Protein AF-A0AAW4U809-F1 (afdb_monomer_lite)

Foldseek 3Di:
DDLLVLLVVLCVVCVVVLLLVVLLVLLQVCVVVVADSVLSLVQCCVQRPVNVPDDPVVSVVSSVPRDHDPDPPPDPPVCPDPDGDHSLVSCQVCLVVSLLSLLVSSLVSLVVSVVVVDDPVVSLVSCLVPPVVCVSCVPRYDVVSVVVSNVSNVVPNVVVVVVVVLVVLLVVLVVLLVVLCVVVVNDDDLQSLLVSLLCCCQVVVHDPVSSLVSLCPPDPDPCCVPPVSVCLSSVLVVVLVVLLVVLCPLDDDDDPPDAPLNLLSPLQNVLCVVVVHRADELVSVLVSLLVCVVVVDDLVSQLVSCVVRPSHLSRPPHPSVVSSVVSNVVSVVVNVVVVVVVVVLLVVLLVLLVVVVVVLVVVQVVCVVVVNHFPPLLSLLVSLLVSVVVVRDLVSSLVNCCPPPVVQVVVCVVPVCRSVLQNQLSVLLNVLLCCLVPQDDPDDLLVDAPVVCVVVVPQVLSVLSVLLNVVCVVPVCSSVCLLPLVSLLVSLLVVCVSYVPDDLVSSLVSCCNRRSNNSHPRPDPCSSVVSNVVSVVVNVVVVVVVVVVVVVLVVLLVQLVVQLVVQVVVDPDDPDDPDPQSNLQSLLRSLLVCVVVVNDLVSSLVSQLVPDPDDDSVVSSVSSVLSNVLSVLLVVLVVCLCPDDQDDDDLLNLLSPQQNVVCVVPVDADLVSLLVSLLQCVLVVHDLVVSLVNCCRRPSVNSGPPSDPVSSVVSNVNSVVVNVVLVVCLVVPAQDADQDPDPLVLLVVLVCVCVVRHVHPDDLSSLLRSLVSVVVSVDDLVVSQVNCCVPPPVNDDDPVPPDDSRSSVVSVVVNVVDPPPPPVVVVVVVVVVVVVVVVVPD

Secondary structure (DSSP, 8-state):
--HHHHHHHHHHHHHHHHHHHHHHHHHHHHHHTT--HHHHHHHHHHH-TTTTT--HHHHHHHHHH------------S---SSPP-HHHHHHHTHHHHHHHHHHHHHHHHHHHHTTT--HHHHHHHHHHH-HHHHHHTTTS-HHHHHHHHHHHHHHHHHHHHHHHHHHHHHHHHHHHHHHHHHTTT---HHHHHHHHHIIIIIT---HHHHHHHHHHH-S-GGGGSHHHHHHHHHHHHHHHHHHHHHHH--PPP-TT--HHHHHHHHHHHHHHHTT-SS--HHHHHHHHHHHHHTT--HHHHHHHHHHH-TTTTSTT--HHHHHHHHHHHHHHHHHHHHHHHHHHHHHHHHHHHHHHHHHHHHHHHHHHTT----HHHHHHHHHHHHHHTT--HHHHHHHHHHH-HHHHHHHHH-TTHHHHHHHHHHHHHHHHHHHHT---SS-GGGS-HHHHHHTT--HHHHHHHHHHHHHHH-GGGGGGTTSHHHHHHHHHHHHHH-TT--HHHHHHHHHHH-TTTTSTT--TTHHHHHHHHHHHHHHHHHHHHHHHHHHHHHHHHHHHHHHHHHHHTS---TT---HHHHHHHHHHHHHHHHHTT--HHHHHHHHHHT---SSHHHHHHHHHHHHHHHHHHHHHHHHHHT----S--HHHHHHHHHHHHHHHHSS--HHHHHHHHHHHHHTT--HHHHHHHHHHH-SGGGSTT--HHHHHHHHHHHHHHHHHHHHHHHH--------S-HHHHHHHHHHHHHHH--S---HHHHHHHHHHHHHTT--HHHHHHHHHHH-TT-PPPTT-SS---HHHHHHHHHHH----HHHHHHHHHHHHHHHTTTT--

pLDDT: mean 83.31, std 12.65, range [34.5, 97.25]

Organism: NCBI:txid437897

Radius of gyration: 66.55 Å; chains: 1; bounding box: 160×93×174 Å

Structure (mmCIF, N/CA/C/O backbone):
data_AF-A0AAW4U809-F1
#
_entry.id   AF-A0AAW4U809-F1
#
loop_
_atom_site.group_PDB
_atom_site.id
_atom_site.type_symbol
_atom_site.label_atom_id
_atom_site.label_alt_id
_atom_site.label_comp_id
_atom_site.label_asym_id
_atom_site.label_entity_id
_atom_site.label_seq_id
_atom_site.pdbx_PDB_ins_code
_atom_site.Cartn_x
_atom_site.Cartn_y
_atom_site.Cartn_z
_atom_site.occupancy
_atom_site.B_iso_or_equiv
_atom_site.auth_seq_id
_atom_site.auth_comp_id
_atom_site.auth_asym_id
_atom_site.auth_atom_id
_atom_site.pdbx_PDB_model_num
ATOM 1 N N . MET A 1 1 ? 48.836 -17.110 -19.127 1.00 57.25 1 MET A N 1
ATOM 2 C CA . MET A 1 1 ? 50.125 -17.800 -19.352 1.00 57.25 1 MET A CA 1
ATOM 3 C C . MET A 1 1 ? 50.796 -17.104 -20.524 1.00 57.25 1 MET A C 1
ATOM 5 O O . MET A 1 1 ? 50.093 -16.792 -21.483 1.00 57.25 1 MET A O 1
ATOM 9 N N . SER A 1 2 ? 52.079 -16.747 -20.435 1.00 82.94 2 SER A N 1
ATOM 10 C CA . SER A 1 2 ? 52.754 -16.112 -21.578 1.00 82.94 2 SER A CA 1
ATOM 11 C C . SER A 1 2 ? 52.936 -17.122 -22.717 1.00 82.94 2 SER A C 1
ATOM 13 O O . SER A 1 2 ? 53.001 -18.326 -22.466 1.00 82.94 2 SER A O 1
ATOM 15 N N . LEU A 1 3 ? 53.036 -16.647 -23.963 1.00 82.94 3 LEU A N 1
ATOM 16 C CA . LEU A 1 3 ? 53.251 -17.512 -25.131 1.00 82.94 3 LEU A CA 1
ATOM 17 C C . LEU A 1 3 ? 54.469 -18.437 -24.942 1.00 82.94 3 LEU A C 1
ATOM 19 O O . LEU A 1 3 ? 54.392 -19.629 -25.226 1.00 82.94 3 LEU A O 1
ATOM 23 N N . LEU A 1 4 ? 55.569 -17.902 -24.403 1.00 86.88 4 LEU A N 1
ATOM 24 C CA . LEU A 1 4 ? 56.781 -18.671 -24.113 1.00 86.88 4 LEU A CA 1
ATOM 25 C C . LEU A 1 4 ? 56.544 -19.753 -23.044 1.00 86.88 4 LEU A C 1
ATOM 27 O O . LEU A 1 4 ? 56.984 -20.885 -23.223 1.00 86.88 4 LEU A O 1
ATOM 31 N N . GLN A 1 5 ? 55.821 -19.435 -21.965 1.00 87.25 5 GLN A N 1
ATOM 32 C CA . GLN A 1 5 ? 55.488 -20.404 -20.909 1.00 87.25 5 GLN A CA 1
ATOM 33 C C . GLN A 1 5 ? 54.596 -21.537 -21.435 1.00 87.25 5 GLN A C 1
ATOM 35 O O . GLN A 1 5 ? 54.802 -22.703 -21.106 1.00 87.25 5 GLN A O 1
ATOM 40 N N . GLU A 1 6 ? 53.613 -21.201 -22.269 1.00 86.81 6 GLU A N 1
ATOM 41 C CA . GLU A 1 6 ? 52.690 -22.158 -22.882 1.00 86.81 6 GLU A CA 1
ATOM 42 C C . GLU A 1 6 ? 53.424 -23.087 -23.867 1.00 86.81 6 GLU A C 1
ATOM 44 O O . GLU A 1 6 ? 53.218 -24.303 -23.868 1.00 86.81 6 GLU A O 1
ATOM 49 N N . TYR A 1 7 ? 54.333 -22.525 -24.667 1.00 90.06 7 TYR A N 1
ATOM 50 C CA . TYR A 1 7 ? 55.217 -23.268 -25.561 1.00 90.06 7 TYR A CA 1
ATOM 51 C C . TYR A 1 7 ? 56.116 -24.245 -24.791 1.00 90.06 7 TYR A C 1
ATOM 53 O O . TYR A 1 7 ? 56.122 -25.442 -25.087 1.00 90.06 7 TYR A O 1
ATOM 61 N N . GLN A 1 8 ? 56.801 -23.767 -23.748 1.00 88.69 8 GLN A N 1
ATOM 62 C CA . GLN A 1 8 ? 57.663 -24.593 -22.899 1.00 88.69 8 GLN A CA 1
ATOM 63 C C . GLN A 1 8 ? 56.880 -25.721 -22.220 1.00 88.69 8 GLN A C 1
ATOM 65 O O . GLN A 1 8 ? 57.333 -26.864 -22.221 1.00 88.69 8 GLN A O 1
ATOM 70 N N . LYS A 1 9 ? 55.680 -25.434 -21.702 1.00 89.94 9 LYS A N 1
ATOM 71 C CA . LYS A 1 9 ? 54.792 -26.436 -21.095 1.00 89.94 9 LYS A CA 1
ATOM 72 C C . LYS A 1 9 ? 54.393 -27.528 -22.088 1.00 89.94 9 LYS A C 1
ATOM 74 O O . LYS A 1 9 ? 54.444 -28.711 -21.765 1.00 89.94 9 LYS A O 1
ATOM 79 N N . ASN A 1 10 ? 53.994 -27.144 -23.299 1.00 88.50 10 ASN A N 1
ATOM 80 C CA . ASN A 1 10 ? 53.603 -28.107 -24.325 1.00 88.50 10 ASN A CA 1
ATOM 81 C C . ASN A 1 10 ? 54.783 -28.966 -24.798 1.00 88.50 10 ASN A C 1
ATOM 83 O O . ASN A 1 10 ? 54.568 -30.133 -25.123 1.00 88.50 10 ASN A O 1
ATOM 87 N N . TRP A 1 11 ? 56.002 -28.417 -24.807 1.00 89.62 11 TRP A N 1
ATOM 88 C CA . TRP A 1 11 ? 57.214 -29.185 -25.083 1.00 89.62 11 TRP A CA 1
ATOM 89 C C . TRP A 1 11 ? 57.562 -30.153 -23.949 1.00 89.62 11 TRP A C 1
ATOM 91 O O . TRP A 1 11 ? 57.815 -31.325 -24.211 1.00 89.62 11 TRP A O 1
ATOM 101 N N . LEU A 1 12 ? 57.509 -29.699 -22.692 1.00 86.75 12 LEU A N 1
ATOM 102 C CA . LEU A 1 12 ? 57.744 -30.528 -21.502 1.00 86.75 12 LEU A CA 1
ATOM 103 C C . LEU A 1 12 ? 56.905 -31.814 -21.519 1.00 86.75 12 LEU A C 1
ATOM 105 O O . LEU A 1 12 ? 57.433 -32.879 -21.229 1.00 86.75 12 LEU A O 1
ATOM 109 N N . ASN A 1 13 ? 55.645 -31.734 -21.956 1.00 88.19 13 ASN A N 1
ATOM 110 C CA . ASN A 1 13 ? 54.740 -32.887 -22.038 1.00 88.19 13 ASN A CA 1
ATOM 111 C C . ASN A 1 13 ? 55.160 -33.977 -23.041 1.00 88.19 13 ASN A C 1
ATOM 113 O O . ASN A 1 13 ? 54.619 -35.075 -22.983 1.00 88.19 13 ASN A O 1
ATOM 117 N N . ILE A 1 14 ? 56.041 -33.673 -23.997 1.00 88.25 14 ILE A N 1
ATOM 118 C CA . ILE A 1 14 ? 56.482 -34.621 -25.037 1.00 88.25 14 ILE A CA 1
ATOM 119 C C . ILE A 1 14 ? 57.999 -34.850 -25.030 1.00 88.25 14 ILE A C 1
ATOM 121 O O . ILE A 1 14 ? 58.505 -35.624 -25.840 1.00 88.25 14 ILE A O 1
ATOM 125 N N . LYS A 1 15 ? 58.728 -34.152 -24.154 1.00 87.31 15 LYS A N 1
ATOM 126 C CA . LYS A 1 15 ? 60.192 -34.087 -24.133 1.00 87.31 15 LYS A CA 1
ATOM 127 C C . LYS A 1 15 ? 60.829 -35.454 -23.864 1.00 87.31 15 LYS A C 1
ATOM 129 O O . LYS A 1 15 ? 61.736 -35.843 -24.594 1.00 87.31 15 LYS A O 1
ATOM 134 N N . ASP A 1 16 ? 60.311 -36.196 -22.887 1.00 84.19 16 ASP A N 1
ATOM 135 C CA . ASP A 1 16 ? 60.844 -37.515 -22.516 1.00 84.19 16 ASP A CA 1
ATOM 136 C C . ASP A 1 16 ? 60.721 -38.526 -23.672 1.00 84.19 16 ASP A C 1
ATOM 138 O O . ASP A 1 16 ? 61.684 -39.223 -23.992 1.00 84.19 16 ASP A O 1
ATOM 142 N N . ASP A 1 17 ? 59.579 -38.540 -24.372 1.00 86.06 17 ASP A N 1
ATOM 143 C CA . ASP A 1 17 ? 59.361 -39.388 -25.555 1.00 86.06 17 ASP A CA 1
ATOM 144 C C . ASP A 1 17 ? 60.313 -39.027 -26.701 1.00 86.06 17 ASP A C 1
ATOM 146 O O . ASP A 1 17 ? 60.809 -39.897 -27.420 1.00 86.06 17 ASP A O 1
ATOM 150 N N . VAL A 1 18 ? 60.552 -37.728 -26.902 1.00 87.94 18 VAL A N 1
ATOM 151 C CA . VAL A 1 18 ? 61.452 -37.229 -27.948 1.00 87.94 18 VAL A CA 1
ATOM 152 C C . VAL A 1 18 ? 62.875 -37.716 -27.694 1.00 87.94 18 VAL A C 1
ATOM 154 O O . VAL A 1 18 ? 63.494 -38.263 -28.608 1.00 87.94 18 VAL A O 1
ATOM 157 N N . TYR A 1 19 ? 63.372 -37.588 -26.465 1.00 88.94 19 TYR A N 1
ATOM 158 C CA . TYR A 1 19 ? 64.715 -38.045 -26.117 1.00 88.94 19 TYR A CA 1
ATOM 159 C C . TYR A 1 19 ? 64.874 -39.552 -26.141 1.00 88.94 19 TYR A C 1
ATOM 161 O O . TYR A 1 19 ? 65.876 -40.037 -26.664 1.00 88.94 19 TYR A O 1
ATOM 169 N N . PHE A 1 20 ? 63.864 -40.290 -25.686 1.00 87.25 20 PHE A N 1
ATOM 170 C CA . PHE A 1 20 ? 63.880 -41.742 -25.778 1.00 87.25 20 PHE A CA 1
ATOM 171 C C . PHE A 1 20 ? 64.045 -42.211 -27.230 1.00 87.25 20 PHE A C 1
ATOM 173 O O . PHE A 1 20 ? 64.847 -43.098 -27.515 1.00 87.25 20 PHE A O 1
ATOM 180 N N . VAL A 1 21 ? 63.340 -41.583 -28.179 1.00 87.88 21 VAL A N 1
ATOM 181 C CA . VAL A 1 21 ? 63.478 -41.904 -29.609 1.00 87.88 21 VAL A CA 1
ATOM 182 C C . VAL A 1 21 ? 64.878 -41.575 -30.131 1.00 87.88 21 VAL A C 1
ATOM 184 O O . VAL A 1 21 ? 65.424 -42.357 -30.910 1.00 87.88 21 VAL A O 1
ATOM 187 N N . ILE A 1 22 ? 65.475 -40.460 -29.709 1.00 89.31 22 ILE A N 1
ATOM 188 C CA . ILE A 1 22 ? 66.822 -40.052 -30.137 1.00 89.31 22 ILE A CA 1
ATOM 189 C C . ILE A 1 22 ? 67.867 -41.035 -29.625 1.00 89.31 22 ILE A C 1
ATOM 191 O O . ILE A 1 22 ? 68.587 -41.619 -30.434 1.00 89.31 22 ILE A O 1
ATOM 195 N N . ASP A 1 23 ? 67.897 -41.283 -28.317 1.00 89.88 23 ASP A N 1
ATOM 196 C CA . ASP A 1 23 ? 68.869 -42.182 -27.693 1.00 89.88 23 ASP A CA 1
ATOM 197 C C . ASP A 1 23 ? 68.734 -43.606 -28.244 1.00 89.88 23 ASP A C 1
ATOM 199 O O . ASP A 1 23 ? 69.730 -44.257 -28.556 1.00 89.88 23 ASP A O 1
ATOM 203 N N . ASN A 1 24 ? 67.503 -44.072 -28.477 1.00 88.31 24 ASN A N 1
ATOM 204 C CA . ASN A 1 24 ? 67.264 -45.379 -29.084 1.00 88.31 24 ASN A CA 1
ATOM 205 C C . ASN A 1 24 ? 67.694 -45.430 -30.563 1.00 88.31 24 ASN A C 1
ATOM 207 O O . ASN A 1 24 ? 68.129 -46.469 -31.057 1.00 88.31 24 ASN A O 1
ATOM 211 N N . THR A 1 25 ? 67.605 -44.312 -31.288 1.00 89.06 25 THR A N 1
ATOM 212 C CA . THR A 1 25 ? 68.108 -44.213 -32.668 1.00 89.06 25 THR A CA 1
ATOM 213 C C . THR A 1 25 ? 69.637 -44.237 -32.696 1.00 89.06 25 THR A C 1
ATOM 215 O O . THR A 1 25 ? 70.215 -44.920 -33.542 1.00 89.06 25 THR A O 1
ATOM 218 N N . ILE A 1 26 ? 70.294 -43.564 -31.747 1.00 89.75 26 ILE A N 1
ATOM 219 C CA . ILE A 1 26 ? 71.756 -43.593 -31.578 1.00 89.75 26 ILE A CA 1
ATOM 220 C C . ILE A 1 26 ? 72.222 -45.003 -31.219 1.00 89.75 26 ILE A C 1
ATOM 222 O O . ILE A 1 26 ? 73.172 -45.494 -31.826 1.00 89.75 26 ILE A O 1
ATOM 226 N N . LEU A 1 27 ? 71.518 -45.681 -30.306 1.00 88.44 27 LEU A N 1
ATOM 227 C CA . LEU A 1 27 ? 71.803 -47.068 -29.944 1.00 88.44 27 LEU A CA 1
ATOM 228 C C . LEU A 1 27 ? 71.737 -47.988 -31.167 1.00 88.44 27 LEU A C 1
ATOM 230 O O . LEU A 1 27 ? 72.694 -48.697 -31.467 1.00 88.44 27 LEU A O 1
ATOM 234 N N . LYS A 1 28 ? 70.639 -47.925 -31.929 1.00 86.81 28 LYS A N 1
ATOM 235 C CA . LYS A 1 28 ? 70.465 -48.722 -33.155 1.00 86.81 28 LYS A CA 1
ATOM 236 C C . LYS A 1 28 ? 71.532 -48.422 -34.207 1.00 86.81 28 LYS A C 1
ATOM 238 O O . LYS A 1 28 ? 71.977 -49.337 -34.895 1.00 86.81 28 LYS A O 1
ATOM 243 N N . TYR A 1 29 ? 71.948 -47.164 -34.328 1.00 86.31 29 TYR A N 1
ATOM 244 C CA . TYR A 1 29 ? 73.017 -46.764 -35.237 1.00 86.31 29 TYR A CA 1
ATOM 245 C C . TYR A 1 29 ? 74.376 -47.334 -34.810 1.00 86.31 29 TYR A C 1
ATOM 247 O O . TYR A 1 29 ? 75.059 -47.935 -35.633 1.00 86.31 29 TYR A O 1
ATOM 255 N N . GLY A 1 30 ? 74.742 -47.217 -33.530 1.00 84.38 30 GLY A N 1
ATOM 256 C CA . GLY A 1 30 ? 75.989 -47.777 -33.001 1.00 84.38 30 GLY A CA 1
ATOM 257 C C . GLY A 1 30 ? 76.056 -49.301 -33.127 1.00 84.38 30 GLY A C 1
ATOM 258 O O . GLY A 1 30 ? 77.068 -49.826 -33.587 1.00 84.38 30 GLY A O 1
ATOM 259 N N . LEU A 1 31 ? 74.958 -50.001 -32.820 1.00 83.94 31 LEU A N 1
ATOM 260 C CA . LEU A 1 31 ? 74.863 -51.458 -32.979 1.00 83.94 31 LEU A CA 1
ATOM 261 C C . LEU A 1 31 ? 75.027 -51.879 -34.445 1.00 83.94 31 LEU A C 1
ATOM 263 O O . LEU A 1 31 ? 75.721 -52.849 -34.735 1.00 83.94 31 LEU A O 1
ATOM 267 N N . LYS A 1 32 ? 74.440 -51.125 -35.387 1.00 82.44 32 LYS A N 1
ATOM 268 C CA . LYS A 1 32 ? 74.602 -51.367 -36.830 1.00 82.44 32 LYS A CA 1
ATOM 269 C C . LYS A 1 32 ? 76.055 -51.207 -37.292 1.00 82.44 32 LYS A C 1
ATOM 271 O O . LYS A 1 32 ? 76.461 -51.870 -38.238 1.00 82.44 32 LYS A O 1
ATOM 276 N N . LEU A 1 33 ? 76.822 -50.337 -36.638 1.00 79.44 33 LEU A N 1
ATOM 277 C CA . LEU A 1 33 ? 78.247 -50.134 -36.907 1.00 79.44 33 LEU A CA 1
ATOM 278 C C . LEU A 1 33 ? 79.157 -51.147 -36.187 1.00 79.44 33 LEU A C 1
ATOM 280 O O . LEU A 1 33 ? 80.373 -51.055 -36.316 1.00 79.44 33 LEU A O 1
ATOM 284 N N . GLY A 1 34 ? 78.593 -52.101 -35.436 1.00 74.44 34 GLY A N 1
ATOM 285 C CA . GLY A 1 34 ? 79.343 -53.172 -34.775 1.00 74.44 34 GLY A CA 1
ATOM 286 C C . GLY A 1 34 ? 79.905 -52.831 -33.389 1.00 74.44 34 GLY A C 1
ATOM 287 O O . GLY A 1 34 ? 80.673 -53.624 -32.848 1.00 74.44 34 GLY A O 1
ATOM 288 N N . TYR A 1 35 ? 79.534 -51.691 -32.793 1.00 81.62 35 TYR A N 1
ATOM 289 C CA . TYR A 1 35 ? 79.919 -51.347 -31.415 1.00 81.62 35 TYR A CA 1
ATOM 290 C C . TYR A 1 35 ? 79.113 -52.147 -30.382 1.00 81.62 35 TYR A C 1
ATOM 292 O O . TYR A 1 35 ? 77.964 -52.520 -30.632 1.00 81.62 35 TYR A O 1
ATOM 300 N N . SER A 1 36 ? 79.690 -52.384 -29.198 1.00 81.50 36 SER A N 1
ATOM 301 C CA . SER A 1 36 ? 78.994 -53.107 -28.128 1.00 81.50 36 SER A CA 1
ATOM 302 C C . SER A 1 36 ? 77.865 -52.268 -27.507 1.00 81.50 36 SER A C 1
ATOM 304 O O . SER A 1 36 ? 77.978 -51.048 -27.372 1.00 81.50 36 SER A O 1
ATOM 306 N N . ASP A 1 37 ? 76.775 -52.925 -27.090 1.00 81.31 37 ASP A N 1
ATOM 307 C CA . ASP A 1 37 ? 75.630 -52.276 -26.423 1.00 81.31 37 ASP A CA 1
ATOM 308 C C . ASP A 1 37 ? 76.064 -51.483 -25.178 1.00 81.31 37 ASP A C 1
ATOM 310 O O . ASP A 1 37 ? 75.586 -50.371 -24.945 1.00 81.31 37 ASP A O 1
ATOM 314 N N . ASN A 1 38 ? 77.022 -52.020 -24.415 1.00 81.38 38 ASN A N 1
ATOM 315 C CA . ASN A 1 38 ? 77.536 -51.376 -23.212 1.00 81.38 38 ASN A CA 1
ATOM 316 C C . ASN A 1 38 ? 78.312 -50.091 -23.540 1.00 81.38 38 ASN A C 1
ATOM 318 O O . ASN A 1 38 ? 78.049 -49.062 -22.921 1.00 81.38 38 ASN A O 1
ATOM 322 N N . ASP A 1 39 ? 79.198 -50.107 -24.542 1.00 82.50 39 ASP A N 1
ATOM 323 C CA . ASP A 1 39 ? 79.984 -48.920 -24.920 1.00 82.50 39 ASP A CA 1
ATOM 324 C C . ASP A 1 39 ? 79.082 -47.782 -25.412 1.00 82.50 39 ASP A C 1
ATOM 326 O O . ASP A 1 39 ? 79.265 -46.619 -25.045 1.00 82.50 39 ASP A O 1
ATOM 330 N N . ILE A 1 40 ? 78.051 -48.119 -26.192 1.00 86.19 40 ILE A N 1
ATOM 331 C CA . ILE A 1 40 ? 77.089 -47.134 -26.691 1.00 86.19 40 ILE A CA 1
ATOM 332 C C . ILE A 1 40 ? 76.256 -46.563 -25.538 1.00 86.19 40 ILE A C 1
ATOM 334 O O . ILE A 1 40 ? 76.064 -45.349 -25.461 1.00 86.19 40 ILE A O 1
ATOM 338 N N . LYS A 1 41 ? 75.786 -47.407 -24.608 1.00 87.44 41 LYS A N 1
ATOM 339 C CA . LYS A 1 41 ? 75.006 -46.960 -23.442 1.00 87.44 41 LYS A CA 1
ATOM 340 C C . LYS A 1 41 ? 75.821 -46.099 -22.478 1.00 87.44 41 LYS A C 1
ATOM 342 O O . LYS A 1 41 ? 75.256 -45.161 -21.922 1.00 87.44 41 LYS A O 1
ATOM 347 N N . GLN A 1 42 ? 77.122 -46.349 -22.312 1.00 84.69 42 GLN A N 1
ATOM 348 C CA . GLN A 1 42 ? 78.006 -45.471 -21.531 1.00 84.69 42 GLN A CA 1
ATOM 349 C C . GLN A 1 42 ? 78.155 -44.087 -22.179 1.00 84.69 42 GLN A C 1
ATOM 351 O O . GLN A 1 42 ? 78.124 -43.060 -21.500 1.00 84.69 42 GLN A O 1
ATOM 356 N N . GLU A 1 43 ? 78.242 -44.034 -23.505 1.00 87.38 43 GLU A N 1
ATOM 357 C CA . GLU A 1 43 ? 78.301 -42.769 -24.240 1.00 87.38 43 GLU A CA 1
ATOM 358 C C . GLU A 1 43 ? 76.965 -42.014 -24.248 1.00 87.38 43 GLU A C 1
ATOM 360 O O . GLU A 1 43 ? 76.962 -40.787 -24.117 1.00 87.38 43 GLU A O 1
ATOM 365 N N . ILE A 1 44 ? 75.831 -42.720 -24.329 1.00 88.25 44 ILE A N 1
ATOM 366 C CA . ILE A 1 44 ? 74.488 -42.142 -24.146 1.00 88.25 44 ILE A CA 1
ATOM 367 C C . ILE A 1 44 ? 74.340 -41.603 -22.721 1.00 88.25 44 ILE A C 1
ATOM 369 O O . ILE A 1 44 ? 73.911 -40.467 -22.544 1.00 88.25 44 ILE A O 1
ATOM 373 N N . LEU A 1 45 ? 74.753 -42.363 -21.704 1.00 85.56 45 LEU A N 1
ATOM 374 C CA . LEU A 1 45 ? 74.739 -41.925 -20.308 1.00 85.56 45 LEU A CA 1
ATOM 375 C C . LEU A 1 45 ? 75.479 -40.595 -20.117 1.00 85.56 45 LEU A C 1
ATOM 377 O O . LEU A 1 45 ? 74.996 -39.692 -19.437 1.00 85.56 45 LEU A O 1
ATOM 381 N N . LYS A 1 46 ? 76.651 -40.470 -20.738 1.00 83.38 46 LYS A N 1
ATOM 382 C CA . LYS A 1 46 ? 77.511 -39.298 -20.590 1.00 83.38 46 LYS A CA 1
ATOM 383 C C . LYS A 1 46 ? 77.005 -38.068 -21.351 1.00 83.38 46 LYS A C 1
ATOM 385 O O . LYS A 1 46 ? 77.240 -36.947 -20.900 1.00 83.38 46 LYS A O 1
ATOM 390 N N . ASN A 1 47 ? 76.351 -38.258 -22.500 1.00 85.56 47 ASN A N 1
ATOM 391 C CA . ASN A 1 47 ? 76.092 -37.175 -23.456 1.00 85.56 47 ASN A CA 1
ATOM 392 C C . ASN A 1 47 ? 74.608 -36.932 -23.791 1.00 85.56 47 ASN A C 1
ATOM 394 O O . ASN A 1 47 ? 74.308 -35.920 -24.429 1.00 85.56 47 ASN A O 1
ATOM 398 N N . SER A 1 48 ? 73.683 -37.806 -23.379 1.00 84.81 48 SER A N 1
ATOM 399 C CA . SER A 1 48 ? 72.247 -37.635 -23.637 1.00 84.81 48 SER A CA 1
ATOM 400 C C . SER A 1 48 ? 71.694 -36.397 -22.917 1.00 84.81 48 SER A C 1
ATOM 402 O O . SER A 1 48 ? 71.906 -36.236 -21.707 1.00 84.81 48 SER A O 1
ATOM 404 N N . PRO A 1 49 ? 70.923 -35.539 -23.614 1.00 77.62 49 PRO A N 1
ATOM 405 C CA . PRO A 1 49 ? 70.198 -34.433 -22.992 1.00 77.62 49 PRO A CA 1
ATOM 406 C C . PRO A 1 49 ? 69.226 -34.866 -21.881 1.00 77.62 49 PRO A C 1
ATOM 408 O O . PRO A 1 49 ? 68.969 -34.068 -20.981 1.00 77.62 49 PRO A O 1
ATOM 411 N N . GLN A 1 50 ? 68.713 -36.106 -21.914 1.00 82.19 50 GLN A N 1
ATOM 412 C CA . GLN A 1 50 ? 67.760 -36.617 -20.918 1.00 82.19 50 GLN A CA 1
ATOM 413 C C . GLN A 1 50 ? 68.426 -37.052 -19.616 1.00 82.19 50 GLN A C 1
ATOM 415 O O . GLN A 1 50 ? 67.871 -36.860 -18.538 1.00 82.19 50 GLN A O 1
ATOM 420 N N . LEU A 1 51 ? 69.607 -37.666 -19.708 1.00 81.25 51 LEU A N 1
ATOM 421 C CA . LEU A 1 51 ? 70.275 -38.290 -18.561 1.00 81.25 51 LEU A CA 1
ATOM 422 C C . LEU A 1 51 ? 71.196 -37.334 -17.802 1.00 81.25 51 LEU A C 1
ATOM 424 O O . LEU A 1 51 ? 71.647 -37.638 -16.694 1.00 81.25 51 LEU A O 1
ATOM 428 N N . LYS A 1 52 ? 71.442 -36.148 -18.363 1.00 68.75 52 LYS A N 1
ATOM 429 C CA . LYS A 1 52 ? 72.239 -35.098 -17.737 1.00 68.75 52 LYS A CA 1
ATOM 430 C C . LYS A 1 52 ? 71.584 -34.652 -16.420 1.00 68.75 52 LYS A C 1
ATOM 432 O O . LYS A 1 52 ? 70.541 -34.007 -16.430 1.00 68.75 52 LYS A O 1
ATOM 437 N N . ASN A 1 53 ? 72.239 -34.956 -15.296 1.00 66.25 53 ASN A N 1
ATOM 438 C CA . ASN A 1 53 ? 71.815 -34.647 -13.918 1.00 66.25 53 ASN A CA 1
ATOM 439 C C . ASN A 1 53 ? 70.639 -35.482 -13.358 1.00 66.25 53 ASN A C 1
ATOM 441 O O . ASN A 1 53 ? 70.009 -35.056 -12.391 1.00 66.25 53 ASN A O 1
ATOM 445 N N . MET A 1 54 ? 70.348 -36.664 -13.916 1.00 78.50 54 MET A N 1
ATOM 446 C CA . MET A 1 54 ? 69.315 -37.567 -13.380 1.00 78.50 54 MET A CA 1
ATOM 447 C C . MET A 1 54 ? 69.849 -38.499 -12.268 1.00 78.50 54 MET A C 1
ATOM 449 O O . MET A 1 54 ? 71.016 -38.900 -12.316 1.00 78.50 54 MET A O 1
ATOM 453 N N . PRO A 1 55 ? 69.020 -38.895 -11.274 1.00 82.81 55 PRO A N 1
ATOM 454 C CA . PRO A 1 55 ? 69.414 -39.847 -10.233 1.00 82.81 55 PRO A CA 1
ATOM 455 C C . PRO A 1 55 ? 69.841 -41.205 -10.803 1.00 82.81 55 PRO A C 1
ATOM 457 O O . PRO A 1 55 ? 69.264 -41.697 -11.773 1.00 82.81 55 PRO A O 1
ATOM 460 N N . LYS A 1 56 ? 70.810 -41.857 -10.148 1.00 75.88 56 LYS A N 1
ATOM 461 C CA . LYS A 1 56 ? 71.416 -43.120 -10.610 1.00 75.88 56 LYS A CA 1
ATOM 462 C C . LYS A 1 56 ? 70.384 -44.228 -10.877 1.00 75.88 56 LYS A C 1
ATOM 464 O O . LYS A 1 56 ? 70.511 -44.943 -11.866 1.00 75.88 56 LYS A O 1
ATOM 469 N N . GLU A 1 57 ? 69.345 -44.337 -10.048 1.00 76.50 57 GLU A N 1
ATOM 470 C CA . GLU A 1 57 ? 68.259 -45.317 -10.223 1.00 76.50 57 GLU A CA 1
ATOM 471 C C . GLU A 1 57 ? 67.414 -45.062 -11.480 1.00 76.50 57 GLU A C 1
ATOM 473 O O . GLU A 1 57 ? 67.096 -45.999 -12.215 1.00 76.50 57 GLU A O 1
ATOM 478 N N . TYR A 1 58 ? 67.099 -43.795 -11.775 1.00 81.69 58 TYR A N 1
ATOM 479 C CA . TYR A 1 58 ? 66.349 -43.417 -12.977 1.00 81.69 58 TYR A CA 1
ATOM 480 C C . TYR A 1 58 ? 67.153 -43.733 -14.236 1.00 81.69 58 TYR A C 1
ATOM 482 O O . TYR A 1 58 ? 66.638 -44.306 -15.192 1.00 81.69 58 TYR A O 1
ATOM 490 N N . THR A 1 59 ? 68.443 -43.422 -14.199 1.00 81.75 59 THR A N 1
ATOM 491 C CA . THR A 1 59 ? 69.380 -43.672 -15.287 1.00 81.75 59 THR A CA 1
ATOM 492 C C . THR A 1 59 ? 69.500 -45.158 -15.631 1.00 81.75 59 THR A C 1
ATOM 494 O O . THR A 1 59 ? 69.458 -45.518 -16.807 1.00 81.75 59 THR A O 1
ATOM 497 N N . ILE A 1 60 ? 69.595 -46.036 -14.625 1.00 78.81 60 ILE A N 1
ATOM 498 C CA . ILE A 1 60 ? 69.657 -47.493 -14.834 1.00 78.81 60 ILE A CA 1
ATOM 499 C C . ILE A 1 60 ? 68.367 -47.997 -15.496 1.00 78.81 60 ILE A C 1
ATOM 501 O O . ILE A 1 60 ? 68.424 -48.753 -16.466 1.00 78.81 60 ILE A O 1
ATOM 505 N N . ASN A 1 61 ? 67.207 -47.539 -15.017 1.00 81.31 61 ASN A N 1
ATOM 506 C CA . ASN A 1 61 ? 65.903 -47.916 -15.567 1.00 81.31 61 ASN A CA 1
ATOM 507 C C . ASN A 1 61 ? 65.665 -47.343 -16.981 1.00 81.31 61 ASN A C 1
ATOM 509 O O . ASN A 1 61 ? 65.036 -47.971 -17.825 1.00 81.31 61 ASN A O 1
ATOM 513 N N . TYR A 1 62 ? 66.172 -46.147 -17.275 1.00 85.19 62 TYR A N 1
ATOM 514 C CA . TYR A 1 62 ? 66.070 -45.552 -18.606 1.00 85.19 62 TYR A CA 1
ATOM 515 C C . TYR A 1 62 ? 66.923 -46.312 -19.631 1.00 85.19 62 TYR A C 1
ATOM 517 O O . TYR A 1 62 ? 66.428 -46.677 -20.696 1.00 85.19 62 TYR A O 1
ATOM 525 N N . LEU A 1 63 ? 68.184 -46.614 -19.298 1.00 83.62 63 LEU A N 1
ATOM 526 C CA . LEU A 1 63 ? 69.092 -47.344 -20.190 1.00 83.62 63 LEU A CA 1
ATOM 527 C C . LEU A 1 63 ? 68.644 -48.793 -20.435 1.00 83.62 63 LEU A C 1
ATOM 529 O O . LEU A 1 63 ? 68.880 -49.317 -21.524 1.00 83.62 63 LEU A O 1
ATOM 533 N N . SER A 1 64 ? 67.981 -49.437 -19.465 1.00 80.25 64 SER A N 1
ATOM 534 C CA . SER A 1 64 ? 67.429 -50.790 -19.639 1.00 80.25 64 SER A CA 1
ATOM 535 C C . SER A 1 64 ? 66.220 -50.832 -20.582 1.00 80.25 64 SER A C 1
ATOM 537 O O . SER A 1 64 ? 65.977 -51.859 -21.213 1.00 80.25 64 SER A O 1
ATOM 539 N N . LYS A 1 65 ? 65.490 -49.717 -20.730 1.00 83.06 65 LYS A N 1
ATOM 540 C CA . LYS A 1 65 ? 64.357 -49.584 -21.663 1.00 83.06 65 LYS A CA 1
ATOM 541 C C . LYS A 1 65 ? 64.776 -49.341 -23.112 1.00 83.06 65 LYS A C 1
ATOM 543 O O . LYS A 1 65 ? 63.945 -49.513 -24.003 1.00 83.06 65 LYS A O 1
ATOM 548 N N . LEU A 1 66 ? 66.017 -48.925 -23.373 1.00 82.50 66 LEU A N 1
ATOM 549 C CA . LEU A 1 66 ? 66.501 -48.745 -24.743 1.00 82.50 66 LEU A CA 1
ATOM 550 C C . LEU A 1 66 ? 66.620 -50.115 -25.429 1.00 82.50 66 LEU A C 1
ATOM 552 O O . LEU A 1 66 ? 67.363 -50.988 -24.980 1.00 82.50 66 LEU A O 1
ATOM 556 N N . GLN A 1 67 ? 65.869 -50.303 -26.515 1.00 71.75 67 GLN A N 1
ATOM 557 C CA . GLN A 1 67 ? 65.767 -51.572 -27.235 1.00 71.75 67 GLN A CA 1
ATOM 558 C C . GLN A 1 67 ? 66.561 -51.529 -28.545 1.00 71.75 67 GLN A C 1
ATOM 560 O O . GLN A 1 67 ? 66.129 -50.931 -29.538 1.00 71.75 67 GLN A O 1
ATOM 565 N N . GLY A 1 68 ? 67.685 -52.245 -28.579 1.00 58.28 68 GLY A N 1
ATOM 566 C CA . GLY A 1 68 ? 68.298 -52.670 -29.833 1.00 58.28 68 GLY A CA 1
ATOM 567 C C . GLY A 1 68 ? 67.410 -53.731 -30.483 1.00 58.28 68 GLY A C 1
ATOM 568 O O . GLY A 1 68 ? 67.139 -54.763 -29.878 1.00 58.28 68 GLY A O 1
ATOM 569 N N . ASN A 1 69 ? 66.918 -53.495 -31.700 1.00 48.97 69 ASN A N 1
ATOM 570 C CA . ASN A 1 69 ? 66.276 -54.577 -32.448 1.00 48.97 69 ASN A CA 1
ATOM 571 C C . ASN A 1 69 ? 67.342 -55.650 -32.715 1.00 48.97 69 ASN A C 1
ATOM 573 O O . ASN A 1 69 ? 68.429 -55.292 -33.167 1.00 48.97 69 ASN A O 1
ATOM 577 N N . ASN A 1 70 ? 67.018 -56.926 -32.474 1.00 48.84 70 ASN A N 1
ATOM 578 C CA . ASN A 1 70 ? 67.816 -58.085 -32.885 1.00 48.84 70 ASN A CA 1
ATOM 579 C C . ASN A 1 70 ? 68.080 -58.023 -34.399 1.00 48.84 70 ASN A C 1
ATOM 581 O O . ASN A 1 70 ? 67.299 -58.521 -35.207 1.00 48.84 70 ASN A O 1
ATOM 585 N N . LEU A 1 71 ? 69.166 -57.360 -34.786 1.00 41.84 71 LEU A N 1
ATOM 586 C CA . LEU A 1 71 ? 69.738 -57.412 -36.119 1.00 41.84 71 LEU A CA 1
ATOM 587 C C . LEU A 1 71 ? 70.769 -58.535 -36.095 1.00 41.84 71 LEU A C 1
ATOM 589 O O . LEU A 1 71 ? 71.687 -58.517 -35.278 1.00 41.84 71 LEU A O 1
ATOM 593 N N . ASN A 1 72 ? 70.579 -59.521 -36.971 1.00 41.38 72 ASN A N 1
ATOM 594 C CA . ASN A 1 72 ? 71.520 -60.608 -37.216 1.00 41.38 72 ASN A CA 1
ATOM 595 C C . ASN A 1 72 ? 72.950 -60.056 -37.342 1.00 41.38 72 ASN A C 1
ATOM 597 O O . ASN A 1 72 ? 73.290 -59.431 -38.346 1.00 41.38 72 ASN A O 1
ATOM 601 N N . LEU A 1 73 ? 73.781 -60.319 -36.331 1.00 44.78 73 LEU A N 1
ATOM 602 C CA . LEU A 1 73 ? 75.224 -60.073 -36.313 1.00 44.78 73 LEU A CA 1
ATOM 603 C C . LEU A 1 73 ? 75.930 -61.070 -37.243 1.00 44.78 73 LEU A C 1
ATOM 605 O O . LEU A 1 73 ? 76.688 -61.919 -36.799 1.00 44.78 73 LEU A O 1
ATOM 609 N N . ASN A 1 74 ? 75.660 -60.988 -38.541 1.00 41.78 74 ASN A N 1
ATOM 610 C CA . ASN A 1 74 ? 76.403 -61.708 -39.570 1.00 41.78 74 ASN A CA 1
ATOM 611 C C . ASN A 1 74 ? 76.832 -60.722 -40.652 1.00 41.78 74 ASN A C 1
ATOM 613 O O . ASN A 1 74 ? 76.389 -60.797 -41.790 1.00 41.78 74 ASN A O 1
ATOM 617 N N . GLN A 1 75 ? 77.689 -59.781 -40.264 1.00 44.03 75 GLN A N 1
ATOM 618 C CA . GLN A 1 75 ? 78.631 -59.094 -41.143 1.00 44.03 75 GLN A CA 1
ATOM 619 C C . GLN A 1 75 ? 79.759 -58.556 -40.255 1.00 44.03 75 GLN A C 1
ATOM 621 O O . GLN A 1 75 ? 79.665 -57.489 -39.656 1.00 44.03 75 GLN A O 1
ATOM 626 N N . LYS A 1 76 ? 80.813 -59.369 -40.106 1.00 42.69 76 LYS A N 1
ATOM 627 C CA . LYS A 1 76 ? 82.125 -58.901 -39.656 1.00 42.69 76 LYS A CA 1
ATOM 628 C C . LYS A 1 76 ? 82.688 -58.034 -40.780 1.00 42.69 76 LYS A C 1
ATOM 630 O O . LYS A 1 76 ? 83.280 -58.576 -41.707 1.00 42.69 76 LYS A O 1
ATOM 635 N N . ASP A 1 77 ? 82.519 -56.721 -40.685 1.00 39.12 77 ASP A N 1
ATOM 636 C CA . ASP A 1 77 ? 83.489 -55.818 -41.295 1.00 39.12 77 ASP A CA 1
ATOM 637 C C . ASP A 1 77 ? 84.708 -55.781 -40.370 1.00 39.12 77 ASP A C 1
ATOM 639 O O . ASP A 1 77 ? 84.662 -55.307 -39.234 1.00 39.12 77 ASP A O 1
ATOM 643 N N . THR A 1 78 ? 85.806 -56.370 -40.839 1.00 45.03 78 THR A N 1
ATOM 644 C CA . THR A 1 78 ? 87.114 -56.446 -40.173 1.00 45.03 78 THR A CA 1
ATOM 645 C C . THR A 1 78 ? 87.858 -55.110 -40.214 1.00 45.03 78 THR A C 1
ATOM 647 O O . THR A 1 78 ? 89.027 -55.033 -40.580 1.00 45.03 78 THR A O 1
ATOM 650 N N . SER A 1 79 ? 87.179 -54.053 -39.789 1.00 48.50 79 SER A N 1
ATOM 651 C CA . SER A 1 79 ? 87.785 -52.794 -39.375 1.00 48.50 79 SER A CA 1
ATOM 652 C C . SER A 1 79 ? 87.016 -52.278 -38.163 1.00 48.50 79 SER A C 1
ATOM 654 O O . SER A 1 79 ? 86.327 -51.265 -38.240 1.00 48.50 79 SER A O 1
ATOM 656 N N . ILE A 1 80 ? 87.096 -53.002 -37.042 1.00 48.00 80 ILE A N 1
ATOM 657 C CA . ILE A 1 80 ? 86.763 -52.414 -35.742 1.00 48.00 80 ILE A CA 1
ATOM 658 C C . ILE A 1 80 ? 87.742 -51.247 -35.581 1.00 48.00 80 ILE A C 1
ATOM 660 O O . ILE A 1 80 ? 88.953 -51.494 -35.546 1.00 48.00 80 ILE A O 1
ATOM 664 N N . PRO A 1 81 ? 87.290 -49.982 -35.545 1.00 49.38 81 PRO A N 1
ATOM 665 C CA . PRO A 1 81 ? 88.185 -48.903 -35.178 1.00 49.38 81 PRO A CA 1
ATOM 666 C C . PRO A 1 81 ? 88.658 -49.218 -33.758 1.00 49.38 81 PRO A C 1
ATOM 668 O O . PRO A 1 81 ? 87.825 -49.463 -32.891 1.00 49.38 81 PRO A O 1
ATOM 671 N N . ASN A 1 82 ? 89.959 -49.159 -33.480 1.00 51.75 82 ASN A N 1
ATOM 672 C CA . ASN A 1 82 ? 90.485 -49.158 -32.103 1.00 51.75 82 ASN A CA 1
ATOM 673 C C . ASN A 1 82 ? 89.990 -47.943 -31.266 1.00 51.75 82 ASN A C 1
ATOM 675 O O . ASN A 1 82 ? 90.506 -47.684 -30.182 1.00 51.75 82 ASN A O 1
ATOM 679 N N . ASP A 1 83 ? 88.994 -47.205 -31.762 1.00 62.59 83 ASP A N 1
ATOM 680 C CA . ASP A 1 83 ? 88.384 -46.030 -31.164 1.00 62.59 83 ASP A CA 1
ATOM 681 C C . ASP A 1 83 ? 87.048 -46.405 -30.512 1.00 62.59 83 ASP A C 1
ATOM 683 O O . ASP A 1 83 ? 86.200 -47.071 -31.113 1.00 62.59 83 ASP A O 1
ATOM 687 N N . SER A 1 84 ? 86.820 -45.902 -29.299 1.00 74.44 84 SER A N 1
ATOM 688 C CA . SER A 1 84 ? 85.529 -45.996 -28.619 1.00 74.44 84 SER A CA 1
ATOM 689 C C . SER A 1 84 ? 84.406 -45.330 -29.427 1.00 74.44 84 SER A C 1
ATOM 691 O O . SER A 1 84 ? 84.625 -44.368 -30.175 1.00 74.44 84 SER A O 1
ATOM 693 N N . PHE A 1 85 ? 83.172 -45.830 -29.267 1.00 84.50 85 PHE A N 1
ATOM 694 C CA . PHE A 1 85 ? 81.988 -45.174 -29.825 1.00 84.50 85 PHE A CA 1
ATOM 695 C C . PHE A 1 85 ? 81.960 -43.702 -29.389 1.00 84.50 85 PHE A C 1
ATOM 697 O O . PHE A 1 85 ? 82.326 -43.369 -28.266 1.00 84.50 85 PHE A O 1
ATOM 704 N N . ASN A 1 86 ? 81.547 -42.804 -30.283 1.00 86.44 86 ASN A N 1
ATOM 705 C CA . ASN A 1 86 ? 81.523 -41.372 -30.001 1.00 86.44 86 ASN A CA 1
ATOM 706 C C . ASN A 1 86 ? 80.126 -40.812 -30.265 1.00 86.44 86 ASN A C 1
ATOM 708 O O . ASN A 1 86 ? 79.704 -40.684 -31.420 1.00 86.44 86 ASN A O 1
ATOM 712 N N . TYR A 1 87 ? 79.436 -40.423 -29.190 1.00 86.94 87 TYR A N 1
ATOM 713 C CA . TYR A 1 87 ? 78.066 -39.906 -29.255 1.00 86.94 87 TYR A CA 1
ATOM 714 C C . TYR A 1 87 ? 77.932 -38.704 -30.202 1.00 86.94 87 TYR A C 1
ATOM 716 O O . TYR A 1 87 ? 76.985 -38.599 -30.982 1.00 86.94 87 TYR A O 1
ATOM 724 N N . LYS A 1 88 ? 78.915 -37.797 -30.186 1.00 85.69 88 LYS A N 1
ATOM 725 C CA . LYS A 1 88 ? 78.904 -36.586 -31.013 1.00 85.69 88 LYS A CA 1
ATOM 726 C C . LYS A 1 88 ? 79.057 -36.901 -32.502 1.00 85.69 88 LYS A C 1
ATOM 728 O O . LYS A 1 88 ? 78.351 -36.310 -33.319 1.00 85.69 88 LYS A O 1
ATOM 733 N N . LYS A 1 89 ? 79.927 -37.852 -32.867 1.00 84.38 89 LYS A N 1
ATOM 734 C CA . LYS A 1 89 ? 80.049 -38.330 -34.256 1.00 84.38 89 LYS A CA 1
ATOM 735 C C . LYS A 1 89 ? 78.746 -38.985 -34.728 1.00 84.38 89 LYS A C 1
ATOM 737 O O . LYS A 1 89 ? 78.285 -38.659 -35.817 1.00 84.38 89 LYS A O 1
ATOM 742 N N . ALA A 1 90 ? 78.112 -39.816 -33.896 1.00 86.75 90 ALA A N 1
ATOM 743 C CA . ALA A 1 90 ? 76.829 -40.442 -34.224 1.00 86.75 90 ALA A CA 1
ATOM 744 C C . ALA A 1 90 ? 75.708 -39.411 -34.438 1.00 86.75 90 ALA A C 1
ATOM 746 O O . ALA A 1 90 ? 74.988 -39.479 -35.433 1.00 86.75 90 ALA A O 1
ATOM 747 N N . CYS A 1 91 ? 75.609 -38.403 -33.566 1.00 87.12 91 CYS A N 1
ATOM 748 C CA . CYS A 1 91 ? 74.666 -37.298 -33.740 1.00 87.12 91 CYS A CA 1
ATOM 749 C C . CYS A 1 91 ? 74.895 -36.529 -35.046 1.00 87.12 91 CYS A C 1
ATOM 751 O O . CYS A 1 91 ? 73.930 -36.197 -35.730 1.00 87.12 91 CYS A O 1
ATOM 753 N N . ASN A 1 92 ? 76.152 -36.279 -35.429 1.00 84.62 92 ASN A N 1
ATOM 754 C CA . ASN A 1 92 ? 76.467 -35.624 -36.701 1.00 84.62 92 ASN A CA 1
ATOM 755 C C . ASN A 1 92 ? 76.017 -36.459 -37.907 1.00 84.62 92 ASN A C 1
ATOM 757 O O . ASN A 1 92 ? 75.374 -35.918 -38.809 1.00 84.62 92 ASN A O 1
ATOM 761 N N . SER A 1 93 ? 76.282 -37.769 -37.901 1.00 85.44 93 SER A N 1
ATOM 762 C CA . SER A 1 93 ? 75.838 -38.689 -38.959 1.00 85.44 93 SER A CA 1
ATOM 763 C C . SER A 1 93 ? 74.312 -38.798 -39.061 1.00 85.44 93 SER A C 1
ATOM 765 O O . SER A 1 93 ? 73.783 -38.984 -40.151 1.00 85.44 93 SER A O 1
ATOM 767 N N . LEU A 1 94 ? 73.597 -38.645 -37.943 1.00 88.44 94 LEU A N 1
ATOM 768 C CA . LEU A 1 94 ? 72.131 -38.705 -37.872 1.00 88.44 94 LEU A CA 1
ATOM 769 C C . LEU A 1 94 ? 71.454 -37.324 -37.925 1.00 88.44 94 LEU A C 1
ATOM 771 O O . LEU A 1 94 ? 70.240 -37.220 -37.738 1.00 88.44 94 LEU A O 1
ATOM 775 N N . SER A 1 95 ? 72.215 -36.258 -38.185 1.00 86.44 95 SER A N 1
ATOM 776 C CA . SER A 1 95 ? 71.748 -34.877 -38.028 1.00 86.44 95 SER A CA 1
ATOM 777 C C . SER A 1 95 ? 70.501 -34.551 -38.854 1.00 86.44 95 SER A C 1
ATOM 779 O O . SER A 1 95 ? 69.581 -33.925 -38.333 1.00 86.44 95 SER A O 1
ATOM 781 N N . GLU A 1 96 ? 70.402 -35.027 -40.096 1.00 84.44 96 GLU A N 1
ATOM 782 C CA . GLU A 1 96 ? 69.218 -34.815 -40.940 1.00 84.44 96 GLU A CA 1
ATOM 783 C C . GLU A 1 96 ? 67.962 -35.510 -40.384 1.00 84.44 96 GLU A C 1
ATOM 785 O O . GLU A 1 96 ? 66.867 -34.935 -40.383 1.00 84.44 96 GLU A O 1
ATOM 790 N N . ALA A 1 97 ? 68.111 -36.730 -39.860 1.00 84.94 97 ALA A N 1
ATOM 791 C CA . ALA A 1 97 ? 67.012 -37.468 -39.245 1.00 84.94 97 ALA A CA 1
ATOM 792 C C . ALA A 1 97 ? 66.517 -36.761 -37.973 1.00 84.94 97 ALA A C 1
ATOM 794 O O . ALA A 1 97 ? 65.308 -36.612 -37.777 1.00 84.94 97 ALA A O 1
ATOM 795 N N . PHE A 1 98 ? 67.439 -36.257 -37.146 1.00 89.06 98 PHE A N 1
ATOM 796 C CA . PHE A 1 98 ? 67.099 -35.501 -35.939 1.00 89.06 98 PHE A CA 1
ATOM 797 C C . PHE A 1 98 ? 66.453 -34.157 -36.257 1.00 89.06 98 PHE A C 1
ATOM 799 O O . PHE A 1 98 ? 65.422 -33.839 -35.665 1.00 89.06 98 PHE A O 1
ATOM 806 N N . ILE A 1 99 ? 66.975 -33.414 -37.238 1.00 86.56 99 ILE A N 1
ATOM 807 C CA . ILE A 1 99 ? 66.378 -32.157 -37.709 1.00 86.56 99 ILE A CA 1
ATOM 808 C C . ILE A 1 99 ? 64.924 -32.380 -38.132 1.00 86.56 99 ILE A C 1
ATOM 810 O O . ILE A 1 99 ? 64.023 -31.682 -37.665 1.00 86.56 99 ILE A O 1
ATOM 814 N N . ASN A 1 100 ? 64.672 -33.378 -38.983 1.00 83.88 100 ASN A N 1
ATOM 815 C CA . ASN A 1 100 ? 63.326 -33.667 -39.472 1.00 83.88 100 ASN A CA 1
ATOM 816 C C . ASN A 1 100 ? 62.376 -34.115 -38.351 1.00 83.88 100 ASN A C 1
ATOM 818 O O . ASN A 1 100 ? 61.202 -33.728 -38.344 1.00 83.88 100 ASN A O 1
ATOM 822 N N . PHE A 1 101 ? 62.866 -34.915 -37.401 1.00 87.38 101 PHE A N 1
ATOM 823 C CA . PHE A 1 101 ? 62.071 -35.392 -36.274 1.00 87.38 101 PHE A CA 1
ATOM 824 C C . PHE A 1 101 ? 61.697 -34.264 -35.303 1.00 87.38 101 PHE A C 1
ATOM 826 O O . PHE A 1 101 ? 60.512 -34.102 -34.994 1.00 87.38 101 PHE A O 1
ATOM 833 N N . TYR A 1 102 ? 62.668 -33.446 -34.883 1.00 88.12 102 TYR A N 1
ATOM 834 C CA . TYR A 1 102 ? 62.416 -32.289 -34.021 1.00 88.12 102 TYR A CA 1
ATOM 835 C C . TYR A 1 102 ? 61.480 -31.287 -34.691 1.00 88.12 102 TYR A C 1
ATOM 837 O O . TYR A 1 102 ? 60.487 -30.891 -34.084 1.00 88.12 102 TYR A O 1
ATOM 845 N N . ALA A 1 103 ? 61.709 -30.965 -35.970 1.00 84.88 103 ALA A N 1
ATOM 846 C CA . ALA A 1 103 ? 60.859 -30.036 -36.707 1.00 84.88 103 ALA A CA 1
ATOM 847 C C . ALA A 1 103 ? 59.398 -30.510 -36.731 1.00 84.88 103 ALA A C 1
ATOM 849 O O . ALA A 1 103 ? 58.479 -29.727 -36.502 1.00 84.88 103 ALA A O 1
ATOM 850 N N . LYS A 1 104 ? 59.163 -31.814 -36.935 1.00 85.62 104 LYS A N 1
ATOM 851 C CA . LYS A 1 104 ? 57.814 -32.398 -36.903 1.00 85.62 104 LYS A CA 1
ATOM 852 C C . LYS A 1 104 ? 57.143 -32.240 -35.533 1.00 85.62 104 LYS A C 1
ATOM 854 O O . LYS A 1 104 ? 55.949 -31.946 -35.468 1.00 85.62 104 LYS A O 1
ATOM 859 N N . LYS A 1 105 ? 57.882 -32.456 -34.443 1.00 88.88 105 LYS A N 1
ATOM 860 C CA . LYS A 1 105 ? 57.358 -32.357 -33.072 1.00 88.88 105 LYS A CA 1
ATOM 861 C C . LYS A 1 105 ? 57.100 -30.907 -32.665 1.00 88.88 105 LYS A C 1
ATOM 863 O O . LYS A 1 105 ? 56.038 -30.620 -32.118 1.00 88.88 105 LYS A O 1
ATOM 868 N N . GLU A 1 106 ? 57.996 -29.990 -33.012 1.00 86.94 106 GLU A N 1
ATOM 869 C CA . GLU A 1 106 ? 57.811 -28.561 -32.753 1.00 86.94 106 GLU A CA 1
ATOM 870 C C . GLU A 1 106 ? 56.659 -27.955 -33.556 1.00 86.94 106 GLU A C 1
ATOM 872 O O . GLU A 1 106 ? 55.878 -27.191 -32.995 1.00 86.94 106 GLU A O 1
ATOM 877 N N . ILE A 1 107 ? 56.458 -28.363 -34.816 1.00 83.44 107 ILE A N 1
ATOM 878 C CA . ILE A 1 107 ? 55.273 -27.972 -35.602 1.00 83.44 107 ILE A CA 1
ATOM 879 C C . ILE A 1 107 ? 53.982 -28.432 -34.904 1.00 83.44 107 ILE A C 1
ATOM 881 O O . ILE A 1 107 ? 53.005 -27.685 -34.843 1.00 83.44 107 ILE A O 1
ATOM 885 N N . SER A 1 108 ? 53.972 -29.630 -34.309 1.00 84.62 108 SER A N 1
ATOM 886 C CA . SER A 1 108 ? 52.816 -30.100 -33.535 1.00 84.62 108 SER A CA 1
ATOM 887 C C . SER A 1 108 ? 52.551 -29.257 -32.284 1.00 84.62 108 SER A C 1
ATOM 889 O O . SER A 1 108 ? 51.387 -29.093 -31.916 1.00 84.62 108 SER A O 1
ATOM 891 N N . VAL A 1 109 ? 53.589 -28.747 -31.617 1.00 85.88 109 VAL A N 1
ATOM 892 C CA . VAL A 1 109 ? 53.438 -27.832 -30.474 1.00 85.88 109 VAL A CA 1
ATOM 893 C C . VAL A 1 109 ? 52.944 -26.465 -30.945 1.00 85.88 109 VAL A C 1
ATOM 895 O O . VAL A 1 109 ? 52.027 -25.911 -30.344 1.00 85.88 109 VAL A O 1
ATOM 898 N N . ALA A 1 110 ? 53.483 -25.956 -32.053 1.00 81.06 110 ALA A N 1
ATOM 899 C CA . ALA A 1 110 ? 53.088 -24.685 -32.650 1.00 81.06 110 ALA A CA 1
ATOM 900 C C . ALA A 1 110 ? 51.599 -24.659 -33.042 1.00 81.06 110 ALA A C 1
ATOM 902 O O . ALA A 1 110 ? 50.908 -23.682 -32.757 1.00 81.06 110 ALA A O 1
ATOM 903 N N . ASN A 1 111 ? 51.073 -25.759 -33.595 1.00 76.25 111 ASN A N 1
ATOM 904 C CA . ASN A 1 111 ? 49.647 -25.894 -33.917 1.00 76.25 111 ASN A CA 1
ATOM 905 C C . ASN A 1 111 ? 48.747 -25.760 -32.676 1.00 76.25 111 ASN A C 1
ATOM 907 O O . ASN A 1 111 ? 47.747 -25.054 -32.722 1.00 76.25 111 ASN A O 1
ATOM 911 N N . LYS A 1 112 ? 49.142 -26.333 -31.529 1.00 80.31 112 LYS A N 1
ATOM 912 C CA . LYS A 1 112 ? 48.377 -26.197 -30.273 1.00 80.31 112 LYS A CA 1
ATOM 913 C C . LYS A 1 112 ? 48.339 -24.761 -29.744 1.00 80.31 112 LYS A C 1
ATOM 915 O O . LYS A 1 112 ? 47.405 -24.392 -29.037 1.00 80.31 112 LYS A O 1
ATOM 920 N N . LEU A 1 113 ? 49.366 -23.959 -30.031 1.00 77.75 113 LEU A N 1
ATOM 921 C CA . LEU A 1 113 ? 49.399 -22.539 -29.665 1.00 77.75 113 LEU A CA 1
ATOM 922 C C . LEU A 1 113 ? 48.510 -21.714 -30.605 1.00 77.75 113 LEU A C 1
ATOM 924 O O . LEU A 1 113 ? 47.821 -20.799 -30.161 1.00 77.75 113 LEU A O 1
ATOM 928 N N . LEU A 1 114 ? 48.461 -22.074 -31.887 1.00 65.06 114 LEU A N 1
ATOM 929 C CA . LEU A 1 114 ? 47.549 -21.455 -32.849 1.00 65.06 114 LEU A CA 1
ATOM 930 C C . LEU A 1 114 ? 46.079 -21.710 -32.507 1.00 65.06 114 LEU A C 1
ATOM 932 O O . LEU A 1 114 ? 45.290 -20.770 -32.558 1.00 65.06 114 LEU A O 1
ATOM 936 N N . ASP A 1 115 ? 45.725 -22.921 -32.064 1.00 71.25 115 ASP A N 1
ATOM 937 C CA . ASP A 1 115 ? 44.366 -23.244 -31.590 1.00 71.25 115 ASP A CA 1
ATOM 938 C C . ASP A 1 115 ? 43.920 -22.346 -30.418 1.00 71.25 115 ASP A C 1
ATOM 940 O O . ASP A 1 115 ? 42.729 -22.162 -30.168 1.00 71.25 115 ASP A O 1
ATOM 944 N N . LYS A 1 116 ? 44.883 -21.749 -29.704 1.00 71.81 116 LYS A N 1
ATOM 945 C CA . LYS A 1 116 ? 44.664 -20.794 -28.609 1.00 71.81 116 LYS A CA 1
ATOM 946 C C . LYS A 1 116 ? 44.738 -19.325 -29.044 1.00 71.81 116 LYS A C 1
ATOM 948 O O . LYS A 1 116 ? 44.778 -18.444 -28.189 1.00 71.81 116 LYS A O 1
ATOM 953 N N . ASN A 1 117 ? 44.712 -19.054 -30.350 1.00 65.69 117 ASN A N 1
ATOM 954 C CA . ASN A 1 117 ? 44.730 -17.724 -30.970 1.00 65.69 117 ASN A CA 1
ATOM 955 C C . ASN A 1 117 ? 46.004 -16.890 -30.722 1.00 65.69 117 ASN A C 1
ATOM 957 O O . ASN A 1 117 ? 45.951 -15.660 -30.770 1.00 65.69 117 ASN A O 1
ATOM 961 N N . TYR A 1 118 ? 47.160 -17.520 -30.489 1.00 67.38 118 TYR A N 1
ATOM 962 C CA . TYR A 1 118 ? 48.426 -16.781 -30.440 1.00 67.38 118 TYR A CA 1
ATOM 963 C C . TYR A 1 118 ? 48.883 -16.333 -31.850 1.00 67.38 118 TYR A C 1
ATOM 965 O O . TYR A 1 118 ? 48.731 -17.101 -32.806 1.00 67.38 118 TYR A O 1
ATOM 973 N N . PRO A 1 119 ? 49.461 -15.123 -32.022 1.00 70.06 119 PRO A N 1
ATOM 974 C CA . PRO A 1 119 ? 49.873 -14.635 -33.339 1.00 70.06 119 PRO A CA 1
ATOM 975 C C . PRO A 1 119 ? 50.990 -15.473 -33.975 1.00 70.06 119 PRO A C 1
ATOM 977 O O . PRO A 1 119 ? 51.991 -15.801 -33.342 1.00 70.06 119 PRO A O 1
ATOM 980 N N . ASN A 1 120 ? 50.853 -15.761 -35.273 1.00 63.62 120 ASN A N 1
ATOM 981 C CA . ASN A 1 120 ? 51.793 -16.597 -36.032 1.00 63.62 120 ASN A CA 1
ATOM 982 C C . ASN A 1 120 ? 53.240 -16.069 -35.991 1.00 63.62 120 ASN A C 1
ATOM 984 O O . ASN A 1 120 ? 54.175 -16.840 -35.790 1.00 63.62 120 ASN A O 1
ATOM 988 N N . LEU A 1 121 ? 53.425 -14.754 -36.148 1.00 67.75 121 LEU A N 1
ATOM 989 C CA . LEU A 1 121 ? 54.753 -14.134 -36.124 1.00 67.75 121 LEU A CA 1
ATOM 990 C C . LEU A 1 121 ? 55.431 -14.306 -34.754 1.00 67.75 121 LEU A C 1
ATOM 992 O O . LEU A 1 121 ? 56.626 -14.583 -34.679 1.00 67.75 121 LEU A O 1
ATOM 996 N N . ASP A 1 122 ? 54.652 -14.222 -33.678 1.00 73.12 122 ASP A N 1
ATOM 997 C CA . ASP A 1 122 ? 55.155 -14.364 -32.314 1.00 73.12 122 ASP A CA 1
ATOM 998 C C . ASP A 1 122 ? 55.531 -15.818 -32.013 1.00 73.12 122 ASP A C 1
ATOM 1000 O O . ASP A 1 122 ? 56.571 -16.077 -31.409 1.00 73.12 122 ASP A O 1
ATOM 1004 N N . ILE A 1 123 ? 54.743 -16.783 -32.501 1.00 76.38 123 ILE A N 1
ATOM 1005 C CA . ILE A 1 123 ? 55.061 -18.216 -32.400 1.00 76.38 123 ILE A CA 1
ATOM 1006 C C . ILE A 1 123 ? 56.360 -18.534 -33.155 1.00 76.38 123 ILE A C 1
ATOM 1008 O O . ILE A 1 123 ? 57.230 -19.223 -32.621 1.00 76.38 123 ILE A O 1
ATOM 1012 N N . GLN A 1 124 ? 56.529 -18.002 -34.371 1.00 74.19 124 GLN A N 1
ATOM 1013 C CA . GLN A 1 124 ? 57.755 -18.175 -35.160 1.00 74.19 124 GLN A CA 1
ATOM 1014 C C . GLN A 1 124 ? 58.981 -17.600 -34.445 1.00 74.19 124 GLN A C 1
ATOM 1016 O O . GLN A 1 124 ? 60.029 -18.246 -34.398 1.00 74.19 124 GLN A O 1
ATOM 1021 N N . ASN A 1 125 ? 58.845 -16.416 -33.843 1.00 78.94 125 ASN A N 1
ATOM 1022 C CA . ASN A 1 125 ? 59.910 -15.795 -33.060 1.00 78.94 125 ASN A CA 1
ATOM 1023 C C . ASN A 1 125 ? 60.275 -16.629 -31.825 1.00 78.94 125 ASN A C 1
ATOM 1025 O O . ASN A 1 125 ? 61.458 -16.782 -31.521 1.00 78.94 125 ASN A O 1
ATOM 1029 N N . VAL A 1 126 ? 59.285 -17.212 -31.141 1.00 83.12 126 VAL A N 1
ATOM 1030 C CA . VAL A 1 126 ? 59.533 -18.090 -29.989 1.00 83.12 126 VAL A CA 1
ATOM 1031 C C . VAL A 1 126 ? 60.299 -19.343 -30.403 1.00 83.12 126 VAL A C 1
ATOM 1033 O O . VAL A 1 126 ? 61.313 -19.643 -29.782 1.00 83.12 126 VAL A O 1
ATOM 1036 N N . ILE A 1 127 ? 59.899 -20.029 -31.475 1.00 80.75 127 ILE A N 1
ATOM 1037 C CA . ILE A 1 127 ? 60.604 -21.234 -31.945 1.00 80.75 127 ILE A CA 1
ATOM 1038 C C . ILE A 1 127 ? 62.029 -20.891 -32.396 1.00 80.75 127 ILE A C 1
ATOM 1040 O O . ILE A 1 127 ? 62.982 -21.574 -32.028 1.00 80.75 127 ILE A O 1
ATOM 1044 N N . LYS A 1 128 ? 62.207 -19.790 -33.137 1.00 78.31 128 LYS A N 1
ATOM 1045 C CA . LYS A 1 128 ? 63.528 -19.355 -33.613 1.00 78.31 128 LYS A CA 1
ATOM 1046 C C . LYS A 1 128 ? 64.507 -19.084 -32.468 1.00 78.31 128 LYS A C 1
ATOM 1048 O O . LYS A 1 128 ? 65.688 -19.386 -32.602 1.00 78.31 128 LYS A O 1
ATOM 1053 N N . ASN A 1 129 ? 64.020 -18.530 -31.360 1.00 81.00 129 ASN A N 1
ATOM 1054 C CA . ASN A 1 129 ? 64.869 -18.084 -30.255 1.00 81.00 129 ASN A CA 1
ATOM 1055 C C . ASN A 1 129 ? 64.955 -19.090 -29.096 1.00 81.00 129 ASN A C 1
ATOM 1057 O O . ASN A 1 129 ? 65.902 -19.032 -28.313 1.00 81.00 129 ASN A O 1
ATOM 1061 N N . HIS A 1 130 ? 63.985 -20.000 -28.969 1.00 85.25 130 HIS A N 1
ATOM 1062 C CA . HIS A 1 130 ? 63.842 -20.884 -27.808 1.00 85.25 130 HIS A CA 1
ATOM 1063 C C . HIS A 1 130 ? 63.653 -22.365 -28.159 1.00 85.25 130 HIS A C 1
ATOM 1065 O O . HIS A 1 130 ? 63.284 -23.136 -27.272 1.00 85.25 130 HIS A O 1
ATOM 1071 N N . SER A 1 131 ? 63.914 -22.779 -29.406 1.00 86.06 131 SER A N 1
ATOM 1072 C CA . SER A 1 131 ? 63.805 -24.192 -29.784 1.00 86.06 131 SER A CA 1
ATOM 1073 C C . SER A 1 131 ? 64.690 -25.089 -28.909 1.00 86.06 131 SER A C 1
ATOM 1075 O O . SER A 1 131 ? 65.902 -24.854 -28.811 1.00 86.06 131 SER A O 1
ATOM 1077 N N . PRO A 1 132 ? 64.128 -26.166 -28.338 1.00 86.19 132 PRO A N 1
ATOM 1078 C CA . PRO A 1 132 ? 64.877 -27.185 -27.619 1.00 86.19 132 PRO A CA 1
ATOM 1079 C C . PRO A 1 132 ? 65.946 -27.863 -28.477 1.00 86.19 132 PRO A C 1
ATOM 1081 O O . PRO A 1 132 ? 66.981 -28.260 -27.956 1.00 86.19 132 PRO A O 1
ATOM 1084 N N . PHE A 1 133 ? 65.783 -27.903 -29.805 1.00 87.75 133 PHE A N 1
ATOM 1085 C CA . PHE A 1 133 ? 66.834 -28.397 -30.698 1.00 87.75 133 PHE A CA 1
ATOM 1086 C C . PHE A 1 133 ? 68.143 -27.606 -30.531 1.00 87.75 133 PHE A C 1
ATOM 1088 O O . PHE A 1 133 ? 69.220 -28.200 -30.464 1.00 87.75 133 PHE A O 1
ATOM 1095 N N . PHE A 1 134 ? 68.060 -26.274 -30.389 1.00 85.00 134 PHE A N 1
ATOM 1096 C CA . PHE A 1 134 ? 69.239 -25.432 -30.158 1.00 85.00 134 PHE A CA 1
ATOM 1097 C C . PHE A 1 134 ? 69.866 -25.679 -28.788 1.00 85.00 134 PHE A C 1
ATOM 1099 O O . PHE A 1 134 ? 71.088 -25.632 -28.675 1.00 85.00 134 PHE A O 1
ATOM 1106 N N . SER A 1 135 ? 69.068 -25.927 -27.742 1.00 82.50 135 SER A N 1
ATOM 1107 C CA . SER A 1 135 ? 69.613 -26.209 -26.408 1.00 82.50 135 SER A CA 1
ATOM 1108 C C . SER A 1 135 ? 70.261 -27.587 -26.328 1.00 82.50 135 SER A C 1
ATOM 1110 O O . SER A 1 135 ? 71.334 -27.720 -25.740 1.00 82.50 135 SER A O 1
ATOM 1112 N N . ASP A 1 136 ? 69.638 -28.590 -26.942 1.00 84.44 136 ASP A N 1
ATOM 1113 C CA . ASP A 1 136 ? 70.027 -29.994 -26.818 1.00 84.44 136 ASP A CA 1
ATOM 1114 C C . ASP A 1 136 ? 71.295 -30.310 -27.623 1.00 84.44 136 ASP A C 1
ATOM 1116 O O . ASP A 1 136 ? 72.134 -31.092 -27.177 1.00 84.44 136 ASP A O 1
ATOM 1120 N N . PHE A 1 137 ? 71.485 -29.653 -28.775 1.00 83.00 137 PHE A N 1
ATOM 1121 C CA . PHE A 1 137 ? 72.598 -29.931 -29.689 1.00 83.00 137 PHE A CA 1
ATOM 1122 C C . PHE A 1 137 ? 73.647 -28.818 -29.804 1.00 83.00 137 PHE A C 1
ATOM 1124 O O . PHE A 1 137 ? 74.590 -28.971 -30.586 1.00 83.00 137 PHE A O 1
ATOM 1131 N N . LYS A 1 138 ? 73.562 -27.757 -28.984 1.00 76.94 138 LYS A N 1
ATOM 1132 C CA . LYS A 1 138 ? 74.429 -26.557 -29.028 1.00 76.94 138 LYS A CA 1
ATOM 1133 C C . LYS A 1 138 ? 75.924 -26.844 -29.220 1.00 76.94 138 LYS A C 1
ATOM 1135 O O . LYS A 1 138 ? 76.595 -26.139 -29.964 1.00 76.94 138 LYS A O 1
ATOM 1140 N N . ASN A 1 139 ? 76.440 -27.876 -28.546 1.00 76.81 139 ASN A N 1
ATOM 1141 C CA . ASN A 1 139 ? 77.861 -28.254 -28.557 1.00 76.81 139 ASN A CA 1
ATOM 1142 C C . ASN A 1 139 ? 78.126 -29.614 -29.232 1.00 76.81 139 ASN A C 1
ATOM 1144 O O . ASN A 1 139 ? 79.251 -30.124 -29.186 1.00 76.81 139 ASN A O 1
ATOM 1148 N N . ILE A 1 140 ? 77.099 -30.213 -29.836 1.00 80.44 140 ILE A N 1
ATOM 1149 C CA . ILE A 1 140 ? 77.122 -31.559 -30.419 1.00 80.44 140 ILE A CA 1
ATOM 1150 C C . ILE A 1 140 ? 77.100 -31.461 -31.947 1.00 80.44 140 ILE A C 1
ATOM 1152 O O . ILE A 1 140 ? 77.965 -32.043 -32.599 1.00 80.44 140 ILE A O 1
ATOM 1156 N N . LEU A 1 141 ? 76.179 -30.674 -32.506 1.00 82.75 141 LEU A N 1
ATOM 1157 C CA . LEU A 1 141 ? 76.035 -30.482 -33.950 1.00 82.75 141 LEU A CA 1
ATOM 1158 C C . LEU A 1 141 ? 76.676 -29.161 -34.415 1.00 82.75 141 LEU A C 1
ATOM 1160 O O . LEU A 1 141 ? 76.708 -28.193 -33.652 1.00 82.75 141 LEU A O 1
ATOM 1164 N N . PRO A 1 142 ? 77.173 -29.078 -35.663 1.00 80.31 142 PRO A N 1
ATOM 1165 C CA . PRO A 1 142 ? 77.692 -27.835 -36.227 1.00 80.31 142 PRO A CA 1
ATOM 1166 C C . PRO A 1 142 ? 76.583 -26.791 -36.448 1.00 80.31 142 PRO A C 1
ATOM 1168 O O . PRO A 1 142 ? 75.404 -27.114 -36.593 1.00 80.31 142 PRO A O 1
ATOM 1171 N N . ASN A 1 143 ? 76.965 -25.512 -36.550 1.00 76.44 143 ASN A N 1
ATOM 1172 C CA . ASN A 1 143 ? 76.032 -24.400 -36.801 1.00 76.44 143 ASN A CA 1
ATOM 1173 C C . ASN A 1 143 ? 75.222 -24.556 -38.100 1.00 76.44 143 ASN A C 1
ATOM 1175 O O . ASN A 1 143 ? 74.086 -24.094 -38.171 1.00 76.44 143 ASN A O 1
ATOM 1179 N N . THR A 1 144 ? 75.757 -25.245 -39.108 1.00 78.31 144 THR A N 1
ATOM 1180 C CA . THR A 1 144 ? 75.044 -25.550 -40.359 1.00 78.31 144 THR A CA 1
ATOM 1181 C C . THR A 1 144 ? 73.790 -26.400 -40.126 1.00 78.31 144 THR A C 1
ATOM 1183 O O . THR A 1 144 ? 72.750 -26.126 -40.723 1.00 78.31 144 THR A O 1
ATOM 1186 N N . SER A 1 145 ? 73.829 -27.358 -39.196 1.00 78.62 145 SER A N 1
ATOM 1187 C CA . SER A 1 145 ? 72.662 -28.168 -38.811 1.00 78.62 145 SER A CA 1
ATOM 1188 C C . SER A 1 145 ? 71.570 -27.326 -38.145 1.00 78.62 145 SER A C 1
ATOM 1190 O O . SER A 1 145 ? 70.384 -27.545 -38.385 1.00 78.62 145 SER A O 1
ATOM 1192 N N . HIS A 1 146 ? 71.956 -26.310 -37.369 1.00 75.88 146 HIS A N 1
ATOM 1193 C CA . HIS A 1 146 ? 71.028 -25.359 -36.752 1.00 75.88 146 HIS A CA 1
ATOM 1194 C C . HIS A 1 146 ? 70.345 -24.453 -37.791 1.00 75.88 146 HIS A C 1
ATOM 1196 O O . HIS A 1 146 ? 69.148 -24.195 -37.690 1.00 75.88 146 HIS A O 1
ATOM 1202 N N . VAL A 1 147 ? 71.061 -24.020 -38.833 1.00 76.00 147 VAL A N 1
ATOM 1203 C CA . VAL A 1 147 ? 70.469 -23.258 -39.951 1.00 76.00 147 VAL A CA 1
ATOM 1204 C C . VAL A 1 147 ? 69.489 -24.124 -40.749 1.00 76.00 147 VAL A C 1
ATOM 1206 O O . VAL A 1 147 ? 68.369 -23.697 -41.034 1.00 76.00 147 VAL A O 1
ATOM 1209 N N . ASN A 1 148 ? 69.867 -25.369 -41.049 1.00 80.12 148 ASN A N 1
ATOM 1210 C CA . ASN A 1 148 ? 69.000 -26.320 -41.749 1.00 80.12 148 ASN A CA 1
ATOM 1211 C C . ASN A 1 148 ? 67.725 -26.632 -40.955 1.00 80.12 148 ASN A C 1
ATOM 1213 O O . ASN A 1 148 ? 66.650 -26.767 -41.538 1.00 80.12 148 ASN A O 1
ATOM 1217 N N . TYR A 1 149 ? 67.828 -26.674 -39.627 1.00 81.69 149 TYR A N 1
ATOM 1218 C CA . TYR A 1 149 ? 66.692 -26.828 -38.729 1.00 81.69 149 TYR A CA 1
ATOM 1219 C C . TYR A 1 149 ? 65.680 -25.681 -38.829 1.00 81.69 149 TYR A C 1
ATOM 1221 O O . TYR A 1 149 ? 64.490 -25.921 -39.048 1.00 81.69 149 TYR A O 1
ATOM 1229 N N . VAL A 1 150 ? 66.155 -24.431 -38.738 1.00 73.31 150 VAL A N 1
ATOM 1230 C CA . VAL A 1 150 ? 65.303 -23.240 -38.905 1.00 73.31 150 VAL A CA 1
ATOM 1231 C C . VAL A 1 150 ? 64.596 -23.288 -40.256 1.00 73.31 150 VAL A C 1
ATOM 1233 O O . VAL A 1 150 ? 63.381 -23.118 -40.317 1.00 73.31 150 VAL A O 1
ATOM 1236 N N . ASN A 1 151 ? 65.325 -23.592 -41.331 1.00 73.88 151 ASN A N 1
ATOM 1237 C CA . ASN A 1 151 ? 64.752 -23.676 -42.674 1.00 73.88 151 ASN A CA 1
ATOM 1238 C C . ASN A 1 151 ? 63.689 -24.784 -42.789 1.00 73.88 151 ASN A C 1
ATOM 1240 O O . ASN A 1 151 ? 62.651 -24.582 -43.422 1.00 73.88 151 ASN A O 1
ATOM 1244 N N . ALA A 1 152 ? 63.899 -25.937 -42.147 1.00 74.81 152 ALA A N 1
ATOM 1245 C CA . ALA A 1 152 ? 62.949 -27.048 -42.165 1.00 74.81 152 ALA A CA 1
ATOM 1246 C C . ALA A 1 152 ? 61.610 -26.701 -41.488 1.00 74.81 152 ALA A C 1
ATOM 1248 O O . ALA A 1 152 ? 60.556 -27.095 -41.994 1.00 74.81 152 ALA A O 1
ATOM 1249 N N . ILE A 1 153 ? 61.629 -25.945 -40.385 1.00 71.94 153 ILE A N 1
ATOM 1250 C CA . ILE A 1 153 ? 60.408 -25.473 -39.712 1.00 71.94 153 ILE A CA 1
ATOM 1251 C C . ILE A 1 153 ? 59.762 -24.331 -40.497 1.00 71.94 153 ILE A C 1
ATOM 1253 O O . ILE A 1 153 ? 58.568 -24.387 -40.801 1.00 71.94 153 ILE A O 1
ATOM 1257 N N . MET A 1 154 ? 60.549 -23.317 -40.864 1.00 66.94 154 MET A N 1
ATOM 1258 C CA . MET A 1 154 ? 60.039 -22.083 -41.467 1.00 66.94 154 MET A CA 1
ATOM 1259 C C . MET A 1 154 ? 59.465 -22.292 -42.874 1.00 66.94 154 MET A C 1
ATOM 1261 O O . MET A 1 154 ? 58.587 -21.536 -43.272 1.00 66.94 154 MET A O 1
ATOM 1265 N N . ASN A 1 155 ? 59.867 -23.342 -43.599 1.00 68.75 155 ASN A N 1
ATOM 1266 C CA . ASN A 1 155 ? 59.283 -23.678 -44.904 1.00 68.75 155 ASN A CA 1
ATOM 1267 C C . ASN A 1 155 ? 58.042 -24.587 -44.809 1.00 68.75 155 ASN A C 1
ATOM 1269 O O . ASN A 1 155 ? 57.134 -24.498 -45.639 1.00 68.75 155 ASN A O 1
ATOM 1273 N N . LYS A 1 156 ? 57.971 -25.475 -43.806 1.00 63.94 156 LYS A N 1
ATOM 1274 C CA . LYS A 1 156 ? 56.855 -26.431 -43.659 1.00 63.94 156 LYS A CA 1
ATOM 1275 C C . LYS A 1 156 ? 55.647 -25.827 -42.931 1.00 63.94 156 LYS A C 1
ATOM 1277 O O . LYS A 1 156 ? 54.513 -26.173 -43.261 1.00 63.94 156 LYS A O 1
ATOM 1282 N N . PHE A 1 157 ? 55.868 -24.909 -41.990 1.00 59.31 157 PHE A N 1
ATOM 1283 C CA . PHE A 1 157 ? 54.819 -24.332 -41.141 1.00 59.31 157 PHE A CA 1
ATOM 1284 C C . PHE A 1 157 ? 53.845 -23.372 -41.876 1.00 59.31 157 PHE A C 1
ATOM 1286 O O . PHE A 1 157 ? 52.633 -23.557 -41.747 1.00 59.31 157 PHE A O 1
ATOM 1293 N N . PRO A 1 158 ? 54.287 -22.417 -42.727 1.00 57.31 158 PRO A N 1
ATOM 1294 C CA . PRO A 1 158 ? 53.379 -21.474 -43.406 1.00 57.31 158 PRO A CA 1
ATOM 1295 C C . PRO A 1 158 ? 52.468 -22.124 -44.463 1.00 57.31 158 PRO A C 1
ATOM 1297 O O . PRO A 1 158 ? 51.325 -21.703 -44.666 1.00 57.31 158 PRO A O 1
ATOM 1300 N N . THR A 1 159 ? 52.960 -23.171 -45.128 1.00 55.22 159 THR A N 1
ATOM 1301 C CA . THR A 1 159 ? 52.271 -23.868 -46.229 1.00 55.22 159 THR A CA 1
ATOM 1302 C C . THR A 1 159 ? 51.126 -24.758 -45.732 1.00 55.22 159 THR A C 1
ATOM 1304 O O . THR A 1 159 ? 50.100 -24.898 -46.396 1.00 55.22 159 THR A O 1
ATOM 1307 N N . GLN A 1 160 ? 51.256 -25.345 -44.539 1.00 53.38 160 GLN A N 1
ATOM 1308 C CA . GLN A 1 160 ? 50.167 -26.113 -43.922 1.00 53.38 160 GLN A CA 1
ATOM 1309 C C . GLN A 1 160 ? 49.065 -25.192 -43.372 1.00 53.38 160 GLN A C 1
ATOM 1311 O O . GLN A 1 160 ? 47.882 -25.506 -43.496 1.00 53.38 160 GLN A O 1
ATOM 1316 N N . LEU A 1 161 ? 49.440 -24.016 -42.858 1.00 49.53 161 LEU A N 1
ATOM 1317 C CA . LEU A 1 161 ? 48.522 -23.028 -42.287 1.00 49.53 161 LEU A CA 1
ATOM 1318 C C . LEU A 1 161 ? 47.583 -22.394 -43.331 1.00 49.53 161 LEU A C 1
ATOM 1320 O O . LEU A 1 161 ? 46.376 -22.285 -43.115 1.00 49.53 161 LEU A O 1
ATOM 1324 N N . THR A 1 162 ? 48.130 -22.001 -44.483 1.00 55.41 162 THR A N 1
ATOM 1325 C CA . THR A 1 162 ? 47.384 -21.338 -45.571 1.00 55.41 162 THR A CA 1
ATOM 1326 C C . THR A 1 162 ? 46.307 -22.236 -46.190 1.00 55.41 162 THR A C 1
ATOM 1328 O O . THR A 1 162 ? 45.229 -21.754 -46.543 1.00 55.41 162 THR A O 1
ATOM 1331 N N . ASN A 1 163 ? 46.546 -23.549 -46.255 1.00 57.78 163 ASN A N 1
ATOM 1332 C CA . ASN A 1 163 ? 45.570 -24.523 -46.753 1.00 57.78 163 ASN A CA 1
ATOM 1333 C C . ASN A 1 163 ? 44.427 -24.797 -45.759 1.00 57.78 163 ASN A C 1
ATOM 1335 O O . ASN A 1 163 ? 43.279 -24.950 -46.179 1.00 57.78 163 ASN A O 1
ATOM 1339 N N . LEU A 1 164 ? 44.715 -24.824 -44.453 1.00 57.69 164 LEU A N 1
ATOM 1340 C CA . LEU A 1 164 ? 43.699 -24.982 -43.403 1.00 57.69 164 LEU A CA 1
ATOM 1341 C C . LEU A 1 164 ? 42.768 -23.761 -43.336 1.00 57.69 164 LEU A C 1
ATOM 1343 O O . LEU A 1 164 ? 41.552 -23.914 -43.430 1.00 57.69 164 LEU A O 1
ATOM 1347 N N . GLN A 1 165 ? 43.330 -22.548 -43.312 1.00 64.12 165 GLN A N 1
ATOM 1348 C CA . GLN A 1 165 ? 42.552 -21.301 -43.273 1.00 64.12 165 GLN A CA 1
ATOM 1349 C C . GLN A 1 165 ? 41.646 -21.124 -44.502 1.00 64.12 165 GLN A C 1
ATOM 1351 O O . GLN A 1 165 ? 40.491 -20.719 -44.375 1.00 64.12 165 GLN A O 1
ATOM 1356 N N . TYR A 1 166 ? 42.133 -21.461 -45.703 1.00 71.38 166 TYR A N 1
ATOM 1357 C CA . TYR A 1 166 ? 41.310 -21.410 -46.915 1.00 71.38 166 TYR A CA 1
ATOM 1358 C C . TYR A 1 166 ? 40.127 -22.386 -46.854 1.00 71.38 166 TYR A C 1
ATOM 1360 O O . TYR A 1 166 ? 39.007 -22.020 -47.218 1.00 71.38 166 TYR A O 1
ATOM 1368 N N . LYS A 1 167 ? 40.352 -23.607 -46.352 1.00 72.88 167 LYS A N 1
ATOM 1369 C CA . LYS A 1 167 ? 39.308 -24.630 -46.204 1.00 72.88 167 LYS A CA 1
ATOM 1370 C C . LYS A 1 167 ? 38.215 -24.186 -45.227 1.00 72.88 167 LYS A C 1
ATOM 1372 O O . LYS A 1 167 ? 37.033 -24.400 -45.501 1.00 72.88 167 LYS A O 1
ATOM 1377 N N . ASP A 1 168 ? 38.585 -23.515 -44.142 1.00 75.06 168 ASP A N 1
ATOM 1378 C CA . ASP A 1 168 ? 37.627 -22.968 -43.179 1.00 75.06 168 ASP A CA 1
ATOM 1379 C C . ASP A 1 168 ? 36.810 -21.814 -43.768 1.00 75.06 168 ASP A C 1
ATOM 1381 O O . ASP A 1 168 ? 35.579 -21.815 -43.668 1.00 75.06 168 ASP A O 1
ATOM 1385 N N . HIS A 1 169 ? 37.456 -20.871 -44.463 1.00 82.38 169 HIS A N 1
ATOM 1386 C CA . HIS A 1 169 ? 36.753 -19.789 -45.161 1.00 82.38 169 HIS A CA 1
ATOM 1387 C C . HIS A 1 169 ? 35.775 -20.331 -46.218 1.00 82.38 169 HIS A C 1
ATOM 1389 O O . HIS A 1 169 ? 34.635 -19.868 -46.311 1.00 82.38 169 HIS A O 1
ATOM 1395 N N . LEU A 1 170 ? 36.192 -21.348 -46.978 1.00 81.00 170 LEU A N 1
ATOM 1396 C CA . LEU A 1 170 ? 35.360 -22.025 -47.970 1.00 81.00 170 LEU A CA 1
ATOM 1397 C C . LEU A 1 170 ? 34.140 -22.702 -47.325 1.00 81.00 170 LEU A C 1
ATOM 1399 O O . LEU A 1 170 ? 33.017 -22.544 -47.803 1.00 81.00 170 LEU A O 1
ATOM 1403 N N . ASN A 1 171 ? 34.329 -23.406 -46.207 1.00 80.69 171 ASN A N 1
ATOM 1404 C CA . ASN A 1 171 ? 33.232 -24.035 -45.469 1.00 80.69 171 ASN A CA 1
ATOM 1405 C C . ASN A 1 171 ? 32.210 -23.008 -44.955 1.00 80.69 171 ASN A C 1
ATOM 1407 O O . ASN A 1 171 ? 31.002 -23.254 -45.013 1.00 80.69 171 ASN A O 1
ATOM 1411 N N . ILE A 1 172 ? 32.676 -21.855 -44.464 1.00 84.69 172 ILE A N 1
ATOM 1412 C CA . ILE A 1 172 ? 31.806 -20.750 -44.036 1.00 84.69 172 ILE A CA 1
ATOM 1413 C C . ILE A 1 172 ? 30.989 -20.228 -45.222 1.00 84.69 172 ILE A C 1
ATOM 1415 O O . ILE A 1 172 ? 29.770 -20.080 -45.099 1.00 84.69 172 ILE A O 1
ATOM 1419 N N . TYR A 1 173 ? 31.632 -20.000 -46.371 1.00 89.44 173 TYR A N 1
ATOM 1420 C CA . TYR A 1 173 ? 30.943 -19.581 -47.590 1.00 89.44 173 TYR A CA 1
ATOM 1421 C C . TYR A 1 173 ? 29.866 -20.581 -48.014 1.00 89.44 173 TYR A C 1
ATOM 1423 O O . TYR A 1 173 ? 28.717 -20.185 -48.181 1.00 89.44 173 TYR A O 1
ATOM 1431 N N . LEU A 1 174 ? 30.194 -21.873 -48.124 1.00 85.19 174 LEU A N 1
ATOM 1432 C CA . LEU A 1 174 ? 29.249 -22.896 -48.584 1.00 85.19 174 LEU A CA 1
ATOM 1433 C C . LEU A 1 174 ? 28.007 -22.994 -47.687 1.00 85.19 174 LEU A C 1
ATOM 1435 O O . LEU A 1 174 ? 26.900 -23.192 -48.187 1.00 85.19 174 LEU A O 1
ATOM 1439 N N . LYS A 1 175 ? 28.163 -22.823 -46.366 1.00 86.94 175 LYS A N 1
ATOM 1440 C CA . LYS A 1 175 ? 27.028 -22.772 -45.430 1.00 86.94 175 LYS A CA 1
ATOM 1441 C C . LYS A 1 175 ? 26.130 -21.563 -45.695 1.00 86.94 175 LYS A C 1
ATOM 1443 O O . LYS A 1 175 ? 24.918 -21.723 -45.800 1.00 86.94 175 LYS A O 1
ATOM 1448 N N . LEU A 1 176 ? 26.715 -20.370 -45.818 1.00 88.00 176 LEU A N 1
ATOM 1449 C CA . LEU A 1 176 ? 25.963 -19.136 -46.070 1.00 88.00 176 LEU A CA 1
ATOM 1450 C C . LEU A 1 176 ? 25.285 -19.151 -47.445 1.00 88.00 176 LEU A C 1
ATOM 1452 O O . LEU A 1 176 ? 24.113 -18.801 -47.556 1.00 88.00 176 LEU A O 1
ATOM 1456 N N . ALA A 1 177 ? 25.989 -19.624 -48.472 1.00 85.44 177 ALA A N 1
ATOM 1457 C CA . ALA A 1 177 ? 25.477 -19.714 -49.831 1.00 85.44 177 ALA A CA 1
ATOM 1458 C C . ALA A 1 177 ? 24.263 -20.655 -49.922 1.00 85.44 177 ALA A C 1
ATOM 1460 O O . ALA A 1 177 ? 23.276 -20.294 -50.552 1.00 85.44 177 ALA A O 1
ATOM 1461 N N . LYS A 1 178 ? 24.272 -21.804 -49.226 1.00 84.00 178 LYS A N 1
ATOM 1462 C CA . LYS A 1 178 ? 23.105 -22.708 -49.145 1.00 84.00 178 LYS A CA 1
ATOM 1463 C C . LYS A 1 178 ? 21.892 -22.069 -48.463 1.00 84.00 178 LYS A C 1
ATOM 1465 O O . LYS A 1 178 ? 20.763 -22.290 -48.892 1.00 84.00 178 LYS A O 1
ATOM 1470 N N . ILE A 1 179 ? 22.110 -21.278 -47.410 1.00 85.56 179 ILE A N 1
ATOM 1471 C CA . ILE A 1 179 ? 21.027 -20.562 -46.717 1.00 85.56 179 ILE A CA 1
ATOM 1472 C C . ILE A 1 179 ? 20.389 -19.533 -47.655 1.00 85.56 179 ILE A C 1
ATOM 1474 O O . ILE A 1 179 ? 19.166 -19.479 -47.771 1.00 85.56 179 ILE A O 1
ATOM 1478 N N . GLU A 1 180 ? 21.203 -18.733 -48.343 1.00 83.69 180 GLU A N 1
ATOM 1479 C CA . GLU A 1 180 ? 20.696 -17.737 -49.291 1.00 83.69 180 GLU A CA 1
ATOM 1480 C C . GLU A 1 180 ? 20.054 -18.384 -50.524 1.00 83.69 180 GLU A C 1
ATOM 1482 O O . GLU A 1 180 ? 19.031 -17.900 -51.006 1.00 83.69 180 GLU A O 1
ATOM 1487 N N . GLN A 1 181 ? 20.569 -19.528 -50.974 1.00 80.44 181 GLN A N 1
ATOM 1488 C CA . GLN A 1 181 ? 19.956 -20.337 -52.024 1.00 80.44 181 GLN A CA 1
ATOM 1489 C C . GLN A 1 181 ? 18.531 -20.782 -51.647 1.00 80.44 181 GLN A C 1
ATOM 1491 O O . GLN A 1 181 ? 17.618 -20.661 -52.465 1.00 80.44 181 GLN A O 1
ATOM 1496 N N . ALA A 1 182 ? 18.328 -21.249 -50.409 1.00 81.56 182 ALA A N 1
ATOM 1497 C CA . ALA A 1 182 ? 17.018 -21.673 -49.915 1.00 81.56 182 ALA A CA 1
ATOM 1498 C C . ALA A 1 182 ? 16.031 -20.502 -49.776 1.00 81.56 182 ALA A C 1
ATOM 1500 O O . ALA A 1 182 ? 14.860 -20.642 -50.116 1.00 81.56 182 ALA A O 1
ATOM 1501 N N . LYS A 1 183 ? 16.496 -19.331 -49.320 1.00 84.31 183 LYS A N 1
ATOM 1502 C CA . LYS A 1 183 ? 15.649 -18.132 -49.171 1.00 84.31 183 LYS A CA 1
ATOM 1503 C C . LYS A 1 183 ? 15.199 -17.529 -50.501 1.00 84.31 183 LYS A C 1
ATOM 1505 O O . LYS A 1 183 ? 14.134 -16.924 -50.555 1.00 84.31 183 LYS A O 1
ATOM 1510 N N . ASN A 1 184 ? 16.011 -17.657 -51.549 1.00 77.25 184 ASN A N 1
ATOM 1511 C CA . ASN A 1 184 ? 15.791 -16.993 -52.837 1.00 77.25 184 ASN A CA 1
ATOM 1512 C C . ASN A 1 184 ? 15.346 -17.968 -53.945 1.00 77.25 184 ASN A C 1
ATOM 1514 O O . ASN A 1 184 ? 15.603 -17.715 -55.120 1.00 77.25 184 ASN A O 1
ATOM 1518 N N . ASN A 1 185 ? 14.702 -19.093 -53.600 1.00 77.81 185 ASN A N 1
ATOM 1519 C CA . ASN A 1 185 ? 14.196 -20.094 -54.555 1.00 77.81 185 ASN A CA 1
ATOM 1520 C C . ASN A 1 185 ? 15.241 -20.543 -55.601 1.00 77.81 185 ASN A C 1
ATOM 1522 O O . ASN A 1 185 ? 14.929 -20.686 -56.780 1.00 77.81 185 ASN A O 1
ATOM 1526 N N . ASN A 1 186 ? 16.491 -20.762 -55.180 1.00 71.19 186 ASN A N 1
ATOM 1527 C CA . ASN A 1 186 ? 17.631 -21.111 -56.039 1.00 71.19 186 ASN A CA 1
ATOM 1528 C C . ASN A 1 186 ? 18.092 -20.037 -57.048 1.00 71.19 186 ASN A C 1
ATOM 1530 O O . ASN A 1 186 ? 18.951 -20.328 -57.881 1.00 71.19 186 ASN A O 1
ATOM 1534 N N . VAL A 1 187 ? 17.591 -18.800 -56.975 1.00 74.69 187 VAL A N 1
ATOM 1535 C CA . VAL A 1 187 ? 17.992 -17.716 -57.883 1.00 74.69 187 VAL A CA 1
ATOM 1536 C C . VAL A 1 187 ? 19.086 -16.857 -57.247 1.00 74.69 187 VAL A C 1
ATOM 1538 O O . VAL A 1 187 ? 18.857 -16.163 -56.259 1.00 74.69 187 VAL A O 1
ATOM 1541 N N . PHE A 1 188 ? 20.276 -16.864 -57.853 1.00 76.06 188 PHE A N 1
ATOM 1542 C CA . PHE A 1 188 ? 21.367 -15.949 -57.512 1.00 76.06 188 PHE A CA 1
ATOM 1543 C C . PHE A 1 188 ? 21.409 -14.780 -58.496 1.00 76.06 188 PHE A C 1
ATOM 1545 O O . PHE A 1 188 ? 21.470 -14.968 -59.711 1.00 76.06 188 PHE A O 1
ATOM 1552 N N . ASN A 1 189 ? 21.398 -13.563 -57.960 1.00 81.75 189 ASN A N 1
ATOM 1553 C CA . ASN A 1 189 ? 21.579 -12.326 -58.711 1.00 81.75 189 ASN A CA 1
ATOM 1554 C C . ASN A 1 189 ? 22.678 -11.475 -58.058 1.00 81.75 189 ASN A C 1
ATOM 1556 O O . ASN A 1 189 ? 23.218 -11.830 -57.005 1.00 81.75 189 ASN A O 1
ATOM 1560 N N . SER A 1 190 ? 22.987 -10.331 -58.669 1.00 83.25 190 SER A N 1
ATOM 1561 C CA . SER A 1 190 ? 24.079 -9.470 -58.209 1.00 83.25 190 SER A CA 1
ATOM 1562 C C . SER A 1 190 ? 23.879 -8.967 -56.781 1.00 83.25 190 SER A C 1
ATOM 1564 O O . SER A 1 190 ? 24.857 -8.789 -56.062 1.00 83.25 190 SER A O 1
ATOM 1566 N N . TYR A 1 191 ? 22.631 -8.811 -56.334 1.00 85.69 191 TYR A N 1
ATOM 1567 C CA . TYR A 1 191 ? 22.308 -8.441 -54.959 1.00 85.69 191 TYR A CA 1
ATOM 1568 C C . TYR A 1 191 ? 22.639 -9.563 -53.964 1.00 85.69 191 TYR A C 1
ATOM 1570 O O . TYR A 1 191 ? 23.288 -9.307 -52.950 1.00 85.69 191 TYR A O 1
ATOM 1578 N N . VAL A 1 192 ? 22.250 -10.809 -54.256 1.00 86.19 192 VAL A N 1
ATOM 1579 C CA . VAL A 1 192 ? 22.508 -11.970 -53.381 1.00 86.19 192 VAL A CA 1
ATOM 1580 C C . VAL A 1 192 ? 24.009 -12.253 -53.265 1.00 86.19 192 VAL A C 1
ATOM 1582 O O . VAL A 1 192 ? 24.526 -12.388 -52.154 1.00 86.19 192 VAL A O 1
ATOM 1585 N N . ASP A 1 193 ? 24.729 -12.276 -54.390 1.00 87.12 193 ASP A N 1
ATOM 1586 C CA . ASP A 1 193 ? 26.182 -12.508 -54.397 1.00 87.12 193 ASP A CA 1
ATOM 1587 C C . ASP A 1 193 ? 26.933 -11.407 -53.647 1.00 87.12 193 ASP A C 1
ATOM 1589 O O . ASP A 1 193 ? 27.851 -11.678 -52.866 1.00 87.12 193 ASP A O 1
ATOM 1593 N N . PHE A 1 194 ? 26.511 -10.157 -53.839 1.00 89.75 194 PHE A N 1
ATOM 1594 C CA . PHE A 1 194 ? 27.066 -9.032 -53.109 1.00 89.75 194 PHE A CA 1
ATOM 1595 C C . PHE A 1 194 ? 26.814 -9.141 -51.603 1.00 89.75 194 PHE A C 1
ATOM 1597 O O . PHE A 1 194 ? 27.736 -8.926 -50.818 1.00 89.75 194 PHE A O 1
ATOM 1604 N N . LYS A 1 195 ? 25.595 -9.495 -51.176 1.00 89.06 195 LYS A N 1
ATOM 1605 C CA . LYS A 1 195 ? 25.273 -9.660 -49.751 1.00 89.06 195 LYS A CA 1
ATOM 1606 C C . LYS A 1 195 ? 26.105 -10.755 -49.101 1.00 89.06 195 LYS A C 1
ATOM 1608 O O . LYS A 1 195 ? 26.621 -10.538 -48.008 1.00 89.06 195 LYS A O 1
ATOM 1613 N N . LEU A 1 196 ? 26.314 -11.877 -49.788 1.00 89.62 196 LEU A N 1
ATOM 1614 C CA . LEU A 1 196 ? 27.226 -12.919 -49.322 1.00 89.62 196 LEU A CA 1
ATOM 1615 C C . LEU A 1 196 ? 28.651 -12.382 -49.161 1.00 89.62 196 LEU A C 1
ATOM 1617 O O . LEU A 1 196 ? 29.258 -12.582 -48.110 1.00 89.62 196 LEU A O 1
ATOM 1621 N N . ALA A 1 197 ? 29.171 -11.655 -50.152 1.00 90.50 197 ALA A N 1
ATOM 1622 C CA . ALA A 1 197 ? 30.504 -11.059 -50.073 1.00 90.50 197 ALA A CA 1
ATOM 1623 C C . ALA A 1 197 ? 30.619 -10.037 -48.921 1.00 90.50 197 ALA A C 1
ATOM 1625 O O . ALA A 1 197 ? 31.612 -10.033 -48.191 1.00 90.50 197 ALA A O 1
ATOM 1626 N N . LEU A 1 198 ? 29.578 -9.227 -48.702 1.00 91.44 198 LEU A N 1
ATOM 1627 C CA . LEU A 1 198 ? 29.485 -8.263 -47.606 1.00 91.44 198 LEU A CA 1
ATOM 1628 C C . LEU A 1 198 ? 29.499 -8.959 -46.234 1.00 91.44 198 LEU A C 1
ATOM 1630 O O . LEU A 1 198 ? 30.259 -8.552 -45.357 1.00 91.44 198 LEU A O 1
ATOM 1634 N N . THR A 1 199 ? 28.721 -10.032 -46.056 1.00 91.25 199 THR A N 1
ATOM 1635 C CA . THR A 1 199 ? 28.688 -10.840 -44.824 1.00 91.25 199 THR A CA 1
ATOM 1636 C C . THR A 1 199 ? 30.021 -11.540 -44.567 1.00 91.25 199 THR A C 1
ATOM 1638 O O . THR A 1 199 ? 30.502 -11.549 -43.434 1.00 91.25 199 THR A O 1
ATOM 1641 N N . LEU A 1 200 ? 30.661 -12.109 -45.593 1.00 90.81 200 LEU A N 1
ATOM 1642 C CA . LEU A 1 200 ? 31.985 -12.717 -45.430 1.00 90.81 200 LEU A CA 1
ATOM 1643 C C . LEU A 1 200 ? 33.015 -11.683 -44.958 1.00 90.81 200 LEU A C 1
ATOM 1645 O O . LEU A 1 200 ? 33.802 -11.974 -44.059 1.00 90.81 200 LEU A O 1
ATOM 1649 N N . TYR A 1 201 ? 32.979 -10.477 -45.527 1.00 92.12 201 TYR A N 1
ATOM 1650 C CA . TYR A 1 201 ? 33.923 -9.419 -45.186 1.00 92.12 201 TYR A CA 1
ATOM 1651 C C . TYR A 1 201 ? 33.654 -8.819 -43.801 1.00 92.12 201 TYR A C 1
ATOM 1653 O O . TYR A 1 201 ? 34.522 -8.860 -42.934 1.00 92.12 201 TYR A O 1
ATOM 1661 N N . PHE A 1 202 ? 32.455 -8.277 -43.567 1.00 87.81 202 PHE A N 1
ATOM 1662 C CA . PHE A 1 202 ? 32.142 -7.579 -42.321 1.00 87.81 202 PHE A CA 1
ATOM 1663 C C . PHE A 1 202 ? 31.827 -8.545 -41.183 1.00 87.81 202 PHE A C 1
ATOM 1665 O O . PHE A 1 202 ? 32.401 -8.410 -40.107 1.00 87.81 202 PHE A O 1
ATOM 1672 N N . ASP A 1 203 ? 30.954 -9.534 -41.376 1.00 87.12 203 ASP A N 1
ATOM 1673 C CA . ASP A 1 203 ? 30.492 -10.380 -40.266 1.00 87.12 203 ASP A CA 1
ATOM 1674 C C . ASP A 1 203 ? 31.502 -11.471 -39.918 1.00 87.12 203 ASP A C 1
ATOM 1676 O O . ASP A 1 203 ? 31.756 -11.705 -38.734 1.00 87.12 203 ASP A O 1
ATOM 1680 N N . LYS A 1 204 ? 32.098 -12.106 -40.936 1.00 86.50 204 LYS A N 1
ATOM 1681 C CA . LYS A 1 204 ? 33.043 -13.225 -40.776 1.00 86.50 204 LYS A CA 1
ATOM 1682 C C . LYS A 1 204 ? 34.516 -12.815 -40.810 1.00 86.50 204 LYS A C 1
ATOM 1684 O O . LYS A 1 204 ? 35.360 -13.675 -40.592 1.00 86.50 204 LYS A O 1
ATOM 1689 N N . ASN A 1 205 ? 34.817 -11.529 -41.014 1.00 84.19 205 ASN A N 1
ATOM 1690 C CA . ASN A 1 205 ? 36.175 -10.974 -41.044 1.00 84.19 205 ASN A CA 1
ATOM 1691 C C . ASN A 1 205 ? 37.107 -11.674 -42.059 1.00 84.19 205 ASN A C 1
ATOM 1693 O O . ASN A 1 205 ? 38.308 -11.799 -41.821 1.00 84.19 205 ASN A O 1
ATOM 1697 N N . ILE A 1 206 ? 36.569 -12.151 -43.187 1.00 83.06 206 ILE A N 1
ATOM 1698 C CA . ILE A 1 206 ? 37.352 -12.867 -44.201 1.00 83.06 206 ILE A CA 1
ATOM 1699 C C . ILE A 1 206 ? 38.037 -11.850 -45.134 1.00 83.06 206 ILE A C 1
ATOM 1701 O O . ILE A 1 206 ? 37.364 -10.975 -45.684 1.00 83.06 206 ILE A O 1
ATOM 1705 N N . PRO A 1 207 ? 39.361 -11.955 -45.371 1.00 81.56 207 PRO A N 1
ATOM 1706 C CA . PRO A 1 207 ? 40.080 -11.021 -46.235 1.00 81.56 207 PRO A CA 1
ATOM 1707 C C . PRO A 1 207 ? 39.584 -11.039 -47.686 1.00 81.56 207 PRO A C 1
ATOM 1709 O O . PRO A 1 207 ? 39.316 -12.103 -48.247 1.00 81.56 207 PRO A O 1
ATOM 1712 N N . MET A 1 208 ? 39.584 -9.873 -48.340 1.00 80.81 208 MET A N 1
ATOM 1713 C CA . MET A 1 208 ? 39.139 -9.700 -49.734 1.00 80.81 208 MET A CA 1
ATOM 1714 C C . MET A 1 208 ? 39.787 -10.699 -50.708 1.00 80.81 208 MET A C 1
ATOM 1716 O O . MET A 1 208 ? 39.105 -11.251 -51.565 1.00 80.81 208 MET A O 1
ATOM 1720 N N . ASN A 1 209 ? 41.083 -10.988 -50.554 1.00 77.75 209 ASN A N 1
ATOM 1721 C CA . ASN A 1 209 ? 41.786 -11.950 -51.412 1.00 77.75 209 ASN A CA 1
ATOM 1722 C C . ASN A 1 209 ? 41.232 -13.378 -51.266 1.00 77.75 209 ASN A C 1
ATOM 1724 O O . ASN A 1 209 ? 41.104 -14.089 -52.259 1.00 77.75 209 ASN A O 1
ATOM 1728 N N . SER A 1 210 ? 40.848 -13.783 -50.048 1.00 80.06 210 SER A N 1
ATOM 1729 C CA . SER A 1 210 ? 40.188 -15.074 -49.808 1.00 80.06 210 SER A CA 1
ATOM 1730 C C . SER A 1 210 ? 38.774 -15.092 -50.384 1.00 80.06 210 SER A C 1
ATOM 1732 O O . SER A 1 210 ? 38.396 -16.075 -51.011 1.00 80.06 210 SER A O 1
ATOM 1734 N N . ILE A 1 211 ? 38.012 -14.003 -50.235 1.00 85.88 211 ILE A N 1
ATOM 1735 C CA . ILE A 1 211 ? 36.657 -13.892 -50.801 1.00 85.88 211 ILE A CA 1
ATOM 1736 C C . ILE A 1 211 ? 36.704 -14.004 -52.329 1.00 85.88 211 ILE A C 1
ATOM 1738 O O . ILE A 1 211 ? 35.972 -14.811 -52.897 1.00 85.88 211 ILE A O 1
ATOM 1742 N N . LYS A 1 212 ? 37.604 -13.260 -52.990 1.00 84.50 212 LYS A N 1
ATOM 1743 C CA . LYS A 1 212 ? 37.814 -13.328 -54.445 1.00 84.50 212 LYS A CA 1
ATOM 1744 C C . LYS A 1 212 ? 38.122 -14.753 -54.905 1.00 84.50 212 LYS A C 1
ATOM 1746 O O . LYS A 1 212 ? 37.482 -15.232 -55.836 1.00 84.50 212 LYS A O 1
ATOM 1751 N N . LYS A 1 213 ? 39.039 -15.437 -54.211 1.00 82.44 213 LYS A N 1
ATOM 1752 C CA . LYS A 1 213 ? 39.425 -16.821 -54.515 1.00 82.44 213 LYS A CA 1
ATOM 1753 C C . LYS A 1 213 ? 38.262 -17.810 -54.348 1.00 82.44 213 LYS A C 1
ATOM 1755 O O . LYS A 1 213 ? 38.005 -18.621 -55.234 1.00 82.44 213 LYS A O 1
ATOM 1760 N N . ILE A 1 214 ? 37.509 -17.706 -53.252 1.00 85.12 214 ILE A N 1
ATOM 1761 C CA . ILE A 1 214 ? 36.327 -18.549 -53.000 1.00 85.12 214 ILE A CA 1
ATOM 1762 C C . ILE A 1 214 ? 35.271 -18.341 -54.087 1.00 85.12 214 ILE A C 1
ATOM 1764 O O . ILE A 1 214 ? 34.707 -19.304 -54.598 1.00 85.12 214 ILE A O 1
ATOM 1768 N N . PHE A 1 215 ? 35.018 -17.092 -54.469 1.00 84.62 215 PHE A N 1
ATOM 1769 C CA . PHE A 1 215 ? 34.035 -16.756 -55.494 1.00 84.62 215 PHE A CA 1
ATOM 1770 C C . PHE A 1 215 ? 34.480 -17.207 -56.893 1.00 84.62 215 PHE A C 1
ATOM 1772 O O . PHE A 1 215 ? 33.632 -17.603 -57.686 1.00 84.62 215 PHE A O 1
ATOM 1779 N N . SER A 1 216 ? 35.780 -17.223 -57.207 1.00 79.62 216 SER A N 1
ATOM 1780 C CA . SER A 1 216 ? 36.264 -17.781 -58.479 1.00 79.62 216 SER A CA 1
ATOM 1781 C C . SER A 1 216 ? 36.179 -19.311 -58.535 1.00 79.62 216 SER A C 1
ATOM 1783 O O . SER A 1 216 ? 35.881 -19.872 -59.591 1.00 79.62 216 SER A O 1
ATOM 1785 N N . GLU A 1 217 ? 36.416 -19.996 -57.413 1.00 79.31 217 GLU A N 1
ATOM 1786 C CA . GLU A 1 217 ? 36.577 -21.458 -57.384 1.00 79.31 217 GLU A CA 1
ATOM 1787 C C . GLU A 1 217 ? 35.292 -22.214 -57.012 1.00 79.31 217 GLU A C 1
ATOM 1789 O O . GLU A 1 217 ? 34.980 -23.235 -57.624 1.00 79.31 217 GLU A O 1
ATOM 1794 N N . ALA A 1 218 ? 34.524 -21.716 -56.041 1.00 76.81 218 ALA A N 1
ATOM 1795 C CA . ALA A 1 218 ? 33.488 -22.485 -55.345 1.00 76.81 218 ALA A CA 1
ATOM 1796 C C . ALA A 1 218 ? 32.080 -21.875 -55.400 1.00 76.81 218 ALA A C 1
ATOM 1798 O O . ALA A 1 218 ? 31.166 -22.366 -54.737 1.00 76.81 218 ALA A O 1
ATOM 1799 N N . THR A 1 219 ? 31.899 -20.806 -56.171 1.00 78.00 219 THR A N 1
ATOM 1800 C CA . THR A 1 219 ? 30.606 -20.133 -56.328 1.00 78.00 219 THR A CA 1
ATOM 1801 C C . THR A 1 219 ? 29.468 -21.044 -56.799 1.00 78.00 219 THR A C 1
ATOM 1803 O O . THR A 1 219 ? 29.645 -21.874 -57.694 1.00 78.00 219 THR A O 1
ATOM 1806 N N . LEU A 1 220 ? 28.269 -20.831 -56.249 1.00 73.69 220 LEU A N 1
ATOM 1807 C CA . LEU A 1 220 ? 27.035 -21.466 -56.727 1.00 73.69 220 LEU A CA 1
ATOM 1808 C C . LEU A 1 220 ? 26.434 -20.748 -57.952 1.00 73.69 220 LEU A C 1
ATOM 1810 O O . LEU A 1 220 ? 25.658 -21.350 -58.694 1.00 73.69 220 LEU A O 1
ATOM 1814 N N . ASN A 1 221 ? 26.815 -19.489 -58.206 1.00 76.88 221 ASN A N 1
ATOM 1815 C CA . ASN A 1 221 ? 26.354 -18.719 -59.359 1.00 76.88 221 ASN A CA 1
ATOM 1816 C C . ASN A 1 221 ? 27.359 -18.784 -60.517 1.00 76.88 221 ASN A C 1
ATOM 1818 O O . ASN A 1 221 ? 28.442 -18.198 -60.453 1.00 76.88 221 ASN A O 1
ATOM 1822 N N . LYS A 1 222 ? 26.969 -19.428 -61.623 1.00 70.06 222 LYS A N 1
ATOM 1823 C CA . LYS A 1 222 ? 27.809 -19.560 -62.826 1.00 70.06 222 LYS A CA 1
ATOM 1824 C C . LYS A 1 222 ? 28.201 -18.205 -63.435 1.00 70.06 222 LYS A C 1
ATOM 1826 O O . LYS A 1 222 ? 29.281 -18.106 -64.013 1.00 70.06 222 LYS A O 1
ATOM 1831 N N . ASN A 1 223 ? 27.381 -17.164 -63.260 1.00 72.31 223 ASN A N 1
ATOM 1832 C CA . ASN A 1 223 ? 27.625 -15.834 -63.828 1.00 72.31 223 ASN A CA 1
ATOM 1833 C C . ASN A 1 223 ? 28.814 -15.114 -63.186 1.00 72.31 223 ASN A C 1
ATOM 1835 O O . ASN A 1 223 ? 29.439 -14.284 -63.833 1.00 72.31 223 ASN A O 1
ATOM 1839 N N . ILE A 1 224 ? 29.195 -15.463 -61.954 1.00 72.00 224 ILE A N 1
ATOM 1840 C CA . ILE A 1 224 ? 30.318 -14.810 -61.265 1.00 72.00 224 ILE A CA 1
ATOM 1841 C C . ILE A 1 224 ? 31.676 -15.105 -61.908 1.00 72.00 224 ILE A C 1
ATOM 1843 O O . ILE A 1 224 ? 32.626 -14.351 -61.714 1.00 72.00 224 ILE A O 1
ATOM 1847 N N . LYS A 1 225 ? 31.754 -16.196 -62.683 1.00 64.00 225 LYS A N 1
ATOM 1848 C CA . LYS A 1 225 ? 32.934 -16.576 -63.467 1.00 64.00 225 LYS A CA 1
ATOM 1849 C C . LYS A 1 225 ? 33.079 -15.735 -64.740 1.00 64.00 225 LYS A C 1
ATOM 1851 O O . LYS A 1 225 ? 34.122 -15.798 -65.382 1.00 64.00 225 LYS A O 1
ATOM 1856 N N . GLN A 1 226 ? 32.060 -14.952 -65.108 1.00 72.12 226 GLN A N 1
ATOM 1857 C CA . GLN A 1 226 ? 32.173 -13.966 -66.178 1.00 72.12 226 GLN A CA 1
ATOM 1858 C C . GLN A 1 226 ? 32.944 -12.740 -65.653 1.00 72.12 226 GLN A C 1
ATOM 1860 O O . GLN A 1 226 ? 32.546 -12.193 -64.617 1.00 72.12 226 GLN A O 1
ATOM 1865 N N . PRO A 1 227 ? 33.996 -12.269 -66.354 1.00 62.94 227 PRO A N 1
ATOM 1866 C CA . PRO A 1 227 ? 34.859 -11.182 -65.880 1.00 62.94 227 PRO A CA 1
ATOM 1867 C C . PRO A 1 227 ? 34.073 -9.937 -65.446 1.00 62.94 227 PRO A C 1
ATOM 1869 O O . PRO A 1 227 ? 34.233 -9.456 -64.327 1.00 62.94 227 PRO A O 1
ATOM 1872 N N . ASN A 1 228 ? 33.123 -9.505 -66.279 1.00 75.94 228 ASN A N 1
ATOM 1873 C CA . ASN A 1 228 ? 32.355 -8.276 -66.071 1.00 75.94 228 ASN A CA 1
ATOM 1874 C C . ASN A 1 228 ? 31.428 -8.335 -64.845 1.00 75.94 228 ASN A C 1
ATOM 1876 O O . ASN A 1 228 ? 31.184 -7.316 -64.200 1.00 75.94 228 ASN A O 1
ATOM 1880 N N . TYR A 1 229 ? 30.902 -9.516 -64.506 1.00 81.69 229 TYR A N 1
ATOM 1881 C CA . TYR A 1 229 ? 29.987 -9.672 -63.374 1.00 81.69 229 TYR A CA 1
ATOM 1882 C C . TYR A 1 229 ? 30.752 -9.757 -62.050 1.00 81.69 229 TYR A C 1
ATOM 1884 O O . TYR A 1 229 ? 30.426 -9.042 -61.102 1.00 81.69 229 TYR A O 1
ATOM 1892 N N . GLY A 1 230 ? 31.780 -10.609 -61.971 1.00 78.88 230 GLY A N 1
ATOM 1893 C CA . GLY A 1 230 ? 32.585 -10.756 -60.755 1.00 78.88 230 GLY A CA 1
ATOM 1894 C C . GLY A 1 230 ? 33.291 -9.451 -60.382 1.00 78.88 230 GLY A C 1
ATOM 1895 O O . GLY A 1 230 ? 33.240 -9.018 -59.229 1.00 78.88 230 GLY A O 1
ATOM 1896 N N . GLU A 1 231 ? 33.877 -8.771 -61.369 1.00 83.31 231 GLU A N 1
ATOM 1897 C CA . GLU A 1 231 ? 34.531 -7.479 -61.173 1.00 83.31 231 GLU A CA 1
ATOM 1898 C C . GLU A 1 231 ? 33.556 -6.403 -60.670 1.00 83.31 231 GLU A C 1
ATOM 1900 O O . GLU A 1 231 ? 33.880 -5.664 -59.737 1.00 83.31 231 GLU A O 1
ATOM 1905 N N . TYR A 1 232 ? 32.327 -6.367 -61.195 1.00 85.94 232 TYR A N 1
ATOM 1906 C CA . TYR A 1 232 ? 31.282 -5.461 -60.718 1.00 85.94 232 TYR A CA 1
ATOM 1907 C C . TYR A 1 232 ? 30.957 -5.661 -59.225 1.00 85.94 232 TYR A C 1
ATOM 1909 O O . TYR A 1 232 ? 30.859 -4.676 -58.483 1.00 85.94 232 TYR A O 1
ATOM 1917 N N . ILE A 1 233 ? 30.850 -6.909 -58.753 1.00 87.81 233 ILE A N 1
ATOM 1918 C CA . ILE A 1 233 ? 30.584 -7.221 -57.337 1.00 87.81 233 ILE A CA 1
ATOM 1919 C C . ILE A 1 233 ? 31.731 -6.743 -56.442 1.00 87.81 233 ILE A C 1
ATOM 1921 O O . ILE A 1 233 ? 31.491 -6.050 -55.450 1.00 87.81 233 ILE A O 1
ATOM 1925 N N . PHE A 1 234 ? 32.981 -7.059 -56.792 1.00 88.12 234 PHE A N 1
ATOM 1926 C CA . PHE A 1 234 ? 34.132 -6.692 -55.962 1.00 88.12 234 PHE A CA 1
ATOM 1927 C C . PHE A 1 234 ? 34.425 -5.192 -55.976 1.00 88.12 234 PHE A C 1
ATOM 1929 O O . PHE A 1 234 ? 34.748 -4.628 -54.930 1.00 88.12 234 PHE A O 1
ATOM 1936 N N . ASN A 1 235 ? 34.260 -4.526 -57.121 1.00 89.62 235 ASN A N 1
ATOM 1937 C CA . ASN A 1 235 ? 34.403 -3.073 -57.210 1.00 89.62 235 ASN A CA 1
ATOM 1938 C C . ASN A 1 235 ? 33.338 -2.363 -56.367 1.00 89.62 235 ASN A C 1
ATOM 1940 O O . ASN A 1 235 ? 33.641 -1.388 -55.679 1.00 89.62 235 ASN A O 1
ATOM 1944 N N . SER A 1 236 ? 32.110 -2.882 -56.353 1.00 90.12 236 SER A N 1
ATOM 1945 C CA . SER A 1 236 ? 31.039 -2.354 -55.504 1.00 90.12 236 SER A CA 1
ATOM 1946 C C . SER A 1 236 ? 31.302 -2.602 -54.015 1.00 90.12 236 SER A C 1
ATOM 1948 O O . SER A 1 236 ? 31.101 -1.703 -53.198 1.00 90.12 236 SER A O 1
ATOM 1950 N N . LEU A 1 237 ? 31.831 -3.776 -53.649 1.00 90.56 237 LEU A N 1
ATOM 1951 C CA . LEU A 1 237 ? 32.235 -4.080 -52.272 1.00 90.56 237 LEU A CA 1
ATOM 1952 C C . LEU A 1 237 ? 33.349 -3.154 -51.780 1.00 90.56 237 LEU A C 1
ATOM 1954 O O . LEU A 1 237 ? 33.234 -2.620 -50.681 1.00 90.56 237 LEU A O 1
ATOM 1958 N N . ASN A 1 238 ? 34.371 -2.892 -52.597 1.00 90.88 238 ASN A N 1
ATOM 1959 C CA . ASN A 1 238 ? 35.426 -1.932 -52.259 1.00 90.88 238 ASN A CA 1
ATOM 1960 C C . ASN A 1 238 ? 34.865 -0.524 -52.020 1.00 90.88 238 ASN A C 1
ATOM 1962 O O . ASN A 1 238 ? 35.158 0.078 -50.989 1.00 90.88 238 ASN A O 1
ATOM 1966 N N . LYS A 1 239 ? 33.986 -0.036 -52.907 1.00 90.75 239 LYS A N 1
ATOM 1967 C CA . LYS A 1 239 ? 33.327 1.271 -52.732 1.00 90.75 239 LYS A CA 1
ATOM 1968 C C . LYS A 1 239 ? 32.575 1.359 -51.402 1.00 90.75 239 LYS A C 1
ATOM 1970 O O . LYS A 1 239 ? 32.680 2.362 -50.701 1.00 90.75 239 LYS A O 1
ATOM 1975 N N . ILE A 1 240 ? 31.840 0.312 -51.032 1.00 92.62 240 ILE A N 1
ATOM 1976 C CA . ILE A 1 240 ? 31.079 0.266 -49.775 1.00 92.62 240 ILE A CA 1
ATOM 1977 C C . ILE A 1 240 ? 32.003 0.176 -48.556 1.00 92.62 240 ILE A C 1
ATOM 1979 O O . ILE A 1 240 ? 31.767 0.861 -47.559 1.00 92.62 240 ILE A O 1
ATOM 1983 N N . ILE A 1 241 ? 33.087 -0.599 -48.640 1.00 90.69 241 ILE A N 1
ATOM 1984 C CA . ILE A 1 241 ? 34.131 -0.634 -47.609 1.00 90.69 241 ILE A CA 1
ATOM 1985 C C . ILE A 1 241 ? 34.702 0.770 -47.382 1.00 90.69 241 ILE A C 1
ATOM 1987 O O . ILE A 1 241 ? 34.841 1.190 -46.234 1.00 90.69 241 ILE A O 1
ATOM 1991 N N . ASP A 1 242 ? 34.983 1.520 -48.447 1.00 91.00 242 ASP A N 1
ATOM 1992 C CA . ASP A 1 242 ? 35.527 2.874 -48.333 1.00 91.00 242 ASP A CA 1
ATOM 1993 C C . ASP A 1 242 ? 34.522 3.863 -47.725 1.00 91.00 242 ASP A C 1
ATOM 1995 O O . ASP A 1 242 ? 34.910 4.698 -46.905 1.00 91.00 242 ASP A O 1
ATOM 1999 N N . LYS A 1 243 ? 33.218 3.716 -48.004 1.00 92.38 243 LYS A N 1
ATOM 2000 C CA . LYS A 1 243 ? 32.171 4.481 -47.302 1.00 92.38 243 LYS A CA 1
ATOM 2001 C C . LYS A 1 243 ? 32.142 4.184 -45.803 1.00 92.38 243 LYS A C 1
ATOM 2003 O O . LYS A 1 243 ? 32.092 5.114 -45.001 1.00 92.38 243 LYS A O 1
ATOM 2008 N N . TYR A 1 244 ? 32.238 2.918 -45.397 1.00 93.62 244 TYR A N 1
ATOM 2009 C CA . TYR A 1 244 ? 32.290 2.572 -43.972 1.00 93.62 244 TYR A CA 1
ATOM 2010 C C . TYR A 1 244 ? 33.591 3.018 -43.293 1.00 93.62 244 TYR A C 1
ATOM 2012 O O . TYR A 1 244 ? 33.554 3.423 -42.131 1.00 93.62 244 TYR A O 1
ATOM 2020 N N . LYS A 1 245 ? 34.731 3.029 -44.001 1.00 90.12 245 LYS A N 1
ATOM 2021 C CA . LYS A 1 245 ? 35.965 3.654 -43.495 1.00 90.12 245 LYS A CA 1
ATOM 2022 C C . LYS A 1 245 ? 35.764 5.148 -43.246 1.00 90.12 245 LYS A C 1
ATOM 2024 O O . LYS A 1 245 ? 36.138 5.623 -42.178 1.00 90.12 245 LYS A O 1
ATOM 2029 N N . LEU A 1 246 ? 35.149 5.869 -44.188 1.00 91.56 246 LEU A N 1
ATOM 2030 C CA . LEU A 1 246 ? 34.836 7.293 -44.034 1.00 91.56 246 LEU A CA 1
ATOM 2031 C C . LEU A 1 246 ? 33.955 7.542 -42.799 1.00 91.56 246 LEU A C 1
ATOM 2033 O O . LEU A 1 246 ? 34.300 8.376 -41.965 1.00 91.56 246 LEU A O 1
ATOM 2037 N N . ILE A 1 247 ? 32.873 6.771 -42.641 1.00 91.94 247 ILE A N 1
ATOM 2038 C CA . ILE A 1 247 ? 31.964 6.849 -41.485 1.00 91.94 247 ILE A CA 1
ATOM 2039 C C . ILE A 1 247 ? 32.718 6.605 -40.171 1.00 91.94 247 ILE A C 1
ATOM 2041 O O . ILE A 1 247 ? 32.620 7.400 -39.237 1.00 91.94 247 ILE A O 1
ATOM 2045 N N . ASN A 1 248 ? 33.499 5.525 -40.085 1.00 88.38 248 ASN A N 1
ATOM 2046 C CA . ASN A 1 248 ? 34.201 5.158 -38.853 1.00 88.38 248 ASN A CA 1
ATOM 2047 C C . ASN A 1 248 ? 35.293 6.172 -38.479 1.00 88.38 248 ASN A C 1
ATOM 2049 O O . ASN A 1 248 ? 35.457 6.497 -37.296 1.00 88.38 248 ASN A O 1
ATOM 2053 N N . ASN A 1 249 ? 35.985 6.722 -39.481 1.00 88.44 249 ASN A N 1
ATOM 2054 C CA . ASN A 1 249 ? 37.046 7.712 -39.307 1.00 88.44 249 ASN A CA 1
ATOM 2055 C C . ASN A 1 249 ? 36.525 9.133 -39.041 1.00 88.44 249 ASN A C 1
ATOM 2057 O O . ASN A 1 249 ? 37.314 9.996 -38.658 1.00 88.44 249 ASN A O 1
ATOM 2061 N N . PHE A 1 250 ? 35.221 9.387 -39.182 1.00 88.62 250 PHE A N 1
ATOM 2062 C CA . PHE A 1 250 ? 34.630 10.686 -38.875 1.00 88.62 250 PHE A CA 1
ATOM 2063 C C . PHE A 1 250 ? 34.680 10.973 -37.360 1.00 88.62 250 PHE A C 1
ATOM 2065 O O . PHE A 1 250 ? 34.193 10.179 -36.547 1.00 88.62 250 PHE A O 1
ATOM 2072 N N . LYS A 1 251 ? 35.309 12.089 -36.960 1.00 82.88 251 LYS A N 1
ATOM 2073 C CA . LYS A 1 251 ? 35.594 12.432 -35.546 1.00 82.88 251 LYS A CA 1
ATOM 2074 C C . LYS A 1 251 ? 34.986 13.756 -35.062 1.00 82.88 251 LYS A C 1
ATOM 2076 O O . LYS A 1 251 ? 35.099 14.055 -33.876 1.00 82.88 251 LYS A O 1
ATOM 2081 N N . LYS A 1 252 ? 34.359 14.548 -35.936 1.00 80.06 252 LYS A N 1
ATOM 2082 C CA . LYS A 1 252 ? 33.810 15.863 -35.569 1.00 80.06 252 LYS A CA 1
ATOM 2083 C C . LYS A 1 252 ? 32.594 15.704 -34.641 1.00 80.06 252 LYS A C 1
ATOM 2085 O O . LYS A 1 252 ? 31.766 14.820 -34.856 1.00 80.06 252 LYS A O 1
ATOM 2090 N N . LYS A 1 253 ? 32.488 16.552 -33.611 1.00 81.94 253 LYS A N 1
ATOM 2091 C CA . LYS A 1 253 ? 31.264 16.698 -32.803 1.00 81.94 253 LYS A CA 1
ATOM 2092 C C . LYS A 1 253 ? 30.294 17.628 -33.532 1.00 81.94 253 LYS A C 1
ATOM 2094 O O . LYS A 1 253 ? 30.733 18.633 -34.078 1.00 81.94 253 LYS A O 1
ATOM 2099 N N . LEU A 1 254 ? 29.007 17.284 -33.530 1.00 85.31 254 LEU A N 1
ATOM 2100 C CA . LEU A 1 254 ? 27.972 18.109 -34.156 1.00 85.31 254 LEU A CA 1
ATOM 2101 C C . LEU A 1 254 ? 27.765 19.415 -33.378 1.00 85.31 254 LEU A C 1
ATOM 2103 O O . LEU A 1 254 ? 27.740 19.407 -32.147 1.00 85.31 254 LEU A O 1
ATOM 2107 N N . ASP A 1 255 ? 27.577 20.498 -34.121 1.00 81.25 255 ASP A N 1
ATOM 2108 C CA . ASP A 1 255 ? 27.241 21.847 -33.667 1.00 81.25 255 ASP A CA 1
ATOM 2109 C C . ASP A 1 255 ? 26.166 22.467 -34.584 1.00 81.25 255 ASP A C 1
ATOM 2111 O O . ASP A 1 255 ? 25.715 21.840 -35.544 1.00 81.25 255 ASP A O 1
ATOM 2115 N N . ASN A 1 256 ? 25.751 23.706 -34.305 1.00 73.50 256 ASN A N 1
ATOM 2116 C CA . ASN A 1 256 ? 24.695 24.383 -35.069 1.00 73.50 256 ASN A CA 1
ATOM 2117 C C . ASN A 1 256 ? 25.073 24.697 -36.532 1.00 73.50 256 ASN A C 1
ATOM 2119 O O . ASN A 1 256 ? 24.182 24.995 -37.321 1.00 73.50 256 ASN A O 1
ATOM 2123 N N . ASN A 1 257 ? 26.359 24.628 -36.898 1.00 79.62 257 ASN A N 1
ATOM 2124 C CA . ASN A 1 257 ? 26.858 24.909 -38.250 1.00 79.62 257 ASN A CA 1
ATOM 2125 C C . ASN A 1 257 ? 27.191 23.627 -39.031 1.00 79.62 257 ASN A C 1
ATOM 2127 O O . ASN A 1 257 ? 27.753 23.695 -40.126 1.00 79.62 257 ASN A O 1
ATOM 2131 N N . SER A 1 258 ? 26.898 22.455 -38.466 1.00 87.31 258 SER A N 1
ATOM 2132 C CA . SER A 1 258 ? 27.266 21.176 -39.061 1.00 87.31 258 SER A CA 1
ATOM 2133 C C . SER A 1 258 ? 26.441 20.877 -40.314 1.00 87.31 258 SER A C 1
ATOM 2135 O O . SER A 1 258 ? 25.224 21.065 -40.339 1.00 87.31 258 SER A O 1
ATOM 2137 N N . SER A 1 259 ? 27.099 20.399 -41.372 1.00 90.50 259 SER A N 1
ATOM 2138 C CA . SER A 1 259 ? 26.420 20.114 -42.641 1.00 90.50 259 SER A CA 1
ATOM 2139 C C . SER A 1 259 ? 25.583 18.834 -42.564 1.00 90.50 259 SER A C 1
ATOM 2141 O O . SER A 1 259 ? 25.789 17.973 -41.703 1.00 90.50 259 SER A O 1
ATOM 2143 N N . ILE A 1 260 ? 24.651 18.654 -43.504 1.00 91.69 260 ILE A N 1
ATOM 2144 C CA . ILE A 1 260 ? 23.842 17.430 -43.563 1.00 91.69 260 ILE A CA 1
ATOM 2145 C C . ILE A 1 260 ? 24.701 16.164 -43.751 1.00 91.69 260 ILE A C 1
ATOM 2147 O O . ILE A 1 260 ? 24.382 15.121 -43.176 1.00 91.69 260 ILE A O 1
ATOM 2151 N N . ASP A 1 261 ? 25.819 16.251 -44.483 1.00 92.25 261 ASP A N 1
ATOM 2152 C CA . ASP A 1 261 ? 26.794 15.162 -44.616 1.00 92.25 261 ASP A CA 1
ATOM 2153 C C . ASP A 1 261 ? 27.390 14.777 -43.257 1.00 92.25 261 ASP A C 1
ATOM 2155 O O . ASP A 1 261 ? 27.445 13.596 -42.910 1.00 92.25 261 ASP A O 1
ATOM 2159 N N . GLU A 1 262 ? 27.769 15.766 -42.445 1.00 93.19 262 GLU A N 1
ATOM 2160 C CA . GLU A 1 262 ? 28.324 15.548 -41.105 1.00 93.19 262 GLU A CA 1
ATOM 2161 C C . GLU A 1 262 ? 27.288 14.925 -40.157 1.00 93.19 262 GLU A C 1
ATOM 2163 O O . GLU A 1 262 ? 27.612 14.003 -39.395 1.00 93.19 262 GLU A O 1
ATOM 2168 N N . HIS A 1 263 ? 26.027 15.364 -40.247 1.00 93.00 263 HIS A N 1
ATOM 2169 C CA . HIS A 1 263 ? 24.907 14.759 -39.524 1.00 93.00 263 HIS A CA 1
ATOM 2170 C C . HIS A 1 263 ? 24.692 13.299 -39.931 1.00 93.00 263 HIS A C 1
ATOM 2172 O O . HIS A 1 263 ? 24.591 12.434 -39.057 1.00 93.00 263 HIS A O 1
ATOM 2178 N N . TYR A 1 264 ? 24.673 12.997 -41.234 1.00 95.38 264 TYR A N 1
ATOM 2179 C CA . TYR A 1 264 ? 24.506 11.630 -41.726 1.00 95.38 264 TYR A CA 1
ATOM 2180 C C . TYR A 1 264 ? 25.635 10.718 -41.230 1.00 95.38 264 TYR A C 1
ATOM 2182 O O . TYR A 1 264 ? 25.360 9.706 -40.583 1.00 95.38 264 TYR A O 1
ATOM 2190 N N . LEU A 1 265 ? 26.903 11.097 -41.439 1.00 94.75 265 LEU A N 1
ATOM 2191 C CA . LEU A 1 265 ? 28.061 10.299 -41.011 1.00 94.75 265 LEU A CA 1
ATOM 2192 C C . LEU A 1 265 ? 28.049 10.044 -39.495 1.00 94.75 265 LEU A C 1
ATOM 2194 O O . LEU A 1 265 ? 28.262 8.912 -39.049 1.00 94.75 265 LEU A O 1
ATOM 2198 N N . THR A 1 266 ? 27.733 11.070 -38.699 1.00 93.69 266 THR A N 1
ATOM 2199 C CA . THR A 1 266 ? 27.650 10.948 -37.237 1.00 93.69 266 THR A CA 1
ATOM 2200 C C . THR A 1 266 ? 26.511 10.033 -36.805 1.00 93.69 266 THR A C 1
ATOM 2202 O O . THR A 1 266 ? 26.705 9.164 -35.951 1.00 93.69 266 THR A O 1
ATOM 2205 N N . TYR A 1 267 ? 25.317 10.197 -37.379 1.00 94.44 267 TYR A N 1
ATOM 2206 C CA . TYR A 1 267 ? 24.156 9.393 -37.008 1.00 94.44 267 TYR A CA 1
ATOM 2207 C C . TYR A 1 267 ? 24.334 7.929 -37.376 1.00 94.44 267 TYR A C 1
ATOM 2209 O O . TYR A 1 267 ? 23.981 7.078 -36.560 1.00 94.44 267 TYR A O 1
ATOM 2217 N N . VAL A 1 268 ? 24.923 7.630 -38.538 1.00 95.44 268 VAL A N 1
ATOM 2218 C CA . VAL A 1 268 ? 25.253 6.253 -38.922 1.00 95.44 268 VAL A CA 1
ATOM 2219 C C . VAL A 1 268 ? 26.258 5.654 -37.941 1.00 95.44 268 VAL A C 1
ATOM 2221 O O . VAL A 1 268 ? 26.002 4.581 -37.399 1.00 95.44 268 VAL A O 1
ATOM 2224 N N . LYS A 1 269 ? 27.358 6.356 -37.640 1.00 93.62 269 LYS A N 1
ATOM 2225 C CA . LYS A 1 269 ? 28.379 5.883 -36.692 1.00 93.62 269 LYS A CA 1
ATOM 2226 C C . LYS A 1 269 ? 27.796 5.592 -35.306 1.00 93.62 269 LYS A C 1
ATOM 2228 O O . LYS A 1 269 ? 28.037 4.525 -34.748 1.00 93.62 269 LYS A O 1
ATOM 2233 N N . GLN A 1 270 ? 27.004 6.519 -34.766 1.00 91.00 270 GLN A N 1
ATOM 2234 C CA . GLN A 1 270 ? 26.316 6.334 -33.486 1.00 91.00 270 GLN A CA 1
ATOM 2235 C C . GLN A 1 270 ? 25.363 5.140 -33.533 1.00 91.00 270 GLN A C 1
ATOM 2237 O O . GLN A 1 270 ? 25.359 4.322 -32.620 1.00 91.00 270 GLN A O 1
ATOM 2242 N N . TYR A 1 271 ? 24.562 5.027 -34.594 1.00 93.94 271 TYR A N 1
ATOM 2243 C CA . TYR A 1 271 ? 23.593 3.947 -34.730 1.00 93.94 271 TYR A CA 1
ATOM 2244 C C . TYR A 1 271 ? 24.273 2.576 -34.778 1.00 93.94 271 TYR A C 1
ATOM 2246 O O . TYR A 1 271 ? 23.858 1.674 -34.057 1.00 93.94 271 TYR A O 1
ATOM 2254 N N . LEU A 1 272 ? 25.346 2.430 -35.562 1.00 91.75 272 LEU A N 1
ATOM 2255 C CA . LEU A 1 272 ? 26.132 1.195 -35.630 1.00 91.75 272 LEU A CA 1
ATOM 2256 C C . LEU A 1 272 ? 26.717 0.816 -34.263 1.00 91.75 272 LEU A C 1
ATOM 2258 O O . LEU A 1 272 ? 26.594 -0.336 -33.852 1.00 91.75 272 LEU A O 1
ATOM 2262 N N . TYR A 1 273 ? 27.276 1.788 -33.534 1.00 89.06 273 TYR A N 1
ATOM 2263 C CA . TYR A 1 273 ? 27.806 1.576 -32.186 1.00 89.06 273 TYR A CA 1
ATOM 2264 C C . TYR A 1 273 ? 26.717 1.127 -31.199 1.00 89.06 273 TYR A C 1
ATOM 2266 O O . TYR A 1 273 ? 26.847 0.077 -30.574 1.00 89.06 273 TYR A O 1
ATOM 2274 N N . TYR A 1 274 ? 25.613 1.875 -31.092 1.00 87.31 274 TYR A N 1
ATOM 2275 C CA . TYR A 1 274 ? 24.555 1.589 -30.115 1.00 87.31 274 TYR A CA 1
ATOM 2276 C C . TYR A 1 274 ? 23.762 0.318 -30.422 1.00 87.31 274 TYR A C 1
ATOM 2278 O O . TYR A 1 274 ? 23.294 -0.343 -29.502 1.00 87.31 274 TYR A O 1
ATOM 2286 N N . GLN A 1 275 ? 23.598 -0.031 -31.698 1.00 88.75 275 GLN A N 1
ATOM 2287 C CA . GLN A 1 275 ? 22.895 -1.250 -32.106 1.00 88.75 275 GLN A CA 1
ATOM 2288 C C . GLN A 1 275 ? 23.824 -2.466 -32.210 1.00 88.75 275 GLN A C 1
ATOM 2290 O O . GLN A 1 275 ? 23.365 -3.541 -32.589 1.00 88.75 275 GLN A O 1
ATOM 2295 N N . ASN A 1 276 ? 25.117 -2.303 -31.900 1.00 88.50 276 ASN A N 1
ATOM 2296 C CA . ASN A 1 276 ? 26.149 -3.329 -32.043 1.00 88.50 276 ASN A CA 1
ATOM 2297 C C . ASN A 1 276 ? 26.154 -3.974 -33.448 1.00 88.50 276 ASN A C 1
ATOM 2299 O O . ASN A 1 276 ? 26.161 -5.197 -33.604 1.00 88.50 276 ASN A O 1
ATOM 2303 N N . LYS A 1 277 ? 26.100 -3.135 -34.491 1.00 89.06 277 LYS A N 1
ATOM 2304 C CA . LYS A 1 277 ? 26.059 -3.547 -35.903 1.00 89.06 277 LYS A CA 1
ATOM 2305 C C . LYS A 1 277 ? 27.318 -3.114 -36.645 1.00 89.06 277 LYS A C 1
ATOM 2307 O O . LYS A 1 277 ? 27.869 -2.050 -36.387 1.00 89.06 277 LYS A O 1
ATOM 2312 N N . LYS A 1 278 ? 27.734 -3.919 -37.628 1.00 89.12 278 LYS A N 1
ATOM 2313 C CA . LYS A 1 278 ? 28.910 -3.638 -38.471 1.00 89.12 278 LYS A CA 1
ATOM 2314 C C . LYS A 1 278 ? 28.588 -2.834 -39.738 1.00 89.12 278 LYS A C 1
ATOM 2316 O O . LYS A 1 278 ? 29.443 -2.098 -40.216 1.00 89.12 278 LYS A O 1
ATOM 2321 N N . TYR A 1 279 ? 27.374 -2.967 -40.273 1.00 92.44 279 TYR A N 1
ATOM 2322 C CA . TYR A 1 279 ? 26.877 -2.244 -41.449 1.00 92.44 279 TYR A CA 1
ATOM 2323 C C . TYR A 1 279 ? 25.349 -2.082 -41.378 1.00 92.44 279 TYR A C 1
ATOM 2325 O O . TYR A 1 279 ? 24.678 -2.764 -40.603 1.00 92.44 279 TYR A O 1
ATOM 2333 N N . LEU A 1 280 ? 24.803 -1.158 -42.171 1.00 92.69 280 LEU A N 1
ATOM 2334 C CA . LEU A 1 280 ? 23.373 -0.854 -42.245 1.00 92.69 280 LEU A CA 1
ATOM 2335 C C . LEU A 1 280 ? 22.619 -1.798 -43.191 1.00 92.69 280 LEU A C 1
ATOM 2337 O O . LEU A 1 280 ? 23.135 -2.210 -44.230 1.00 92.69 280 LEU A O 1
ATOM 2341 N N . ASN A 1 281 ? 21.349 -2.056 -42.878 1.00 90.12 281 ASN A N 1
ATOM 2342 C CA . ASN A 1 281 ? 20.348 -2.506 -43.847 1.00 90.12 281 ASN A CA 1
ATOM 2343 C C . ASN A 1 281 ? 19.356 -1.375 -44.201 1.00 90.12 281 ASN A C 1
ATOM 2345 O O . ASN A 1 281 ? 19.419 -0.275 -43.654 1.00 90.12 281 ASN A O 1
ATOM 2349 N N . GLY A 1 282 ? 18.398 -1.651 -45.092 1.00 87.25 282 GLY A N 1
ATOM 2350 C CA . GLY A 1 282 ? 17.433 -0.638 -45.532 1.00 87.25 282 GLY A CA 1
ATOM 2351 C C . GLY A 1 282 ? 16.542 -0.061 -44.423 1.00 87.25 282 GLY A C 1
ATOM 2352 O O . GLY A 1 282 ? 16.271 1.135 -44.434 1.00 87.25 282 GLY A O 1
ATOM 2353 N N . LYS A 1 283 ? 16.123 -0.869 -43.437 1.00 90.00 283 LYS A N 1
ATOM 2354 C CA . LYS A 1 283 ? 15.340 -0.389 -42.281 1.00 90.00 283 LYS A CA 1
ATOM 2355 C C . LYS A 1 283 ? 16.196 0.437 -41.325 1.00 90.00 283 LYS A C 1
ATOM 2357 O O . LYS A 1 283 ? 15.698 1.387 -40.728 1.00 90.00 283 LYS A O 1
ATOM 2362 N N . ASP A 1 284 ? 17.468 0.078 -41.187 1.00 93.69 284 ASP A N 1
ATOM 2363 C CA . ASP A 1 284 ? 18.421 0.829 -40.374 1.00 93.69 284 ASP A CA 1
ATOM 2364 C C . ASP A 1 284 ? 18.615 2.234 -40.962 1.00 93.69 284 ASP A C 1
ATOM 2366 O O . ASP A 1 284 ? 18.513 3.223 -40.240 1.00 93.69 284 ASP A O 1
ATOM 2370 N N . GLU A 1 285 ? 18.779 2.348 -42.285 1.00 93.50 285 GLU A N 1
ATOM 2371 C CA . GLU A 1 285 ? 18.892 3.649 -42.951 1.00 93.50 285 GLU A CA 1
ATOM 2372 C C . GLU A 1 285 ? 17.615 4.498 -42.831 1.00 93.50 285 GLU A C 1
ATOM 2374 O O . GLU A 1 285 ? 17.707 5.705 -42.616 1.00 93.50 285 GLU A O 1
ATOM 2379 N N . GLN A 1 286 ? 16.422 3.891 -42.842 1.00 93.31 286 GLN A N 1
ATOM 2380 C CA . GLN A 1 286 ? 15.179 4.619 -42.545 1.00 93.31 286 GLN A CA 1
ATOM 2381 C C . GLN A 1 286 ? 15.209 5.293 -41.163 1.00 93.31 286 GLN A C 1
ATOM 2383 O O . GLN A 1 286 ? 14.674 6.390 -41.013 1.00 93.31 286 GLN A O 1
ATOM 2388 N N . GLN A 1 287 ? 15.846 4.689 -40.151 1.00 91.62 287 GLN A N 1
ATOM 2389 C CA . GLN A 1 287 ? 16.002 5.323 -38.832 1.00 91.62 287 GLN A CA 1
ATOM 2390 C C . GLN A 1 287 ? 16.951 6.522 -38.883 1.00 91.62 287 GLN A C 1
ATOM 2392 O O . GLN A 1 287 ? 16.714 7.526 -38.212 1.00 91.62 287 GLN A O 1
ATOM 2397 N N . ILE A 1 288 ? 18.000 6.452 -39.705 1.00 94.69 288 ILE A N 1
ATOM 2398 C CA . ILE A 1 288 ? 18.906 7.582 -39.933 1.00 94.69 288 ILE A CA 1
ATOM 2399 C C . ILE A 1 288 ? 18.156 8.730 -40.613 1.00 94.69 288 ILE A C 1
ATOM 2401 O O . ILE A 1 288 ? 18.229 9.867 -40.152 1.00 94.69 288 ILE A O 1
ATOM 2405 N N . ILE A 1 289 ? 17.357 8.423 -41.638 1.00 93.38 289 ILE A N 1
ATOM 2406 C CA . ILE A 1 289 ? 16.519 9.399 -42.346 1.00 93.38 289 ILE A CA 1
ATOM 2407 C C . ILE A 1 289 ? 15.517 10.062 -41.385 1.00 93.38 289 ILE A C 1
ATOM 2409 O O . ILE A 1 289 ? 15.368 11.281 -41.411 1.00 93.38 289 ILE A O 1
ATOM 2413 N N . LYS A 1 290 ? 14.898 9.309 -40.461 1.00 89.38 290 LYS A N 1
ATOM 2414 C CA . LYS A 1 290 ? 14.028 9.882 -39.409 1.00 89.38 290 LYS A CA 1
ATOM 2415 C C . LYS A 1 290 ? 14.752 10.909 -38.544 1.00 89.38 290 LYS A C 1
ATOM 2417 O O . LYS A 1 290 ? 14.175 11.941 -38.213 1.00 89.38 290 LYS A O 1
ATOM 2422 N N . ARG A 1 291 ? 16.011 10.643 -38.177 1.00 90.62 291 ARG A N 1
ATOM 2423 C CA . ARG A 1 291 ? 16.823 11.585 -37.389 1.00 90.62 291 ARG A CA 1
ATOM 2424 C C . ARG A 1 291 ? 17.159 12.847 -38.183 1.00 90.62 291 ARG A C 1
ATOM 2426 O O . ARG A 1 291 ? 17.159 13.923 -37.599 1.00 90.62 291 ARG A O 1
ATOM 2433 N N . LEU A 1 292 ? 17.387 12.734 -39.493 1.00 91.94 292 LEU A N 1
ATOM 2434 C CA . LEU A 1 292 ? 17.598 13.897 -40.363 1.00 91.94 292 LEU A CA 1
ATOM 2435 C C . LEU A 1 292 ? 16.336 14.766 -40.476 1.00 91.94 292 LEU A C 1
ATOM 2437 O O . LEU A 1 292 ? 16.425 15.984 -40.347 1.00 91.94 292 LEU A O 1
ATOM 2441 N N . PHE A 1 293 ? 15.156 14.155 -40.608 1.00 89.00 293 PHE A N 1
ATOM 2442 C CA . PHE A 1 293 ? 13.888 14.891 -40.556 1.00 89.00 293 PHE A CA 1
ATOM 2443 C C . PHE A 1 293 ? 13.651 15.574 -39.205 1.00 89.00 293 PHE A C 1
ATOM 2445 O O . PHE A 1 293 ? 13.247 16.735 -39.162 1.00 89.00 293 PHE A O 1
ATOM 2452 N N . ALA A 1 294 ? 13.952 14.892 -38.096 1.00 84.12 294 ALA A N 1
ATOM 2453 C CA . ALA A 1 294 ? 13.867 15.478 -36.757 1.00 84.12 294 ALA A CA 1
ATOM 2454 C C . ALA A 1 294 ? 14.850 16.651 -36.561 1.00 84.12 294 ALA A C 1
ATOM 2456 O O . ALA A 1 294 ? 14.543 17.596 -35.836 1.00 84.12 294 ALA A O 1
ATOM 2457 N N . ALA A 1 295 ? 15.995 16.622 -37.250 1.00 85.44 295 ALA A N 1
ATOM 2458 C CA . ALA A 1 295 ? 16.955 17.724 -37.325 1.00 85.44 295 ALA A CA 1
ATOM 2459 C C . ALA A 1 295 ? 16.540 18.843 -38.308 1.00 85.44 295 ALA A C 1
ATOM 2461 O O . ALA A 1 295 ? 17.303 19.779 -38.518 1.00 85.44 295 ALA A O 1
ATOM 2462 N N . LYS A 1 296 ? 15.316 18.786 -38.858 1.00 87.12 296 LYS A N 1
ATOM 2463 C CA . LYS A 1 296 ? 14.694 19.794 -39.737 1.00 87.12 296 LYS A CA 1
ATOM 2464 C C . LYS A 1 296 ? 15.327 19.944 -41.129 1.00 87.12 296 LYS A C 1
ATOM 2466 O O . LYS A 1 296 ? 15.117 20.968 -41.777 1.00 87.12 296 LYS A O 1
ATOM 2471 N N . PHE A 1 297 ? 16.043 18.934 -41.625 1.00 89.62 297 PHE A N 1
ATOM 2472 C CA . PHE A 1 297 ? 16.492 18.919 -43.021 1.00 89.62 297 PHE A CA 1
ATOM 2473 C C . PHE A 1 297 ? 15.327 18.625 -43.980 1.00 89.62 297 PHE A C 1
ATOM 2475 O O . PHE A 1 297 ? 14.427 17.849 -43.655 1.00 89.62 297 PHE A O 1
ATOM 2482 N N . ASN A 1 298 ? 15.343 19.242 -45.165 1.00 90.38 298 ASN A N 1
ATOM 2483 C CA . ASN A 1 298 ? 14.319 19.028 -46.191 1.00 90.38 298 ASN A CA 1
ATOM 2484 C C . ASN A 1 298 ? 14.628 17.795 -47.067 1.00 90.38 298 ASN A C 1
ATOM 2486 O O . ASN A 1 298 ? 15.762 17.314 -47.127 1.00 90.38 298 ASN A O 1
ATOM 2490 N N . ASP A 1 299 ? 13.619 17.310 -47.795 1.00 89.69 299 ASP A N 1
ATOM 2491 C CA . ASP A 1 299 ? 13.729 16.113 -48.639 1.00 89.69 299 ASP A CA 1
ATOM 2492 C C . ASP A 1 299 ? 14.847 16.206 -49.683 1.00 89.69 299 ASP A C 1
ATOM 2494 O O . ASP A 1 299 ? 15.479 15.200 -50.001 1.00 89.69 299 ASP A O 1
ATOM 2498 N N . LYS A 1 300 ? 15.080 17.393 -50.258 1.00 91.56 300 LYS A N 1
ATOM 2499 C CA . LYS A 1 300 ? 16.059 17.594 -51.335 1.00 91.56 300 LYS A CA 1
ATOM 2500 C C . LYS A 1 300 ? 17.486 17.433 -50.812 1.00 91.56 300 LYS A C 1
ATOM 2502 O O . LYS A 1 300 ? 18.301 16.760 -51.450 1.00 91.56 300 LYS A O 1
ATOM 2507 N N . ASP A 1 301 ? 17.760 17.977 -49.634 1.00 92.50 301 ASP A N 1
ATOM 2508 C CA . ASP A 1 301 ? 19.061 17.853 -48.982 1.00 92.50 301 ASP A CA 1
ATOM 2509 C C . ASP A 1 301 ? 19.297 16.402 -48.546 1.00 92.50 301 ASP A C 1
ATOM 2511 O O . ASP A 1 301 ? 20.357 15.833 -48.815 1.00 92.50 301 ASP A O 1
ATOM 2515 N N . ILE A 1 302 ? 18.272 15.754 -47.974 1.00 93.88 302 ILE A N 1
ATOM 2516 C CA . ILE A 1 302 ? 18.340 14.341 -47.573 1.00 93.88 302 ILE A CA 1
ATOM 2517 C C . ILE A 1 302 ? 18.581 13.428 -48.791 1.00 93.88 302 ILE A C 1
ATOM 2519 O O . ILE A 1 302 ? 19.391 12.504 -48.719 1.00 93.88 302 ILE A O 1
ATOM 2523 N N . LYS A 1 303 ? 17.944 13.685 -49.943 1.00 93.75 303 LYS A N 1
ATOM 2524 C CA . LYS A 1 303 ? 18.240 12.950 -51.191 1.00 93.75 303 LYS A CA 1
ATOM 2525 C C . LYS A 1 303 ? 19.715 13.066 -51.555 1.00 93.75 303 LYS A C 1
ATOM 2527 O O . LYS A 1 303 ? 20.362 12.058 -51.828 1.00 93.75 303 LYS A O 1
ATOM 2532 N N . THR A 1 304 ? 20.234 14.289 -51.538 1.00 92.81 304 THR A N 1
ATOM 2533 C CA . THR A 1 304 ? 21.608 14.599 -51.945 1.00 92.81 304 THR A CA 1
ATOM 2534 C C . THR A 1 304 ? 22.628 13.881 -51.059 1.00 92.81 304 THR A C 1
ATOM 2536 O O . THR A 1 304 ? 23.523 13.213 -51.578 1.00 92.81 304 THR A O 1
ATOM 2539 N N . VAL A 1 305 ? 22.455 13.919 -49.731 1.00 94.44 305 VAL A N 1
ATOM 2540 C CA . VAL A 1 305 ? 23.379 13.236 -48.810 1.00 94.44 305 VAL A CA 1
ATOM 2541 C C . VAL A 1 305 ? 23.342 11.715 -48.971 1.00 94.44 305 VAL A C 1
ATOM 2543 O O . VAL A 1 305 ? 24.385 11.065 -48.899 1.00 94.44 305 VAL A O 1
ATOM 2546 N N . LEU A 1 306 ? 22.169 11.131 -49.244 1.00 94.06 306 LEU A N 1
ATOM 2547 C CA . LEU A 1 306 ? 22.045 9.689 -49.459 1.00 94.06 306 LEU A CA 1
ATOM 2548 C C . LEU A 1 306 ? 22.725 9.250 -50.760 1.00 94.06 306 LEU A C 1
ATOM 2550 O O . LEU A 1 306 ? 23.439 8.252 -50.743 1.00 94.06 306 LEU A O 1
ATOM 2554 N N . TYR A 1 307 ? 22.589 10.002 -51.858 1.00 91.81 307 TYR A N 1
ATOM 2555 C CA . TYR A 1 307 ? 23.327 9.703 -53.094 1.00 91.81 307 TYR A CA 1
ATOM 2556 C C . TYR A 1 307 ? 24.842 9.735 -52.884 1.00 91.81 307 TYR A C 1
ATOM 2558 O O . TYR A 1 307 ? 25.561 8.890 -53.418 1.00 91.81 307 TYR A O 1
ATOM 2566 N N . ASN A 1 308 ? 25.320 10.692 -52.089 1.00 89.31 308 ASN A N 1
ATOM 2567 C CA . ASN A 1 308 ? 26.747 10.895 -51.890 1.00 89.31 308 ASN A CA 1
ATOM 2568 C C . ASN A 1 308 ? 27.349 9.899 -50.901 1.00 89.31 308 ASN A C 1
ATOM 2570 O O . ASN A 1 308 ? 28.460 9.419 -51.132 1.00 89.31 308 ASN A O 1
ATOM 2574 N N . ASN A 1 309 ? 26.646 9.576 -49.813 1.00 91.69 309 ASN A N 1
ATOM 2575 C CA . ASN A 1 309 ? 27.244 8.899 -48.661 1.00 91.69 309 ASN A CA 1
ATOM 2576 C C . ASN A 1 309 ? 26.613 7.560 -48.293 1.00 91.69 309 ASN A C 1
ATOM 2578 O O . ASN A 1 309 ? 27.256 6.821 -47.548 1.00 91.69 309 ASN A O 1
ATOM 2582 N N . SER A 1 310 ? 25.421 7.218 -48.795 1.00 93.75 310 SER A N 1
ATOM 2583 C CA . SER A 1 310 ? 24.749 5.980 -48.392 1.00 93.75 310 SER A CA 1
ATOM 2584 C C . SER A 1 310 ? 25.493 4.739 -48.881 1.00 93.75 310 SER A C 1
ATOM 2586 O O . SER A 1 310 ? 25.566 4.502 -50.090 1.00 93.75 310 SER A O 1
ATOM 2588 N N . PRO A 1 311 ? 25.987 3.875 -47.974 1.00 92.19 311 PRO A N 1
ATOM 2589 C CA . PRO A 1 311 ? 26.525 2.582 -48.376 1.00 92.19 311 PRO A CA 1
ATOM 2590 C C . PRO A 1 311 ? 25.420 1.641 -48.881 1.00 92.19 311 PRO A C 1
ATOM 2592 O O . PRO A 1 311 ? 25.698 0.757 -49.685 1.00 92.19 311 PRO A O 1
ATOM 2595 N N . VAL A 1 312 ? 24.172 1.825 -48.424 1.00 92.69 312 VAL A N 1
ATOM 2596 C CA . VAL A 1 312 ? 23.035 0.949 -48.755 1.00 92.69 312 VAL A CA 1
ATOM 2597 C C . VAL A 1 312 ? 22.474 1.263 -50.142 1.00 92.69 312 VAL A C 1
ATOM 2599 O O . VAL A 1 312 ? 22.116 0.347 -50.881 1.00 92.69 312 VAL A O 1
ATOM 2602 N N . ALA A 1 313 ? 22.435 2.539 -50.534 1.00 90.81 313 ALA A N 1
ATOM 2603 C CA . ALA A 1 313 ? 21.999 2.948 -51.869 1.00 90.81 313 ALA A CA 1
ATOM 2604 C C . ALA A 1 313 ? 22.945 2.458 -52.980 1.00 90.81 313 ALA A C 1
ATOM 2606 O O . ALA A 1 313 ? 22.507 2.284 -54.116 1.00 90.81 313 ALA A O 1
ATOM 2607 N N . LEU A 1 314 ? 24.217 2.211 -52.646 1.00 88.62 314 LEU A N 1
ATOM 2608 C CA . LEU A 1 314 ? 25.266 1.757 -53.566 1.00 88.62 314 LEU A CA 1
ATOM 2609 C C . LEU A 1 314 ? 25.347 0.227 -53.715 1.00 88.62 314 LEU A C 1
ATOM 2611 O O . LEU A 1 314 ? 26.228 -0.270 -54.417 1.00 88.62 314 LEU A O 1
ATOM 2615 N N . GLU A 1 315 ? 24.465 -0.532 -53.059 1.00 89.69 315 GLU A N 1
ATOM 2616 C CA . GLU A 1 315 ? 24.463 -1.996 -53.140 1.00 89.69 315 GLU A CA 1
ATOM 2617 C C . GLU A 1 315 ? 24.127 -2.490 -54.564 1.00 89.69 315 GLU A C 1
ATOM 2619 O O . GLU A 1 315 ? 23.112 -2.081 -55.135 1.00 89.69 315 GLU A O 1
ATOM 2624 N N . PRO A 1 316 ? 24.918 -3.415 -55.138 1.00 86.25 316 PRO A N 1
ATOM 2625 C CA . PRO A 1 316 ? 24.602 -4.101 -56.388 1.00 86.25 316 PRO A CA 1
ATOM 2626 C C . PRO A 1 316 ? 23.173 -4.633 -56.465 1.00 86.25 316 PRO A C 1
ATOM 2628 O O . PRO A 1 316 ? 22.663 -5.206 -55.508 1.00 86.25 316 PRO A O 1
ATOM 2631 N N . GLY A 1 317 ? 22.524 -4.459 -57.618 1.00 79.94 317 GLY A N 1
ATOM 2632 C CA . GLY A 1 317 ? 21.136 -4.884 -57.837 1.00 79.94 317 GLY A CA 1
ATOM 2633 C C . GLY A 1 317 ? 20.074 -3.951 -57.239 1.00 79.94 317 GLY A C 1
ATOM 2634 O O . GLY A 1 317 ? 18.884 -4.159 -57.473 1.00 79.94 317 GLY A O 1
ATOM 2635 N N . ARG A 1 318 ? 20.470 -2.890 -56.523 1.00 85.56 318 ARG A N 1
ATOM 2636 C CA . ARG A 1 318 ? 19.571 -1.825 -56.068 1.00 85.56 318 ARG A CA 1
ATOM 2637 C C . ARG A 1 318 ? 19.632 -0.634 -57.025 1.00 85.56 318 ARG A C 1
ATOM 2639 O O . ARG A 1 318 ? 20.703 -0.129 -57.344 1.00 85.56 318 ARG A O 1
ATOM 2646 N N . ASN A 1 319 ? 18.474 -0.135 -57.456 1.00 89.25 319 ASN A N 1
ATOM 2647 C CA . ASN A 1 319 ? 18.402 1.153 -58.144 1.00 89.25 319 ASN A CA 1
ATOM 2648 C C . ASN A 1 319 ? 18.447 2.276 -57.096 1.00 89.25 319 ASN A C 1
ATOM 2650 O O . ASN A 1 319 ? 17.478 2.461 -56.356 1.00 89.25 319 ASN A O 1
ATOM 2654 N N . ALA A 1 320 ? 19.569 2.998 -57.022 1.00 87.81 320 ALA A N 1
ATOM 2655 C CA . ALA A 1 320 ? 19.797 4.039 -56.019 1.00 87.81 320 ALA A CA 1
ATOM 2656 C C . ALA A 1 320 ? 18.698 5.114 -56.020 1.00 87.81 320 ALA A C 1
ATOM 2658 O O . ALA A 1 320 ? 18.215 5.490 -54.954 1.00 87.81 320 ALA A O 1
ATOM 2659 N N . LYS A 1 321 ? 18.245 5.546 -57.206 1.00 91.44 321 LYS A N 1
ATOM 2660 C CA . LYS A 1 321 ? 17.193 6.559 -57.344 1.00 91.44 321 LYS A CA 1
ATOM 2661 C C . LYS A 1 321 ? 15.873 6.083 -56.753 1.00 91.44 321 LYS A C 1
ATOM 2663 O O . LYS A 1 321 ? 15.357 6.713 -55.832 1.00 91.44 321 LYS A O 1
ATOM 2668 N N . ASN A 1 322 ? 15.379 4.937 -57.216 1.00 91.69 322 ASN A N 1
ATOM 2669 C CA . ASN A 1 322 ? 14.107 4.385 -56.746 1.00 91.69 322 ASN A CA 1
ATOM 2670 C C . ASN A 1 322 ? 14.160 4.067 -55.246 1.00 91.69 322 ASN A C 1
ATOM 2672 O O . ASN A 1 322 ? 13.185 4.267 -54.527 1.00 91.69 322 ASN A O 1
ATOM 2676 N N . TYR A 1 323 ? 15.305 3.585 -54.759 1.00 92.88 323 TYR A N 1
ATOM 2677 C CA . TYR A 1 323 ? 15.505 3.287 -53.347 1.00 92.88 323 TYR A CA 1
ATOM 2678 C C . TYR A 1 323 ? 15.453 4.538 -52.466 1.00 92.88 323 TYR A C 1
ATOM 2680 O O . TYR A 1 323 ? 14.748 4.544 -51.455 1.00 92.88 323 TYR A O 1
ATOM 2688 N N . ILE A 1 324 ? 16.188 5.588 -52.834 1.00 93.88 324 ILE A N 1
ATOM 2689 C CA . ILE A 1 324 ? 16.225 6.837 -52.071 1.00 93.88 324 ILE A CA 1
ATOM 2690 C C . ILE A 1 324 ? 14.844 7.500 -52.088 1.00 93.88 324 ILE A C 1
ATOM 2692 O O . ILE A 1 324 ? 14.343 7.881 -51.031 1.00 93.88 324 ILE A O 1
ATOM 2696 N N . GLU A 1 325 ? 14.197 7.579 -53.257 1.00 91.75 325 GLU A N 1
ATOM 2697 C CA . GLU A 1 325 ? 12.844 8.134 -53.390 1.00 91.75 325 GLU A CA 1
ATOM 2698 C C . GLU A 1 325 ? 11.840 7.382 -52.511 1.00 91.75 325 GLU A C 1
ATOM 2700 O O . GLU A 1 325 ? 11.146 8.004 -51.708 1.00 91.75 325 GLU A O 1
ATOM 2705 N N . HIS A 1 326 ? 11.831 6.048 -52.574 1.00 91.56 326 HIS A N 1
ATOM 2706 C CA . HIS A 1 326 ? 10.933 5.226 -51.769 1.00 91.56 326 HIS A CA 1
ATOM 2707 C C . HIS A 1 326 ? 11.122 5.436 -50.259 1.00 91.56 326 HIS A C 1
ATOM 2709 O O . HIS A 1 326 ? 10.140 5.628 -49.541 1.00 91.56 326 HIS A O 1
ATOM 2715 N N . ASN A 1 327 ? 12.363 5.415 -49.756 1.00 91.12 327 ASN A N 1
ATOM 2716 C CA . ASN A 1 327 ? 12.603 5.563 -48.316 1.00 91.12 327 ASN A CA 1
ATOM 2717 C C . ASN A 1 327 ? 12.247 6.951 -47.802 1.00 91.12 327 ASN A C 1
ATOM 2719 O O . ASN A 1 327 ? 11.714 7.057 -46.701 1.00 91.12 327 ASN A O 1
ATOM 2723 N N . ILE A 1 328 ? 12.519 8.000 -48.577 1.00 90.69 328 ILE A N 1
ATOM 2724 C CA . ILE A 1 328 ? 12.171 9.363 -48.179 1.00 90.69 328 ILE A CA 1
ATOM 2725 C C . ILE A 1 328 ? 10.657 9.514 -48.114 1.00 90.69 328 ILE A C 1
ATOM 2727 O O . ILE A 1 328 ? 10.155 9.902 -47.066 1.00 90.69 328 ILE A O 1
ATOM 2731 N N . THR A 1 329 ? 9.921 9.113 -49.155 1.00 89.25 329 THR A N 1
ATOM 2732 C CA . THR A 1 329 ? 8.452 9.183 -49.149 1.00 89.25 329 THR A CA 1
ATOM 2733 C C . THR A 1 329 ? 7.849 8.367 -48.004 1.00 89.25 329 THR A C 1
ATOM 2735 O O . THR A 1 329 ? 6.962 8.846 -47.297 1.00 89.25 329 THR A O 1
ATOM 2738 N N . TYR A 1 330 ? 8.348 7.149 -47.777 1.00 88.69 330 TYR A N 1
ATOM 2739 C CA . TYR A 1 330 ? 7.876 6.288 -46.693 1.00 88.69 330 TYR A CA 1
ATOM 2740 C C . TYR A 1 330 ? 8.124 6.907 -45.310 1.00 88.69 330 TYR A C 1
ATOM 2742 O O . TYR A 1 330 ? 7.211 6.990 -44.487 1.00 88.69 330 TYR A O 1
ATOM 2750 N N . VAL A 1 331 ? 9.353 7.365 -45.051 1.00 89.31 331 VAL A N 1
ATOM 2751 C CA . VAL A 1 331 ? 9.733 7.937 -43.755 1.00 89.31 331 VAL A CA 1
ATOM 2752 C C . VAL A 1 331 ? 9.039 9.273 -43.511 1.00 89.31 331 VAL A C 1
ATOM 2754 O O . VAL A 1 331 ? 8.600 9.522 -42.392 1.00 89.31 331 VAL A O 1
ATOM 2757 N N . GLN A 1 332 ? 8.906 10.113 -44.533 1.00 85.69 332 GLN A N 1
ATOM 2758 C CA . GLN A 1 332 ? 8.226 11.400 -44.439 1.00 85.69 332 GLN A CA 1
ATOM 2759 C C . GLN A 1 332 ? 6.743 11.224 -44.101 1.00 85.69 332 GLN A C 1
ATOM 2761 O O . GLN A 1 332 ? 6.227 11.942 -43.248 1.00 85.69 332 GLN A O 1
ATOM 2766 N N . LYS A 1 333 ? 6.066 10.235 -44.702 1.00 85.38 333 LYS A N 1
ATOM 2767 C CA . LYS A 1 333 ? 4.680 9.899 -44.352 1.00 85.38 333 LYS A CA 1
ATOM 2768 C C . LYS A 1 333 ? 4.556 9.472 -42.882 1.00 85.38 333 LYS A C 1
ATOM 2770 O O . LYS A 1 333 ? 3.768 10.065 -42.150 1.00 85.38 333 LYS A O 1
ATOM 2775 N N . ASP A 1 334 ? 5.372 8.511 -42.434 1.00 81.56 334 ASP A N 1
ATOM 2776 C CA . ASP A 1 334 ? 5.387 8.045 -41.031 1.00 81.56 334 ASP A CA 1
ATOM 2777 C C . ASP A 1 334 ? 5.740 9.181 -40.051 1.00 81.56 334 ASP A C 1
ATOM 2779 O O . ASP A 1 334 ? 5.144 9.292 -38.981 1.00 81.56 334 ASP A O 1
ATOM 2783 N N . TYR A 1 335 ? 6.678 10.060 -40.412 1.00 80.75 335 TYR A N 1
ATOM 2784 C CA . TYR A 1 335 ? 7.058 11.211 -39.594 1.00 80.75 335 TYR A CA 1
ATOM 2785 C C . TYR A 1 335 ? 5.914 12.225 -39.470 1.00 80.75 335 TYR A C 1
ATOM 2787 O O . TYR A 1 335 ? 5.559 12.607 -38.355 1.00 80.75 335 TYR A O 1
ATOM 2795 N N . THR A 1 336 ? 5.290 12.614 -40.584 1.00 81.06 336 THR A N 1
ATOM 2796 C CA . THR A 1 336 ? 4.171 13.569 -40.595 1.00 81.06 336 THR A CA 1
ATOM 2797 C C . THR A 1 336 ? 2.971 13.048 -39.804 1.00 81.06 336 THR A C 1
ATOM 2799 O O . THR A 1 336 ? 2.415 13.784 -38.990 1.00 81.06 336 THR A O 1
ATOM 2802 N N . GLU A 1 337 ? 2.606 11.772 -39.959 1.00 82.31 337 GLU A N 1
ATOM 2803 C CA . GLU A 1 337 ? 1.528 11.151 -39.176 1.00 82.31 337 GLU A CA 1
ATOM 2804 C C . GLU A 1 337 ? 1.828 11.156 -37.668 1.00 82.31 337 GLU A C 1
ATOM 2806 O O . GLU A 1 337 ? 0.949 11.453 -36.857 1.00 82.31 337 GLU A O 1
ATOM 2811 N N . ARG A 1 338 ? 3.076 10.873 -37.266 1.00 80.06 338 ARG A N 1
ATOM 2812 C CA . ARG A 1 338 ? 3.492 10.942 -35.854 1.00 80.06 338 ARG A CA 1
ATOM 2813 C C . ARG A 1 338 ? 3.431 12.361 -35.303 1.00 80.06 338 ARG A C 1
ATOM 2815 O O . ARG A 1 338 ? 2.983 12.542 -34.175 1.00 80.06 338 ARG A O 1
ATOM 2822 N N . VAL A 1 339 ? 3.870 13.353 -36.078 1.00 80.62 339 VAL A N 1
ATOM 2823 C CA . VAL A 1 339 ? 3.815 14.769 -35.686 1.00 80.62 339 VAL A CA 1
ATOM 2824 C C . VAL A 1 339 ? 2.365 15.229 -35.518 1.00 80.62 339 VAL A C 1
ATOM 2826 O O . VAL A 1 339 ? 2.058 15.897 -34.531 1.00 80.62 339 VAL A O 1
ATOM 2829 N N . LEU A 1 340 ? 1.464 14.832 -36.422 1.00 82.06 340 LEU A N 1
ATOM 2830 C CA . LEU A 1 340 ? 0.031 15.124 -36.314 1.00 82.06 340 LEU A CA 1
ATOM 2831 C C . LEU A 1 340 ? -0.578 14.504 -35.053 1.00 82.06 340 LEU A C 1
ATOM 2833 O O . LEU A 1 340 ? -1.139 15.233 -34.240 1.00 82.06 340 LEU A O 1
ATOM 2837 N N . LYS A 1 341 ? -0.370 13.202 -34.820 1.00 84.50 341 LYS A N 1
ATOM 2838 C CA . LYS A 1 341 ? -0.856 12.514 -33.608 1.00 84.50 341 LYS A CA 1
ATOM 2839 C C . LYS A 1 341 ? -0.299 13.125 -32.321 1.00 84.50 341 LYS A C 1
ATOM 2841 O O . LYS A 1 341 ? -1.013 13.260 -31.335 1.00 84.50 341 LYS A O 1
ATOM 2846 N N . ALA A 1 342 ? 0.973 13.521 -32.322 1.00 84.75 342 ALA A N 1
ATOM 2847 C CA . ALA A 1 342 ? 1.604 14.211 -31.200 1.00 84.75 342 ALA A CA 1
ATOM 2848 C C . ALA A 1 342 ? 0.962 15.582 -30.925 1.00 84.75 342 ALA A C 1
ATOM 2850 O O . ALA A 1 342 ? 0.779 15.953 -29.765 1.00 84.75 342 ALA A O 1
ATOM 2851 N N . LYS A 1 343 ? 0.613 16.328 -31.980 1.00 86.88 343 LYS A N 1
ATOM 2852 C CA . LYS A 1 343 ? -0.080 17.618 -31.879 1.00 86.88 343 LYS A CA 1
ATOM 2853 C C . LYS A 1 343 ? -1.514 17.447 -31.376 1.00 86.88 343 LYS A C 1
ATOM 2855 O O . LYS A 1 343 ? -1.923 18.174 -30.478 1.00 86.88 343 LYS A O 1
ATOM 2860 N N . GLU A 1 344 ? -2.249 16.473 -31.907 1.00 89.56 344 GLU A N 1
ATOM 2861 C CA . GLU A 1 344 ? -3.596 16.122 -31.440 1.00 89.56 344 GLU A CA 1
ATOM 2862 C C . GLU A 1 344 ? -3.590 15.705 -29.967 1.00 89.56 344 GLU A C 1
ATOM 2864 O O . GLU A 1 344 ? -4.383 16.218 -29.180 1.00 89.56 344 GLU A O 1
ATOM 2869 N N . HIS A 1 345 ? -2.651 14.842 -29.564 1.00 91.06 345 HIS A N 1
ATOM 2870 C CA . HIS A 1 345 ? -2.518 14.435 -28.166 1.00 91.06 345 HIS A CA 1
ATOM 2871 C C . HIS A 1 345 ? -2.191 15.619 -27.259 1.00 91.06 345 HIS A C 1
ATOM 2873 O O . HIS A 1 345 ? -2.806 15.762 -26.209 1.00 91.06 345 HIS A O 1
ATOM 2879 N N . PHE A 1 346 ? -1.278 16.506 -27.668 1.00 92.06 346 PHE A N 1
ATOM 2880 C CA . PHE A 1 346 ? -0.987 17.715 -26.896 1.00 92.06 346 PHE A CA 1
ATOM 2881 C C . PHE A 1 346 ? -2.228 18.601 -26.728 1.00 92.06 346 PHE A C 1
ATOM 2883 O O . PHE A 1 346 ? -2.515 19.013 -25.610 1.00 92.06 346 PHE A O 1
ATOM 2890 N N . ASN A 1 347 ? -3.007 18.820 -27.792 1.00 91.56 347 ASN A N 1
ATOM 2891 C CA . ASN A 1 347 ? -4.251 19.590 -27.712 1.00 91.56 347 ASN A CA 1
ATOM 2892 C C . ASN A 1 347 ? -5.256 18.963 -26.727 1.00 91.56 347 ASN A C 1
ATOM 2894 O O . ASN A 1 347 ? -5.898 19.683 -25.962 1.00 91.56 347 ASN A O 1
ATOM 2898 N N . ASN A 1 348 ? -5.369 17.630 -26.710 1.00 93.19 348 ASN A N 1
ATOM 2899 C CA . ASN A 1 348 ? -6.204 16.918 -25.738 1.00 93.19 348 ASN A CA 1
ATOM 2900 C C . ASN A 1 348 ? -5.701 17.125 -24.303 1.00 93.19 348 ASN A C 1
ATOM 2902 O O . ASN A 1 348 ? -6.495 17.438 -23.418 1.00 93.19 348 ASN A O 1
ATOM 2906 N N . VAL A 1 349 ? -4.386 17.009 -24.080 1.00 93.50 349 VAL A N 1
ATOM 2907 C CA . VAL A 1 349 ? -3.769 17.241 -22.766 1.00 93.50 349 VAL A CA 1
ATOM 2908 C C . VAL A 1 349 ? -3.997 18.676 -22.291 1.00 93.50 349 VAL A C 1
ATOM 2910 O O . VAL A 1 349 ? -4.373 18.855 -21.136 1.00 93.50 349 VAL A O 1
ATOM 2913 N N . SER A 1 350 ? -3.850 19.682 -23.159 1.00 92.44 350 SER A N 1
ATOM 2914 C CA . SER A 1 350 ? -4.145 21.083 -22.822 1.00 92.44 350 SER A CA 1
ATOM 2915 C C . SER A 1 350 ? -5.607 21.278 -22.419 1.00 92.44 350 SER A C 1
ATOM 2917 O O . SER A 1 350 ? -5.884 21.913 -21.406 1.00 92.44 350 SER A O 1
ATOM 2919 N N . LYS A 1 351 ? -6.555 20.661 -23.138 1.00 93.69 351 LYS A N 1
ATOM 2920 C CA . LYS A 1 351 ? -7.976 20.715 -22.765 1.00 93.69 351 LYS A CA 1
ATOM 2921 C C . LYS A 1 351 ? -8.226 20.101 -21.383 1.00 93.69 351 LYS A C 1
ATOM 2923 O O . LYS A 1 351 ? -8.864 20.730 -20.539 1.00 93.69 351 LYS A O 1
ATOM 2928 N N . TRP A 1 352 ? -7.697 18.901 -21.129 1.00 95.75 352 TRP A N 1
ATOM 2929 C CA . TRP A 1 352 ? -7.811 18.250 -19.818 1.00 95.75 352 TRP A CA 1
ATOM 2930 C C . TRP A 1 352 ? -7.156 19.072 -18.709 1.00 95.75 352 TRP A C 1
ATOM 2932 O O . TRP A 1 352 ? -7.677 19.121 -17.596 1.00 95.75 352 TRP A O 1
ATOM 2942 N N . PHE A 1 353 ? -6.026 19.719 -19.006 1.00 95.31 353 PHE A N 1
ATOM 2943 C CA . PHE A 1 353 ? -5.329 20.595 -18.074 1.00 95.31 353 PHE A CA 1
ATOM 2944 C C . PHE A 1 353 ? -6.223 21.766 -17.662 1.00 95.31 353 PHE A C 1
ATOM 2946 O O . PHE A 1 353 ? -6.427 21.958 -16.465 1.00 95.31 353 PHE A O 1
ATOM 2953 N N . SER A 1 354 ? -6.825 22.489 -18.612 1.00 92.12 354 SER A N 1
ATOM 2954 C CA . SER A 1 354 ? -7.706 23.619 -18.294 1.00 92.12 354 SER A CA 1
ATOM 2955 C C . SER A 1 354 ? -8.943 23.202 -17.484 1.00 92.12 354 SER A C 1
ATOM 2957 O O . SER A 1 354 ? -9.392 23.950 -16.614 1.00 92.12 354 SER A O 1
ATOM 2959 N N . GLU A 1 355 ? -9.498 22.014 -17.746 1.00 92.94 355 GLU A N 1
ATOM 2960 C CA . GLU A 1 355 ? -10.628 21.454 -16.990 1.00 92.94 355 GLU A CA 1
ATOM 2961 C C . GLU A 1 355 ? -10.229 21.100 -15.548 1.00 92.94 355 GLU A C 1
ATOM 2963 O O . GLU A 1 355 ? -10.838 21.584 -14.593 1.00 92.94 355 GLU A O 1
ATOM 2968 N N . GLU A 1 356 ? -9.181 20.292 -15.366 1.00 93.44 356 GLU A N 1
ATOM 2969 C CA . GLU A 1 356 ? -8.757 19.844 -14.035 1.00 93.44 356 GLU A CA 1
ATOM 2970 C C . GLU A 1 356 ? -8.124 20.960 -13.204 1.00 93.44 356 GLU A C 1
ATOM 2972 O O . GLU A 1 356 ? -8.197 20.929 -11.972 1.00 93.44 356 GLU A O 1
ATOM 2977 N N . ARG A 1 357 ? -7.548 21.978 -13.853 1.00 91.88 357 ARG A N 1
ATOM 2978 C CA . ARG A 1 357 ? -6.994 23.141 -13.165 1.00 91.88 357 ARG A CA 1
ATOM 2979 C C . ARG A 1 357 ? -8.057 23.864 -12.342 1.00 91.88 357 ARG A C 1
ATOM 2981 O O . ARG A 1 357 ? -7.800 24.166 -11.180 1.00 91.88 357 ARG A O 1
ATOM 2988 N N . LYS A 1 358 ? -9.263 24.052 -12.892 1.00 90.50 358 LYS A N 1
ATOM 2989 C CA . LYS A 1 358 ? -10.389 24.677 -12.174 1.00 90.50 358 LYS A CA 1
ATOM 2990 C C . LYS A 1 358 ? -10.745 23.909 -10.899 1.00 90.50 358 LYS A C 1
ATOM 2992 O O . LYS A 1 358 ? -10.881 24.513 -9.839 1.00 90.50 358 LYS A O 1
ATOM 2997 N N . ASN A 1 359 ? -10.811 22.579 -10.989 1.00 88.94 359 ASN A N 1
ATOM 2998 C CA . ASN A 1 359 ? -11.104 21.710 -9.844 1.00 88.94 359 ASN A CA 1
ATOM 2999 C C . ASN A 1 359 ? -10.049 21.847 -8.734 1.00 88.94 359 ASN A C 1
ATOM 3001 O O . ASN A 1 359 ? -10.374 21.843 -7.547 1.00 88.94 359 ASN A O 1
ATOM 3005 N N . ILE A 1 360 ? -8.775 21.952 -9.117 1.00 89.50 360 ILE A N 1
ATOM 3006 C CA . ILE A 1 360 ? -7.668 22.125 -8.172 1.00 89.50 360 ILE A CA 1
ATOM 3007 C C . ILE A 1 360 ? -7.698 23.516 -7.533 1.00 89.50 360 ILE A C 1
ATOM 3009 O O . ILE A 1 360 ? -7.516 23.624 -6.323 1.00 89.50 360 ILE A O 1
ATOM 3013 N N . ASP A 1 361 ? -7.994 24.565 -8.299 1.00 86.88 361 ASP A N 1
ATOM 3014 C CA . ASP A 1 361 ? -8.105 25.928 -7.770 1.00 86.88 361 ASP A CA 1
ATOM 3015 C C . ASP A 1 361 ? -9.254 26.060 -6.753 1.00 86.88 361 ASP A C 1
ATOM 3017 O O . ASP A 1 361 ? -9.107 26.721 -5.722 1.00 86.88 361 ASP A O 1
ATOM 3021 N N . GLU A 1 362 ? -10.387 25.390 -6.981 1.00 86.88 362 GLU A N 1
ATOM 3022 C CA . GLU A 1 362 ? -11.470 25.300 -5.991 1.00 86.88 362 GLU A CA 1
ATOM 3023 C C . GLU A 1 362 ? -11.056 24.547 -4.724 1.00 86.88 362 GLU A C 1
ATOM 3025 O O . GLU A 1 362 ? -11.427 24.942 -3.614 1.00 86.88 362 GLU A O 1
ATOM 3030 N N . LEU A 1 363 ? -10.279 23.473 -4.871 1.00 86.12 363 LEU A N 1
ATOM 3031 C CA . LEU A 1 363 ? -9.768 22.701 -3.744 1.00 86.12 363 LEU A CA 1
ATOM 3032 C C . LEU A 1 363 ? -8.799 23.537 -2.891 1.00 86.12 363 LEU A C 1
ATOM 3034 O O . LEU A 1 363 ? -8.959 23.580 -1.674 1.00 86.12 363 LEU A O 1
ATOM 3038 N N . ILE A 1 364 ? -7.897 24.297 -3.522 1.00 85.88 364 ILE A N 1
ATOM 3039 C CA . ILE A 1 364 ? -7.009 25.253 -2.839 1.00 85.88 364 ILE A CA 1
ATOM 3040 C C . ILE A 1 364 ? -7.827 26.283 -2.047 1.00 85.88 364 ILE A C 1
ATOM 3042 O O . ILE A 1 364 ? -7.532 26.547 -0.881 1.00 85.88 364 ILE A O 1
ATOM 3046 N N . LYS A 1 365 ? -8.885 26.850 -2.647 1.00 84.88 365 LYS A N 1
ATOM 3047 C CA . LYS A 1 365 ? -9.776 27.798 -1.953 1.00 84.88 365 LYS A CA 1
ATOM 3048 C C . LYS A 1 365 ? -10.421 27.166 -0.716 1.00 84.88 365 LYS A C 1
ATOM 3050 O O . LYS A 1 365 ? -10.430 27.791 0.342 1.00 84.88 365 LYS A O 1
ATOM 3055 N N . LYS A 1 366 ? -10.930 25.934 -0.825 1.00 83.81 366 LYS A N 1
ATOM 3056 C CA . LYS A 1 366 ? -11.556 25.212 0.298 1.00 83.81 366 LYS A CA 1
ATOM 3057 C C . LYS A 1 366 ? -10.566 24.889 1.418 1.00 83.81 366 LYS A C 1
ATOM 3059 O O . LYS A 1 366 ? -10.919 25.048 2.584 1.00 83.81 366 LYS A O 1
ATOM 3064 N N . ASP A 1 367 ? -9.354 24.457 1.087 1.00 82.94 367 ASP A N 1
ATOM 3065 C CA . ASP A 1 367 ? -8.342 24.102 2.088 1.00 82.94 367 ASP A CA 1
ATOM 3066 C C . ASP A 1 367 ? -7.771 25.344 2.792 1.00 82.94 367 ASP A C 1
ATOM 3068 O O . ASP A 1 367 ? -7.525 25.303 4.002 1.00 82.94 367 ASP A O 1
ATOM 3072 N N . ASN A 1 368 ? -7.674 26.479 2.086 1.00 79.44 368 ASN A N 1
ATOM 3073 C CA . ASN A 1 368 ? -7.335 27.775 2.685 1.00 79.44 368 ASN A CA 1
ATOM 3074 C C . ASN A 1 368 ? -8.374 28.221 3.726 1.00 79.44 368 ASN A C 1
ATOM 3076 O O . ASN A 1 368 ? -7.993 28.690 4.792 1.00 79.44 368 ASN A O 1
ATOM 3080 N N . LEU A 1 369 ? -9.673 28.024 3.467 1.00 76.75 369 LEU A N 1
ATOM 3081 C CA . LEU A 1 369 ? -10.740 28.345 4.431 1.00 76.75 369 LEU A CA 1
ATOM 3082 C C . LEU A 1 369 ? -10.684 27.484 5.704 1.00 76.75 369 LEU A C 1
ATOM 3084 O O . LEU A 1 369 ? -11.212 27.880 6.738 1.00 76.75 369 LEU A O 1
ATOM 3088 N N . LYS A 1 370 ? -10.062 26.301 5.636 1.00 75.56 370 LYS A N 1
ATOM 3089 C CA . LYS A 1 370 ? -9.941 25.353 6.755 1.00 75.56 370 LYS A CA 1
ATOM 3090 C C . LYS A 1 370 ? -8.594 25.430 7.481 1.00 75.56 370 LYS A C 1
ATOM 3092 O O . LYS A 1 370 ? -8.324 24.560 8.304 1.00 75.56 370 LYS A O 1
ATOM 3097 N N . ASN A 1 371 ? -7.736 26.404 7.158 1.00 70.50 371 ASN A N 1
ATOM 3098 C CA . ASN A 1 371 ? -6.355 26.503 7.655 1.00 70.50 371 ASN A CA 1
ATOM 3099 C C . ASN A 1 371 ? -5.517 25.218 7.450 1.00 70.50 371 ASN A C 1
ATOM 3101 O O . ASN A 1 371 ? -4.562 24.971 8.180 1.00 70.50 371 ASN A O 1
ATOM 3105 N N . LYS A 1 372 ? -5.838 24.398 6.436 1.00 68.38 372 LYS A N 1
ATOM 3106 C CA . LYS A 1 372 ? -5.115 23.156 6.088 1.00 68.38 372 LYS A CA 1
ATOM 3107 C C . LYS A 1 372 ? -4.238 23.347 4.849 1.00 68.38 372 LYS A C 1
ATOM 3109 O O . LYS A 1 372 ? -4.236 22.518 3.942 1.00 68.38 372 LYS A O 1
ATOM 3114 N N . LYS A 1 373 ? -3.535 24.478 4.763 1.00 74.69 373 LYS A N 1
ATOM 3115 C CA . LYS A 1 373 ? -2.819 24.862 3.543 1.00 74.69 373 LYS A CA 1
ATOM 3116 C C . LYS A 1 373 ? -1.605 23.959 3.305 1.00 74.69 373 LYS A C 1
ATOM 3118 O O . LYS A 1 373 ? -0.577 24.110 3.956 1.00 74.69 373 LYS A O 1
ATOM 3123 N N . MET A 1 374 ? -1.718 23.056 2.333 1.00 83.38 374 MET A N 1
ATOM 3124 C CA . MET A 1 374 ? -0.567 22.355 1.761 1.00 83.38 374 MET A CA 1
ATOM 3125 C C . MET A 1 374 ? 0.267 23.296 0.871 1.00 83.38 374 MET A C 1
ATOM 3127 O O . MET A 1 374 ? -0.264 24.291 0.363 1.00 83.38 374 MET A O 1
ATOM 3131 N N . PRO A 1 375 ? 1.558 23.000 0.641 1.00 86.06 375 PRO A N 1
ATOM 3132 C CA . PRO A 1 375 ? 2.372 23.745 -0.315 1.00 86.06 375 PRO A CA 1
ATOM 3133 C C . PRO A 1 375 ? 1.810 23.638 -1.741 1.00 86.06 375 PRO A C 1
ATOM 3135 O O . PRO A 1 375 ? 1.344 22.575 -2.145 1.00 86.06 375 PRO A O 1
ATOM 3138 N N . ASP A 1 376 ? 1.924 24.698 -2.550 1.00 83.88 376 ASP A N 1
ATOM 3139 C CA . ASP A 1 376 ? 1.373 24.733 -3.919 1.00 83.88 376 ASP A CA 1
ATOM 3140 C C . ASP A 1 376 ? 1.806 23.538 -4.788 1.00 83.88 376 ASP A C 1
ATOM 3142 O O . ASP A 1 376 ? 1.034 23.022 -5.598 1.00 83.88 376 ASP A O 1
ATOM 3146 N N . ILE A 1 377 ? 3.039 23.063 -4.580 1.00 89.06 377 ILE A N 1
ATOM 3147 C CA . ILE A 1 377 ? 3.625 21.921 -5.288 1.00 89.06 377 ILE A CA 1
ATOM 3148 C C . ILE A 1 377 ? 2.797 20.633 -5.125 1.00 89.06 377 ILE A C 1
ATOM 3150 O O . ILE A 1 377 ? 2.710 19.849 -6.068 1.00 89.06 377 ILE A O 1
ATOM 3154 N N . PHE A 1 378 ? 2.123 20.456 -3.985 1.00 91.88 378 PHE A N 1
ATOM 3155 C CA . PHE A 1 378 ? 1.231 19.326 -3.724 1.00 91.88 378 PHE A CA 1
ATOM 3156 C C . PHE A 1 378 ? 0.003 19.355 -4.629 1.00 91.88 378 PHE A C 1
ATOM 3158 O O . PHE A 1 378 ? -0.326 18.363 -5.283 1.00 91.88 378 PHE A O 1
ATOM 3165 N N . TYR A 1 379 ? -0.638 20.516 -4.751 1.00 91.56 379 TYR A N 1
ATOM 3166 C CA . TYR A 1 379 ? -1.804 20.680 -5.615 1.00 91.56 379 TYR A CA 1
ATOM 3167 C C . TYR A 1 379 ? -1.447 20.534 -7.101 1.00 91.56 379 TYR A C 1
ATOM 3169 O O . TYR A 1 379 ? -2.207 19.928 -7.859 1.00 91.56 379 TYR A O 1
ATOM 3177 N N . TYR A 1 380 ? -0.271 21.014 -7.523 1.00 92.38 380 TYR A N 1
ATOM 3178 C CA . TYR A 1 380 ? 0.235 20.766 -8.879 1.00 92.38 380 TYR A CA 1
ATOM 3179 C C . TYR A 1 380 ? 0.580 19.288 -9.114 1.00 92.38 380 TYR A C 1
ATOM 3181 O O . TYR A 1 380 ? 0.340 18.774 -10.206 1.00 92.38 380 TYR A O 1
ATOM 3189 N N . GLY A 1 381 ? 1.063 18.577 -8.091 1.00 94.56 381 GLY A N 1
ATOM 3190 C CA . GLY A 1 381 ? 1.237 17.124 -8.120 1.00 94.56 381 GLY A CA 1
ATOM 3191 C C . GLY A 1 381 ? -0.076 16.372 -8.328 1.00 94.56 381 GLY A C 1
ATOM 3192 O O . GLY A 1 381 ? -0.154 15.487 -9.178 1.00 94.56 381 GLY A O 1
ATOM 3193 N N . LEU A 1 382 ? -1.136 16.768 -7.615 1.00 94.38 382 LEU A N 1
ATOM 3194 C CA . LEU A 1 382 ? -2.482 16.220 -7.812 1.00 94.38 382 LEU A CA 1
ATOM 3195 C C . LEU A 1 382 ? -3.011 16.493 -9.226 1.00 94.38 382 LEU A C 1
ATOM 3197 O O . LEU A 1 382 ? -3.574 15.594 -9.850 1.00 94.38 382 LEU A O 1
ATOM 3201 N N . LEU A 1 383 ? -2.799 17.705 -9.751 1.00 95.25 383 LEU A N 1
ATOM 3202 C CA . LEU A 1 383 ? -3.163 18.054 -11.126 1.00 95.25 383 LEU A CA 1
ATOM 3203 C C . LEU A 1 383 ? -2.439 17.159 -12.142 1.00 95.25 383 LEU A C 1
ATOM 3205 O O . LEU A 1 383 ? -3.083 16.558 -13.001 1.00 95.25 383 LEU A O 1
ATOM 3209 N N . ALA A 1 384 ? -1.115 17.022 -12.016 1.00 96.25 384 ALA A N 1
ATOM 3210 C CA . ALA A 1 384 ? -0.314 16.160 -12.883 1.00 96.25 384 ALA A CA 1
ATOM 3211 C C . ALA A 1 384 ? -0.778 14.698 -12.810 1.00 96.25 384 ALA A C 1
ATOM 3213 O O . ALA A 1 384 ? -0.944 14.056 -13.846 1.00 96.25 384 ALA A O 1
ATOM 3214 N N . LYS A 1 385 ? -1.067 14.187 -11.607 1.00 96.00 385 LYS A N 1
ATOM 3215 C CA . LYS A 1 385 ? -1.590 12.830 -11.399 1.00 96.00 385 LYS A CA 1
ATOM 3216 C C . LYS A 1 385 ? -2.910 12.607 -12.141 1.00 96.00 385 LYS A C 1
ATOM 3218 O O . LYS A 1 385 ? -3.029 11.627 -12.871 1.00 96.00 385 LYS A O 1
ATOM 3223 N N . LYS A 1 386 ? -3.870 13.533 -12.041 1.00 94.44 386 LYS A N 1
ATOM 3224 C CA . LYS A 1 386 ? -5.141 13.431 -12.783 1.00 94.44 386 LYS A CA 1
ATOM 3225 C C . LYS A 1 386 ? -4.949 13.417 -14.301 1.00 94.44 386 LYS A C 1
ATOM 3227 O O . LYS A 1 386 ? -5.660 12.709 -15.012 1.00 94.44 386 LYS A O 1
ATOM 3232 N N . LEU A 1 387 ? -3.985 14.181 -14.816 1.00 96.19 387 LEU A N 1
ATOM 3233 C CA . LEU A 1 387 ? -3.665 14.180 -16.246 1.00 96.19 387 LEU A CA 1
ATOM 3234 C C . LEU A 1 387 ? -3.044 12.848 -16.683 1.00 96.19 387 LEU A C 1
ATOM 3236 O O . LEU A 1 387 ? -3.419 12.314 -17.727 1.00 96.19 387 LEU A O 1
ATOM 3240 N N . LEU A 1 388 ? -2.151 12.276 -15.871 1.00 96.00 388 LEU A N 1
ATOM 3241 C CA . LEU A 1 388 ? -1.574 10.949 -16.109 1.00 96.00 388 LEU A CA 1
ATOM 3242 C C . LEU A 1 388 ? -2.648 9.849 -16.103 1.00 96.00 388 LEU A C 1
ATOM 3244 O O . LEU A 1 388 ? -2.602 8.943 -16.934 1.00 96.00 388 LEU A O 1
ATOM 3248 N N . GLU A 1 389 ? -3.641 9.940 -15.216 1.00 92.44 389 GLU A N 1
ATOM 3249 C CA . GLU A 1 389 ? -4.790 9.023 -15.173 1.00 92.44 389 GLU A CA 1
ATOM 3250 C C . GLU A 1 389 ? -5.654 9.096 -16.443 1.00 92.44 389 GLU A C 1
ATOM 3252 O O . GLU A 1 389 ? -6.143 8.065 -16.901 1.00 92.44 389 GLU A O 1
ATOM 3257 N N . LYS A 1 390 ? -5.773 10.279 -17.065 1.00 93.31 390 LYS A N 1
ATOM 3258 C CA . LYS A 1 390 ? -6.431 10.469 -18.375 1.00 93.31 390 LYS A CA 1
ATOM 3259 C C . LYS A 1 390 ? -5.564 10.039 -19.571 1.00 93.31 390 LYS A C 1
ATOM 3261 O O . LYS A 1 390 ? -6.020 10.104 -20.708 1.00 93.31 390 LYS A O 1
ATOM 3266 N N . GLY A 1 391 ? -4.327 9.591 -19.340 1.00 93.06 391 GLY A N 1
ATOM 3267 C CA . GLY A 1 391 ? -3.410 9.128 -20.387 1.00 93.06 391 GLY A CA 1
ATOM 3268 C C . GLY A 1 391 ? -2.505 10.215 -20.978 1.00 93.06 391 GLY A C 1
ATOM 3269 O O . GLY A 1 391 ? -1.935 10.021 -22.054 1.00 93.06 391 GLY A O 1
ATOM 3270 N N . ALA A 1 392 ? -2.347 11.361 -20.308 1.00 94.25 392 ALA A N 1
ATOM 3271 C CA . ALA A 1 392 ? -1.389 12.379 -20.727 1.00 94.25 392 ALA A CA 1
ATOM 3272 C C . ALA A 1 392 ? 0.053 11.858 -20.629 1.00 94.25 392 ALA A C 1
ATOM 3274 O O . ALA A 1 392 ? 0.418 11.179 -19.669 1.00 94.25 392 ALA A O 1
ATOM 3275 N N . TYR A 1 393 ? 0.900 12.211 -21.600 1.00 92.31 393 TYR A N 1
ATOM 3276 C CA . TYR A 1 393 ? 2.328 11.906 -21.493 1.00 92.31 393 TYR A CA 1
ATOM 3277 C C . TYR A 1 393 ? 3.059 12.989 -20.681 1.00 92.31 393 TYR A C 1
ATOM 3279 O O . TYR A 1 393 ? 2.758 14.173 -20.872 1.00 92.31 393 TYR A O 1
ATOM 3287 N N . PRO A 1 394 ? 4.043 12.624 -19.832 1.00 93.19 394 PRO A N 1
ATOM 3288 C CA . PRO A 1 394 ? 4.741 13.552 -18.935 1.00 93.19 394 PRO A CA 1
ATOM 3289 C C . PRO A 1 394 ? 5.252 14.823 -19.620 1.00 93.19 394 PRO A C 1
ATOM 3291 O O . PRO A 1 394 ? 5.008 15.926 -19.139 1.00 93.19 394 PRO A O 1
ATOM 3294 N N . GLN A 1 395 ? 5.868 14.694 -20.798 1.00 90.56 395 GLN A N 1
ATOM 3295 C CA . GLN A 1 395 ? 6.422 15.823 -21.549 1.00 90.56 395 GLN A CA 1
ATOM 3296 C C . GLN A 1 395 ? 5.373 16.863 -21.971 1.00 90.56 395 GLN A C 1
ATOM 3298 O O . GLN A 1 395 ? 5.705 18.027 -22.177 1.00 90.56 395 GLN A O 1
ATOM 3303 N N . TYR A 1 396 ? 4.108 16.464 -22.122 1.00 94.44 396 TYR A N 1
ATOM 3304 C CA . TYR A 1 396 ? 3.021 17.380 -22.463 1.00 94.44 396 TYR A CA 1
ATOM 3305 C C . TYR A 1 396 ? 2.437 18.064 -21.228 1.00 94.44 396 TYR A C 1
ATOM 3307 O O . TYR A 1 396 ? 2.030 19.219 -21.323 1.00 94.44 396 TYR A O 1
ATOM 3315 N N . ILE A 1 397 ? 2.472 17.400 -20.070 1.00 94.75 397 ILE A N 1
ATOM 3316 C CA . ILE A 1 397 ? 2.124 18.009 -18.779 1.00 94.75 397 ILE A CA 1
ATOM 3317 C C . ILE A 1 397 ? 3.136 19.107 -18.438 1.00 94.75 397 ILE A C 1
ATOM 3319 O O . ILE A 1 397 ? 2.728 20.220 -18.117 1.00 94.75 397 ILE A O 1
ATOM 3323 N N . VAL A 1 398 ? 4.439 18.827 -18.600 1.00 92.88 398 VAL A N 1
ATOM 3324 C CA . VAL A 1 398 ? 5.517 19.818 -18.415 1.00 92.88 398 VAL A CA 1
ATOM 3325 C C . VAL A 1 398 ? 5.267 21.054 -19.281 1.00 92.88 398 VAL A C 1
ATOM 3327 O O . VAL A 1 398 ? 5.227 22.162 -18.758 1.00 92.88 398 VAL A O 1
ATOM 3330 N N . LYS A 1 399 ? 4.982 20.867 -20.579 1.00 90.88 399 LYS A N 1
ATOM 3331 C CA . LYS A 1 399 ? 4.659 21.977 -21.492 1.00 90.88 399 LYS A CA 1
ATOM 3332 C C . LYS A 1 399 ? 3.446 22.798 -21.051 1.00 90.88 399 LYS A C 1
ATOM 3334 O O . LYS A 1 399 ? 3.475 24.019 -21.177 1.00 90.88 399 LYS A O 1
ATOM 3339 N N . CYS A 1 400 ? 2.388 22.157 -20.549 1.00 92.88 400 CYS A N 1
ATOM 3340 C CA . CYS A 1 400 ? 1.226 22.882 -20.023 1.00 92.88 400 CYS A CA 1
ATOM 3341 C C . CYS A 1 400 ? 1.604 23.692 -18.774 1.00 92.88 400 CYS A C 1
ATOM 3343 O O . CYS A 1 400 ? 1.212 24.848 -18.653 1.00 92.88 400 CYS A O 1
ATOM 3345 N N . PHE A 1 401 ? 2.413 23.129 -17.872 1.00 92.81 401 PHE A N 1
ATOM 3346 C CA . PHE A 1 401 ? 2.847 23.822 -16.655 1.00 92.81 401 PHE A CA 1
ATOM 3347 C C . PHE A 1 401 ? 3.753 25.022 -16.974 1.00 92.81 401 PHE A C 1
ATOM 3349 O O . PHE A 1 401 ? 3.558 26.094 -16.408 1.00 92.81 401 PHE A O 1
ATOM 3356 N N . GLU A 1 402 ? 4.694 24.874 -17.911 1.00 89.50 402 GLU A N 1
ATOM 3357 C CA . GLU A 1 402 ? 5.566 25.960 -18.386 1.00 89.50 402 GLU A CA 1
ATOM 3358 C C . GLU A 1 402 ? 4.793 27.070 -19.115 1.00 89.50 402 GLU A C 1
ATOM 3360 O O . GLU A 1 402 ? 5.155 28.245 -19.023 1.00 89.50 402 GLU A O 1
ATOM 3365 N N . GLY A 1 403 ? 3.758 26.702 -19.875 1.00 87.00 403 GLY A N 1
ATOM 3366 C CA . GLY A 1 403 ? 2.980 27.629 -20.694 1.00 87.00 403 GLY A CA 1
ATOM 3367 C C . GLY A 1 403 ? 1.901 28.386 -19.921 1.00 87.00 403 GLY A C 1
ATOM 3368 O O . GLY A 1 403 ? 1.735 29.586 -20.132 1.00 87.00 403 GLY A O 1
ATOM 3369 N N . GLU A 1 404 ? 1.180 27.702 -19.031 1.00 87.44 404 GLU A N 1
ATOM 3370 C CA . GLU A 1 404 ? -0.062 28.212 -18.435 1.00 87.44 404 GLU A CA 1
ATOM 3371 C C . GLU A 1 404 ? 0.058 28.572 -16.945 1.00 87.44 404 GLU A C 1
ATOM 3373 O O . GLU A 1 404 ? -0.847 29.209 -16.405 1.00 87.44 404 GLU A O 1
ATOM 3378 N N . ILE A 1 405 ? 1.160 28.219 -16.263 1.00 86.19 405 ILE A N 1
ATOM 3379 C CA . ILE A 1 405 ? 1.365 28.533 -14.837 1.00 86.19 405 ILE A CA 1
ATOM 3380 C C . ILE A 1 405 ? 2.616 29.416 -14.657 1.00 86.19 405 ILE A C 1
ATOM 3382 O O . ILE A 1 405 ? 3.728 28.902 -14.490 1.00 86.19 405 ILE A O 1
ATOM 3386 N N . PRO A 1 406 ? 2.463 30.757 -14.614 1.00 83.88 406 PRO A N 1
ATOM 3387 C CA . PRO A 1 406 ? 3.591 31.689 -14.529 1.00 83.88 406 PRO A CA 1
ATOM 3388 C C . PRO A 1 406 ? 4.515 31.460 -13.325 1.00 83.88 406 PRO A C 1
ATOM 3390 O O . PRO A 1 406 ? 5.732 31.576 -13.448 1.00 83.88 406 PRO A O 1
ATOM 3393 N N . SER A 1 407 ? 3.955 31.089 -12.169 1.00 83.06 407 SER A N 1
ATOM 3394 C CA . SER A 1 407 ? 4.727 30.845 -10.944 1.00 83.06 407 SER A CA 1
ATOM 3395 C C . SER A 1 407 ? 5.618 29.602 -11.026 1.00 83.06 407 SER A C 1
ATOM 3397 O O . SER A 1 407 ? 6.705 29.592 -10.450 1.00 83.06 407 SER A O 1
ATOM 3399 N N . LEU A 1 408 ? 5.197 28.567 -11.763 1.00 84.88 408 LEU A N 1
ATOM 3400 C CA . LEU A 1 408 ? 6.029 27.392 -12.026 1.00 84.88 408 LEU A CA 1
ATOM 3401 C C . LEU A 1 408 ? 7.089 27.696 -13.077 1.00 84.88 408 LEU A C 1
ATOM 3403 O O . LEU A 1 408 ? 8.232 27.289 -12.902 1.00 84.88 408 LEU A O 1
ATOM 3407 N N . LYS A 1 409 ? 6.740 28.456 -14.121 1.00 84.12 409 LYS A N 1
ATOM 3408 C CA . LYS A 1 409 ? 7.689 28.891 -15.153 1.00 84.12 409 LYS A CA 1
ATOM 3409 C C . LYS A 1 409 ? 8.859 29.685 -14.558 1.00 84.12 409 LYS A C 1
ATOM 3411 O O . LYS A 1 409 ? 10.008 29.429 -14.910 1.00 84.12 409 LYS A O 1
ATOM 3416 N N . ALA A 1 410 ? 8.576 30.603 -13.630 1.00 82.06 410 ALA A N 1
ATOM 3417 C CA . ALA A 1 410 ? 9.601 31.377 -12.928 1.00 82.06 410 ALA A CA 1
ATOM 3418 C C . ALA A 1 410 ? 10.574 30.463 -12.161 1.00 82.06 410 ALA A C 1
ATOM 3420 O O . ALA A 1 410 ? 11.774 30.493 -12.411 1.00 82.06 410 ALA A O 1
ATOM 3421 N N . LYS A 1 411 ? 10.049 29.557 -11.325 1.00 82.19 411 LYS A N 1
ATOM 3422 C CA . LYS A 1 411 ? 10.865 28.593 -10.563 1.00 82.19 411 LYS A CA 1
ATOM 3423 C C . LYS A 1 411 ? 11.631 27.602 -11.442 1.00 82.19 411 LYS A C 1
ATOM 3425 O O . LYS A 1 411 ? 12.744 27.220 -11.106 1.00 82.19 411 LYS A O 1
ATOM 3430 N N . GLN A 1 412 ? 11.050 27.195 -12.568 1.00 82.31 412 GLN A N 1
ATOM 3431 C CA . GLN A 1 412 ? 11.707 26.348 -13.564 1.00 82.31 412 GLN A CA 1
ATOM 3432 C C . GLN A 1 412 ? 12.905 27.054 -14.213 1.00 82.31 412 GLN A C 1
ATOM 3434 O O . GLN A 1 412 ? 13.865 26.393 -14.583 1.00 82.31 412 GLN A O 1
ATOM 3439 N N . SER A 1 413 ? 12.863 28.385 -14.328 1.00 74.50 413 SER A N 1
ATOM 3440 C CA . SER A 1 413 ? 13.971 29.183 -14.874 1.00 74.50 413 SER A CA 1
ATOM 3441 C C . SER A 1 413 ? 15.126 29.334 -13.873 1.00 74.50 413 SER A C 1
ATOM 3443 O O . SER A 1 413 ? 16.254 29.599 -14.271 1.00 74.50 413 SER A O 1
ATOM 3445 N N . GLU A 1 414 ? 14.849 29.163 -12.577 1.00 78.38 414 GLU A N 1
ATOM 3446 C CA . GLU A 1 414 ? 15.841 29.152 -11.492 1.00 78.38 414 GLU A CA 1
ATOM 3447 C C . GLU A 1 414 ? 16.421 27.747 -11.244 1.00 78.38 414 GLU A C 1
ATOM 3449 O O . GLU A 1 414 ? 17.569 27.604 -10.825 1.00 78.38 414 GLU A O 1
ATOM 3454 N N . ASN A 1 415 ? 15.629 26.701 -11.496 1.00 82.19 415 ASN A N 1
ATOM 3455 C CA . ASN A 1 415 ? 16.015 25.300 -11.372 1.00 82.19 415 ASN A CA 1
ATOM 3456 C C . ASN A 1 415 ? 15.370 24.474 -12.494 1.00 82.19 415 ASN A C 1
ATOM 3458 O O . ASN A 1 415 ? 14.183 24.140 -12.421 1.00 82.19 415 ASN A O 1
ATOM 3462 N N . ASP A 1 416 ? 16.192 24.063 -13.463 1.00 76.38 416 ASP A N 1
ATOM 3463 C CA . ASP A 1 416 ? 15.793 23.306 -14.658 1.00 76.38 416 ASP A CA 1
ATOM 3464 C C . ASP A 1 416 ? 15.071 21.973 -14.365 1.00 76.38 416 ASP A C 1
ATOM 3466 O O . ASP A 1 416 ? 14.493 21.366 -15.266 1.00 76.38 416 ASP A O 1
ATOM 3470 N N . ASN A 1 417 ? 15.052 21.495 -13.118 1.00 84.69 417 ASN A N 1
ATOM 3471 C CA . ASN A 1 417 ? 14.384 20.248 -12.738 1.00 84.69 417 ASN A CA 1
ATOM 3472 C C . ASN A 1 417 ? 13.104 20.441 -11.914 1.00 84.69 417 ASN A C 1
ATOM 3474 O O . ASN A 1 417 ? 12.493 19.447 -11.514 1.00 84.69 417 ASN A O 1
ATOM 3478 N N . TYR A 1 418 ? 12.669 21.675 -11.647 1.00 86.94 418 TYR A N 1
ATOM 3479 C CA . TYR A 1 418 ? 11.576 21.921 -10.704 1.00 86.94 418 TYR A CA 1
ATOM 3480 C C . TYR A 1 418 ? 10.243 21.294 -11.145 1.00 86.94 418 TYR A C 1
ATOM 3482 O O . TYR A 1 418 ? 9.662 20.502 -10.405 1.00 86.94 418 TYR A O 1
ATOM 3490 N N . ILE A 1 419 ? 9.769 21.587 -12.359 1.00 91.19 419 ILE A N 1
ATOM 3491 C CA . ILE A 1 419 ? 8.522 21.026 -12.908 1.00 91.19 419 ILE A CA 1
ATOM 3492 C C . ILE A 1 419 ? 8.658 19.514 -13.124 1.00 91.19 419 ILE A C 1
ATOM 3494 O O . ILE A 1 419 ? 7.722 18.763 -12.840 1.00 91.19 419 ILE A O 1
ATOM 3498 N N . TYR A 1 420 ? 9.829 19.052 -13.569 1.00 90.88 420 TYR A N 1
ATOM 3499 C CA . TYR A 1 420 ? 10.101 17.627 -13.757 1.00 90.88 420 TYR A CA 1
ATOM 3500 C C . TYR A 1 420 ? 9.968 16.836 -12.451 1.00 90.88 420 TYR A C 1
ATOM 3502 O O . TYR A 1 420 ? 9.373 15.762 -12.464 1.00 90.88 420 TYR A O 1
ATOM 3510 N N . ALA A 1 421 ? 10.421 17.382 -11.318 1.00 90.12 421 ALA A N 1
ATOM 3511 C CA . ALA A 1 421 ? 10.267 16.745 -10.010 1.00 90.12 421 ALA A CA 1
ATOM 3512 C C . ALA A 1 421 ? 8.791 16.606 -9.583 1.00 90.12 421 ALA A C 1
ATOM 3514 O O . ALA A 1 421 ? 8.411 15.599 -8.986 1.00 90.12 421 ALA A O 1
ATOM 3515 N N . ILE A 1 422 ? 7.940 17.585 -9.920 1.00 93.94 422 ILE A N 1
ATOM 3516 C CA . ILE A 1 422 ? 6.489 17.521 -9.656 1.00 93.94 422 ILE A CA 1
ATOM 3517 C C . ILE A 1 422 ? 5.858 16.379 -10.450 1.00 93.94 422 ILE A C 1
ATOM 3519 O O . ILE A 1 422 ? 5.096 15.579 -9.904 1.00 93.94 422 ILE A O 1
ATOM 3523 N N . VAL A 1 423 ? 6.176 16.310 -11.745 1.00 95.06 423 VAL A N 1
ATOM 3524 C CA . VAL A 1 423 ? 5.635 15.287 -12.642 1.00 95.06 423 VAL A CA 1
ATOM 3525 C C . VAL A 1 423 ? 6.148 13.897 -12.253 1.00 95.06 423 VAL A C 1
ATOM 3527 O O . VAL A 1 423 ? 5.349 12.965 -12.226 1.00 95.06 423 VAL A O 1
ATOM 3530 N N . ASP A 1 424 ? 7.417 13.758 -11.861 1.00 93.56 424 ASP A N 1
ATOM 3531 C CA . ASP A 1 424 ? 7.990 12.497 -11.364 1.00 93.56 424 ASP A CA 1
ATOM 3532 C C . ASP A 1 424 ? 7.274 11.995 -10.097 1.00 93.56 424 ASP A C 1
ATOM 3534 O O . ASP A 1 424 ? 6.835 10.845 -10.045 1.00 93.56 424 ASP A O 1
ATOM 3538 N N . GLY A 1 425 ? 7.055 12.866 -9.103 1.00 93.50 425 GLY A N 1
ATOM 3539 C CA . GLY A 1 425 ? 6.270 12.517 -7.910 1.00 93.50 425 GLY A CA 1
ATOM 3540 C C . GLY A 1 425 ? 4.841 12.081 -8.260 1.00 93.50 425 GLY A C 1
ATOM 3541 O O . GLY A 1 425 ? 4.356 11.044 -7.807 1.00 93.50 425 GLY A O 1
ATOM 3542 N N . ALA A 1 426 ? 4.179 12.805 -9.166 1.00 96.38 426 ALA A N 1
ATOM 3543 C CA . ALA A 1 426 ? 2.853 12.428 -9.651 1.00 96.38 426 ALA A CA 1
ATOM 3544 C C . ALA A 1 426 ? 2.842 11.073 -10.387 1.00 96.38 426 ALA A C 1
ATOM 3546 O O . ALA A 1 426 ? 1.889 10.302 -10.242 1.00 96.38 426 ALA A O 1
ATOM 3547 N N . GLN A 1 427 ? 3.894 10.745 -11.145 1.00 96.00 427 GLN A N 1
ATOM 3548 C CA . GLN A 1 427 ? 4.050 9.436 -11.783 1.00 96.00 427 GLN A CA 1
ATOM 3549 C C . GLN A 1 427 ? 4.208 8.320 -10.749 1.00 96.00 427 GLN A C 1
ATOM 3551 O O . GLN A 1 427 ? 3.517 7.305 -10.865 1.00 96.00 427 GLN A O 1
ATOM 3556 N N . LYS A 1 428 ? 5.038 8.516 -9.717 1.00 95.12 428 LYS A N 1
ATOM 3557 C CA . LYS A 1 428 ? 5.195 7.555 -8.612 1.00 95.12 428 LYS A CA 1
ATOM 3558 C C . LYS A 1 428 ? 3.881 7.329 -7.870 1.00 95.12 428 LYS A C 1
ATOM 3560 O O . LYS A 1 428 ? 3.480 6.183 -7.684 1.00 95.12 428 LYS A O 1
ATOM 3565 N N . ALA A 1 429 ? 3.151 8.397 -7.551 1.00 95.94 429 ALA A N 1
ATOM 3566 C CA . ALA A 1 429 ? 1.832 8.300 -6.926 1.00 95.94 429 ALA A CA 1
ATOM 3567 C C . ALA A 1 429 ? 0.812 7.574 -7.825 1.00 95.94 429 ALA A C 1
ATOM 3569 O O . ALA A 1 429 ? 0.042 6.737 -7.355 1.00 95.94 429 ALA A O 1
ATOM 3570 N N . THR A 1 430 ? 0.824 7.840 -9.137 1.00 95.56 430 THR A N 1
ATOM 3571 C CA . THR A 1 430 ? -0.033 7.135 -10.110 1.00 95.56 430 THR A CA 1
ATOM 3572 C C . THR A 1 430 ? 0.311 5.645 -10.182 1.00 95.56 430 THR A C 1
ATOM 3574 O O . THR A 1 430 ? -0.587 4.807 -10.267 1.00 95.56 430 THR A O 1
ATOM 3577 N N . TYR A 1 431 ? 1.601 5.301 -10.135 1.00 94.75 431 TYR A N 1
ATOM 3578 C CA . TYR A 1 431 ? 2.065 3.917 -10.104 1.00 94.75 431 TYR A CA 1
ATOM 3579 C C . TYR A 1 431 ? 1.626 3.204 -8.822 1.00 94.75 431 TYR A C 1
ATOM 3581 O O . TYR A 1 431 ? 1.030 2.134 -8.913 1.00 94.75 431 TYR A O 1
ATOM 3589 N N . ALA A 1 432 ? 1.828 3.819 -7.652 1.00 94.56 432 ALA A N 1
ATOM 3590 C CA . ALA A 1 432 ? 1.379 3.281 -6.368 1.00 94.56 432 ALA A CA 1
ATOM 3591 C C . ALA A 1 432 ? -0.139 3.029 -6.359 1.00 94.56 432 ALA A C 1
ATOM 3593 O O . ALA A 1 432 ? -0.595 1.958 -5.961 1.00 94.56 432 ALA A O 1
ATOM 3594 N N . GLN A 1 433 ? -0.927 3.966 -6.900 1.00 95.31 433 GLN A N 1
ATOM 3595 C CA . GLN A 1 433 ? -2.375 3.799 -7.011 1.00 95.31 433 GLN A CA 1
ATOM 3596 C C . GLN A 1 433 ? -2.743 2.617 -7.909 1.00 95.31 433 GLN A C 1
ATOM 3598 O O . GLN A 1 433 ? -3.582 1.802 -7.531 1.00 95.31 433 GLN A O 1
ATOM 3603 N N . LYS A 1 434 ? -2.123 2.499 -9.090 1.00 93.94 434 LYS A N 1
ATOM 3604 C CA . LYS A 1 434 ? -2.359 1.356 -9.981 1.00 93.94 434 LYS A CA 1
ATOM 3605 C C . LYS A 1 434 ? -1.983 0.045 -9.300 1.00 93.94 434 LYS A C 1
ATOM 3607 O O . LYS A 1 434 ? -2.780 -0.883 -9.354 1.00 93.94 434 LYS A O 1
ATOM 3612 N N . ALA A 1 435 ? -0.840 0.006 -8.614 1.00 93.62 435 ALA A N 1
ATOM 3613 C CA . ALA A 1 435 ? -0.368 -1.167 -7.890 1.00 93.62 435 ALA A CA 1
ATOM 3614 C C . ALA A 1 435 ? -1.360 -1.631 -6.813 1.00 93.62 435 ALA A C 1
ATOM 3616 O O . ALA A 1 435 ? -1.553 -2.831 -6.678 1.00 93.62 435 ALA A O 1
ATOM 3617 N N . ILE A 1 436 ? -2.015 -0.709 -6.094 1.00 94.38 436 ILE A N 1
ATOM 3618 C CA . ILE A 1 436 ? -3.090 -1.029 -5.137 1.00 94.38 436 ILE A CA 1
ATOM 3619 C C . ILE A 1 436 ? -4.353 -1.509 -5.862 1.00 94.38 436 ILE A C 1
ATOM 3621 O O . ILE A 1 436 ? -4.938 -2.523 -5.491 1.00 94.38 436 ILE A O 1
ATOM 3625 N N . LEU A 1 437 ? -4.806 -0.790 -6.893 1.00 92.19 437 LEU A N 1
ATOM 3626 C CA . LEU A 1 437 ? -6.082 -1.091 -7.551 1.00 92.19 437 LEU A CA 1
ATOM 3627 C C . LEU A 1 437 ? -6.068 -2.438 -8.276 1.00 92.19 437 LEU A C 1
ATOM 3629 O O . LEU A 1 437 ? -7.055 -3.176 -8.197 1.00 92.19 437 LEU A O 1
ATOM 3633 N N . SER A 1 438 ? -4.954 -2.763 -8.935 1.00 92.06 438 SER A N 1
ATOM 3634 C CA . SER A 1 438 ? -4.732 -4.047 -9.600 1.00 92.06 438 SER A CA 1
ATOM 3635 C C . SER A 1 438 ? -4.195 -5.128 -8.662 1.00 92.06 438 SER A C 1
ATOM 3637 O O . SER A 1 438 ? -3.825 -6.199 -9.140 1.00 92.06 438 SER A O 1
ATOM 3639 N N . TYR A 1 439 ? -4.084 -4.853 -7.359 1.00 91.31 439 TYR A N 1
ATOM 3640 C CA . TYR A 1 439 ? -3.554 -5.814 -6.406 1.00 91.31 439 TYR A CA 1
ATOM 3641 C C . TYR A 1 439 ? -4.495 -7.013 -6.273 1.00 91.31 439 TYR A C 1
ATOM 3643 O O . TYR A 1 439 ? -5.675 -6.860 -5.950 1.00 91.31 439 TYR A O 1
ATOM 3651 N N . ILE A 1 440 ? -3.949 -8.203 -6.507 1.00 86.44 440 ILE A N 1
ATOM 3652 C CA . ILE A 1 440 ? -4.601 -9.491 -6.279 1.00 86.44 440 ILE A CA 1
ATOM 3653 C C . ILE A 1 440 ? -3.659 -10.261 -5.363 1.00 86.44 440 ILE A C 1
ATOM 3655 O O . ILE A 1 440 ? -2.570 -10.653 -5.783 1.00 86.44 440 ILE A O 1
ATOM 3659 N N . SER A 1 441 ? -4.052 -10.425 -4.100 1.00 80.19 441 SER A N 1
ATOM 3660 C CA . SER A 1 441 ? -3.227 -11.151 -3.138 1.00 80.19 441 SER A CA 1
ATOM 3661 C C . SER A 1 441 ? -3.225 -12.645 -3.471 1.00 80.19 441 SER A C 1
ATOM 3663 O O . SER A 1 441 ? -4.303 -13.242 -3.518 1.00 80.19 441 SER A O 1
ATOM 3665 N N . PRO A 1 442 ? -2.056 -13.289 -3.632 1.00 82.06 442 PRO A N 1
ATOM 3666 C CA . PRO A 1 442 ? -1.985 -14.745 -3.687 1.00 82.06 442 PRO A CA 1
ATOM 3667 C C . PRO A 1 442 ? -2.129 -15.390 -2.295 1.00 82.06 442 PRO A C 1
ATOM 3669 O O . PRO A 1 442 ? -2.224 -16.611 -2.197 1.00 82.06 442 PRO A O 1
ATOM 3672 N N . TYR A 1 443 ? -2.144 -14.587 -1.223 1.00 86.19 443 TYR A N 1
ATOM 3673 C CA . TYR A 1 443 ? -2.184 -15.040 0.167 1.00 86.19 443 TYR A CA 1
ATOM 3674 C C . TYR A 1 443 ? -3.399 -14.501 0.919 1.00 86.19 443 TYR A C 1
ATOM 3676 O O . TYR A 1 443 ? -3.819 -13.356 0.739 1.00 86.19 443 TYR A O 1
ATOM 3684 N N . LYS A 1 444 ? -3.924 -15.306 1.838 1.00 87.81 444 LYS A N 1
ATOM 3685 C CA . LYS A 1 444 ? -4.918 -14.872 2.815 1.00 87.81 444 LYS A CA 1
ATOM 3686 C C . LYS A 1 444 ? -4.227 -14.340 4.070 1.00 87.81 444 LYS A C 1
ATOM 3688 O O . LYS A 1 444 ? -4.138 -15.027 5.078 1.00 87.81 444 LYS A O 1
ATOM 3693 N N . PHE A 1 445 ? -3.740 -13.105 4.004 1.00 90.19 445 PHE A N 1
ATOM 3694 C CA . PHE A 1 445 ? -3.048 -12.472 5.131 1.00 90.19 445 PHE A CA 1
ATOM 3695 C C . PHE A 1 445 ? -3.807 -12.495 6.471 1.00 90.19 445 PHE A C 1
ATOM 3697 O O . PHE A 1 445 ? -3.142 -12.680 7.479 1.00 90.19 445 PHE A O 1
ATOM 3704 N N . PRO A 1 446 ? -5.152 -12.372 6.538 1.00 87.38 446 PRO A N 1
ATOM 3705 C CA . PRO A 1 446 ? -5.867 -12.485 7.815 1.00 87.38 446 PRO A CA 1
ATOM 3706 C C . PRO A 1 446 ? -5.720 -13.839 8.528 1.00 87.38 446 PRO A C 1
ATOM 3708 O O . PRO A 1 446 ? -6.029 -13.914 9.709 1.00 87.38 446 PRO A O 1
ATOM 3711 N N . GLU A 1 447 ? -5.306 -14.895 7.820 1.00 91.12 447 GLU A N 1
ATOM 3712 C CA . GLU A 1 447 ? -5.137 -16.255 8.354 1.00 91.12 447 GLU A CA 1
ATOM 3713 C C . GLU A 1 447 ? -3.660 -16.584 8.667 1.00 91.12 447 GLU A C 1
ATOM 3715 O O . GLU A 1 447 ? -3.352 -17.722 9.005 1.00 91.12 447 GLU A O 1
ATOM 3720 N N . MET A 1 448 ? -2.735 -15.630 8.505 1.00 92.00 448 MET A N 1
ATOM 3721 C CA . MET A 1 448 ? -1.294 -15.837 8.693 1.00 92.00 448 MET A CA 1
ATOM 3722 C C . MET A 1 448 ? -0.762 -15.005 9.857 1.00 92.00 448 MET A C 1
ATOM 3724 O O . MET A 1 448 ? -1.145 -13.851 10.005 1.00 92.00 448 MET A O 1
ATOM 3728 N N . GLU A 1 449 ? 0.204 -15.542 10.598 1.00 92.69 449 GLU A N 1
ATOM 3729 C CA . GLU A 1 449 ? 0.944 -14.789 11.618 1.00 92.69 449 GLU A CA 1
ATOM 3730 C C . GLU A 1 449 ? 2.063 -13.925 11.003 1.00 92.69 449 GLU A C 1
ATOM 3732 O O . GLU A 1 449 ? 2.617 -14.239 9.942 1.00 92.69 449 GLU A O 1
ATOM 3737 N N . LEU A 1 450 ? 2.468 -12.846 11.688 1.00 92.38 450 LEU A N 1
ATOM 3738 C CA . LEU A 1 450 ? 3.532 -11.948 11.199 1.00 92.38 450 LEU A CA 1
ATOM 3739 C C . LEU A 1 450 ? 4.869 -12.685 10.998 1.00 92.38 450 LEU A C 1
ATOM 3741 O O . LEU A 1 450 ? 5.610 -12.402 10.051 1.00 92.38 450 LEU A O 1
ATOM 3745 N N . SER A 1 451 ? 5.172 -13.650 11.867 1.00 92.56 451 SER A N 1
ATOM 3746 C CA . SER A 1 451 ? 6.362 -14.503 11.777 1.00 92.56 451 SER A CA 1
ATOM 3747 C C . SER A 1 451 ? 6.376 -15.345 10.494 1.00 92.56 451 SER A C 1
ATOM 3749 O O . SER A 1 451 ? 7.421 -15.466 9.852 1.00 92.56 451 SER A O 1
ATOM 3751 N N . GLU A 1 452 ? 5.222 -15.851 10.055 1.00 92.94 452 GLU A N 1
ATOM 3752 C CA . GLU A 1 452 ? 5.086 -16.612 8.809 1.00 92.94 452 GLU A CA 1
ATOM 3753 C C . GLU A 1 452 ? 5.263 -15.731 7.569 1.00 92.94 452 GLU A C 1
ATOM 3755 O O . GLU A 1 452 ? 5.900 -16.143 6.596 1.00 92.94 452 GLU A O 1
ATOM 3760 N N . ILE A 1 453 ? 4.724 -14.507 7.599 1.00 92.44 453 ILE A N 1
ATOM 3761 C CA . ILE A 1 453 ? 4.896 -13.512 6.528 1.00 92.44 453 ILE A CA 1
ATOM 3762 C C . ILE A 1 453 ? 6.387 -13.203 6.343 1.00 92.44 453 ILE A C 1
ATOM 3764 O O . ILE A 1 453 ? 6.894 -13.235 5.215 1.00 92.44 453 ILE A O 1
ATOM 3768 N N . LYS A 1 454 ? 7.100 -12.980 7.455 1.00 90.75 454 LYS A N 1
ATOM 3769 C CA . LYS A 1 454 ? 8.550 -12.741 7.475 1.00 90.75 454 LYS A CA 1
ATOM 3770 C C . LYS A 1 454 ? 9.333 -13.955 6.976 1.00 90.75 454 LYS A C 1
ATOM 3772 O O . LYS A 1 454 ? 10.195 -13.801 6.116 1.00 90.75 454 LYS A O 1
ATOM 3777 N N . ALA A 1 455 ? 8.997 -15.164 7.431 1.00 92.44 455 ALA A N 1
ATOM 3778 C CA . ALA A 1 455 ? 9.661 -16.398 7.000 1.00 92.44 455 ALA A CA 1
ATOM 3779 C C . ALA A 1 455 ? 9.526 -16.658 5.487 1.00 92.44 455 ALA A C 1
ATOM 3781 O O . ALA A 1 455 ? 10.424 -17.225 4.864 1.00 92.44 455 ALA A O 1
ATOM 3782 N N . LYS A 1 456 ? 8.424 -16.205 4.875 1.00 92.06 456 LYS A N 1
ATOM 3783 C CA . LYS A 1 456 ? 8.187 -16.281 3.424 1.00 92.06 456 LYS A CA 1
ATOM 3784 C C . LYS A 1 456 ? 8.816 -15.129 2.629 1.00 92.06 456 LYS A C 1
ATOM 3786 O O . LYS A 1 456 ? 8.623 -15.073 1.416 1.00 92.06 456 LYS A O 1
ATOM 3791 N N . ASN A 1 457 ? 9.566 -14.229 3.274 1.00 91.31 457 ASN A N 1
ATOM 3792 C CA . ASN A 1 457 ? 10.157 -13.027 2.673 1.00 91.31 457 ASN A CA 1
ATOM 3793 C C . ASN A 1 457 ? 9.128 -12.143 1.944 1.00 91.31 457 ASN A C 1
ATOM 3795 O O . ASN A 1 457 ? 9.429 -11.552 0.905 1.00 91.31 457 ASN A O 1
ATOM 3799 N N . ILE A 1 458 ? 7.898 -12.069 2.459 1.00 90.81 458 ILE A N 1
ATOM 3800 C CA . ILE A 1 458 ? 6.853 -11.229 1.869 1.00 90.81 458 ILE A CA 1
ATOM 3801 C C . ILE A 1 458 ? 7.044 -9.791 2.377 1.00 90.81 458 ILE A C 1
ATOM 3803 O O . ILE A 1 458 ? 6.997 -9.573 3.589 1.00 90.81 458 ILE A O 1
ATOM 3807 N N . PRO A 1 459 ? 7.221 -8.788 1.495 1.00 91.50 459 PRO A N 1
ATOM 3808 C CA . PRO A 1 459 ? 7.360 -7.402 1.927 1.00 91.50 459 PRO A CA 1
ATOM 3809 C C . PRO A 1 459 ? 6.078 -6.890 2.589 1.00 91.50 459 PRO A C 1
ATOM 3811 O O . PRO A 1 459 ? 4.984 -7.046 2.041 1.00 91.50 459 PRO A O 1
ATOM 3814 N N . LEU A 1 460 ? 6.202 -6.179 3.712 1.00 92.31 460 LEU A N 1
ATOM 3815 C CA . LEU A 1 460 ? 5.047 -5.582 4.397 1.00 92.31 460 LEU A CA 1
ATOM 3816 C C . LEU A 1 460 ? 4.317 -4.531 3.554 1.00 92.31 460 LEU A C 1
ATOM 3818 O O . LEU A 1 460 ? 3.124 -4.313 3.748 1.00 92.31 460 LEU A O 1
ATOM 3822 N N . ALA A 1 461 ? 4.980 -3.955 2.550 1.00 93.19 461 ALA A N 1
ATOM 3823 C CA . ALA A 1 461 ? 4.334 -3.133 1.533 1.00 93.19 461 ALA A CA 1
ATOM 3824 C C . ALA A 1 461 ? 3.218 -3.888 0.777 1.00 93.19 461 ALA A C 1
ATOM 3826 O O . ALA A 1 461 ? 2.208 -3.283 0.426 1.00 93.19 461 ALA A O 1
ATOM 3827 N N . GLU A 1 462 ? 3.357 -5.198 0.536 1.00 92.94 462 GLU A N 1
ATOM 3828 C CA . GLU A 1 462 ? 2.299 -6.015 -0.082 1.00 92.94 462 GLU A CA 1
ATOM 3829 C C . GLU A 1 462 ? 1.122 -6.220 0.875 1.00 92.94 462 GLU A C 1
ATOM 3831 O O . GLU A 1 4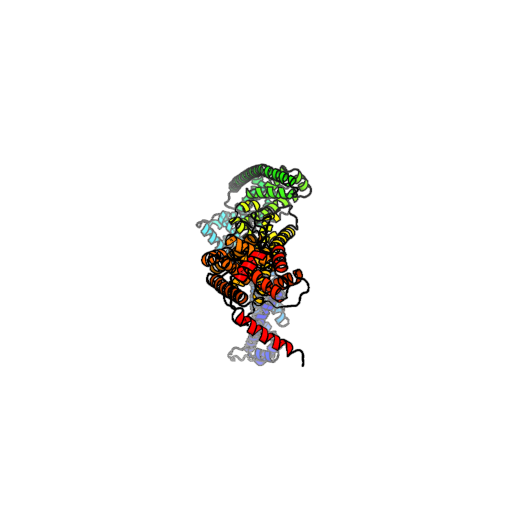62 ? -0.036 -6.082 0.482 1.00 92.94 462 GLU A O 1
ATOM 3836 N N . VAL A 1 463 ? 1.414 -6.461 2.155 1.00 94.25 463 VAL A N 1
ATOM 3837 C CA . VAL A 1 463 ? 0.389 -6.598 3.198 1.00 94.25 463 VAL A CA 1
ATOM 3838 C C . VAL A 1 463 ? -0.369 -5.276 3.375 1.00 94.25 463 VAL A C 1
ATOM 3840 O O . VAL A 1 463 ? -1.597 -5.271 3.432 1.00 94.25 463 VAL A O 1
ATOM 3843 N N . PHE A 1 464 ? 0.327 -4.140 3.349 1.00 95.56 464 PHE A N 1
ATOM 3844 C CA . PHE A 1 464 ? -0.274 -2.806 3.388 1.00 95.56 464 PHE A CA 1
ATOM 3845 C C . PHE A 1 464 ? -1.208 -2.552 2.194 1.00 95.56 464 PHE A C 1
ATOM 3847 O O . PHE A 1 464 ? -2.348 -2.119 2.380 1.00 95.56 464 PHE A O 1
ATOM 3854 N N . LYS A 1 465 ? -0.785 -2.897 0.967 1.00 95.12 465 LYS A N 1
ATOM 3855 C CA . LYS A 1 465 ? -1.659 -2.834 -0.221 1.00 95.12 465 LYS A CA 1
ATOM 3856 C C . LYS A 1 465 ? -2.892 -3.721 -0.060 1.00 95.12 465 LYS A C 1
ATOM 3858 O O . LYS A 1 465 ? -3.989 -3.282 -0.400 1.00 95.12 465 LYS A O 1
ATOM 3863 N N . SER A 1 466 ? -2.728 -4.931 0.485 1.00 93.94 466 SER A N 1
ATOM 3864 C CA . SER A 1 466 ? -3.840 -5.857 0.732 1.00 93.94 466 SER A CA 1
ATOM 3865 C C . SER A 1 466 ? -4.885 -5.258 1.677 1.00 93.94 466 SER A C 1
ATOM 3867 O O . SER A 1 466 ? -6.074 -5.309 1.386 1.00 93.94 466 SER A O 1
ATOM 3869 N N . VAL A 1 467 ? -4.448 -4.581 2.741 1.00 94.94 467 VAL A N 1
ATOM 3870 C CA . VAL A 1 467 ? -5.327 -3.935 3.723 1.00 94.94 467 VAL A CA 1
ATOM 3871 C C . VAL A 1 467 ? -6.134 -2.798 3.095 1.00 94.94 467 VAL A C 1
ATOM 3873 O O . VAL A 1 467 ? -7.338 -2.679 3.339 1.00 94.94 467 VAL A O 1
ATOM 3876 N N . ILE A 1 468 ? -5.501 -1.980 2.250 1.00 95.56 468 ILE A N 1
ATOM 3877 C CA . ILE A 1 468 ? -6.205 -0.929 1.504 1.00 95.56 468 ILE A CA 1
ATOM 3878 C C . ILE A 1 468 ? -7.175 -1.549 0.492 1.00 95.56 468 ILE A C 1
ATOM 3880 O O . ILE A 1 468 ? -8.294 -1.058 0.344 1.00 95.56 468 ILE A O 1
ATOM 3884 N N . LYS A 1 469 ? -6.784 -2.638 -0.178 1.00 93.12 469 LYS A N 1
ATOM 3885 C CA . LYS A 1 469 ? -7.633 -3.346 -1.141 1.00 93.12 469 LYS A CA 1
ATOM 3886 C C . LYS A 1 469 ? -8.884 -3.928 -0.481 1.00 93.12 469 LYS A C 1
ATOM 3888 O O . LYS A 1 469 ? -9.978 -3.635 -0.945 1.00 93.12 469 LYS A O 1
ATOM 3893 N N . GLU A 1 470 ? -8.739 -4.608 0.657 1.00 92.31 470 GLU A N 1
ATOM 3894 C CA . GLU A 1 470 ? -9.868 -5.072 1.477 1.00 92.31 470 GLU A CA 1
ATOM 3895 C C . GLU A 1 470 ? -10.827 -3.917 1.812 1.00 92.31 470 GLU A C 1
ATOM 3897 O O . GLU A 1 470 ? -12.047 -4.064 1.763 1.00 92.31 470 GLU A O 1
ATOM 3902 N N . ARG A 1 471 ? -10.288 -2.733 2.136 1.00 92.69 471 ARG A N 1
ATOM 3903 C CA . ARG A 1 471 ? -11.114 -1.554 2.418 1.00 92.69 471 ARG A CA 1
ATOM 3904 C C . ARG A 1 471 ? -11.842 -1.040 1.179 1.00 92.69 471 ARG A C 1
ATOM 3906 O O . ARG A 1 471 ? -12.975 -0.592 1.315 1.00 92.69 471 ARG A O 1
ATOM 3913 N N . ILE A 1 472 ? -11.220 -1.074 0.003 1.00 94.38 472 ILE A N 1
ATOM 3914 C CA . ILE A 1 472 ? -11.877 -0.720 -1.264 1.00 94.38 472 ILE A CA 1
ATOM 3915 C C . ILE A 1 472 ? -13.033 -1.680 -1.548 1.00 94.38 472 ILE A C 1
ATOM 3917 O O . ILE A 1 472 ? -14.100 -1.223 -1.948 1.00 94.38 472 ILE A O 1
ATOM 3921 N N . ASP A 1 473 ? -12.837 -2.975 -1.306 1.00 90.38 473 ASP A N 1
ATOM 3922 C CA . ASP A 1 473 ? -13.853 -3.994 -1.573 1.00 90.38 473 ASP A CA 1
ATOM 3923 C C . ASP A 1 473 ? -15.083 -3.823 -0.658 1.00 90.38 473 ASP A C 1
ATOM 3925 O O . ASP A 1 473 ? -16.213 -4.015 -1.102 1.00 90.38 473 ASP A O 1
ATOM 3929 N N . ILE A 1 474 ? -14.885 -3.376 0.590 1.00 92.25 474 ILE A N 1
ATOM 3930 C CA . ILE A 1 474 ? -15.980 -3.041 1.523 1.00 92.25 474 ILE A CA 1
ATOM 3931 C C . ILE A 1 474 ? -16.571 -1.650 1.224 1.00 92.25 474 ILE A C 1
ATOM 3933 O O . ILE A 1 474 ? -17.784 -1.453 1.267 1.00 92.25 474 ILE A O 1
ATOM 3937 N N . TYR A 1 475 ? -15.718 -0.669 0.922 1.00 92.06 475 TYR A N 1
ATOM 3938 C CA . TYR A 1 475 ? -16.082 0.732 0.711 1.00 92.06 475 TYR A CA 1
ATOM 3939 C C . TYR A 1 475 ? -15.497 1.252 -0.614 1.00 92.06 475 TYR A C 1
ATOM 3941 O O . TYR A 1 475 ? -14.427 1.877 -0.606 1.00 92.06 475 TYR A O 1
ATOM 3949 N N . PRO A 1 476 ? -16.208 1.101 -1.750 1.00 90.69 476 PRO A N 1
ATOM 3950 C CA . PRO A 1 476 ? -15.694 1.470 -3.077 1.00 90.69 476 PRO A CA 1
ATOM 3951 C C . PRO A 1 476 ? -15.272 2.941 -3.218 1.00 90.69 476 PRO A C 1
ATOM 3953 O O . PRO A 1 476 ? -14.341 3.268 -3.954 1.00 90.69 476 PRO A O 1
ATOM 3956 N N . ASN A 1 477 ? -15.879 3.848 -2.444 1.00 90.38 477 ASN A N 1
ATOM 3957 C CA . ASN A 1 477 ? -15.491 5.265 -2.396 1.00 90.38 477 ASN A CA 1
ATOM 3958 C C . ASN A 1 477 ? -14.046 5.492 -1.909 1.00 90.38 477 ASN A C 1
ATOM 3960 O O . ASN A 1 477 ? -13.488 6.574 -2.108 1.00 90.38 477 ASN A O 1
ATOM 3964 N N . THR A 1 478 ? -13.411 4.490 -1.296 1.00 90.62 478 THR A N 1
ATOM 3965 C CA . THR A 1 478 ? -11.993 4.521 -0.913 1.00 90.62 478 THR A CA 1
ATOM 3966 C C . THR A 1 478 ? -11.090 4.754 -2.126 1.00 90.62 478 THR A C 1
ATOM 3968 O O . THR A 1 478 ? -10.105 5.481 -2.014 1.00 90.62 478 THR A O 1
ATOM 3971 N N . THR A 1 479 ? -11.459 4.245 -3.308 1.00 90.56 479 THR A N 1
ATOM 3972 C CA . THR A 1 479 ? -10.705 4.441 -4.558 1.00 90.56 479 THR A CA 1
ATOM 3973 C C . THR A 1 479 ? -10.494 5.918 -4.897 1.00 90.56 479 THR A C 1
ATOM 3975 O O . THR A 1 479 ? -9.404 6.300 -5.317 1.00 90.56 479 THR A O 1
ATOM 3978 N N . LEU A 1 480 ? -11.497 6.769 -4.658 1.00 87.81 480 LEU A N 1
ATOM 3979 C CA . LEU A 1 480 ? -11.417 8.214 -4.915 1.00 87.81 480 LEU A CA 1
ATOM 3980 C C . LEU A 1 480 ? -10.563 8.961 -3.878 1.00 87.81 480 LEU A C 1
ATOM 3982 O O . LEU A 1 480 ? -10.175 10.107 -4.101 1.00 87.81 480 LEU A O 1
ATOM 3986 N N . ASN A 1 481 ? -10.266 8.318 -2.747 1.00 91.88 481 ASN A N 1
ATOM 3987 C CA . ASN A 1 481 ? -9.602 8.918 -1.594 1.00 91.88 481 ASN A CA 1
ATOM 3988 C C . ASN A 1 481 ? -8.178 8.402 -1.365 1.00 91.88 481 ASN A C 1
ATOM 3990 O O . ASN A 1 481 ? -7.555 8.810 -0.394 1.00 91.88 481 ASN A O 1
ATOM 3994 N N . LEU A 1 482 ? -7.623 7.570 -2.253 1.00 93.94 482 LEU A N 1
ATOM 3995 C CA . LEU A 1 482 ? -6.269 7.015 -2.097 1.00 93.94 482 LEU A CA 1
ATOM 3996 C C . LEU A 1 482 ? -5.184 8.093 -1.945 1.00 93.94 482 LEU A C 1
ATOM 3998 O O . LEU A 1 482 ? -4.181 7.879 -1.280 1.00 93.94 482 LEU A O 1
ATOM 4002 N N . SER A 1 483 ? -5.403 9.285 -2.501 1.00 92.88 483 SER A N 1
ATOM 4003 C CA . SER A 1 483 ? -4.541 10.458 -2.317 1.00 92.88 483 SER A CA 1
ATOM 4004 C C . SER A 1 483 ? -4.877 11.276 -1.058 1.00 92.88 483 SER A C 1
ATOM 4006 O O . SER A 1 483 ? -4.694 12.493 -1.057 1.00 92.88 483 SER A O 1
ATOM 4008 N N . LYS A 1 484 ? -5.406 10.657 0.005 1.00 91.88 484 LYS A N 1
ATOM 4009 C CA . LYS A 1 484 ? -5.704 11.297 1.296 1.00 91.88 484 LYS A CA 1
ATOM 4010 C C . LYS A 1 484 ? -4.989 10.561 2.428 1.00 91.88 484 LYS A C 1
ATOM 4012 O O . LYS A 1 484 ? -5.066 9.342 2.514 1.00 91.88 484 LYS A O 1
ATOM 4017 N N . SER A 1 485 ? -4.377 11.316 3.338 1.00 92.00 485 SER A N 1
ATOM 4018 C CA . SER A 1 485 ? -3.540 10.765 4.413 1.00 92.00 485 SER A CA 1
ATOM 4019 C C . SER A 1 485 ? -4.266 9.820 5.376 1.00 92.00 485 SER A C 1
ATOM 4021 O O . SER A 1 485 ? -3.669 8.881 5.891 1.00 92.00 485 SER A O 1
ATOM 4023 N N . PHE A 1 486 ? -5.570 10.016 5.603 1.00 93.31 486 PHE A N 1
ATOM 4024 C CA . PHE A 1 486 ? -6.335 9.156 6.513 1.00 93.31 486 PHE A CA 1
ATOM 4025 C C . PHE A 1 486 ? -6.431 7.698 6.035 1.00 93.31 486 PHE A C 1
ATOM 4027 O O . PHE A 1 486 ? -6.635 6.814 6.863 1.00 93.31 486 PHE A O 1
ATOM 4034 N N . ILE A 1 487 ? -6.272 7.439 4.729 1.00 96.06 487 ILE A N 1
ATOM 4035 C CA . ILE A 1 487 ? -6.224 6.074 4.191 1.00 96.06 487 ILE A CA 1
ATOM 4036 C C . ILE A 1 487 ? -5.017 5.327 4.747 1.00 96.06 487 ILE A C 1
ATOM 4038 O O . ILE A 1 487 ? -5.166 4.192 5.195 1.00 96.06 487 ILE A O 1
ATOM 4042 N N . ASP A 1 488 ? -3.853 5.979 4.771 1.00 96.62 488 ASP A N 1
ATOM 4043 C CA . ASP A 1 488 ? -2.630 5.384 5.303 1.00 96.62 488 ASP A CA 1
ATOM 4044 C C . ASP A 1 488 ? -2.757 5.149 6.808 1.00 96.62 488 ASP A C 1
ATOM 4046 O O . ASP A 1 488 ? -2.476 4.048 7.275 1.00 96.62 488 ASP A O 1
ATOM 4050 N N . LYS A 1 489 ? -3.262 6.143 7.556 1.00 95.75 489 LYS A N 1
ATOM 4051 C CA . LYS A 1 489 ? -3.481 6.006 9.004 1.00 95.75 489 LYS A CA 1
ATOM 4052 C C . LYS A 1 489 ? -4.373 4.818 9.331 1.00 95.75 489 LYS A C 1
ATOM 4054 O O . LYS A 1 489 ? -4.024 3.992 10.168 1.00 95.75 489 LYS A O 1
ATOM 4059 N N . ASP A 1 490 ? -5.523 4.719 8.674 1.00 94.62 490 ASP A N 1
ATOM 4060 C CA . ASP A 1 490 ? -6.455 3.634 8.949 1.00 94.62 490 ASP A CA 1
ATOM 4061 C C . ASP A 1 490 ? -5.892 2.266 8.525 1.00 94.62 490 ASP A C 1
ATOM 4063 O O . ASP A 1 490 ? -6.174 1.261 9.180 1.00 94.62 490 ASP A O 1
ATOM 4067 N N . ALA A 1 491 ? -5.088 2.208 7.457 1.00 96.06 491 ALA A N 1
ATOM 4068 C CA . ALA A 1 491 ? -4.388 0.988 7.066 1.00 96.06 491 ALA A CA 1
ATOM 4069 C C . ALA A 1 491 ? -3.349 0.570 8.121 1.00 96.06 491 ALA A C 1
ATOM 4071 O O . ALA A 1 491 ? -3.309 -0.602 8.493 1.00 96.06 491 ALA A O 1
ATOM 4072 N N . CYS A 1 492 ? -2.574 1.516 8.662 1.00 97.25 492 CYS A N 1
ATOM 4073 C CA . CYS A 1 492 ? -1.643 1.269 9.764 1.00 97.25 492 CYS A CA 1
ATOM 4074 C C . CYS A 1 492 ? -2.363 0.789 11.031 1.00 97.25 492 CYS A C 1
ATOM 4076 O O . CYS A 1 492 ? -1.954 -0.216 11.602 1.00 97.25 492 CYS A O 1
ATOM 4078 N N . VAL A 1 493 ? -3.472 1.427 11.430 1.00 95.69 493 VAL A N 1
ATOM 4079 C CA . VAL A 1 493 ? -4.287 0.975 12.575 1.00 95.69 493 VAL A CA 1
ATOM 4080 C C . VAL A 1 493 ? -4.781 -0.454 12.358 1.00 95.69 493 VAL A C 1
ATOM 4082 O O . VAL A 1 493 ? -4.723 -1.278 13.267 1.00 95.69 493 VAL A O 1
ATOM 4085 N N . LYS A 1 494 ? -5.246 -0.788 11.149 1.00 94.94 494 LYS A N 1
ATOM 4086 C CA . LYS A 1 494 ? -5.699 -2.150 10.842 1.00 94.94 494 LYS A CA 1
ATOM 4087 C C . LYS A 1 494 ? -4.554 -3.169 10.874 1.00 94.94 494 LYS A C 1
ATOM 4089 O O . LYS A 1 494 ? -4.783 -4.298 11.292 1.00 94.94 494 LYS A O 1
ATOM 4094 N N . LEU A 1 495 ? -3.343 -2.784 10.468 1.00 95.88 495 LEU A N 1
ATOM 4095 C CA . LEU A 1 495 ? -2.154 -3.633 10.588 1.00 95.88 495 LEU A CA 1
ATOM 4096 C C . LEU A 1 495 ? -1.735 -3.845 12.044 1.00 95.88 495 LEU A C 1
ATOM 4098 O O . LEU A 1 495 ? -1.462 -4.983 12.395 1.00 95.88 495 LEU A O 1
ATOM 4102 N N . LEU A 1 496 ? -1.744 -2.802 12.879 1.00 95.12 496 LEU A N 1
ATOM 4103 C CA . LEU A 1 496 ? -1.450 -2.907 14.317 1.00 95.12 496 LEU A CA 1
ATOM 4104 C C . LEU A 1 496 ? -2.427 -3.856 15.022 1.00 95.12 496 LEU A C 1
ATOM 4106 O O . LEU A 1 496 ? -2.008 -4.732 15.765 1.00 95.12 496 LEU A O 1
ATOM 4110 N N . ASN A 1 497 ? -3.723 -3.746 14.710 1.00 92.00 497 ASN A N 1
ATOM 4111 C CA . ASN A 1 497 ? -4.739 -4.661 15.238 1.00 92.00 497 ASN A CA 1
ATOM 4112 C C . ASN A 1 497 ? -4.567 -6.106 14.743 1.00 92.00 497 ASN A C 1
ATOM 4114 O O . ASN A 1 497 ? -4.921 -7.041 15.452 1.00 92.00 497 ASN A O 1
ATOM 4118 N N . ARG A 1 498 ? -4.083 -6.301 13.509 1.00 93.19 498 ARG A N 1
ATOM 4119 C CA . ARG A 1 498 ? -3.898 -7.637 12.921 1.00 93.19 498 ARG A CA 1
ATOM 4120 C C . ARG A 1 498 ? -2.599 -8.297 13.386 1.00 93.19 498 ARG A C 1
ATOM 4122 O O . ARG A 1 498 ? -2.567 -9.510 13.526 1.00 93.19 498 ARG A O 1
ATOM 4129 N N . TYR A 1 499 ? -1.549 -7.511 13.599 1.00 94.75 499 TYR A N 1
ATOM 4130 C CA . TYR A 1 499 ? -0.212 -7.976 13.953 1.00 94.75 499 TYR A CA 1
ATOM 4131 C C . TYR A 1 499 ? 0.348 -7.114 15.092 1.00 94.75 499 TYR A C 1
ATOM 4133 O O . TYR A 1 499 ? 1.063 -6.148 14.818 1.00 94.75 499 TYR A O 1
ATOM 4141 N N . PRO A 1 500 ? 0.058 -7.449 16.361 1.00 88.00 500 PRO A N 1
ATOM 4142 C CA . PRO A 1 500 ? 0.502 -6.656 17.512 1.00 88.00 500 PRO A CA 1
ATOM 4143 C C . PRO A 1 500 ? 2.027 -6.476 17.597 1.00 88.00 500 PRO A C 1
ATOM 4145 O O . PRO A 1 500 ? 2.499 -5.443 18.061 1.00 88.00 500 PRO A O 1
ATOM 4148 N N . ASP A 1 501 ? 2.793 -7.443 17.080 1.00 91.00 501 ASP A N 1
ATOM 4149 C CA . ASP A 1 501 ? 4.262 -7.435 17.091 1.00 91.00 501 ASP A CA 1
ATOM 4150 C C . ASP A 1 501 ? 4.895 -6.629 15.938 1.00 91.00 501 ASP A C 1
ATOM 4152 O O . ASP A 1 501 ? 6.119 -6.642 15.762 1.00 91.00 501 ASP A O 1
ATOM 4156 N N . ILE A 1 502 ? 4.093 -5.968 15.091 1.00 94.94 502 ILE A N 1
ATOM 4157 C CA . ILE A 1 502 ? 4.627 -5.147 14.001 1.00 94.94 502 ILE A CA 1
ATOM 4158 C C . ILE A 1 502 ? 5.321 -3.905 14.564 1.00 94.94 502 ILE A C 1
ATOM 4160 O O . ILE A 1 502 ? 4.776 -3.159 15.376 1.00 94.94 502 ILE A O 1
ATOM 4164 N N . THR A 1 503 ? 6.545 -3.654 14.114 1.00 94.38 503 THR A N 1
ATOM 4165 C CA . THR A 1 503 ? 7.327 -2.521 14.612 1.00 94.38 503 THR A CA 1
ATOM 4166 C C . THR A 1 503 ? 6.959 -1.219 13.897 1.00 94.38 503 THR A C 1
ATOM 4168 O O . THR A 1 503 ? 6.524 -1.201 12.742 1.00 94.38 503 THR A O 1
ATOM 4171 N N . GLN A 1 504 ? 7.209 -0.086 14.559 1.00 95.25 504 GLN A N 1
ATOM 4172 C CA . GLN A 1 504 ? 7.021 1.240 13.962 1.00 95.25 504 GLN A CA 1
ATOM 4173 C C . GLN A 1 504 ? 7.824 1.407 12.659 1.00 95.25 504 GLN A C 1
ATOM 4175 O O . GLN A 1 504 ? 7.301 1.924 11.672 1.00 95.25 504 GLN A O 1
ATOM 4180 N N . ASN A 1 505 ? 9.072 0.930 12.628 1.00 95.31 505 ASN A N 1
ATOM 4181 C CA . ASN A 1 505 ? 9.936 1.026 11.447 1.00 95.31 505 ASN A CA 1
ATOM 4182 C C . ASN A 1 505 ? 9.386 0.230 10.258 1.00 95.31 505 ASN A C 1
ATOM 4184 O O . ASN A 1 505 ? 9.418 0.709 9.126 1.00 95.31 505 ASN A O 1
ATOM 4188 N N . GLU A 1 506 ? 8.834 -0.952 10.517 1.00 94.69 506 GLU A N 1
ATOM 4189 C CA . GLU A 1 506 ? 8.202 -1.795 9.503 1.00 94.69 506 GLU A CA 1
ATOM 4190 C C . GLU A 1 506 ? 6.968 -1.130 8.877 1.00 94.69 506 GLU A C 1
ATOM 4192 O O . GLU A 1 506 ? 6.784 -1.164 7.657 1.00 94.69 506 GLU A O 1
ATOM 4197 N N . LEU A 1 507 ? 6.143 -0.463 9.690 1.00 96.19 507 LEU A N 1
ATOM 4198 C CA . LEU A 1 507 ? 5.018 0.332 9.196 1.00 96.19 507 LEU A CA 1
ATOM 4199 C C . LEU A 1 507 ? 5.490 1.538 8.374 1.00 96.19 507 LEU A C 1
ATOM 4201 O O . LEU A 1 507 ? 4.938 1.800 7.304 1.00 96.19 507 LEU A O 1
ATOM 4205 N N . ILE A 1 508 ? 6.525 2.249 8.835 1.00 96.50 508 ILE A N 1
ATOM 4206 C CA . ILE A 1 508 ? 7.118 3.382 8.107 1.00 96.50 508 ILE A CA 1
ATOM 4207 C C . ILE A 1 508 ? 7.615 2.932 6.729 1.00 96.50 508 ILE A C 1
ATOM 4209 O O . ILE A 1 508 ? 7.351 3.605 5.730 1.00 96.50 508 ILE A O 1
ATOM 4213 N N . GLU A 1 509 ? 8.303 1.793 6.649 1.00 94.62 509 GLU A N 1
ATOM 4214 C CA . GLU A 1 509 ? 8.796 1.238 5.387 1.00 94.62 509 GLU A CA 1
ATOM 4215 C C . GLU A 1 509 ? 7.647 0.856 4.441 1.00 94.62 509 GLU A C 1
ATOM 4217 O O . GLU A 1 509 ? 7.696 1.160 3.241 1.00 94.62 509 GLU A O 1
ATOM 4222 N N . ALA A 1 510 ? 6.579 0.258 4.975 1.00 95.25 510 ALA A N 1
ATOM 4223 C CA . ALA A 1 510 ? 5.390 -0.084 4.202 1.00 95.25 510 ALA A CA 1
ATOM 4224 C C . ALA A 1 510 ? 4.705 1.167 3.619 1.00 95.25 510 ALA A C 1
ATOM 4226 O O . ALA A 1 510 ? 4.416 1.202 2.418 1.00 95.25 510 ALA A O 1
ATOM 4227 N N . VAL A 1 511 ? 4.517 2.220 4.427 1.00 96.50 511 VAL A N 1
ATOM 4228 C CA . VAL A 1 511 ? 3.956 3.508 3.977 1.00 96.50 511 VAL A CA 1
ATOM 4229 C C . VAL A 1 511 ? 4.866 4.154 2.934 1.00 96.50 511 VAL A C 1
ATOM 4231 O O . VAL A 1 511 ? 4.390 4.558 1.872 1.00 96.50 511 VAL A O 1
ATOM 4234 N N . ASN A 1 512 ? 6.181 4.189 3.171 1.00 94.19 512 ASN A N 1
ATOM 4235 C CA . ASN A 1 512 ? 7.150 4.736 2.220 1.00 94.19 512 ASN A CA 1
ATOM 4236 C C . ASN A 1 512 ? 7.078 4.060 0.849 1.00 94.19 512 ASN A C 1
ATOM 4238 O O . ASN A 1 512 ? 7.162 4.732 -0.179 1.00 94.19 512 ASN A O 1
ATOM 4242 N N . SER A 1 513 ? 6.878 2.746 0.835 1.00 90.44 513 SER A N 1
ATOM 4243 C CA . SER A 1 513 ? 6.911 1.943 -0.386 1.00 90.44 513 SER A CA 1
ATOM 4244 C C . SER A 1 513 ? 5.585 1.926 -1.148 1.00 90.44 513 SER A C 1
ATOM 4246 O O . SER A 1 513 ? 5.590 1.811 -2.374 1.00 90.44 513 SER A O 1
ATOM 4248 N N . ALA A 1 514 ? 4.447 2.008 -0.449 1.00 93.75 514 ALA A N 1
ATOM 4249 C CA . ALA A 1 514 ? 3.135 1.730 -1.038 1.00 93.75 514 ALA A CA 1
ATOM 4250 C C . ALA A 1 514 ? 2.120 2.883 -0.968 1.00 93.75 514 ALA A C 1
ATOM 4252 O O . ALA A 1 514 ? 1.155 2.861 -1.735 1.00 93.75 514 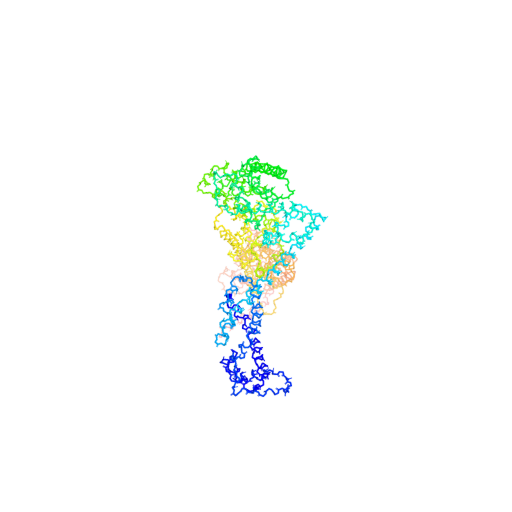ALA A O 1
ATOM 4253 N N . SER A 1 515 ? 2.301 3.884 -0.098 1.00 96.00 515 SER A N 1
ATOM 4254 C CA . SER A 1 515 ? 1.333 4.982 0.040 1.00 96.00 515 SER A CA 1
ATOM 4255 C C . SER A 1 515 ? 1.259 5.834 -1.225 1.00 96.00 515 SER A C 1
ATOM 4257 O O . SER A 1 515 ? 2.263 6.327 -1.729 1.00 96.00 515 SER A O 1
ATOM 4259 N N . VAL A 1 516 ? 0.043 6.081 -1.713 1.00 95.75 516 VAL A N 1
ATOM 4260 C CA . VAL A 1 516 ? -0.190 7.033 -2.811 1.00 95.75 516 VAL A CA 1
ATOM 4261 C C . VAL A 1 516 ? 0.029 8.467 -2.339 1.00 95.75 516 VAL A C 1
ATOM 4263 O O . VAL A 1 516 ? 0.553 9.280 -3.098 1.00 95.75 516 VAL A O 1
ATOM 4266 N N . TYR A 1 517 ? -0.379 8.783 -1.106 1.00 95.00 517 TYR A N 1
ATOM 4267 C CA . TYR A 1 517 ? -0.246 10.123 -0.543 1.00 95.00 517 TYR A CA 1
ATOM 4268 C C . TYR A 1 517 ? 1.225 10.501 -0.375 1.00 95.00 517 TYR A C 1
ATOM 4270 O O . TYR A 1 517 ? 1.629 11.550 -0.861 1.00 95.00 517 TYR A O 1
ATOM 4278 N N . ASN A 1 518 ? 2.036 9.626 0.226 1.00 95.06 518 ASN A N 1
ATOM 4279 C CA . ASN A 1 518 ? 3.452 9.891 0.495 1.00 95.06 518 ASN A CA 1
ATOM 4280 C C . ASN A 1 518 ? 4.286 10.114 -0.780 1.00 95.06 518 ASN A C 1
ATOM 4282 O O . ASN A 1 518 ? 5.299 10.802 -0.756 1.00 95.06 518 ASN A O 1
ATOM 4286 N N . GLN A 1 519 ? 3.855 9.547 -1.910 1.00 94.31 519 GLN A N 1
ATOM 4287 C CA . GLN A 1 519 ? 4.534 9.713 -3.200 1.00 94.31 519 GLN A CA 1
ATOM 4288 C C . GLN A 1 519 ? 4.213 11.055 -3.880 1.00 94.31 519 GLN A C 1
ATOM 4290 O O . GLN A 1 519 ? 4.866 11.416 -4.861 1.00 94.31 519 GLN A O 1
ATOM 4295 N N . LEU A 1 520 ? 3.208 11.800 -3.400 1.00 94.38 520 LEU A N 1
ATOM 4296 C CA . LEU A 1 520 ? 2.872 13.107 -3.960 1.00 94.38 520 LEU A CA 1
ATOM 4297 C C . LEU A 1 520 ? 3.945 14.148 -3.611 1.00 94.38 520 LEU A C 1
ATOM 4299 O O . LEU A 1 520 ? 4.459 14.178 -2.492 1.00 94.38 520 LEU A O 1
ATOM 4303 N N . PRO A 1 521 ? 4.269 15.059 -4.544 1.00 91.81 521 PRO A N 1
ATOM 4304 C CA . PRO A 1 521 ? 5.233 16.115 -4.272 1.00 91.81 521 PRO A CA 1
ATOM 4305 C C . PRO A 1 521 ? 4.710 17.063 -3.184 1.00 91.81 521 PRO A C 1
ATOM 4307 O O . PRO A 1 521 ? 3.513 17.307 -3.082 1.00 91.81 521 PRO A O 1
ATOM 4310 N N . GLY A 1 522 ? 5.608 17.635 -2.381 1.00 87.88 522 GLY A N 1
ATOM 4311 C CA . GLY A 1 522 ? 5.240 18.596 -1.330 1.00 87.88 522 GLY A CA 1
ATOM 4312 C C . GLY A 1 522 ? 4.716 17.991 -0.033 1.00 87.88 522 GLY A C 1
ATOM 4313 O O . GLY A 1 522 ? 4.399 18.753 0.875 1.00 87.88 522 GLY A O 1
ATOM 4314 N N . VAL A 1 523 ? 4.638 16.664 0.062 1.00 90.94 523 VAL A N 1
ATOM 4315 C CA . VAL A 1 523 ? 4.448 15.968 1.336 1.00 90.94 523 VAL A CA 1
ATOM 4316 C C . VAL A 1 523 ? 5.747 16.033 2.149 1.00 90.94 523 VAL A C 1
ATOM 4318 O O . VAL A 1 523 ? 6.843 15.946 1.589 1.00 90.94 523 VAL A O 1
ATOM 4321 N N . ASP A 1 524 ? 5.622 16.240 3.462 1.00 88.00 524 ASP A N 1
ATOM 4322 C CA . ASP A 1 524 ? 6.755 16.300 4.392 1.00 88.00 524 ASP A CA 1
ATOM 4323 C C . ASP A 1 524 ? 7.609 15.028 4.314 1.00 88.00 524 ASP A C 1
ATOM 4325 O O . ASP A 1 524 ? 7.080 13.920 4.254 1.00 88.00 524 ASP A O 1
ATOM 4329 N N . ARG A 1 525 ? 8.938 15.171 4.416 1.00 85.75 525 ARG A N 1
ATOM 4330 C CA . ARG A 1 525 ? 9.862 14.019 4.428 1.00 85.75 525 ARG A CA 1
ATOM 4331 C C . ARG A 1 525 ? 9.591 13.051 5.580 1.00 85.75 525 ARG A C 1
ATOM 4333 O O . ARG A 1 525 ? 9.760 11.849 5.413 1.00 85.75 525 ARG A O 1
ATOM 4340 N N . ASP A 1 526 ? 9.117 13.578 6.705 1.00 92.12 526 ASP A N 1
ATOM 4341 C CA . ASP A 1 526 ? 8.810 12.800 7.907 1.00 92.12 526 ASP A CA 1
ATOM 4342 C C . ASP A 1 526 ? 7.338 12.355 7.957 1.00 92.12 526 ASP A C 1
ATOM 4344 O O . ASP A 1 526 ? 6.845 11.948 9.009 1.00 92.12 526 ASP A O 1
ATOM 4348 N N . TYR A 1 527 ? 6.601 12.445 6.842 1.00 94.56 527 TYR A N 1
ATOM 4349 C CA . TYR A 1 527 ? 5.181 12.088 6.790 1.00 94.56 527 TYR A CA 1
ATOM 4350 C C . TYR A 1 527 ? 4.911 10.676 7.314 1.00 94.56 527 TYR A C 1
ATOM 4352 O O . TYR A 1 527 ? 4.043 10.502 8.166 1.00 94.56 527 TYR A O 1
ATOM 4360 N N . SER A 1 528 ? 5.675 9.684 6.850 1.00 94.94 528 SER A N 1
ATOM 4361 C CA . SER A 1 528 ? 5.493 8.287 7.257 1.00 94.94 528 SER A CA 1
ATOM 4362 C C . SER A 1 528 ? 5.701 8.092 8.759 1.00 94.94 528 SER A C 1
ATOM 4364 O O . SER A 1 528 ? 4.961 7.337 9.379 1.00 94.94 528 SER A O 1
ATOM 4366 N N . LEU A 1 529 ? 6.646 8.816 9.369 1.00 96.19 529 LEU A N 1
ATOM 4367 C CA . LEU A 1 529 ? 6.845 8.798 10.819 1.00 96.19 529 LEU A CA 1
ATOM 4368 C C . LEU A 1 529 ? 5.624 9.379 11.544 1.00 96.19 529 LEU A C 1
ATOM 4370 O O . LEU A 1 529 ? 5.083 8.737 12.440 1.00 96.19 529 LEU A O 1
ATOM 4374 N N . LYS A 1 530 ? 5.160 10.565 11.122 1.00 95.06 530 LYS A N 1
ATOM 4375 C CA . LYS A 1 530 ? 4.006 11.249 11.729 1.00 95.06 530 LYS A CA 1
ATOM 4376 C C . LYS A 1 530 ? 2.729 10.412 11.628 1.00 95.06 530 LYS A C 1
ATOM 4378 O O . LYS A 1 530 ? 2.040 10.236 12.625 1.00 95.06 530 LYS A O 1
ATOM 4383 N N . ILE A 1 531 ? 2.421 9.870 10.447 1.00 95.81 531 ILE A N 1
ATOM 4384 C CA . ILE A 1 531 ? 1.166 9.140 10.218 1.00 95.81 531 ILE A CA 1
ATOM 4385 C C . ILE A 1 531 ? 1.137 7.793 10.945 1.00 95.81 531 ILE A C 1
ATOM 4387 O O . ILE A 1 531 ? 0.083 7.380 11.425 1.00 95.81 531 ILE A O 1
ATOM 4391 N N . VAL A 1 532 ? 2.290 7.122 11.054 1.00 96.75 532 VAL A N 1
ATOM 4392 C CA . VAL A 1 532 ? 2.417 5.885 11.829 1.00 96.75 532 VAL A CA 1
ATOM 4393 C C . VAL A 1 532 ? 2.312 6.188 13.319 1.00 96.75 532 VAL A C 1
ATOM 4395 O O . VAL A 1 532 ? 1.625 5.450 14.015 1.00 96.75 532 VAL A O 1
ATOM 4398 N N . GLN A 1 533 ? 2.902 7.286 13.806 1.00 95.81 533 GLN A N 1
ATOM 4399 C CA . GLN A 1 533 ? 2.733 7.695 15.201 1.00 95.81 533 GLN A CA 1
ATOM 4400 C C . GLN A 1 533 ? 1.263 7.991 15.523 1.00 95.81 533 GLN A C 1
ATOM 4402 O O . GLN A 1 533 ? 0.730 7.412 16.459 1.00 95.81 533 GLN A O 1
ATOM 4407 N N . GLU A 1 534 ? 0.566 8.770 14.686 1.00 95.06 534 GLU A N 1
ATOM 4408 C CA . GLU A 1 534 ? -0.878 9.001 14.851 1.00 95.06 534 GLU A CA 1
ATOM 4409 C C . GLU A 1 534 ? -1.697 7.695 14.843 1.00 95.06 534 GLU A C 1
ATOM 4411 O O . GLU A 1 534 ? -2.753 7.615 15.472 1.00 95.06 534 GLU A O 1
ATOM 4416 N N . ALA A 1 535 ? -1.261 6.682 14.086 1.00 95.88 535 ALA A N 1
ATOM 4417 C CA . ALA A 1 535 ? -1.905 5.372 14.063 1.00 95.88 535 ALA A CA 1
ATOM 4418 C C . ALA A 1 535 ? -1.645 4.578 15.352 1.00 95.88 535 ALA A C 1
ATOM 4420 O O . ALA A 1 535 ? -2.574 3.956 15.863 1.00 95.88 535 ALA A O 1
ATOM 4421 N N . ILE A 1 536 ? -0.415 4.615 15.872 1.00 94.75 536 ILE A N 1
ATOM 4422 C CA . ILE A 1 536 ? -0.028 3.987 17.143 1.00 94.75 536 ILE A CA 1
ATOM 4423 C C . ILE A 1 536 ? -0.782 4.638 18.301 1.00 94.75 536 ILE A C 1
ATOM 4425 O O . ILE A 1 536 ? -1.367 3.923 19.106 1.00 94.75 536 ILE A O 1
ATOM 4429 N N . ASP A 1 537 ? -0.842 5.968 18.349 1.00 92.88 537 ASP A N 1
ATOM 4430 C CA . ASP A 1 537 ? -1.561 6.698 19.396 1.00 92.88 537 ASP A CA 1
ATOM 4431 C C . ASP A 1 537 ? -3.046 6.306 19.393 1.00 92.88 537 ASP A C 1
ATOM 4433 O O . ASP A 1 537 ? -3.585 5.900 20.418 1.00 92.88 537 ASP A O 1
ATOM 4437 N N . LYS A 1 538 ? -3.682 6.289 18.211 1.00 91.81 538 LYS A N 1
ATOM 4438 C CA . LYS A 1 538 ? -5.079 5.851 18.053 1.00 91.81 538 LYS A CA 1
ATOM 4439 C C . LYS A 1 538 ? -5.295 4.378 18.429 1.00 91.81 538 LYS A C 1
ATOM 4441 O O . LYS A 1 538 ? -6.360 4.028 18.933 1.00 91.81 538 LYS A O 1
ATOM 4446 N N . TYR A 1 539 ? -4.329 3.505 18.144 1.00 91.06 539 TYR A N 1
ATOM 4447 C CA . TYR A 1 539 ? -4.378 2.092 18.529 1.00 91.06 539 TYR A CA 1
ATOM 4448 C C . TYR A 1 539 ? -4.265 1.924 20.052 1.00 91.06 539 TYR A C 1
ATOM 4450 O O . TYR A 1 539 ? -5.072 1.219 20.652 1.00 91.06 539 TYR A O 1
ATOM 4458 N N . ASN A 1 540 ? -3.332 2.637 20.682 1.00 89.19 540 ASN A N 1
ATOM 4459 C CA . ASN A 1 540 ? -3.134 2.615 22.128 1.00 89.19 540 ASN A CA 1
ATOM 4460 C C . ASN A 1 540 ? -4.331 3.213 22.877 1.00 89.19 540 ASN A C 1
ATOM 4462 O O . ASN A 1 540 ? -4.758 2.638 23.869 1.00 89.19 540 ASN A O 1
ATOM 4466 N N . GLU A 1 541 ? -4.915 4.314 22.391 1.00 87.06 541 GLU A N 1
ATOM 4467 C CA . GLU A 1 541 ? -6.147 4.890 22.952 1.00 87.06 541 GLU A CA 1
ATOM 4468 C C . GLU A 1 541 ? -7.305 3.881 22.941 1.00 87.06 541 GLU A C 1
ATOM 4470 O O . GLU A 1 541 ? -8.024 3.753 23.931 1.00 87.06 541 GLU A O 1
ATOM 4475 N N . ALA A 1 542 ? -7.470 3.135 21.843 1.00 83.75 542 ALA A N 1
ATOM 4476 C CA . ALA A 1 542 ? -8.502 2.107 21.739 1.00 83.75 542 ALA A CA 1
ATOM 4477 C C . ALA A 1 542 ? -8.251 0.933 22.701 1.00 83.75 542 ALA A C 1
ATOM 4479 O O . ALA A 1 542 ? -9.185 0.472 23.353 1.00 83.75 542 ALA A O 1
ATOM 4480 N N . ASN A 1 543 ? -7.001 0.478 22.830 1.00 82.00 543 ASN A N 1
ATOM 4481 C CA . ASN A 1 543 ? -6.648 -0.592 23.765 1.00 82.00 543 ASN A CA 1
ATOM 4482 C C . ASN A 1 543 ? -6.819 -0.166 25.224 1.00 82.00 543 ASN A C 1
ATOM 4484 O O . ASN A 1 543 ? -7.380 -0.924 26.006 1.00 82.00 543 ASN A O 1
ATOM 4488 N N . LEU A 1 544 ? -6.412 1.055 25.575 1.00 81.44 544 LEU A N 1
ATOM 4489 C CA . LEU A 1 544 ? -6.563 1.592 26.926 1.00 81.44 544 LEU A CA 1
ATOM 4490 C C . LEU A 1 544 ? -8.042 1.738 27.309 1.00 81.44 544 LEU A C 1
ATOM 4492 O O . LEU A 1 544 ? -8.418 1.489 28.449 1.00 81.44 544 LEU A O 1
ATOM 4496 N N . PHE A 1 545 ? -8.904 2.097 26.353 1.00 77.50 545 PHE A N 1
ATOM 4497 C CA . PHE A 1 545 ? -10.352 2.088 26.560 1.00 77.50 545 PHE A CA 1
ATOM 4498 C C . PHE A 1 545 ? -10.877 0.674 26.865 1.00 77.50 545 PHE A C 1
ATOM 4500 O O . PHE A 1 545 ? -11.617 0.498 27.829 1.00 77.50 545 PHE A O 1
ATOM 4507 N N . ILE A 1 546 ? -10.447 -0.333 26.096 1.00 79.12 546 ILE A N 1
ATOM 4508 C CA . ILE A 1 546 ? -10.839 -1.738 26.301 1.00 79.12 546 ILE A CA 1
ATOM 4509 C C . ILE A 1 546 ? -10.321 -2.276 27.645 1.00 79.12 546 ILE A C 1
ATOM 4511 O O . ILE A 1 546 ? -11.045 -2.988 28.339 1.00 79.12 546 ILE A O 1
ATOM 4515 N N . GLU A 1 547 ? -9.082 -1.957 28.024 1.00 77.00 547 GLU A N 1
ATOM 4516 C CA . GLU A 1 547 ? -8.503 -2.350 29.314 1.00 77.00 547 GLU A CA 1
ATOM 4517 C C . GLU A 1 547 ? -9.252 -1.710 30.483 1.00 77.00 547 GLU A C 1
ATOM 4519 O O . GLU A 1 547 ? -9.634 -2.422 31.408 1.00 77.00 547 GLU A O 1
ATOM 4524 N N . ASN A 1 548 ? -9.556 -0.412 30.404 1.00 77.94 548 ASN A N 1
ATOM 4525 C CA . ASN A 1 548 ? -10.341 0.277 31.428 1.00 77.94 548 ASN A CA 1
ATOM 4526 C C . ASN A 1 548 ? -11.756 -0.310 31.567 1.00 77.94 548 ASN A C 1
ATOM 4528 O O . ASN A 1 548 ? -12.244 -0.453 32.686 1.00 77.94 548 ASN A O 1
ATOM 4532 N N . GLU A 1 549 ? -12.426 -0.663 30.462 1.00 78.06 549 GLU A N 1
ATOM 4533 C CA . GLU A 1 549 ? -13.732 -1.338 30.525 1.00 78.06 549 GLU A CA 1
ATOM 4534 C C . GLU A 1 549 ? -13.627 -2.720 31.185 1.00 78.06 549 GLU A C 1
ATOM 4536 O O . GLU A 1 549 ? -14.463 -3.062 32.023 1.00 78.06 549 GLU A O 1
ATOM 4541 N N . ARG A 1 550 ? -12.587 -3.503 30.865 1.00 79.06 550 ARG A N 1
ATOM 4542 C CA . ARG A 1 550 ? -12.345 -4.806 31.509 1.00 79.06 550 ARG A CA 1
ATOM 4543 C C . ARG A 1 550 ? -12.068 -4.665 32.999 1.00 79.06 550 ARG A C 1
ATOM 4545 O O . ARG A 1 550 ? -12.664 -5.395 33.784 1.00 79.06 550 ARG A O 1
ATOM 4552 N N . GLU A 1 551 ? -11.219 -3.720 33.391 1.00 80.56 551 GLU A N 1
ATOM 4553 C CA . GLU A 1 551 ? -10.901 -3.458 34.796 1.00 80.56 551 GLU A CA 1
ATOM 4554 C C . GLU A 1 551 ? -12.150 -3.011 35.570 1.00 80.56 551 GLU A C 1
ATOM 4556 O O . GLU A 1 551 ? -12.397 -3.469 36.684 1.00 80.56 551 GLU A O 1
ATOM 4561 N N . GLN A 1 552 ? -12.998 -2.168 34.971 1.00 81.62 552 GLN A N 1
ATOM 4562 C CA . GLN A 1 552 ? -14.282 -1.793 35.567 1.00 81.62 552 GLN A CA 1
ATOM 4563 C C . GLN A 1 552 ? -15.216 -2.997 35.743 1.00 81.62 552 GLN A C 1
ATOM 4565 O O . GLN A 1 552 ? -15.815 -3.143 36.810 1.00 81.62 552 GLN A O 1
ATOM 4570 N N . GLN A 1 553 ? -15.326 -3.871 34.739 1.00 80.06 553 GLN A N 1
ATOM 4571 C CA . GLN A 1 553 ? -16.135 -5.090 34.838 1.00 80.06 553 GLN A CA 1
ATOM 4572 C C . GLN A 1 553 ? -15.597 -6.056 35.901 1.00 80.06 553 GLN A C 1
ATOM 4574 O O . GLN A 1 553 ? -16.375 -6.611 36.677 1.00 80.06 553 GLN A O 1
ATOM 4579 N N . GLU A 1 554 ? -14.278 -6.222 35.988 1.00 84.62 554 GLU A N 1
ATOM 4580 C CA . GLU A 1 554 ? -13.632 -7.076 36.984 1.00 84.62 554 GLU A CA 1
ATOM 4581 C C . GLU A 1 554 ? -13.804 -6.520 38.404 1.00 84.62 554 GLU A C 1
ATOM 4583 O O . GLU A 1 554 ? -14.154 -7.261 39.323 1.00 84.62 554 GLU A O 1
ATOM 4588 N N . ASN A 1 555 ? -13.681 -5.202 38.581 1.00 86.75 555 ASN A N 1
ATOM 4589 C CA . ASN A 1 555 ? -13.966 -4.536 39.851 1.00 86.75 555 ASN A CA 1
ATOM 4590 C C . ASN A 1 555 ? -15.430 -4.709 40.276 1.00 86.75 555 ASN A C 1
ATOM 4592 O O . ASN A 1 555 ? -15.688 -5.047 41.429 1.00 86.75 555 ASN A O 1
ATOM 4596 N N . LEU A 1 556 ? -16.392 -4.549 39.358 1.00 88.69 556 LEU A N 1
ATOM 4597 C CA . LEU A 1 556 ? -17.811 -4.792 39.646 1.00 88.69 556 LEU A CA 1
ATOM 4598 C C . LEU A 1 556 ? -18.078 -6.252 40.032 1.00 88.69 556 LEU A C 1
ATOM 4600 O O . LEU A 1 556 ? -18.864 -6.518 40.945 1.00 88.69 556 LEU A O 1
ATOM 4604 N N . LYS A 1 557 ? -17.409 -7.199 39.368 1.00 87.81 557 LYS A N 1
ATOM 4605 C CA . LYS A 1 557 ? -17.487 -8.623 39.696 1.00 87.81 557 LYS A CA 1
ATOM 4606 C C . LYS A 1 557 ? -16.917 -8.919 41.088 1.00 87.81 557 LYS A C 1
ATOM 4608 O O . LYS A 1 557 ? -17.550 -9.637 41.861 1.00 87.81 557 LYS A O 1
ATOM 4613 N N . ASN A 1 558 ? -15.768 -8.341 41.434 1.00 87.25 558 ASN A N 1
ATOM 4614 C CA . ASN A 1 558 ? -15.158 -8.478 42.759 1.00 87.25 558 ASN A CA 1
ATOM 4615 C C . ASN A 1 558 ? -16.047 -7.884 43.860 1.00 87.25 558 ASN A C 1
ATOM 4617 O O . ASN A 1 558 ? -16.245 -8.514 44.898 1.00 87.25 558 ASN A O 1
ATOM 4621 N N . ASP A 1 559 ? -16.648 -6.721 43.606 1.00 88.19 559 ASP A N 1
ATOM 4622 C CA . ASP A 1 559 ? -17.648 -6.101 44.477 1.00 88.19 559 ASP A CA 1
ATOM 4623 C C . ASP A 1 559 ? -18.846 -7.034 44.712 1.00 88.19 559 ASP A C 1
ATOM 4625 O O . ASP A 1 559 ? -19.254 -7.255 45.853 1.00 88.19 559 ASP A O 1
ATOM 4629 N N . PHE A 1 560 ? -19.390 -7.625 43.643 1.00 90.38 560 PHE A N 1
ATOM 4630 C CA . PHE A 1 560 ? -20.488 -8.588 43.738 1.00 90.38 560 PHE A CA 1
ATOM 4631 C C . PHE A 1 560 ? -20.112 -9.805 44.591 1.00 90.38 560 PHE A C 1
ATOM 4633 O O . PHE A 1 560 ? -20.869 -10.180 45.490 1.00 90.38 560 PHE A O 1
ATOM 4640 N N . LEU A 1 561 ? -18.939 -10.399 44.349 1.00 86.12 561 LEU A N 1
ATOM 4641 C CA . LEU A 1 561 ? -18.435 -11.541 45.114 1.00 86.12 561 LEU A CA 1
ATOM 4642 C C . LEU A 1 561 ? -18.237 -11.199 46.592 1.00 86.12 561 LEU A C 1
ATOM 4644 O O . LEU A 1 561 ? -18.582 -12.009 47.451 1.00 86.12 561 LEU A O 1
ATOM 4648 N N . LEU A 1 562 ? -17.749 -9.994 46.895 1.00 86.25 562 LEU A N 1
ATOM 4649 C CA . LEU A 1 562 ? -17.626 -9.508 48.264 1.00 86.25 562 LEU A CA 1
ATOM 4650 C C . LEU A 1 562 ? -18.998 -9.409 48.939 1.00 86.25 562 LEU A C 1
ATOM 4652 O O . LEU A 1 562 ? -19.174 -9.946 50.031 1.00 86.25 562 LEU A O 1
ATOM 4656 N N . TYR A 1 563 ? -19.991 -8.786 48.294 1.00 86.88 563 TYR A N 1
ATOM 4657 C CA . TYR A 1 563 ? -21.345 -8.711 48.855 1.00 86.88 563 TYR A CA 1
ATOM 4658 C C . TYR A 1 563 ? -21.948 -10.101 49.044 1.00 86.88 563 TYR A C 1
ATOM 4660 O O . TYR A 1 563 ? -22.563 -10.372 50.073 1.00 86.88 563 TYR A O 1
ATOM 4668 N N . LYS A 1 564 ? -21.758 -11.005 48.084 1.00 84.31 564 LYS A N 1
ATOM 4669 C CA . LYS A 1 564 ? -22.212 -12.393 48.184 1.00 84.31 564 LYS A CA 1
ATOM 4670 C C . LYS A 1 564 ? -21.569 -13.107 49.377 1.00 84.31 564 LYS A C 1
ATOM 4672 O O . LYS A 1 564 ? -22.287 -13.739 50.145 1.00 84.31 564 LYS A O 1
ATOM 4677 N N . ALA A 1 565 ? -20.254 -12.974 49.554 1.00 77.75 565 ALA A N 1
ATOM 4678 C CA . ALA A 1 565 ? -19.501 -13.595 50.643 1.00 77.75 565 ALA A CA 1
ATOM 4679 C C . ALA A 1 565 ? -19.907 -13.062 52.025 1.00 77.75 565 ALA A C 1
ATOM 4681 O O . ALA A 1 565 ? -20.076 -13.852 52.947 1.00 77.75 565 ALA A O 1
ATOM 4682 N N . VAL A 1 566 ? -20.130 -11.749 52.164 1.00 79.06 566 VAL A N 1
ATOM 4683 C CA . VAL A 1 566 ? -20.652 -11.155 53.410 1.00 79.06 566 VAL A CA 1
ATOM 4684 C C . VAL A 1 566 ? -22.006 -11.771 53.771 1.00 79.06 566 VAL A C 1
ATOM 4686 O O . VAL A 1 566 ? -22.191 -12.237 54.889 1.00 79.06 566 VAL A O 1
ATOM 4689 N N . ASN A 1 567 ? -22.917 -11.883 52.799 1.00 74.31 567 ASN A N 1
ATOM 4690 C CA . ASN A 1 567 ? -24.229 -12.500 53.019 1.00 74.31 567 ASN A CA 1
ATOM 4691 C C . ASN A 1 567 ? -24.162 -14.016 53.300 1.00 74.31 567 ASN A C 1
ATOM 4693 O O . ASN A 1 567 ? -25.110 -14.567 53.852 1.00 74.31 567 ASN A O 1
ATOM 4697 N N . LEU A 1 568 ? -23.087 -14.697 52.887 1.00 69.19 568 LEU A N 1
ATOM 4698 C CA . LEU A 1 568 ? -22.805 -16.095 53.234 1.00 69.19 568 LEU A CA 1
ATOM 4699 C C . LEU A 1 568 ? -22.278 -16.225 54.668 1.00 69.19 568 LEU A C 1
ATOM 4701 O O . LEU A 1 568 ? -22.664 -17.159 55.357 1.00 69.19 568 LEU A O 1
ATOM 4705 N N . GLY A 1 569 ? -21.420 -15.300 55.114 1.00 59.38 569 GLY A N 1
ATOM 4706 C CA . GLY A 1 569 ? -20.853 -15.292 56.467 1.00 59.38 569 GLY A CA 1
ATOM 4707 C C . GLY A 1 569 ? -21.857 -14.943 57.571 1.00 59.38 569 GLY A C 1
ATOM 4708 O O . GLY A 1 569 ? -21.669 -15.366 58.706 1.00 59.38 569 GLY A O 1
ATOM 4709 N N . ASP A 1 570 ? -22.935 -14.229 57.237 1.00 55.03 570 ASP A N 1
ATOM 4710 C CA . ASP A 1 570 ? -24.065 -13.960 58.144 1.00 55.03 570 ASP A CA 1
ATOM 4711 C C . ASP A 1 570 ? -24.988 -15.184 58.349 1.00 55.03 570 ASP A C 1
ATOM 4713 O O . ASP A 1 570 ? -25.911 -15.144 59.168 1.00 55.03 570 ASP A O 1
ATOM 4717 N N . LEU A 1 571 ? -24.776 -16.275 57.604 1.00 53.75 571 LEU A N 1
ATOM 4718 C CA . LEU A 1 571 ? -25.439 -17.556 57.828 1.00 53.75 571 LEU A CA 1
ATOM 4719 C C . LEU A 1 571 ? -24.522 -18.402 58.730 1.00 53.75 571 LEU A C 1
ATOM 4721 O O . LEU A 1 571 ? -23.421 -18.756 58.321 1.00 53.75 571 LEU A O 1
ATOM 4725 N N . ASP A 1 572 ? -24.964 -18.746 59.945 1.00 45.84 572 ASP A N 1
ATOM 4726 C CA . ASP A 1 572 ? -24.283 -19.736 60.798 1.00 45.84 572 ASP A CA 1
ATOM 4727 C C . ASP A 1 572 ? -24.263 -21.099 60.070 1.00 45.84 572 ASP A C 1
ATOM 4729 O O . ASP A 1 572 ? -25.226 -21.866 60.138 1.00 45.84 572 ASP A O 1
ATOM 4733 N N . ILE A 1 573 ? -23.198 -21.391 59.316 1.00 47.16 573 ILE A N 1
ATOM 4734 C CA . ILE A 1 573 ? -23.057 -22.626 58.531 1.00 47.16 573 ILE A CA 1
ATOM 4735 C C . ILE A 1 573 ? -21.946 -23.493 59.136 1.00 47.16 573 ILE A C 1
ATOM 4737 O O . ILE A 1 573 ? -20.769 -23.140 59.089 1.00 47.16 573 ILE A O 1
ATOM 4741 N N . GLU A 1 574 ? -22.314 -24.671 59.653 1.00 41.88 574 GLU A N 1
ATOM 4742 C CA . GLU A 1 574 ? -21.372 -25.782 59.833 1.00 41.88 574 GLU A CA 1
ATOM 4743 C C . GLU A 1 574 ? -20.900 -26.269 58.448 1.00 41.88 574 GLU A C 1
ATOM 4745 O O . GLU A 1 574 ? -21.701 -26.542 57.554 1.00 41.88 574 GLU A O 1
ATOM 4750 N N . GLU A 1 575 ? -19.580 -26.359 58.290 1.00 39.25 575 GLU A N 1
ATOM 4751 C CA . GLU A 1 575 ? -18.762 -26.294 57.065 1.00 39.25 575 GLU A CA 1
ATOM 4752 C C . GLU A 1 575 ? -19.088 -27.182 55.837 1.00 39.25 575 GLU A C 1
ATOM 4754 O O . GLU A 1 575 ? -18.285 -27.179 54.910 1.00 39.25 575 GLU A O 1
ATOM 4759 N N . ASN A 1 576 ? -20.198 -27.927 55.727 1.00 39.97 576 ASN A N 1
ATOM 4760 C CA . ASN A 1 576 ? -20.310 -28.942 54.659 1.00 39.97 576 ASN A CA 1
ATOM 4761 C C . ASN A 1 576 ? -21.590 -29.063 53.817 1.00 39.97 576 ASN A C 1
ATOM 4763 O O . ASN A 1 576 ? -21.605 -29.933 52.950 1.00 39.97 576 ASN A O 1
ATOM 4767 N N . HIS A 1 577 ? -22.601 -28.193 53.911 1.00 44.50 577 HIS A N 1
ATOM 4768 C CA . HIS A 1 577 ? -23.696 -28.198 52.920 1.00 44.50 577 HIS A CA 1
ATOM 4769 C C . HIS A 1 577 ? -24.267 -26.798 52.651 1.00 44.50 577 HIS A C 1
ATOM 4771 O O . HIS A 1 577 ? -25.256 -26.396 53.258 1.00 44.50 577 HIS A O 1
ATOM 4777 N N . ILE A 1 578 ? -23.682 -26.073 51.688 1.00 52.38 578 ILE A N 1
ATOM 4778 C CA . ILE A 1 578 ? -24.362 -24.923 51.075 1.00 52.38 578 ILE A CA 1
ATOM 4779 C C . ILE A 1 578 ? -25.396 -25.480 50.091 1.00 52.38 578 ILE A C 1
ATOM 4781 O O . ILE A 1 578 ? -25.056 -25.875 48.975 1.00 52.38 578 ILE A O 1
ATOM 4785 N N . GLU A 1 579 ? -26.657 -25.572 50.508 1.00 59.12 579 GLU A N 1
ATOM 4786 C CA . GLU A 1 579 ? -27.748 -25.970 49.614 1.00 59.12 579 GLU A CA 1
ATOM 4787 C C . GLU A 1 579 ? -27.952 -24.919 48.503 1.00 59.12 579 GLU A C 1
ATOM 4789 O O . GLU A 1 579 ? -27.808 -23.717 48.727 1.00 59.12 579 GLU A O 1
ATOM 4794 N N . GLU A 1 580 ? -28.370 -25.342 4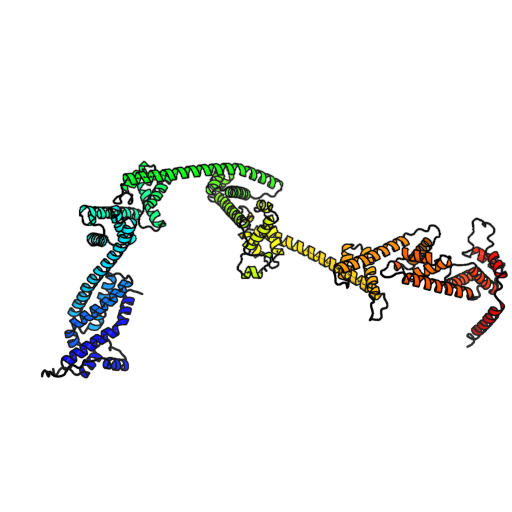7.303 1.00 56.62 580 GLU A N 1
ATOM 4795 C CA . GLU A 1 580 ? -28.701 -24.471 46.150 1.00 56.62 580 GLU A CA 1
ATOM 4796 C C . GLU A 1 580 ? -29.658 -23.312 46.493 1.00 56.62 580 GLU A C 1
ATOM 4798 O O . GLU A 1 580 ? -29.702 -22.296 45.802 1.00 56.62 580 GLU A O 1
ATOM 4803 N N . GLN A 1 581 ? -30.453 -23.456 47.556 1.00 58.47 581 GLN A N 1
ATOM 4804 C CA . GLN A 1 581 ? -31.364 -22.417 48.039 1.00 58.47 581 GLN A CA 1
ATOM 4805 C C . GLN A 1 581 ? -30.627 -21.240 48.697 1.00 58.47 581 GLN A C 1
ATOM 4807 O O . GLN A 1 581 ? -31.078 -20.101 48.600 1.00 58.47 581 GLN A O 1
ATOM 4812 N N . GLN A 1 582 ? -29.475 -21.495 49.318 1.00 67.69 582 GLN A N 1
ATOM 4813 C CA . GLN A 1 582 ? -28.653 -20.480 49.978 1.00 67.69 582 GLN A CA 1
ATOM 4814 C C . GLN A 1 582 ? -27.862 -19.656 48.952 1.00 67.69 582 GLN A C 1
ATOM 4816 O O . GLN A 1 582 ? -27.704 -18.449 49.119 1.00 67.69 582 GLN A O 1
ATOM 4821 N N . LYS A 1 583 ? -27.455 -20.271 47.831 1.00 73.56 583 LYS A N 1
ATOM 4822 C CA . LYS A 1 583 ? -26.747 -19.584 46.737 1.00 73.56 583 LYS A CA 1
ATOM 4823 C C . LYS A 1 583 ? -27.604 -18.495 46.080 1.00 73.56 583 LYS A C 1
ATOM 4825 O O . LYS A 1 583 ? -27.154 -17.359 45.960 1.00 73.56 583 LYS A O 1
ATOM 4830 N N . GLU A 1 584 ? -28.840 -18.825 45.704 1.00 84.69 584 GLU A N 1
ATOM 4831 C CA . GLU A 1 584 ? -29.771 -17.876 45.070 1.00 84.69 584 GLU A CA 1
ATOM 4832 C C . GLU A 1 584 ? -30.139 -16.713 45.997 1.00 84.69 584 GLU A C 1
ATOM 4834 O O . GLU A 1 584 ? -30.263 -15.569 45.560 1.00 84.69 584 GLU A O 1
ATOM 4839 N N . TYR A 1 585 ? -30.280 -16.994 47.294 1.00 82.00 585 TYR A N 1
ATOM 4840 C CA . TYR A 1 585 ? -30.519 -15.974 48.308 1.00 82.00 585 TYR A CA 1
ATOM 4841 C C . TYR A 1 585 ? -29.353 -14.973 48.391 1.00 82.00 585 TYR A C 1
ATOM 4843 O O . TYR A 1 585 ? -29.575 -13.762 48.301 1.00 82.00 585 TYR A O 1
ATOM 4851 N N . CYS A 1 586 ? -28.112 -15.457 48.498 1.00 83.94 586 CYS A N 1
ATOM 4852 C CA . CYS A 1 586 ? -26.928 -14.597 48.569 1.00 83.94 586 CYS A CA 1
ATOM 4853 C C . CYS A 1 586 ? -26.711 -13.804 47.271 1.00 83.94 586 CYS A C 1
ATOM 4855 O O . CYS A 1 586 ? -26.385 -12.618 47.333 1.00 83.94 586 CYS A O 1
ATOM 4857 N N . ASP A 1 587 ? -26.966 -14.416 46.110 1.00 89.25 587 ASP A N 1
ATOM 4858 C CA . ASP A 1 587 ? -26.916 -13.737 44.809 1.00 89.25 587 ASP A CA 1
ATOM 4859 C C . ASP A 1 587 ? -27.966 -12.616 44.720 1.00 89.25 587 ASP A C 1
ATOM 4861 O O . ASP A 1 587 ? -27.665 -11.509 44.267 1.00 89.25 587 ASP A O 1
ATOM 4865 N N . CYS A 1 588 ? -29.184 -12.853 45.222 1.00 90.50 588 CYS A N 1
ATOM 4866 C CA . CYS A 1 588 ? -30.236 -11.839 45.273 1.00 90.50 588 CYS A CA 1
ATOM 4867 C C . CYS A 1 588 ? -29.874 -10.670 46.199 1.00 90.50 588 CYS A C 1
ATOM 4869 O O . CYS A 1 588 ? -30.097 -9.515 45.836 1.00 90.50 588 CYS A O 1
ATOM 4871 N N . LYS A 1 589 ? -29.305 -10.931 47.382 1.00 88.00 589 LYS A N 1
ATOM 4872 C CA . LYS A 1 589 ? -28.871 -9.871 48.310 1.00 88.00 589 LYS A CA 1
ATOM 4873 C C . LYS A 1 589 ? -27.712 -9.052 47.743 1.00 88.00 589 LYS A C 1
ATOM 4875 O O . LYS A 1 589 ? -27.740 -7.824 47.827 1.00 88.00 589 LYS A O 1
ATOM 4880 N N . ALA A 1 590 ? -26.740 -9.700 47.105 1.00 90.31 590 ALA A N 1
ATOM 4881 C CA . ALA A 1 590 ? -25.665 -9.011 46.398 1.00 90.31 590 ALA A CA 1
ATOM 4882 C C . ALA A 1 590 ? -26.214 -8.126 45.262 1.00 90.31 590 ALA A C 1
ATOM 4884 O O . ALA A 1 590 ? -25.842 -6.954 45.159 1.00 90.31 590 ALA A O 1
ATOM 4885 N N . ALA A 1 591 ? -27.171 -8.634 44.476 1.00 93.50 591 ALA A N 1
ATOM 4886 C CA . ALA A 1 591 ? -27.835 -7.868 43.423 1.00 93.50 591 ALA A CA 1
ATOM 4887 C C . ALA A 1 591 ? -28.603 -6.649 43.971 1.00 93.50 591 ALA A C 1
ATOM 4889 O O . ALA A 1 591 ? -28.497 -5.565 43.401 1.00 93.50 591 ALA A O 1
ATOM 4890 N N . ILE A 1 592 ? -29.315 -6.777 45.099 1.00 92.06 592 ILE A N 1
ATOM 4891 C CA . ILE A 1 592 ? -29.992 -5.645 45.763 1.00 92.06 592 ILE A CA 1
ATOM 4892 C C . ILE A 1 592 ? -28.987 -4.541 46.119 1.00 92.06 592 ILE A C 1
ATOM 4894 O O . ILE A 1 592 ? -29.225 -3.368 45.820 1.00 92.06 592 ILE A O 1
ATOM 4898 N N . THR A 1 593 ? -27.841 -4.906 46.700 1.00 90.88 593 THR A N 1
ATOM 4899 C CA . THR A 1 593 ? -26.773 -3.952 47.037 1.00 90.88 593 THR A CA 1
ATOM 4900 C C . THR A 1 593 ? -26.251 -3.227 45.795 1.00 90.88 593 THR A C 1
ATOM 4902 O O . THR A 1 593 ? -26.105 -2.003 45.819 1.00 90.88 593 THR A O 1
ATOM 4905 N N . MET A 1 594 ? -26.030 -3.943 44.688 1.00 92.44 594 MET A N 1
ATOM 4906 C CA . MET A 1 594 ? -25.597 -3.340 43.422 1.00 92.44 594 MET A CA 1
ATOM 4907 C C . MET A 1 594 ? -26.653 -2.404 42.814 1.00 92.44 594 MET A C 1
ATOM 4909 O O . MET A 1 594 ? -26.306 -1.311 42.362 1.00 92.44 594 MET A O 1
ATOM 4913 N N . ILE A 1 595 ? -27.940 -2.774 42.860 1.00 93.88 595 ILE A N 1
ATOM 4914 C CA . ILE A 1 595 ? -29.047 -1.912 42.408 1.00 93.88 595 ILE A CA 1
ATOM 4915 C C . ILE A 1 595 ? -29.084 -0.621 43.236 1.00 93.88 595 ILE A C 1
ATOM 4917 O O . ILE A 1 595 ? -29.160 0.474 42.675 1.00 93.88 595 ILE A O 1
ATOM 4921 N N . ASN A 1 596 ? -28.965 -0.722 44.562 1.00 90.25 596 ASN A N 1
ATOM 4922 C CA . ASN A 1 596 ? -28.945 0.440 45.456 1.00 90.25 596 ASN A CA 1
ATOM 4923 C C . ASN A 1 596 ? -27.719 1.342 45.220 1.00 90.25 596 ASN A C 1
ATOM 4925 O O . ASN A 1 596 ? -27.812 2.563 45.365 1.00 90.25 596 ASN A O 1
ATOM 4929 N N . LYS A 1 597 ? -26.591 0.766 44.779 1.00 91.69 597 LYS A N 1
ATOM 4930 C CA . LYS A 1 597 ? -25.397 1.496 44.316 1.00 91.69 597 LYS A CA 1
ATOM 4931 C C . LYS A 1 597 ? -25.503 2.041 42.884 1.00 91.69 597 LYS A C 1
ATOM 4933 O O . LYS A 1 597 ? -24.556 2.663 42.412 1.00 91.69 597 LYS A O 1
ATOM 4938 N N . LYS A 1 598 ? -26.655 1.886 42.221 1.00 91.94 598 LYS A N 1
ATOM 4939 C CA . LYS A 1 598 ? -26.938 2.357 40.852 1.00 91.94 598 LYS A CA 1
ATOM 4940 C C . LYS A 1 598 ? -26.078 1.699 39.763 1.00 91.94 598 LYS A C 1
ATOM 4942 O O . LYS A 1 598 ? -25.826 2.323 38.733 1.00 91.94 598 LYS A O 1
ATOM 4947 N N . VAL A 1 599 ? -25.647 0.454 39.966 1.00 91.00 599 VAL A N 1
ATOM 4948 C CA . VAL A 1 599 ? -25.011 -0.350 38.907 1.00 91.00 599 VAL A CA 1
ATOM 4949 C C . VAL A 1 599 ? -26.050 -0.674 37.822 1.00 91.00 599 VAL A C 1
ATOM 4951 O O . VAL A 1 599 ? -27.239 -0.818 38.122 1.00 91.00 599 VAL A O 1
ATOM 4954 N N . SER A 1 600 ? -25.630 -0.739 36.555 1.00 92.38 600 SER A N 1
ATOM 4955 C CA . SER A 1 600 ? -26.551 -0.958 35.436 1.00 92.38 600 SER A CA 1
ATOM 4956 C C . SER A 1 600 ? -27.176 -2.359 35.468 1.00 92.38 600 SER A C 1
ATOM 4958 O O . SER A 1 600 ? -26.565 -3.328 35.916 1.00 92.38 600 SER A O 1
ATOM 4960 N N . GLU A 1 601 ? -28.405 -2.482 34.957 1.00 91.50 601 GLU A N 1
ATOM 4961 C CA . GLU A 1 601 ? -29.100 -3.774 34.858 1.00 91.50 601 GLU A CA 1
ATOM 4962 C C . GLU A 1 601 ? -28.310 -4.797 34.026 1.00 91.50 601 GLU A C 1
ATOM 4964 O O . GLU A 1 601 ? -28.267 -5.973 34.381 1.00 91.50 601 GLU A O 1
ATOM 4969 N N . VAL A 1 602 ? -27.669 -4.349 32.943 1.00 91.12 602 VAL A N 1
ATOM 4970 C CA . VAL A 1 602 ? -26.899 -5.221 32.046 1.00 91.12 602 VAL A CA 1
ATOM 4971 C C . VAL A 1 602 ? -25.678 -5.789 32.765 1.00 91.12 602 VAL A C 1
ATOM 4973 O O . VAL A 1 602 ? -25.443 -6.993 32.691 1.00 91.12 602 VAL A O 1
ATOM 4976 N N . ASP A 1 603 ? -24.949 -4.958 33.513 1.00 91.50 603 ASP A N 1
ATOM 4977 C CA . ASP A 1 603 ? -23.747 -5.394 34.231 1.00 91.50 603 ASP A CA 1
ATOM 4978 C C . ASP A 1 603 ? -24.090 -6.394 35.339 1.00 91.50 603 ASP A C 1
ATOM 4980 O O . ASP A 1 603 ? -23.455 -7.441 35.444 1.00 91.50 603 ASP A O 1
ATOM 4984 N N . ILE A 1 604 ? -25.147 -6.127 36.118 1.00 92.06 604 ILE A N 1
ATOM 4985 C CA . ILE A 1 604 ? -25.596 -7.036 37.184 1.00 92.06 604 ILE A CA 1
ATOM 4986 C C . ILE A 1 604 ? -26.003 -8.393 36.594 1.00 92.06 604 ILE A C 1
ATOM 4988 O O . ILE A 1 604 ? -25.617 -9.437 37.122 1.00 92.06 604 ILE A O 1
ATOM 4992 N N . LYS A 1 605 ? -26.755 -8.400 35.485 1.00 92.56 605 LYS A N 1
ATOM 4993 C CA . LYS A 1 605 ? -27.182 -9.641 34.822 1.00 92.56 605 LYS A CA 1
ATOM 4994 C C . LYS A 1 605 ? -26.011 -10.422 34.233 1.00 92.56 605 LYS A C 1
ATOM 4996 O O . LYS A 1 605 ? -25.990 -11.642 34.365 1.00 92.56 605 LYS A O 1
ATOM 5001 N N . ASN A 1 606 ? -25.036 -9.745 33.627 1.00 91.31 606 ASN A N 1
ATOM 5002 C CA . ASN A 1 606 ? -23.826 -10.394 33.117 1.00 91.31 606 ASN A CA 1
ATOM 5003 C C . ASN A 1 606 ? -23.029 -11.053 34.250 1.00 91.31 606 ASN A C 1
ATOM 5005 O O . ASN A 1 606 ? -22.677 -12.222 34.137 1.00 91.31 606 ASN A O 1
ATOM 5009 N N . ILE A 1 607 ? -22.833 -10.355 35.373 1.00 92.25 607 ILE A N 1
ATOM 5010 C CA . ILE A 1 607 ? -22.126 -10.905 36.539 1.00 92.25 607 ILE A CA 1
ATOM 5011 C C . ILE A 1 607 ? -22.866 -12.125 37.109 1.00 92.25 607 ILE A C 1
ATOM 5013 O O . ILE A 1 607 ? -22.251 -13.157 37.367 1.00 92.25 607 ILE A O 1
ATOM 5017 N N . LEU A 1 608 ? -24.193 -12.048 37.256 1.00 91.50 608 LEU A N 1
ATOM 5018 C CA . LEU A 1 608 ? -25.013 -13.177 37.715 1.00 91.50 608 LEU A CA 1
ATOM 5019 C C . LEU A 1 608 ? -24.956 -14.378 36.756 1.00 91.50 608 LEU A C 1
ATOM 5021 O O . LEU A 1 608 ? -24.941 -15.523 37.207 1.00 91.50 608 LEU A O 1
ATOM 5025 N N . ALA A 1 609 ? -24.931 -14.131 35.443 1.00 90.50 609 ALA A N 1
ATOM 5026 C CA . ALA A 1 609 ? -24.806 -15.177 34.431 1.00 90.50 609 ALA A CA 1
ATOM 5027 C C . ALA A 1 609 ? -23.415 -15.835 34.476 1.00 90.50 609 ALA A C 1
ATOM 5029 O O . ALA A 1 609 ? -23.307 -17.061 34.383 1.00 90.50 609 ALA A O 1
ATOM 5030 N N . ASP A 1 610 ? -22.359 -15.046 34.674 1.00 88.12 610 ASP A N 1
ATOM 5031 C CA . ASP A 1 610 ? -20.989 -15.542 34.807 1.00 88.12 610 ASP A CA 1
ATOM 5032 C C . ASP A 1 610 ? -20.809 -16.418 36.055 1.00 88.12 610 ASP A C 1
ATOM 5034 O O . ASP A 1 610 ? -20.193 -17.481 35.961 1.00 88.12 610 ASP A O 1
ATOM 5038 N N . GLU A 1 611 ? -21.402 -16.021 37.185 1.00 86.75 611 GLU A N 1
ATOM 5039 C CA . GLU A 1 611 ? -21.347 -16.734 38.476 1.00 86.75 611 GLU A CA 1
ATOM 5040 C C . GLU A 1 611 ? -22.351 -17.896 38.607 1.00 86.75 611 GLU A C 1
ATOM 5042 O O . GLU A 1 611 ? -22.368 -18.656 39.593 1.00 86.75 611 GLU A O 1
ATOM 5047 N N . SER A 1 612 ? -23.207 -18.061 37.603 1.00 85.00 612 SER A N 1
ATOM 5048 C CA . SER A 1 612 ? -24.133 -19.178 37.532 1.00 85.00 612 SER A CA 1
ATOM 5049 C C . SER A 1 612 ? -23.392 -20.503 37.317 1.00 85.00 612 SER A C 1
ATOM 5051 O O . SER A 1 612 ? -22.417 -20.600 36.571 1.00 85.00 612 SER A O 1
ATOM 5053 N N . THR A 1 613 ? -23.886 -21.554 37.972 1.00 82.75 613 THR A N 1
ATOM 5054 C CA . THR A 1 613 ? -23.412 -22.940 37.807 1.00 82.75 613 THR A CA 1
ATOM 5055 C C . THR A 1 613 ? -23.991 -23.624 36.567 1.00 82.75 613 THR A C 1
ATOM 5057 O O . THR A 1 613 ? -23.605 -24.754 36.267 1.00 82.75 613 THR A O 1
ATOM 5060 N N . GLU A 1 614 ? -24.894 -22.955 35.844 1.00 83.00 614 GLU A N 1
ATOM 5061 C CA . GLU A 1 614 ? -25.486 -23.471 34.611 1.00 83.00 614 GLU A CA 1
ATOM 5062 C C . GLU A 1 614 ? -24.433 -23.646 33.509 1.00 83.00 614 GLU A C 1
ATOM 5064 O O . GLU A 1 614 ? -23.499 -22.852 33.372 1.00 83.00 614 GLU A O 1
ATOM 5069 N N . LYS A 1 615 ? -24.576 -24.700 32.699 1.00 79.81 615 LYS A N 1
ATOM 5070 C CA . LYS A 1 615 ? -23.612 -25.011 31.628 1.00 79.81 615 LYS A CA 1
ATOM 5071 C C . LYS A 1 615 ? -23.846 -24.176 30.373 1.00 79.81 615 LYS A C 1
ATOM 5073 O O . LYS A 1 615 ? -22.886 -23.707 29.765 1.00 79.81 615 LYS A O 1
ATOM 5078 N N . ASP A 1 616 ? -25.109 -23.989 30.003 1.00 86.31 616 ASP A N 1
ATOM 5079 C CA . ASP A 1 616 ? -25.494 -23.318 28.766 1.00 86.31 616 ASP A CA 1
ATOM 5080 C C . ASP A 1 616 ? -25.695 -21.815 28.977 1.00 86.31 616 ASP A C 1
ATOM 5082 O O . ASP A 1 616 ? -26.349 -21.379 29.924 1.00 86.31 616 ASP A O 1
ATOM 5086 N N . LEU A 1 617 ? -25.183 -21.005 28.043 1.00 80.69 617 LEU A N 1
ATOM 5087 C CA . LEU A 1 617 ? -25.256 -19.540 28.116 1.00 80.69 617 LEU A CA 1
ATOM 5088 C C . LEU A 1 617 ? -26.701 -19.031 28.239 1.00 80.69 617 LEU A C 1
ATOM 5090 O O . LEU A 1 617 ? -26.969 -18.094 28.984 1.00 80.69 617 LEU A O 1
ATOM 5094 N N . SER A 1 618 ? -27.651 -19.663 27.540 1.00 87.12 618 SER A N 1
ATOM 5095 C CA . SER A 1 618 ? -29.063 -19.274 27.633 1.00 87.12 618 SER A CA 1
ATOM 5096 C C . SER A 1 618 ? -29.636 -19.496 29.031 1.00 87.12 618 SER A C 1
ATOM 5098 O O . SER A 1 618 ? -30.466 -18.699 29.461 1.00 87.12 618 SER A O 1
ATOM 5100 N N . ASP A 1 619 ? -29.241 -20.566 29.717 1.00 87.19 619 ASP A N 1
ATOM 5101 C CA . ASP A 1 619 ? -29.766 -20.891 31.042 1.00 87.19 619 ASP A CA 1
ATOM 5102 C C . ASP A 1 619 ? -29.071 -20.064 32.129 1.00 87.19 619 ASP A C 1
ATOM 5104 O O . ASP A 1 619 ? -29.734 -19.606 33.060 1.00 87.19 619 ASP A O 1
ATOM 5108 N N . LYS A 1 620 ? -27.792 -19.712 31.929 1.00 89.62 620 LYS A N 1
ATOM 5109 C CA . LYS A 1 620 ? -27.092 -18.696 32.732 1.00 89.62 620 LYS A CA 1
ATOM 5110 C C . LYS A 1 620 ? -27.835 -17.358 32.755 1.00 89.62 620 LYS A C 1
ATOM 5112 O O . LYS A 1 620 ? -28.053 -16.794 33.825 1.00 89.62 620 LYS A O 1
ATOM 5117 N N . TYR A 1 621 ? -28.276 -16.864 31.596 1.00 90.50 621 TYR A N 1
ATOM 5118 C CA . TYR A 1 621 ? -29.036 -15.611 31.534 1.00 90.50 621 TYR A CA 1
ATOM 5119 C C . TYR A 1 621 ? -30.460 -15.739 32.093 1.00 90.50 621 TYR A C 1
ATOM 5121 O O . TYR A 1 621 ? -30.931 -14.802 32.731 1.00 90.50 621 TYR A O 1
ATOM 5129 N N . LYS A 1 622 ? -31.127 -16.898 31.962 1.00 91.62 622 LYS A N 1
ATOM 5130 C CA . LYS A 1 622 ? -32.416 -17.140 32.645 1.00 91.62 622 LYS A CA 1
ATOM 5131 C C . LYS A 1 622 ? -32.272 -17.107 34.166 1.00 91.62 622 LYS A C 1
ATOM 5133 O O . LYS A 1 622 ? -33.130 -16.544 34.841 1.00 91.62 622 LYS A O 1
ATOM 5138 N N . TYR A 1 623 ? -31.198 -17.692 34.696 1.00 91.69 623 TYR A N 1
ATOM 5139 C CA . TYR A 1 623 ? -30.860 -17.614 36.116 1.00 91.69 623 TYR A CA 1
ATOM 5140 C C . TYR A 1 623 ? -30.639 -16.159 36.552 1.00 91.69 623 TYR A C 1
ATOM 5142 O O . TYR A 1 623 ? -31.233 -15.705 37.529 1.00 91.69 623 TYR A O 1
ATOM 5150 N N . ALA A 1 624 ? -29.843 -15.402 35.791 1.00 92.62 624 ALA A N 1
ATOM 5151 C CA . ALA A 1 624 ? -29.587 -13.992 36.069 1.00 92.62 624 ALA A CA 1
ATOM 5152 C C . ALA A 1 624 ? -30.869 -13.145 36.067 1.00 92.62 624 ALA A C 1
ATOM 5154 O O . ALA A 1 624 ? -31.093 -12.366 36.993 1.00 92.62 624 ALA A O 1
ATOM 5155 N N . ASP A 1 625 ? -31.738 -13.333 35.069 1.00 93.44 625 ASP A N 1
ATOM 5156 C CA . ASP A 1 625 ? -33.041 -12.669 34.996 1.00 93.44 625 ASP A CA 1
ATOM 5157 C C . ASP A 1 625 ? -33.928 -13.037 36.193 1.00 93.44 625 ASP A C 1
ATOM 5159 O O . ASP A 1 625 ? -34.541 -12.156 36.796 1.00 93.44 625 ASP A O 1
ATOM 5163 N N . TYR A 1 626 ? -33.966 -14.318 36.579 1.00 92.56 626 TYR A N 1
ATOM 5164 C CA . TYR A 1 626 ? -34.722 -14.791 37.739 1.00 92.56 626 TYR A CA 1
ATOM 5165 C C . TYR A 1 626 ? -34.293 -14.076 39.028 1.00 92.56 626 TYR A C 1
ATOM 5167 O O . TYR A 1 626 ? -35.130 -13.475 39.708 1.00 92.56 626 TYR A O 1
ATOM 5175 N N . ILE A 1 627 ? -32.995 -14.079 39.340 1.00 93.38 627 ILE A N 1
ATOM 5176 C CA . ILE A 1 627 ? -32.460 -13.433 40.546 1.00 93.38 627 ILE A CA 1
ATOM 5177 C C . ILE A 1 627 ? -32.695 -11.921 40.519 1.00 93.38 627 ILE A C 1
ATOM 5179 O O . ILE A 1 627 ? -33.152 -11.341 41.507 1.00 93.38 627 ILE A O 1
ATOM 5183 N N . PHE A 1 628 ? -32.430 -11.277 39.383 1.00 94.44 628 PHE A N 1
ATOM 5184 C CA . PHE A 1 628 ? -32.564 -9.832 39.245 1.00 94.44 628 PHE A CA 1
ATOM 5185 C C . PHE A 1 628 ? -34.019 -9.353 39.398 1.00 94.44 628 PHE A C 1
ATOM 5187 O O . PHE A 1 628 ? -34.280 -8.346 40.062 1.00 94.44 628 PHE A O 1
ATOM 5194 N N . GLU A 1 629 ? -34.991 -10.090 38.853 1.00 94.19 629 GLU A N 1
ATOM 5195 C CA . GLU A 1 629 ? -36.415 -9.780 39.025 1.00 94.19 629 GLU A CA 1
ATOM 5196 C C . GLU A 1 629 ? -36.879 -9.947 40.477 1.00 94.19 629 GLU A C 1
ATOM 5198 O O . GLU A 1 629 ? -37.681 -9.150 40.974 1.00 94.19 629 GLU A O 1
ATOM 5203 N N . HIS A 1 630 ? -36.361 -10.948 41.192 1.00 92.88 630 HIS A N 1
ATOM 5204 C CA . HIS A 1 630 ? -36.605 -11.089 42.627 1.00 92.88 630 HIS A CA 1
ATOM 5205 C C . HIS A 1 630 ? -36.005 -9.911 43.416 1.00 92.88 630 HIS A C 1
ATOM 5207 O O . HIS A 1 630 ? -36.721 -9.292 44.203 1.00 92.88 630 HIS A O 1
ATOM 5213 N N . ALA A 1 631 ? -34.766 -9.502 43.129 1.00 94.12 631 ALA A N 1
ATOM 5214 C CA . ALA A 1 631 ? -34.136 -8.333 43.750 1.00 94.12 631 ALA A CA 1
ATOM 5215 C C . ALA A 1 631 ? -34.955 -7.042 43.547 1.00 94.12 631 ALA A C 1
ATOM 5217 O O . ALA A 1 631 ? -35.226 -6.312 44.505 1.00 94.12 631 ALA A O 1
ATOM 5218 N N . LYS A 1 632 ? -35.437 -6.791 42.320 1.00 94.62 632 LYS A N 1
ATOM 5219 C CA . LYS A 1 632 ? -36.339 -5.664 42.021 1.00 94.62 632 LYS A CA 1
ATOM 5220 C C . LYS A 1 632 ? -37.633 -5.722 42.834 1.00 94.62 632 LYS A C 1
ATOM 5222 O O . LYS A 1 632 ? -38.075 -4.696 43.353 1.00 94.62 632 LYS A O 1
ATOM 5227 N N . LYS A 1 633 ? -38.251 -6.903 42.957 1.00 93.44 633 LYS A N 1
ATOM 5228 C CA . LYS A 1 633 ? -39.483 -7.089 43.745 1.00 93.44 633 LYS A CA 1
ATOM 5229 C C . LYS A 1 633 ? -39.263 -6.807 45.227 1.00 93.44 633 LYS A C 1
ATOM 5231 O O . LYS A 1 633 ? -40.126 -6.171 45.829 1.00 93.44 633 LYS A O 1
ATOM 5236 N N . VAL A 1 634 ? -38.137 -7.246 45.794 1.00 92.50 634 VAL A N 1
ATOM 5237 C CA . VAL A 1 634 ? -37.770 -6.957 47.189 1.00 92.50 634 VAL A CA 1
ATOM 5238 C C . VAL A 1 634 ? -37.693 -5.444 47.392 1.00 92.50 634 VAL A C 1
ATOM 5240 O O . VAL A 1 634 ? -38.493 -4.905 48.153 1.00 92.50 634 VAL A O 1
ATOM 5243 N N . ILE A 1 635 ? -36.852 -4.743 46.623 1.00 92.38 635 ILE A N 1
ATOM 5244 C CA . ILE A 1 635 ? -36.677 -3.281 46.725 1.00 92.38 635 ILE A CA 1
ATOM 5245 C C . ILE A 1 635 ? -38.013 -2.543 46.549 1.00 92.38 635 ILE A C 1
ATOM 5247 O O . ILE A 1 635 ? -38.338 -1.627 47.304 1.00 92.38 635 ILE A O 1
ATOM 5251 N N . ALA A 1 636 ? -38.835 -2.953 45.578 1.00 93.12 636 ALA A N 1
ATOM 5252 C CA . ALA A 1 636 ? -40.141 -2.341 45.354 1.00 93.12 636 ALA A CA 1
ATOM 5253 C C . ALA A 1 636 ? -41.067 -2.477 46.576 1.00 93.12 636 ALA A C 1
ATOM 5255 O O . ALA A 1 636 ? -41.775 -1.528 46.917 1.00 93.12 636 ALA A O 1
ATOM 5256 N N . ARG A 1 637 ? -41.058 -3.633 47.253 1.00 93.25 637 ARG A N 1
ATOM 5257 C CA . ARG A 1 637 ? -41.840 -3.866 48.477 1.00 93.25 637 ARG A CA 1
ATOM 5258 C C . ARG A 1 637 ? -41.298 -3.076 49.665 1.00 93.25 637 ARG A C 1
ATOM 5260 O O . ARG A 1 637 ? -42.094 -2.483 50.390 1.00 93.25 637 ARG A O 1
ATOM 5267 N N . GLU A 1 638 ? -39.978 -2.999 49.822 1.00 92.12 638 GLU A N 1
ATOM 5268 C CA . GLU A 1 638 ? -39.333 -2.173 50.853 1.00 92.12 638 GLU A CA 1
ATOM 5269 C C . GLU A 1 638 ? -39.755 -0.706 50.716 1.00 92.12 638 GLU A C 1
ATOM 5271 O O . GLU A 1 638 ? -40.271 -0.109 51.661 1.00 92.12 638 GLU A O 1
ATOM 5276 N N . ILE A 1 639 ? -39.651 -0.146 49.506 1.00 90.75 639 ILE A N 1
ATOM 5277 C CA . ILE A 1 639 ? -40.068 1.230 49.208 1.00 90.75 639 ILE A CA 1
ATOM 5278 C C . ILE A 1 639 ? -41.563 1.431 49.492 1.00 90.75 639 ILE A C 1
ATOM 5280 O O . ILE A 1 639 ? -41.950 2.448 50.071 1.00 90.75 639 ILE A O 1
ATOM 5284 N N . GLN A 1 640 ? -42.418 0.475 49.111 1.00 91.56 640 GLN A N 1
ATOM 5285 C CA . GLN A 1 640 ? -43.860 0.546 49.379 1.00 91.56 640 GLN A CA 1
ATOM 5286 C C . GLN A 1 640 ? -44.184 0.581 50.877 1.00 91.56 640 GLN A C 1
ATOM 5288 O O . GLN A 1 640 ? -45.107 1.294 51.275 1.00 91.56 640 GLN A O 1
ATOM 5293 N N . ILE A 1 641 ? -43.454 -0.177 51.699 1.00 92.44 641 ILE A N 1
ATOM 5294 C CA . ILE A 1 641 ? -43.625 -0.182 53.156 1.00 92.44 641 ILE A CA 1
ATOM 5295 C C . ILE A 1 641 ? -43.134 1.138 53.750 1.00 92.44 641 ILE A C 1
ATOM 5297 O O . ILE A 1 641 ? -43.868 1.786 54.496 1.00 92.44 641 ILE A O 1
ATOM 5301 N N . LEU A 1 642 ? -41.930 1.585 53.389 1.00 89.88 642 LEU A N 1
ATOM 5302 C CA . LEU A 1 642 ? -41.334 2.802 53.949 1.00 89.88 642 LEU A CA 1
ATOM 5303 C C . LEU A 1 642 ? -42.145 4.060 53.602 1.00 89.88 642 LEU A C 1
ATOM 5305 O O . LEU A 1 642 ? -42.347 4.931 54.455 1.00 89.88 642 LEU A O 1
ATOM 5309 N N . ASN A 1 643 ? -42.706 4.118 52.393 1.00 89.62 643 ASN A N 1
ATOM 5310 C CA . ASN A 1 643 ? -43.554 5.223 51.939 1.00 89.62 643 ASN A CA 1
ATOM 5311 C C . ASN A 1 643 ? -45.025 5.100 52.366 1.00 89.62 643 ASN A C 1
ATOM 5313 O O . ASN A 1 643 ? -45.834 5.957 52.012 1.00 89.62 643 ASN A O 1
ATOM 5317 N N . HIS A 1 644 ? -45.399 4.064 53.124 1.00 86.81 644 HIS A N 1
ATOM 5318 C CA . HIS A 1 644 ? -46.776 3.890 53.574 1.00 86.81 644 HIS A CA 1
ATOM 5319 C C . HIS A 1 644 ? -47.233 5.055 54.473 1.00 86.81 644 HIS A C 1
ATOM 5321 O O . HIS A 1 644 ? -46.517 5.472 55.392 1.00 86.81 644 HIS A O 1
ATOM 5327 N N . LEU A 1 645 ? -48.440 5.564 54.201 1.00 80.56 645 LEU A N 1
ATOM 5328 C CA . LEU A 1 645 ? -49.144 6.565 55.002 1.00 80.56 645 LEU A CA 1
ATOM 5329 C C . LEU A 1 645 ? -50.355 5.905 55.681 1.00 80.56 645 LEU A C 1
ATOM 5331 O O . LEU A 1 645 ? -51.082 5.172 55.005 1.00 80.56 645 LEU A O 1
ATOM 5335 N N . PRO A 1 646 ? -50.611 6.177 56.972 1.00 66.88 646 PRO A N 1
ATOM 5336 C CA . PRO A 1 646 ? -51.671 5.512 57.718 1.00 66.88 646 PRO A CA 1
ATOM 5337 C C . PRO A 1 646 ? -53.052 5.977 57.236 1.00 66.88 646 PRO A C 1
ATOM 5339 O O . PRO A 1 646 ? -53.510 7.076 57.550 1.00 66.88 646 PRO A O 1
ATOM 5342 N N . ILE A 1 647 ? -53.734 5.120 56.479 1.00 68.19 647 ILE A N 1
ATOM 5343 C CA . ILE A 1 647 ? -55.132 5.278 56.055 1.00 68.19 647 ILE A CA 1
ATOM 5344 C C . ILE A 1 647 ? -55.880 4.005 56.491 1.00 68.19 647 ILE A C 1
ATOM 5346 O O . ILE A 1 647 ? -55.250 2.967 56.622 1.00 68.19 647 ILE A O 1
ATOM 5350 N N . LYS A 1 648 ? -57.183 4.119 56.804 1.00 70.50 648 LYS A N 1
ATOM 5351 C CA . LYS A 1 648 ? -58.174 3.083 57.207 1.00 70.50 648 LYS A CA 1
ATOM 5352 C C . LYS A 1 648 ? -57.633 1.699 57.651 1.00 70.50 648 LYS A C 1
ATOM 5354 O O . LYS A 1 648 ? -56.994 0.991 56.887 1.00 70.50 648 LYS A O 1
ATOM 5359 N N . LYS A 1 649 ? -58.022 1.234 58.848 1.00 68.38 649 LYS A N 1
ATOM 5360 C CA . LYS A 1 649 ? -57.662 -0.105 59.362 1.00 68.38 649 LYS A CA 1
ATOM 5361 C C . LYS A 1 649 ? -58.201 -1.242 58.473 1.00 68.38 649 LYS A C 1
ATOM 5363 O O . LYS A 1 649 ? -59.374 -1.592 58.573 1.00 68.38 649 LYS A O 1
ATOM 5368 N N . ASP A 1 650 ? -57.332 -1.818 57.650 1.00 83.69 650 ASP A N 1
ATOM 5369 C CA . ASP A 1 650 ? -57.492 -3.100 56.957 1.00 83.69 650 ASP A CA 1
ATOM 5370 C C . ASP A 1 650 ? -56.215 -3.949 57.135 1.00 83.69 650 ASP A C 1
ATOM 5372 O O . ASP A 1 650 ? -55.223 -3.476 57.696 1.00 83.69 650 ASP A O 1
ATOM 5376 N N . ALA A 1 651 ? -56.243 -5.214 56.705 1.00 85.31 651 ALA A N 1
ATOM 5377 C CA . ALA A 1 651 ? -55.128 -6.143 56.908 1.00 85.31 651 ALA A CA 1
ATOM 5378 C C . ALA A 1 651 ? -53.822 -5.680 56.232 1.00 85.31 651 ALA A C 1
ATOM 5380 O O . ALA A 1 651 ? -52.744 -5.812 56.811 1.00 85.31 651 ALA A O 1
ATOM 5381 N N . GLU A 1 652 ? -53.913 -5.087 55.036 1.00 89.94 652 GLU A N 1
ATOM 5382 C CA . GLU A 1 652 ? -52.756 -4.587 54.285 1.00 89.94 652 GLU A CA 1
ATOM 5383 C C . GLU A 1 652 ? -52.092 -3.406 55.014 1.00 89.94 652 GLU A C 1
ATOM 5385 O O . GLU A 1 652 ? -50.869 -3.380 55.170 1.00 89.94 652 GLU A O 1
ATOM 5390 N N . ASN A 1 653 ? -52.887 -2.460 55.521 1.00 88.31 653 ASN A N 1
ATOM 5391 C CA . ASN A 1 653 ? -52.394 -1.287 56.242 1.00 88.31 653 ASN A CA 1
ATOM 5392 C C . ASN A 1 653 ? -51.857 -1.654 57.630 1.00 88.31 653 ASN A C 1
ATOM 5394 O O . ASN A 1 653 ? -50.830 -1.119 58.042 1.00 88.31 653 ASN A O 1
ATOM 5398 N N . ILE A 1 654 ? -52.489 -2.599 58.341 1.00 88.25 654 ILE A N 1
ATOM 5399 C CA . ILE A 1 654 ? -51.975 -3.094 59.631 1.00 88.25 654 ILE A CA 1
ATOM 5400 C C . ILE A 1 654 ? -50.582 -3.702 59.448 1.00 88.25 654 ILE A C 1
ATOM 5402 O O . ILE A 1 654 ? -49.674 -3.384 60.220 1.00 88.25 654 ILE A O 1
ATOM 5406 N N . TYR A 1 655 ? -50.407 -4.524 58.411 1.00 93.06 655 TYR A N 1
ATOM 5407 C CA . TYR A 1 655 ? -49.125 -5.130 58.079 1.00 93.06 655 TYR A CA 1
ATOM 5408 C C . TYR A 1 655 ? -48.072 -4.083 57.701 1.00 93.06 655 TYR A C 1
ATOM 5410 O O . TYR A 1 655 ? -47.026 -4.014 58.342 1.00 93.06 655 TYR A O 1
ATOM 5418 N N . LYS A 1 656 ? -48.344 -3.227 56.705 1.00 92.19 656 LYS A N 1
ATOM 5419 C CA . LYS A 1 656 ? -47.370 -2.223 56.236 1.00 92.19 656 LYS A CA 1
ATOM 5420 C C . LYS A 1 656 ? -46.968 -1.252 57.338 1.00 92.19 656 LYS A C 1
ATOM 5422 O O . LYS A 1 656 ? -45.787 -0.939 57.456 1.00 92.19 656 LYS A O 1
ATOM 5427 N N . GLN A 1 657 ? -47.923 -0.804 58.155 1.00 90.00 657 GLN A N 1
ATOM 5428 C CA . GLN A 1 657 ? -47.628 0.068 59.286 1.00 90.00 657 GLN A CA 1
ATOM 5429 C C . GLN A 1 657 ? -46.737 -0.641 60.310 1.00 90.00 657 GLN A C 1
ATOM 5431 O O . GLN A 1 657 ? -45.741 -0.067 60.736 1.00 90.00 657 GLN A O 1
ATOM 5436 N N . TYR A 1 658 ? -47.041 -1.899 60.655 1.00 91.06 658 TYR A N 1
ATOM 5437 C CA . TYR A 1 658 ? -46.200 -2.669 61.573 1.00 91.06 658 TYR A CA 1
ATOM 5438 C C . TYR A 1 658 ? -44.779 -2.843 61.032 1.00 91.06 658 TYR A C 1
ATOM 5440 O O . TYR A 1 658 ? -43.817 -2.566 61.740 1.00 91.06 658 TYR A O 1
ATOM 5448 N N . MET A 1 659 ? -44.645 -3.254 59.770 1.00 93.69 659 MET A N 1
ATOM 5449 C CA . MET A 1 659 ? -43.343 -3.464 59.135 1.00 93.69 659 MET A CA 1
ATOM 5450 C C . MET A 1 659 ? -42.532 -2.169 59.054 1.00 93.69 659 MET A C 1
ATOM 5452 O O . MET A 1 659 ? -41.325 -2.190 59.278 1.00 93.69 659 MET A O 1
ATOM 5456 N N . LYS A 1 660 ? -43.182 -1.033 58.777 1.00 92.69 660 LYS A N 1
ATOM 5457 C CA . LYS A 1 660 ? -42.542 0.286 58.799 1.00 92.69 660 LYS A CA 1
ATOM 5458 C C . LYS A 1 660 ? -42.051 0.646 60.200 1.00 92.69 660 LYS A C 1
ATOM 5460 O O . LYS A 1 660 ? -40.917 1.091 60.342 1.00 92.69 660 LYS A O 1
ATOM 5465 N N . ASP A 1 661 ? -42.872 0.436 61.225 1.00 89.56 661 ASP A N 1
ATOM 5466 C CA . ASP A 1 661 ? -42.511 0.742 62.612 1.00 89.56 661 ASP A CA 1
ATOM 5467 C C . ASP A 1 661 ? -41.378 -0.163 63.125 1.00 89.56 661 ASP A C 1
ATOM 5469 O O . ASP A 1 661 ? -40.481 0.314 63.821 1.00 89.56 661 ASP A O 1
ATOM 5473 N N . ASP A 1 662 ? -41.383 -1.453 62.766 1.00 91.00 662 ASP A N 1
ATOM 5474 C CA . ASP A 1 662 ? -40.297 -2.384 63.097 1.00 91.00 662 ASP A CA 1
ATOM 5475 C C . ASP A 1 662 ? -39.002 -2.001 62.369 1.00 91.00 662 ASP A C 1
ATOM 5477 O O . ASP A 1 662 ? -37.947 -1.920 62.999 1.00 91.00 662 ASP A O 1
ATOM 5481 N N . TYR A 1 663 ? -39.088 -1.646 61.082 1.00 91.00 663 TYR A N 1
ATOM 5482 C CA . TYR A 1 663 ? -37.942 -1.155 60.318 1.00 91.00 663 TYR A CA 1
ATOM 5483 C C . TYR A 1 663 ? -37.363 0.131 60.917 1.00 91.00 663 TYR A C 1
ATOM 5485 O O . TYR A 1 663 ? -36.153 0.240 61.067 1.00 91.00 663 TYR A O 1
ATOM 5493 N N . LEU A 1 664 ? -38.187 1.106 61.313 1.00 89.50 664 LEU A N 1
ATOM 5494 C CA . LEU A 1 664 ? -37.688 2.343 61.930 1.00 89.50 664 LEU A CA 1
ATOM 5495 C C . LEU A 1 664 ? -36.919 2.080 63.236 1.00 89.50 664 LEU A C 1
ATOM 5497 O O . LEU A 1 664 ? -36.023 2.852 63.581 1.00 89.50 664 LEU A O 1
ATOM 5501 N N . LYS A 1 665 ? -37.228 0.983 63.940 1.00 88.50 665 LYS A N 1
ATOM 5502 C CA . LYS A 1 665 ? -36.512 0.557 65.150 1.00 88.50 665 LYS A CA 1
ATOM 5503 C C . LYS A 1 665 ? -35.246 -0.238 64.838 1.00 88.50 665 LYS A C 1
ATOM 5505 O O . LYS A 1 665 ? -34.203 0.045 65.415 1.00 88.50 665 LYS A O 1
ATOM 5510 N N . LYS A 1 666 ? -35.342 -1.243 63.964 1.00 86.81 666 LYS A N 1
ATOM 5511 C CA . LYS A 1 666 ? -34.270 -2.222 63.717 1.00 86.81 666 LYS A CA 1
ATOM 5512 C C . LYS A 1 666 ? -33.355 -1.866 62.548 1.00 86.81 666 LYS A C 1
ATOM 5514 O O . LYS A 1 666 ? -32.238 -2.356 62.504 1.00 86.81 666 LYS A O 1
ATOM 5519 N N . GLN A 1 667 ? -33.809 -1.007 61.639 1.00 85.69 667 GLN A N 1
ATOM 5520 C CA . GLN A 1 667 ? -33.148 -0.602 60.389 1.00 85.69 667 GLN A CA 1
ATOM 5521 C C . GLN A 1 667 ? -32.987 -1.722 59.341 1.00 85.69 667 GLN A C 1
ATOM 5523 O O . GLN A 1 667 ? -32.250 -1.554 58.375 1.00 85.69 667 GLN A O 1
ATOM 5528 N N . TYR A 1 668 ? -33.689 -2.851 59.490 1.00 84.50 668 TYR A N 1
ATOM 5529 C CA . TYR A 1 668 ? -33.750 -3.929 58.496 1.00 84.50 668 TYR A CA 1
ATOM 5530 C C . TYR A 1 668 ? -35.079 -4.694 58.582 1.00 84.50 668 TYR A C 1
ATOM 5532 O O . TYR A 1 668 ? -35.744 -4.692 59.620 1.00 84.50 668 TYR A O 1
ATOM 5540 N N . PHE A 1 669 ? -35.467 -5.365 57.493 1.00 88.12 669 PHE A N 1
ATOM 5541 C CA . PHE A 1 669 ? -36.601 -6.296 57.475 1.00 88.12 669 PHE A CA 1
ATOM 5542 C C . PHE A 1 669 ? -36.144 -7.703 57.857 1.00 88.12 669 PHE A C 1
ATOM 5544 O O . PHE A 1 669 ? -35.085 -8.152 57.424 1.00 88.12 669 PHE A O 1
ATOM 5551 N N . SER A 1 670 ? -36.945 -8.417 58.650 1.00 85.94 670 SER A N 1
ATOM 5552 C CA . SER A 1 670 ? -36.597 -9.753 59.142 1.00 85.94 670 SER A CA 1
ATOM 5553 C C . SER A 1 670 ? -37.786 -10.714 59.102 1.00 85.94 670 SER A C 1
ATOM 5555 O O . SER A 1 670 ? -38.930 -10.264 59.195 1.00 85.94 670 SER A O 1
ATOM 5557 N N . PRO A 1 671 ? -37.546 -12.039 59.041 1.00 86.56 671 PRO A N 1
ATOM 5558 C CA . PRO A 1 671 ? -38.613 -13.025 59.197 1.00 86.56 671 PRO A CA 1
ATOM 5559 C C . PRO A 1 671 ? -39.389 -12.867 60.511 1.00 86.56 671 PRO A C 1
ATOM 5561 O O . PRO A 1 671 ? -40.590 -13.111 60.553 1.00 86.56 671 PRO A O 1
ATOM 5564 N N . GLU A 1 672 ? -38.716 -12.423 61.571 1.00 88.25 672 GLU A N 1
ATOM 5565 C CA . GLU A 1 672 ? -39.326 -12.173 62.878 1.00 88.25 672 GLU A CA 1
ATOM 5566 C C . GLU A 1 672 ? -40.317 -11.000 62.838 1.00 88.25 672 GLU A C 1
ATOM 5568 O O . GLU A 1 672 ? -41.343 -11.018 63.519 1.00 88.25 672 GLU A O 1
ATOM 5573 N N . ALA A 1 673 ? -40.061 -9.991 62.002 1.00 90.81 673 ALA A N 1
ATOM 5574 C CA . ALA A 1 673 ? -41.009 -8.904 61.768 1.00 90.81 673 ALA A CA 1
ATOM 5575 C C . ALA A 1 673 ? -42.303 -9.426 61.124 1.00 90.81 673 ALA A C 1
ATOM 5577 O O . ALA A 1 673 ? -43.392 -9.059 61.560 1.00 90.81 673 ALA A O 1
ATOM 5578 N N . ASP A 1 674 ? -42.189 -10.342 60.154 1.00 92.06 674 ASP A N 1
ATOM 5579 C CA . ASP A 1 674 ? -43.340 -10.993 59.519 1.00 92.06 674 ASP A CA 1
ATOM 5580 C C . ASP A 1 674 ? -44.139 -11.854 60.512 1.00 92.06 674 ASP A C 1
ATOM 5582 O O . ASP A 1 674 ? -45.372 -11.798 60.517 1.00 92.06 674 ASP A O 1
ATOM 5586 N N . ILE A 1 675 ? -43.460 -12.596 61.401 1.00 92.31 675 ILE A N 1
ATOM 5587 C CA . ILE A 1 675 ? -44.097 -13.367 62.486 1.00 92.31 675 ILE A CA 1
ATOM 5588 C C . ILE A 1 675 ? -44.884 -12.442 63.407 1.00 92.31 675 ILE A C 1
ATOM 5590 O O . ILE A 1 675 ? -46.064 -12.683 63.669 1.00 92.31 675 ILE A O 1
ATOM 5594 N N . ASN A 1 676 ? -44.267 -11.363 63.880 1.00 91.19 676 ASN A N 1
ATOM 5595 C CA . ASN A 1 676 ? -44.922 -10.473 64.830 1.00 91.19 676 ASN A CA 1
ATOM 5596 C C . ASN A 1 676 ? -46.030 -9.627 64.182 1.00 91.19 676 ASN A C 1
ATOM 5598 O O . ASN A 1 676 ? -47.064 -9.389 64.814 1.00 91.19 676 ASN A O 1
ATOM 5602 N N . ALA A 1 677 ? -45.884 -9.252 62.908 1.00 91.94 677 ALA A N 1
ATOM 5603 C CA . ALA A 1 6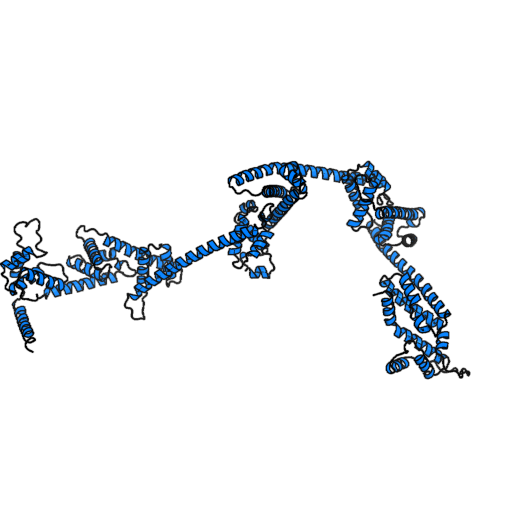77 ? -46.956 -8.636 62.133 1.00 91.94 677 ALA A CA 1
ATOM 5604 C C . ALA A 1 677 ? -48.151 -9.593 61.991 1.00 91.94 677 ALA A C 1
ATOM 5606 O O . ALA A 1 677 ? -49.294 -9.198 62.235 1.00 91.94 677 ALA A O 1
ATOM 5607 N N . ALA A 1 678 ? -47.897 -10.866 61.663 1.00 93.50 678 ALA A N 1
ATOM 5608 C CA . ALA A 1 678 ? -48.923 -11.904 61.599 1.00 93.50 678 ALA A CA 1
ATOM 5609 C C . ALA A 1 678 ? -49.593 -12.138 62.962 1.00 93.50 678 ALA A C 1
ATOM 5611 O O . ALA A 1 678 ? -50.819 -12.180 63.033 1.00 93.50 678 ALA A O 1
ATOM 5612 N N . LYS A 1 679 ? -48.816 -12.203 64.052 1.00 92.69 679 LYS A N 1
ATOM 5613 C CA . LYS A 1 679 ? -49.310 -12.334 65.435 1.00 92.69 679 LYS A CA 1
ATOM 5614 C C . LYS A 1 679 ? -50.273 -11.201 65.789 1.00 92.69 679 LYS A C 1
ATOM 5616 O O . LYS A 1 679 ? -51.364 -11.452 66.301 1.00 92.69 679 LYS A O 1
ATOM 5621 N N . LYS A 1 680 ? -49.903 -9.958 65.459 1.00 89.31 680 LYS A N 1
ATOM 5622 C CA . LYS A 1 680 ? -50.748 -8.774 65.659 1.00 89.31 680 LYS A CA 1
ATOM 5623 C C . LYS A 1 680 ? -52.045 -8.858 64.852 1.00 89.31 680 LYS A C 1
ATOM 5625 O O . LYS A 1 680 ? -53.115 -8.637 65.409 1.00 89.31 680 LYS A O 1
ATOM 5630 N N . MET A 1 681 ? -51.965 -9.218 63.571 1.00 91.38 681 MET A N 1
ATOM 5631 C CA . MET A 1 681 ? -53.149 -9.363 62.716 1.00 91.38 681 MET A CA 1
ATOM 5632 C C . MET A 1 681 ? -54.095 -10.472 63.202 1.00 91.38 681 MET A C 1
ATOM 5634 O O . MET A 1 681 ? -55.310 -10.277 63.206 1.00 91.38 681 MET A O 1
ATOM 5638 N N . LEU A 1 682 ? -53.555 -11.604 63.670 1.00 91.50 682 LEU A N 1
ATOM 5639 C CA . LEU A 1 682 ? -54.339 -12.682 64.284 1.00 91.50 682 LEU A CA 1
ATOM 5640 C C . LEU A 1 682 ? -55.041 -12.216 65.566 1.00 91.50 682 LEU A C 1
ATOM 5642 O O . LEU A 1 682 ? -56.205 -12.548 65.784 1.00 91.50 682 LEU A O 1
ATOM 5646 N N . ASN A 1 683 ? -54.363 -11.424 66.403 1.00 87.75 683 ASN A N 1
ATOM 5647 C CA . ASN A 1 683 ? -54.969 -10.838 67.599 1.00 87.75 683 ASN A CA 1
ATOM 5648 C C . ASN A 1 683 ? -56.100 -9.846 67.262 1.00 87.75 683 ASN A C 1
ATOM 5650 O O . ASN A 1 683 ? -57.081 -9.759 67.998 1.00 87.75 683 ASN A O 1
ATOM 5654 N N . ASP A 1 684 ? -55.999 -9.156 66.124 1.00 87.00 684 ASP A N 1
ATOM 5655 C CA . ASP A 1 684 ? -57.032 -8.257 65.591 1.00 87.00 684 ASP A CA 1
ATOM 5656 C C . ASP A 1 684 ? -58.172 -9.009 64.854 1.00 87.00 684 ASP A C 1
ATOM 5658 O O . ASP A 1 684 ? -59.044 -8.381 64.252 1.00 87.00 684 ASP A O 1
ATOM 5662 N N . ASN A 1 685 ? -58.216 -10.347 64.946 1.00 87.94 685 ASN A N 1
ATOM 5663 C CA . ASN A 1 685 ? -59.204 -11.248 64.329 1.00 87.94 685 ASN A CA 1
ATOM 5664 C C . ASN A 1 685 ? -59.225 -11.235 62.788 1.00 87.94 685 ASN A C 1
ATOM 5666 O O . ASN A 1 685 ? -60.262 -11.499 62.176 1.00 87.94 685 ASN A O 1
ATOM 5670 N N . ILE A 1 686 ? -58.090 -10.950 62.146 1.00 90.69 686 ILE A N 1
ATOM 5671 C CA . ILE A 1 686 ? -57.938 -11.104 60.693 1.00 90.69 686 ILE A CA 1
ATOM 5672 C C . ILE A 1 686 ? -57.775 -12.594 60.357 1.00 90.69 686 ILE A C 1
ATOM 5674 O O . ILE A 1 686 ? -57.105 -13.333 61.080 1.00 90.69 686 ILE A O 1
ATOM 5678 N N . SER A 1 687 ? -58.391 -13.045 59.259 1.00 92.56 687 SER A N 1
ATOM 5679 C CA . SER A 1 687 ? -58.335 -14.450 58.846 1.00 92.56 687 SER A CA 1
ATOM 5680 C C . SER A 1 687 ? -56.921 -14.874 58.418 1.00 92.56 687 SER A C 1
ATOM 5682 O O . SER A 1 687 ? -56.174 -14.093 57.826 1.00 92.56 687 SER A O 1
ATOM 5684 N N . GLU A 1 688 ? -56.555 -16.140 58.659 1.00 91.31 688 GLU A N 1
ATOM 5685 C CA . GLU A 1 688 ? -55.263 -16.697 58.214 1.00 91.31 688 GLU A CA 1
ATOM 5686 C C . GLU A 1 688 ? -55.083 -16.569 56.684 1.00 91.31 688 GLU A C 1
ATOM 5688 O O . GLU A 1 688 ? -53.971 -16.348 56.200 1.00 91.31 688 GLU A O 1
ATOM 5693 N N . GLN A 1 689 ? -56.182 -16.637 55.921 1.00 91.06 689 GLN A N 1
ATOM 5694 C CA . GLN A 1 689 ? -56.176 -16.482 54.466 1.00 91.06 689 GLN A CA 1
ATOM 5695 C C . GLN A 1 689 ? -55.819 -15.051 54.040 1.00 91.06 689 GLN A C 1
ATOM 5697 O O . GLN A 1 689 ? -54.968 -14.873 53.168 1.00 91.06 689 GLN A O 1
ATOM 5702 N N . ASP A 1 690 ? -56.406 -14.037 54.678 1.00 91.56 690 ASP A N 1
ATOM 5703 C CA . ASP A 1 690 ? -56.093 -12.633 54.386 1.00 91.56 690 ASP A CA 1
ATOM 5704 C C . ASP A 1 690 ? -54.647 -12.297 54.768 1.00 91.56 690 ASP A C 1
ATOM 5706 O O . ASP A 1 690 ? -53.941 -11.637 54.005 1.00 91.56 690 ASP A O 1
ATOM 5710 N N . ILE A 1 691 ? -54.166 -12.816 55.904 1.00 92.50 691 ILE A N 1
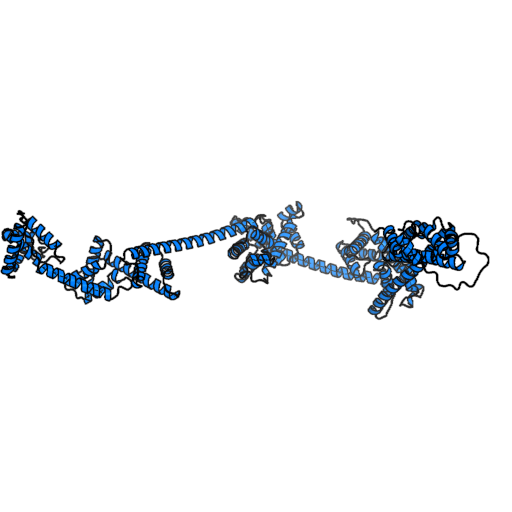ATOM 5711 C CA . ILE A 1 691 ? -52.768 -12.650 56.332 1.00 92.50 691 ILE A CA 1
ATOM 5712 C C . ILE A 1 691 ? -51.815 -13.274 55.308 1.00 92.50 691 ILE A C 1
ATOM 5714 O O . ILE A 1 691 ? -50.842 -12.636 54.903 1.00 92.50 691 ILE A O 1
ATOM 5718 N N . SER A 1 692 ? -52.110 -14.493 54.839 1.00 91.31 692 SER A N 1
ATOM 5719 C CA . SER A 1 692 ? -51.318 -15.162 53.802 1.00 91.31 692 SER A CA 1
ATOM 5720 C C . SER A 1 692 ? -51.233 -14.316 52.529 1.00 91.31 692 SER A C 1
ATOM 5722 O O . SER A 1 692 ? -50.148 -14.166 51.965 1.00 91.31 692 SER A O 1
ATOM 5724 N N . ILE A 1 693 ? -52.352 -13.740 52.078 1.00 91.44 693 ILE A N 1
ATOM 5725 C CA . ILE A 1 693 ? -52.401 -12.878 50.887 1.00 91.44 693 ILE A CA 1
ATOM 5726 C C . ILE A 1 693 ? -51.539 -11.627 51.092 1.00 91.44 693 ILE A C 1
ATOM 5728 O O . ILE A 1 693 ? -50.734 -11.284 50.221 1.00 91.44 693 ILE A O 1
ATOM 5732 N N . VAL A 1 694 ? -51.669 -10.968 52.246 1.00 92.31 694 VAL A N 1
ATOM 5733 C CA . VAL A 1 694 ? -50.929 -9.742 52.565 1.00 92.31 694 VAL A CA 1
ATOM 5734 C C . VAL A 1 694 ? -49.421 -9.997 52.600 1.00 92.31 694 VAL A C 1
ATOM 5736 O O . VAL A 1 694 ? -48.679 -9.287 51.920 1.00 92.31 694 VAL A O 1
ATOM 5739 N N . ILE A 1 695 ? -48.960 -11.038 53.301 1.00 91.88 695 ILE A N 1
ATOM 5740 C CA . ILE A 1 695 ? -47.529 -11.379 53.386 1.00 91.88 695 ILE A CA 1
ATOM 5741 C C . ILE A 1 695 ? -46.980 -11.739 52.002 1.00 91.88 695 ILE A C 1
ATOM 5743 O O . ILE A 1 695 ? -45.954 -11.201 51.592 1.00 91.88 695 ILE A O 1
ATOM 5747 N N . THR A 1 696 ? -47.693 -12.570 51.232 1.00 90.75 696 THR A N 1
ATOM 5748 C CA . THR A 1 696 ? -47.278 -12.959 49.867 1.00 90.75 696 THR A CA 1
ATOM 5749 C C . THR A 1 696 ? -47.048 -11.743 48.973 1.00 90.75 696 THR A C 1
ATOM 5751 O O . THR A 1 696 ? -46.123 -11.722 48.158 1.00 90.75 696 THR A O 1
ATOM 5754 N N . LYS A 1 697 ? -47.914 -10.734 49.100 1.00 90.69 697 LYS A N 1
ATOM 5755 C CA . LYS A 1 697 ? -47.930 -9.554 48.235 1.00 90.69 697 LYS A CA 1
ATOM 5756 C C . LYS A 1 697 ? -46.957 -8.469 48.695 1.00 90.69 697 LYS A C 1
ATOM 5758 O O . LYS A 1 697 ? -46.384 -7.797 47.838 1.00 90.69 697 LYS A O 1
ATOM 5763 N N . HIS A 1 698 ? -46.765 -8.302 50.004 1.00 92.06 698 HIS A N 1
ATOM 5764 C CA . HIS A 1 698 ? -46.082 -7.136 50.569 1.00 92.06 698 HIS A CA 1
ATOM 5765 C C . HIS A 1 698 ? -44.795 -7.429 51.331 1.00 92.06 698 HIS A C 1
ATOM 5767 O O . HIS A 1 698 ? -43.998 -6.505 51.452 1.00 92.06 698 HIS A O 1
ATOM 5773 N N . SER A 1 699 ? -44.542 -8.656 51.797 1.00 92.56 699 SER A N 1
ATOM 5774 C CA . SER A 1 699 ? -43.299 -8.946 52.523 1.00 92.56 699 SER A CA 1
ATOM 5775 C C . SER A 1 699 ? -42.082 -8.845 51.601 1.00 92.56 699 SER A C 1
ATOM 5777 O O . SER A 1 699 ? -42.043 -9.542 50.578 1.00 92.56 699 SER A O 1
ATOM 5779 N N . PRO A 1 700 ? -41.074 -8.014 51.939 1.00 90.88 700 PRO A N 1
ATOM 5780 C CA . PRO A 1 700 ? -39.787 -8.028 51.257 1.00 90.88 700 PRO A CA 1
ATOM 5781 C C . PRO A 1 700 ? -39.117 -9.401 51.357 1.00 90.88 700 PRO A C 1
ATOM 5783 O O . PRO A 1 700 ? -38.577 -9.882 50.370 1.00 90.88 700 PRO A O 1
ATOM 5786 N N . ILE A 1 701 ? -39.247 -10.086 52.497 1.00 88.44 701 ILE A N 1
ATOM 5787 C CA . ILE A 1 701 ? -38.656 -11.412 52.719 1.00 88.44 701 ILE A CA 1
ATOM 5788 C C . ILE A 1 701 ? -39.346 -12.473 51.855 1.00 88.44 701 ILE A C 1
ATOM 5790 O O . ILE A 1 701 ? -38.689 -13.290 51.220 1.00 88.44 701 ILE A O 1
ATOM 5794 N N . ALA A 1 702 ? -40.675 -12.425 51.730 1.00 89.06 702 ALA A N 1
ATOM 5795 C CA . ALA A 1 702 ? -41.408 -13.335 50.844 1.00 89.06 702 ALA A CA 1
ATOM 5796 C C . ALA A 1 702 ? -41.170 -13.064 49.342 1.00 89.06 702 ALA A C 1
ATOM 5798 O O . ALA A 1 702 ? -41.636 -13.832 48.504 1.00 89.06 702 ALA A O 1
ATOM 5799 N N . ALA A 1 703 ? -40.514 -11.953 48.977 1.00 89.75 703 ALA A N 1
ATOM 5800 C CA . ALA A 1 703 ? -40.094 -11.689 47.599 1.00 89.75 703 ALA A CA 1
ATOM 5801 C C . ALA A 1 703 ? -38.723 -12.280 47.268 1.00 89.75 703 ALA A C 1
ATOM 5803 O O . ALA A 1 703 ? -38.352 -12.263 46.097 1.00 89.75 703 ALA A O 1
ATOM 5804 N N . GLU A 1 704 ? -37.971 -12.790 48.239 1.00 87.50 704 GLU A N 1
ATOM 5805 C CA . GLU A 1 704 ? -36.671 -13.408 47.983 1.00 87.50 704 GLU A CA 1
ATOM 5806 C C . GLU A 1 704 ? -36.833 -14.738 47.219 1.00 87.50 704 GLU A C 1
ATOM 5808 O O . GLU A 1 704 ? -37.888 -15.384 47.304 1.00 87.50 704 GLU A O 1
ATOM 5813 N N . PRO A 1 705 ? -35.816 -15.172 46.452 1.00 85.44 705 PRO A N 1
ATOM 5814 C CA . PRO A 1 705 ? -35.850 -16.453 45.754 1.00 85.44 705 PRO A CA 1
ATOM 5815 C C . PRO A 1 705 ? -36.185 -17.613 46.697 1.00 85.44 705 PRO A C 1
ATOM 5817 O O . PRO A 1 705 ? -35.745 -17.652 47.846 1.00 85.44 705 PRO A O 1
ATOM 5820 N N . LYS A 1 706 ? -36.994 -18.560 46.211 1.00 78.19 706 LYS A N 1
ATOM 5821 C CA . LYS A 1 706 ? -37.419 -19.784 46.922 1.00 78.19 706 LYS A CA 1
ATOM 5822 C C . LYS A 1 706 ? -38.167 -19.591 48.263 1.00 78.19 706 LYS A C 1
ATOM 5824 O O . LYS A 1 706 ? -38.549 -20.584 48.892 1.00 78.19 706 LYS A O 1
ATOM 5829 N N . ARG A 1 707 ? -38.494 -18.360 48.686 1.00 75.81 707 ARG A N 1
ATOM 5830 C CA . ARG A 1 707 ? -39.374 -18.069 49.843 1.00 75.81 707 ARG A CA 1
ATOM 5831 C C . ARG A 1 707 ? -40.859 -18.206 49.466 1.00 75.81 707 ARG A C 1
ATOM 5833 O O . ARG A 1 707 ? -41.607 -17.237 49.386 1.00 75.81 707 ARG A O 1
ATOM 5840 N N . ASN A 1 708 ? -41.282 -19.449 49.228 1.00 72.50 708 ASN A N 1
ATOM 5841 C CA . ASN A 1 708 ? -42.596 -19.792 48.661 1.00 72.50 708 ASN A CA 1
ATOM 5842 C C . ASN A 1 708 ? -43.681 -19.973 49.757 1.00 72.50 708 ASN A C 1
ATOM 5844 O O . ASN A 1 708 ? -43.482 -19.636 50.922 1.00 72.50 708 ASN A O 1
ATOM 5848 N N . MET A 1 709 ? -44.821 -20.601 49.430 1.00 77.50 709 MET A N 1
ATOM 5849 C CA . MET A 1 709 ? -45.885 -20.963 50.395 1.00 77.50 709 MET A CA 1
ATOM 5850 C C . MET A 1 709 ? -45.421 -21.661 51.697 1.00 77.50 709 MET A C 1
ATOM 5852 O O . MET A 1 709 ? -46.032 -21.401 52.738 1.00 77.50 709 MET A O 1
ATOM 5856 N N . PRO A 1 710 ? -44.359 -22.498 51.721 1.00 81.88 710 PRO A N 1
ATOM 5857 C CA . PRO A 1 710 ? -43.828 -23.051 52.968 1.00 81.88 710 PRO A CA 1
ATOM 5858 C C . PRO A 1 710 ? -43.330 -21.982 53.946 1.00 81.88 710 PRO A C 1
ATOM 5860 O O . PRO A 1 710 ? -43.540 -22.124 55.148 1.00 81.88 710 PRO A O 1
ATOM 5863 N N . TYR A 1 711 ? -42.737 -20.890 53.447 1.00 85.62 711 TYR A N 1
ATOM 5864 C CA . TYR A 1 711 ? -42.324 -19.765 54.284 1.00 85.62 711 TYR A CA 1
ATOM 5865 C C . TYR A 1 711 ? -43.538 -19.117 54.955 1.00 85.62 711 TYR A C 1
ATOM 5867 O O . TYR A 1 711 ? -43.567 -18.973 56.171 1.00 85.62 711 TYR A O 1
ATOM 5875 N N . ILE A 1 712 ? -44.593 -18.827 54.192 1.00 87.94 712 ILE A N 1
ATOM 5876 C CA . ILE A 1 712 ? -45.823 -18.225 54.729 1.00 87.94 712 ILE A CA 1
ATOM 5877 C C . ILE A 1 712 ? -46.496 -19.158 55.747 1.00 87.94 712 ILE A C 1
ATOM 5879 O O . ILE A 1 712 ? -46.948 -18.717 56.804 1.00 87.94 712 ILE A O 1
ATOM 5883 N N . SER A 1 713 ? -46.500 -20.463 55.466 1.00 86.62 713 SER A N 1
ATOM 5884 C CA . SER A 1 713 ? -47.022 -21.484 56.381 1.00 86.62 713 SER A CA 1
ATOM 5885 C C . SER A 1 713 ? -46.232 -21.531 57.693 1.00 86.62 713 SER A C 1
ATOM 5887 O O . SER A 1 713 ? -46.823 -21.646 58.767 1.00 86.62 713 SER A O 1
ATOM 5889 N N . TYR A 1 714 ? -44.902 -21.406 57.619 1.00 88.44 714 TYR A N 1
ATOM 5890 C CA . TYR A 1 714 ? -44.031 -21.291 58.788 1.00 88.44 714 TYR A CA 1
ATOM 5891 C C . TYR A 1 714 ? -44.362 -20.042 59.616 1.00 88.44 714 TYR A C 1
ATOM 5893 O O . TYR A 1 714 ? -44.582 -20.165 60.822 1.00 88.44 714 TYR A O 1
ATOM 5901 N N . ILE A 1 715 ? -44.479 -18.874 58.970 1.00 91.44 715 ILE A N 1
ATOM 5902 C CA . ILE A 1 715 ? -44.813 -17.605 59.631 1.00 91.44 715 ILE A CA 1
ATOM 5903 C C . ILE A 1 715 ? -46.146 -17.710 60.377 1.00 91.44 715 ILE A C 1
ATOM 5905 O O . ILE A 1 715 ? -46.206 -17.415 61.568 1.00 91.44 715 ILE A O 1
ATOM 5909 N N . LEU A 1 716 ? -47.201 -18.196 59.715 1.00 91.06 716 LEU A N 1
ATOM 5910 C CA . LEU A 1 716 ? -48.525 -18.352 60.326 1.00 91.06 716 LEU A CA 1
ATOM 5911 C C . LEU A 1 716 ? -48.511 -19.333 61.503 1.00 91.06 716 LEU A C 1
ATOM 5913 O O . LEU A 1 716 ? -49.065 -19.037 62.563 1.00 91.06 716 LEU A O 1
ATOM 5917 N N . LYS A 1 717 ? -47.852 -20.490 61.348 1.00 90.38 717 LYS A N 1
ATOM 5918 C CA . LYS A 1 717 ? -47.746 -21.496 62.414 1.00 90.38 717 LYS A CA 1
ATOM 5919 C C . LYS A 1 717 ? -47.027 -20.934 63.640 1.00 90.38 717 LYS A C 1
ATOM 5921 O O . LYS A 1 717 ? -47.483 -21.152 64.762 1.00 90.38 717 LYS A O 1
ATOM 5926 N N . LYS A 1 718 ? -45.921 -20.217 63.427 1.00 91.75 718 LYS A N 1
ATOM 5927 C CA . LYS A 1 718 ? -45.118 -19.628 64.499 1.00 91.75 718 LYS A CA 1
ATOM 5928 C C . LYS A 1 718 ? -45.853 -18.472 65.178 1.00 91.75 718 LYS A C 1
ATOM 5930 O O . LYS A 1 718 ? -45.992 -18.495 66.393 1.00 91.75 718 LYS A O 1
ATOM 5935 N N . ALA A 1 719 ? -46.452 -17.566 64.406 1.00 92.69 719 ALA A N 1
ATOM 5936 C CA . ALA A 1 719 ? -47.265 -16.466 64.924 1.00 92.69 719 ALA A CA 1
ATOM 5937 C C . ALA A 1 719 ? -48.448 -16.951 65.776 1.00 92.69 719 ALA A C 1
ATOM 5939 O O . ALA A 1 719 ? -48.754 -16.356 66.806 1.00 92.69 719 ALA A O 1
ATOM 5940 N N . LYS A 1 720 ? -49.099 -18.050 65.375 1.00 91.62 720 LYS A N 1
ATOM 5941 C CA . LYS A 1 720 ? -50.185 -18.678 66.139 1.00 91.62 720 LYS A CA 1
ATOM 5942 C C . LYS A 1 720 ? -49.691 -19.282 67.448 1.00 91.62 720 LYS A C 1
ATOM 5944 O O . LYS A 1 720 ? -50.323 -19.081 68.479 1.00 91.62 720 LYS A O 1
ATOM 5949 N N . LEU A 1 721 ? -48.572 -20.006 67.404 1.00 91.25 721 LEU A N 1
ATOM 5950 C CA . LEU A 1 721 ? -47.948 -20.564 68.600 1.00 91.25 721 LEU A CA 1
ATOM 5951 C C . LEU A 1 721 ? -47.556 -19.451 69.577 1.00 91.25 721 LEU A C 1
ATOM 5953 O O . LEU A 1 721 ? -47.899 -19.532 70.750 1.00 91.25 721 LEU A O 1
ATOM 5957 N N . ASP A 1 722 ? -46.900 -18.401 69.085 1.00 90.25 722 ASP A N 1
ATOM 5958 C CA . ASP A 1 722 ? -46.455 -17.278 69.906 1.00 90.25 722 ASP A CA 1
ATOM 5959 C C . ASP A 1 722 ? -47.655 -16.500 70.467 1.00 90.25 722 ASP A C 1
ATOM 5961 O O . ASP A 1 722 ? -47.658 -16.145 71.641 1.00 90.25 722 ASP A O 1
ATOM 5965 N N . LEU A 1 723 ? -48.729 -16.317 69.687 1.00 90.50 723 LEU A N 1
ATOM 5966 C CA . LEU A 1 723 ? -49.978 -15.726 70.179 1.00 90.50 723 LEU A CA 1
ATOM 5967 C C . LEU A 1 723 ? -50.609 -16.555 71.307 1.00 90.50 723 LEU A C 1
ATOM 5969 O O . LEU A 1 723 ? -51.070 -15.989 72.296 1.00 90.50 723 LEU A O 1
ATOM 5973 N N . GLU A 1 724 ? -50.667 -17.881 71.165 1.00 88.62 724 GLU A N 1
ATOM 5974 C CA . GLU A 1 724 ? -51.220 -18.758 72.202 1.00 88.62 724 GLU A CA 1
ATOM 5975 C C . GLU A 1 724 ? -50.338 -18.788 73.456 1.00 88.62 724 GLU A C 1
ATOM 5977 O O . GLU A 1 724 ? -50.874 -18.706 74.560 1.00 88.62 724 GLU A O 1
ATOM 5982 N N . LEU A 1 725 ? -49.009 -18.794 73.305 1.00 88.50 725 LEU A N 1
ATOM 5983 C CA . LEU A 1 725 ? -48.069 -18.672 74.423 1.00 88.50 725 LEU A CA 1
ATOM 5984 C C . LEU A 1 725 ? -48.249 -17.345 75.167 1.00 88.50 725 LEU A C 1
ATOM 5986 O O . LEU A 1 725 ? -48.317 -17.337 76.393 1.00 88.50 725 LEU A O 1
ATOM 5990 N N . GLU A 1 726 ? -48.381 -16.224 74.457 1.00 87.69 726 GLU A N 1
ATOM 5991 C CA . GLU A 1 726 ? -48.627 -14.923 75.088 1.00 87.69 726 GLU A CA 1
ATOM 5992 C C . GLU A 1 726 ? -50.009 -14.855 75.764 1.00 87.69 726 GLU A C 1
ATOM 5994 O O . GLU A 1 726 ? -50.143 -14.320 76.868 1.00 87.69 726 GLU A O 1
ATOM 5999 N N . LYS A 1 727 ? -51.049 -15.462 75.172 1.00 86.19 727 LYS A N 1
ATOM 6000 C CA . LYS A 1 727 ? -52.362 -15.608 75.828 1.00 86.19 727 LYS A CA 1
ATOM 6001 C C . LYS A 1 727 ? -52.278 -16.483 77.078 1.00 86.19 727 LYS A C 1
ATOM 6003 O O . LYS A 1 727 ? -52.985 -16.212 78.048 1.00 86.19 727 LYS A O 1
ATOM 6008 N N . GLU A 1 728 ? -51.461 -17.531 77.070 1.00 84.81 728 GLU A N 1
ATOM 6009 C CA . GLU A 1 728 ? -51.231 -18.396 78.227 1.00 84.81 728 GLU A CA 1
ATOM 6010 C C . GLU A 1 728 ? -50.461 -17.662 79.331 1.00 84.81 728 GLU A C 1
ATOM 6012 O O . GLU A 1 728 ? -50.889 -17.691 80.487 1.00 84.81 728 GLU A O 1
ATOM 6017 N N . LYS A 1 729 ? -49.406 -16.913 78.979 1.00 86.00 729 LYS A N 1
ATOM 6018 C CA . LYS A 1 729 ? -48.718 -16.007 79.909 1.00 86.00 729 LYS A CA 1
ATOM 6019 C C . LYS A 1 729 ? -49.700 -15.030 80.542 1.00 86.00 729 LYS A C 1
ATOM 6021 O O . LYS A 1 729 ? -49.693 -14.891 81.758 1.00 86.00 729 LYS A O 1
ATOM 6026 N N . LEU A 1 730 ? -50.591 -14.417 79.757 1.00 84.19 730 LEU A N 1
ATOM 6027 C CA . LEU A 1 730 ? -51.615 -13.504 80.272 1.00 84.19 730 LEU A CA 1
ATOM 6028 C C . LEU A 1 730 ? -52.603 -14.209 81.216 1.00 84.19 730 LEU A C 1
ATOM 6030 O O . LEU A 1 730 ? -52.996 -13.637 82.230 1.00 84.19 730 LEU A O 1
ATOM 6034 N N . ARG A 1 731 ? -53.008 -15.452 80.913 1.00 81.38 731 ARG A N 1
ATOM 6035 C CA . ARG A 1 731 ? -53.894 -16.244 81.790 1.00 81.38 731 ARG A CA 1
ATOM 6036 C C . ARG A 1 731 ? -53.247 -16.569 83.135 1.00 81.38 731 ARG A C 1
ATOM 6038 O O . ARG A 1 731 ? -53.967 -16.604 84.128 1.00 81.38 731 ARG A O 1
ATOM 6045 N N . ASN A 1 732 ? -51.935 -16.795 83.140 1.00 81.69 732 ASN A N 1
ATOM 6046 C CA . ASN A 1 732 ? -51.152 -17.191 84.310 1.00 81.69 732 ASN A CA 1
ATOM 6047 C C . ASN A 1 732 ? -50.392 -16.017 84.956 1.00 81.69 732 ASN A C 1
ATOM 6049 O O . ASN A 1 732 ? -49.623 -16.227 85.895 1.00 81.69 732 ASN A O 1
ATOM 6053 N N . TYR A 1 733 ? -50.563 -14.793 84.447 1.00 81.56 733 TYR A N 1
ATOM 6054 C CA . TYR A 1 733 ? -49.826 -13.629 84.917 1.00 81.56 733 TYR A CA 1
ATOM 6055 C C . TYR A 1 733 ? -50.231 -13.284 86.347 1.00 81.56 733 TYR A C 1
ATOM 6057 O O . TYR A 1 733 ? -51.393 -12.986 86.630 1.00 81.56 733 TYR A O 1
ATOM 6065 N N . GLN A 1 734 ? -49.240 -13.268 87.235 1.00 78.94 734 GLN A N 1
ATOM 6066 C CA . GLN A 1 734 ? -49.393 -12.815 88.609 1.00 78.94 734 GLN A CA 1
ATOM 6067 C C . GLN A 1 734 ? -48.506 -11.583 88.832 1.00 78.94 734 GLN A C 1
ATOM 6069 O O . GLN A 1 734 ? -47.278 -11.706 88.753 1.00 78.94 734 GLN A O 1
ATOM 6074 N N . PRO A 1 735 ? -49.098 -10.405 89.109 1.00 78.44 735 PRO A N 1
ATOM 6075 C CA . PRO A 1 735 ? -48.341 -9.190 89.389 1.00 78.44 735 PRO A CA 1
ATOM 6076 C C . PRO A 1 735 ? -47.397 -9.392 90.579 1.00 78.44 735 PRO A C 1
ATOM 6078 O O . PRO A 1 735 ? -47.800 -9.917 91.622 1.00 78.44 735 PRO A O 1
ATOM 6081 N N . ARG A 1 736 ? -46.142 -8.948 90.461 1.00 77.94 736 ARG A N 1
ATOM 6082 C CA . ARG A 1 736 ? -45.198 -8.970 91.585 1.00 77.94 736 ARG A CA 1
ATOM 6083 C C . ARG A 1 736 ? -45.505 -7.812 92.526 1.00 77.94 736 ARG A C 1
ATOM 6085 O O . ARG A 1 736 ? -45.283 -6.650 92.205 1.00 77.94 736 ARG A O 1
ATOM 6092 N N . ILE A 1 737 ? -46.003 -8.130 93.714 1.00 77.31 737 ILE A N 1
ATOM 6093 C CA . ILE A 1 737 ? -46.348 -7.116 94.711 1.00 77.31 737 ILE A CA 1
ATOM 6094 C C . ILE A 1 737 ? -45.070 -6.527 95.327 1.00 77.31 737 ILE A C 1
ATOM 6096 O O . ILE A 1 737 ? -44.314 -7.232 95.993 1.00 77.31 737 ILE A O 1
ATOM 6100 N N . ARG A 1 738 ? -44.845 -5.222 95.137 1.00 70.25 738 ARG A N 1
ATOM 6101 C CA . ARG A 1 738 ? -43.838 -4.422 95.865 1.00 70.25 738 ARG A CA 1
ATOM 6102 C C . ARG A 1 738 ? -44.516 -3.402 96.776 1.00 70.25 738 ARG A C 1
ATOM 6104 O O . ARG A 1 738 ? -45.649 -3.021 96.517 1.00 70.25 738 ARG A O 1
ATOM 6111 N N . GLN A 1 739 ? -43.875 -2.968 97.856 1.00 72.69 739 GLN A N 1
ATOM 6112 C CA . GLN A 1 739 ? -44.417 -1.863 98.652 1.00 72.69 739 GLN A CA 1
ATOM 6113 C C . GLN A 1 739 ? -43.999 -0.538 98.017 1.00 72.69 739 GLN A C 1
ATOM 6115 O O . GLN A 1 739 ? -42.855 -0.126 98.159 1.00 72.69 739 GLN A O 1
ATOM 6120 N N . GLU A 1 740 ? -44.936 0.105 97.326 1.00 76.44 740 GLU A N 1
ATOM 6121 C CA . GLU A 1 740 ? -44.786 1.465 96.805 1.00 76.44 740 GLU A CA 1
ATOM 6122 C C . GLU A 1 740 ? -45.574 2.429 97.696 1.00 76.44 740 GLU A C 1
ATOM 6124 O O . GLU A 1 740 ? -46.682 2.115 98.132 1.00 76.44 740 GLU A O 1
ATOM 6129 N N . THR A 1 741 ? -45.013 3.601 97.992 1.00 75.00 741 THR A N 1
ATOM 6130 C CA . THR A 1 741 ? -45.665 4.609 98.852 1.00 75.00 741 THR A CA 1
ATOM 6131 C C . THR A 1 741 ? -46.622 5.520 98.081 1.00 75.00 741 THR A C 1
ATOM 6133 O O . THR A 1 741 ? -47.485 6.153 98.687 1.00 75.00 741 THR A O 1
ATOM 6136 N N . ASN A 1 742 ? -46.499 5.573 96.752 1.00 86.81 742 ASN A N 1
ATOM 6137 C CA . ASN A 1 742 ? -47.282 6.424 95.860 1.00 86.81 742 ASN A CA 1
ATOM 6138 C C . ASN A 1 742 ? -48.056 5.578 94.839 1.00 86.81 742 ASN A C 1
ATOM 6140 O O . ASN A 1 742 ? -47.484 4.738 94.145 1.00 86.81 742 ASN A O 1
ATOM 6144 N N . ILE A 1 743 ? -49.357 5.840 94.707 1.00 85.62 743 ILE A N 1
ATOM 6145 C CA . ILE A 1 743 ? -50.255 5.096 93.819 1.00 85.62 743 ILE A CA 1
ATOM 6146 C C . ILE A 1 743 ? -49.923 5.268 92.327 1.00 85.62 743 ILE A C 1
ATOM 6148 O O . ILE A 1 743 ? -50.074 4.333 91.542 1.00 85.62 743 ILE A O 1
ATOM 6152 N N . THR A 1 744 ? -49.430 6.444 91.934 1.00 87.12 744 THR A N 1
ATOM 6153 C CA . THR A 1 744 ? -49.024 6.742 90.552 1.00 87.12 744 THR A CA 1
ATOM 6154 C C . THR A 1 744 ? -47.799 5.926 90.153 1.00 87.12 744 THR A C 1
ATOM 6156 O O . THR A 1 744 ? -47.736 5.396 89.044 1.00 87.12 744 THR A O 1
ATOM 6159 N N . ASP A 1 745 ? -46.836 5.807 91.067 1.00 86.75 745 ASP A N 1
ATOM 6160 C CA . ASP A 1 745 ? -45.609 5.045 90.842 1.00 86.75 745 ASP A CA 1
ATOM 6161 C C . ASP A 1 745 ? -45.903 3.541 90.877 1.00 86.75 745 ASP A C 1
ATOM 6163 O O . ASP A 1 745 ? -45.415 2.807 90.021 1.00 86.75 745 ASP A O 1
ATOM 6167 N N . ALA A 1 746 ? -46.811 3.099 91.757 1.00 85.62 746 ALA A N 1
ATOM 6168 C CA . ALA A 1 746 ? -47.325 1.732 91.761 1.00 85.62 746 ALA A CA 1
ATOM 6169 C C . ALA A 1 746 ? -47.987 1.354 90.425 1.00 85.62 746 ALA A C 1
ATOM 6171 O O . ALA A 1 746 ? -47.713 0.283 89.885 1.00 85.62 746 ALA A O 1
ATOM 6172 N N . TYR A 1 747 ? -48.826 2.233 89.863 1.00 88.81 747 TYR A N 1
ATOM 6173 C CA . TYR A 1 747 ? -49.454 1.992 88.564 1.00 88.81 747 TYR A CA 1
ATOM 6174 C C . TYR A 1 747 ? -48.420 1.914 87.434 1.00 88.81 747 TYR A C 1
ATOM 6176 O O . TYR A 1 747 ? -48.455 0.965 86.656 1.00 88.81 747 TYR A O 1
ATOM 6184 N N . LYS A 1 748 ? -47.469 2.858 87.363 1.00 88.25 748 LYS A N 1
ATOM 6185 C CA . LYS A 1 748 ? -46.390 2.826 86.358 1.00 88.25 748 LYS A CA 1
ATOM 6186 C C . LYS A 1 748 ? -45.540 1.569 86.474 1.00 88.25 748 LYS A C 1
ATOM 6188 O O . LYS A 1 748 ? -45.316 0.909 85.473 1.00 88.25 748 LYS A O 1
ATOM 6193 N N . HIS A 1 749 ? -45.136 1.195 87.685 1.00 87.94 749 HIS A N 1
ATOM 6194 C CA . HIS A 1 749 ? -44.346 -0.009 87.906 1.00 87.94 749 HIS A CA 1
ATOM 6195 C C . HIS A 1 749 ? -45.086 -1.261 87.430 1.00 87.94 749 HIS A C 1
ATOM 6197 O O . HIS A 1 749 ? -44.526 -2.063 86.694 1.00 87.94 749 HIS A O 1
ATOM 6203 N N . HIS A 1 750 ? -46.354 -1.438 87.812 1.00 87.56 750 HIS A N 1
ATOM 6204 C CA . HIS A 1 750 ? -47.138 -2.596 87.368 1.00 87.56 750 HIS A CA 1
ATOM 6205 C C . HIS A 1 750 ? -47.444 -2.568 85.870 1.00 87.56 750 HIS A C 1
ATOM 6207 O O . HIS A 1 750 ? -47.521 -3.621 85.246 1.00 87.56 750 HIS A O 1
ATOM 6213 N N . MET A 1 751 ? -47.596 -1.381 85.285 1.00 87.81 751 MET A N 1
ATOM 6214 C CA . MET A 1 751 ? -47.719 -1.190 83.842 1.00 87.81 751 MET A CA 1
ATOM 6215 C C . MET A 1 751 ? -46.441 -1.630 83.115 1.00 87.81 751 MET A C 1
ATOM 6217 O O . MET A 1 751 ? -46.513 -2.382 82.142 1.00 87.81 751 MET A O 1
ATOM 6221 N N . ASP A 1 752 ? -45.278 -1.206 83.602 1.00 86.69 752 ASP A N 1
ATOM 6222 C CA . ASP A 1 752 ? -43.968 -1.546 83.043 1.00 86.69 752 ASP A CA 1
ATOM 6223 C C . ASP A 1 752 ? -43.660 -3.044 83.231 1.00 86.69 752 ASP A C 1
ATOM 6225 O O . ASP A 1 752 ? -43.247 -3.728 82.293 1.00 86.69 752 ASP A O 1
ATOM 6229 N N . ASP A 1 753 ? -43.955 -3.609 84.405 1.00 86.25 753 ASP A N 1
ATOM 6230 C CA . ASP A 1 753 ? -43.842 -5.048 84.678 1.00 86.25 753 ASP A CA 1
ATOM 6231 C C . ASP A 1 753 ? -44.793 -5.865 83.789 1.00 86.25 753 ASP A C 1
ATOM 6233 O O . ASP A 1 753 ? -44.428 -6.928 83.290 1.00 86.25 753 ASP A O 1
ATOM 6237 N N . PHE A 1 754 ? -46.024 -5.400 83.567 1.00 86.69 754 PHE A N 1
ATOM 6238 C CA . PHE A 1 754 ? -46.970 -6.089 82.692 1.00 86.69 754 PHE A CA 1
ATOM 6239 C C . PHE A 1 754 ? -46.503 -6.055 81.235 1.00 86.69 754 PHE A C 1
ATOM 6241 O O . PHE A 1 754 ? -46.438 -7.096 80.584 1.00 86.69 754 PHE A O 1
ATOM 6248 N N . THR A 1 755 ? -46.152 -4.872 80.729 1.00 85.50 755 THR A N 1
ATOM 6249 C CA . THR A 1 755 ? -45.748 -4.679 79.326 1.00 85.50 755 THR A CA 1
ATOM 6250 C C . THR A 1 755 ? -44.376 -5.266 78.998 1.00 85.50 755 THR A C 1
ATOM 6252 O O . THR A 1 755 ? -44.115 -5.564 77.837 1.00 85.50 755 THR A O 1
ATOM 6255 N N . SER A 1 756 ? -43.516 -5.491 79.994 1.00 84.81 756 SER A N 1
ATOM 6256 C CA . SER A 1 756 ? -42.252 -6.221 79.816 1.00 84.81 756 SER A CA 1
ATOM 6257 C C . SER A 1 756 ? -42.410 -7.746 79.814 1.00 84.81 756 SER A C 1
ATOM 6259 O O . SER A 1 756 ? -41.541 -8.443 79.292 1.00 84.81 756 SER A O 1
ATOM 6261 N N . ILE A 1 757 ? -43.500 -8.281 80.380 1.00 85.00 757 ILE A N 1
ATOM 6262 C CA . ILE A 1 757 ? -43.743 -9.730 80.492 1.00 85.00 757 ILE A CA 1
ATOM 6263 C C . ILE A 1 757 ? -44.724 -10.237 79.425 1.00 85.00 757 ILE A C 1
ATOM 6265 O O . ILE A 1 757 ? -44.559 -11.358 78.938 1.00 85.00 757 ILE A O 1
ATOM 6269 N N . ILE A 1 758 ? -45.742 -9.439 79.089 1.00 86.38 758 ILE A N 1
ATOM 6270 C CA . ILE A 1 758 ? -46.823 -9.793 78.164 1.00 86.38 758 ILE A CA 1
ATOM 6271 C C . ILE A 1 758 ? -46.690 -8.985 76.873 1.00 86.38 758 ILE A C 1
ATOM 6273 O O . ILE A 1 758 ? -46.928 -7.778 76.861 1.00 86.38 758 ILE A O 1
ATOM 6277 N N . ASP A 1 759 ? -46.402 -9.670 75.767 1.00 84.38 759 ASP A N 1
ATOM 6278 C CA . ASP A 1 759 ? -46.274 -9.066 74.436 1.00 84.38 759 ASP A CA 1
ATOM 6279 C C . ASP A 1 759 ? -47.594 -9.162 73.642 1.00 84.38 759 ASP A C 1
ATOM 6281 O O . ASP A 1 759 ? -47.685 -9.752 72.560 1.00 84.38 759 ASP A O 1
ATOM 6285 N N . LEU A 1 760 ? -48.659 -8.599 74.226 1.00 83.81 760 LEU A N 1
ATOM 6286 C CA . LEU A 1 760 ? -49.979 -8.429 73.607 1.00 83.81 760 LEU A CA 1
ATOM 6287 C C . LEU A 1 760 ? -50.424 -6.966 73.688 1.00 83.81 760 LEU A C 1
ATOM 6289 O O . LEU A 1 760 ? -50.015 -6.247 74.603 1.00 83.81 760 LEU A O 1
ATOM 6293 N N . PRO A 1 761 ? -51.315 -6.510 72.785 1.00 79.69 761 PRO A N 1
ATOM 6294 C CA . PRO A 1 761 ? -51.902 -5.183 72.893 1.00 79.69 761 PRO A CA 1
ATOM 6295 C C . PRO A 1 761 ? -52.533 -4.957 74.267 1.00 79.69 761 PRO A C 1
ATOM 6297 O O . PRO A 1 761 ? -53.246 -5.820 74.790 1.00 79.69 761 PRO A O 1
ATOM 6300 N N . TYR A 1 762 ? -52.286 -3.775 74.832 1.00 81.56 762 TYR A N 1
ATOM 6301 C CA . TYR A 1 762 ? -52.795 -3.429 76.150 1.00 81.56 762 TYR A CA 1
ATOM 6302 C C . TYR A 1 762 ? -54.324 -3.534 76.180 1.00 81.56 762 TYR A C 1
ATOM 6304 O O . TYR A 1 762 ? -55.017 -2.998 75.313 1.00 81.56 762 TYR A O 1
ATOM 6312 N N . SER A 1 763 ? -54.852 -4.265 77.160 1.00 83.06 763 SER A N 1
ATOM 6313 C CA . SER A 1 763 ? -56.262 -4.657 77.209 1.00 83.06 763 SER A CA 1
ATOM 6314 C C . SER A 1 763 ? -56.877 -4.346 78.567 1.00 83.06 763 SER A C 1
ATOM 6316 O O . SER A 1 763 ? -56.167 -4.179 79.555 1.00 83.06 763 SER A O 1
ATOM 6318 N N . LYS A 1 764 ? -58.214 -4.324 78.643 1.00 82.12 764 LYS A N 1
ATOM 6319 C CA . LYS A 1 764 ? -58.926 -4.097 79.913 1.00 82.12 764 LYS A CA 1
ATOM 6320 C C . LYS A 1 764 ? -58.533 -5.117 80.993 1.00 82.12 764 LYS A C 1
ATOM 6322 O O . LYS A 1 764 ? -58.527 -4.783 82.167 1.00 82.12 764 LYS A O 1
ATOM 6327 N N . ILE A 1 765 ? -58.155 -6.338 80.599 1.00 82.94 765 ILE A N 1
ATOM 6328 C CA . ILE A 1 765 ? -57.680 -7.389 81.514 1.00 82.94 765 ILE A CA 1
ATOM 6329 C C . ILE A 1 765 ? -56.366 -6.976 82.196 1.00 82.94 765 ILE A C 1
ATOM 6331 O O . ILE A 1 765 ? -56.166 -7.299 83.364 1.00 82.94 765 ILE A O 1
ATOM 6335 N N . ALA A 1 766 ? -55.489 -6.248 81.498 1.00 84.00 766 ALA A N 1
ATOM 6336 C CA . ALA A 1 766 ? -54.256 -5.724 82.081 1.00 84.00 766 ALA A CA 1
ATOM 6337 C C . ALA A 1 766 ? -54.573 -4.745 83.221 1.00 84.00 766 ALA A C 1
ATOM 6339 O O . ALA A 1 766 ? -54.096 -4.933 84.337 1.00 84.00 766 ALA A O 1
ATOM 6340 N N . ASP A 1 767 ? -55.472 -3.786 82.977 1.00 87.00 767 ASP A N 1
ATOM 6341 C CA . ASP A 1 767 ? -55.958 -2.860 84.007 1.00 87.00 767 ASP A CA 1
ATOM 6342 C C . ASP A 1 767 ? -56.636 -3.592 85.176 1.00 87.00 767 ASP A C 1
ATOM 6344 O O . ASP A 1 767 ? -56.432 -3.228 86.331 1.00 87.00 767 ASP A O 1
ATOM 6348 N N . GLU A 1 768 ? -57.405 -4.656 84.914 1.00 84.94 768 GLU A N 1
ATOM 6349 C CA . GLU A 1 768 ? -58.001 -5.492 85.968 1.00 84.94 768 GLU A CA 1
ATOM 6350 C C . GLU A 1 768 ? -56.927 -6.158 86.854 1.00 84.94 768 GLU A C 1
ATOM 6352 O O . GLU A 1 768 ? -57.067 -6.201 88.080 1.00 84.94 768 GLU A O 1
ATOM 6357 N N . LEU A 1 769 ? -55.844 -6.671 86.261 1.00 84.56 769 LEU A N 1
ATOM 6358 C CA . LEU A 1 769 ? -54.737 -7.313 86.982 1.00 84.56 769 LEU A CA 1
ATOM 6359 C C . LEU A 1 769 ? -53.902 -6.300 87.778 1.00 84.56 769 LEU A C 1
ATOM 6361 O O . LEU A 1 769 ? -53.578 -6.559 88.940 1.00 84.56 769 LEU A O 1
ATOM 6365 N N . ILE A 1 770 ? -53.616 -5.134 87.196 1.00 87.81 770 ILE A N 1
ATOM 6366 C CA . ILE A 1 770 ? -52.907 -4.037 87.869 1.00 87.81 770 ILE A CA 1
ATOM 6367 C C . ILE A 1 770 ? -53.745 -3.501 89.037 1.00 87.81 770 ILE A C 1
ATOM 6369 O O . ILE A 1 770 ? -53.240 -3.363 90.152 1.00 87.81 770 ILE A O 1
ATOM 6373 N N . ALA A 1 771 ? -55.049 -3.292 88.831 1.00 86.12 771 ALA A N 1
ATOM 6374 C CA . ALA A 1 771 ? -55.966 -2.863 89.884 1.00 86.12 771 ALA A CA 1
ATOM 6375 C C . ALA A 1 771 ? -55.991 -3.851 91.058 1.00 86.12 771 ALA A C 1
ATOM 6377 O O . ALA A 1 771 ? -55.903 -3.438 92.214 1.00 86.12 771 ALA A O 1
ATOM 6378 N N . LYS A 1 772 ? -56.054 -5.164 90.780 1.00 83.75 772 LYS A N 1
ATOM 6379 C CA . LYS A 1 772 ? -55.952 -6.212 91.812 1.00 83.75 772 LYS A CA 1
ATOM 6380 C C . LYS A 1 772 ? -54.648 -6.104 92.604 1.00 83.75 772 LYS A C 1
ATOM 6382 O O . LYS A 1 772 ? -54.691 -6.179 93.830 1.00 83.75 772 LYS A O 1
ATOM 6387 N N . ALA A 1 773 ? -53.516 -5.903 91.931 1.00 84.56 773 ALA A N 1
ATOM 6388 C CA . ALA A 1 773 ? -52.215 -5.755 92.582 1.00 84.56 773 ALA A CA 1
ATOM 6389 C C . ALA A 1 773 ? -52.176 -4.546 93.530 1.00 84.56 773 ALA A C 1
ATOM 6391 O O . ALA A 1 773 ? -51.749 -4.665 94.678 1.00 84.56 773 ALA A O 1
ATOM 6392 N N . MET A 1 774 ? -52.692 -3.401 93.079 1.00 85.56 774 MET A N 1
ATOM 6393 C CA . MET A 1 774 ? -52.732 -2.162 93.863 1.00 85.56 774 MET A CA 1
ATOM 6394 C C . MET A 1 774 ? -53.664 -2.268 95.082 1.00 85.56 774 MET A C 1
ATOM 6396 O O . MET A 1 774 ? -53.351 -1.754 96.155 1.00 85.56 774 MET A O 1
ATOM 6400 N N . LEU A 1 775 ? -54.776 -3.003 94.976 1.00 83.56 775 LEU A N 1
ATOM 6401 C CA . LEU A 1 775 ? -55.633 -3.298 96.132 1.00 83.56 775 LEU A CA 1
ATOM 6402 C C . LEU A 1 775 ? -54.930 -4.197 97.159 1.00 83.56 775 LEU A C 1
ATOM 6404 O O . LEU A 1 775 ? -55.067 -3.974 98.361 1.00 83.56 775 LEU A O 1
ATOM 6408 N N . ILE A 1 776 ? -54.153 -5.192 96.709 1.00 82.44 776 ILE A N 1
ATOM 6409 C CA . ILE A 1 776 ? -53.337 -6.045 97.594 1.00 82.44 776 ILE A CA 1
ATOM 6410 C C . ILE A 1 776 ? -52.270 -5.206 98.322 1.00 82.44 776 ILE A C 1
ATOM 6412 O O . ILE A 1 776 ? -51.995 -5.445 99.497 1.00 82.44 776 ILE A O 1
ATOM 6416 N N . GLN A 1 777 ? -51.738 -4.165 97.670 1.00 81.75 777 GLN A N 1
ATOM 6417 C CA . GLN A 1 777 ? -50.830 -3.170 98.266 1.00 81.75 777 GLN A CA 1
ATOM 6418 C C . GLN A 1 777 ? -51.513 -2.211 99.264 1.00 81.75 777 GLN A C 1
ATOM 6420 O O . GLN A 1 777 ? -50.830 -1.389 99.868 1.00 81.75 777 GLN A O 1
ATOM 6425 N N . LYS A 1 778 ? -52.826 -2.360 99.504 1.00 82.94 778 LYS A N 1
ATOM 6426 C CA . LYS A 1 778 ? -53.659 -1.571 100.433 1.00 82.94 778 LYS A CA 1
ATOM 6427 C C . LYS A 1 778 ? -53.993 -0.139 99.988 1.00 82.94 778 LYS A C 1
ATOM 6429 O O . LYS A 1 778 ? -54.441 0.647 100.822 1.00 82.94 778 LYS A O 1
ATOM 6434 N N . PHE A 1 779 ? -53.852 0.199 98.705 1.00 85.69 779 PHE A N 1
ATOM 6435 C CA . PHE A 1 779 ? -54.426 1.444 98.175 1.00 85.69 779 PHE A CA 1
ATOM 6436 C C . PHE A 1 779 ? -55.961 1.391 98.212 1.00 85.69 779 PHE A C 1
ATOM 6438 O O . PHE A 1 779 ? -56.558 0.325 98.023 1.00 85.69 779 PHE A O 1
ATOM 6445 N N . SER A 1 780 ? -56.626 2.525 98.462 1.00 86.62 780 SER A N 1
ATOM 6446 C CA . SER A 1 780 ? -58.090 2.535 98.532 1.00 86.62 780 SER A CA 1
ATOM 6447 C C . SER A 1 780 ? -58.713 2.381 97.142 1.00 86.62 780 SER A C 1
ATOM 6449 O O . SER A 1 780 ? -58.193 2.877 96.142 1.00 86.62 780 SER A O 1
ATOM 6451 N N . GLN A 1 781 ? -59.877 1.726 97.068 1.00 83.50 781 GLN A N 1
ATOM 6452 C CA . GLN A 1 781 ? -60.585 1.518 95.800 1.00 83.50 781 GLN A CA 1
ATOM 6453 C C . GLN A 1 781 ? -60.830 2.839 95.043 1.00 83.50 781 GLN A C 1
ATOM 6455 O O . GLN A 1 781 ? -60.663 2.877 93.827 1.00 83.50 781 GLN A O 1
ATOM 6460 N N . SER A 1 782 ? -61.175 3.930 95.742 1.00 82.62 782 SER A N 1
ATOM 6461 C CA . SER A 1 782 ? -61.411 5.235 95.108 1.00 82.62 782 SER A CA 1
ATOM 6462 C C . SER A 1 782 ? -60.159 5.832 94.469 1.00 82.62 782 SER A C 1
ATOM 6464 O O . SER A 1 782 ? -60.261 6.506 93.447 1.00 82.62 782 SER A O 1
ATOM 6466 N N . GLU A 1 783 ? -58.986 5.595 95.060 1.00 84.69 783 GLU A N 1
ATOM 6467 C CA . GLU A 1 783 ? -57.717 6.078 94.514 1.00 84.69 783 GLU A CA 1
ATOM 6468 C C . GLU A 1 783 ? -57.323 5.262 93.277 1.00 84.69 783 GLU A C 1
ATOM 6470 O O . GLU A 1 783 ? -57.002 5.848 92.248 1.00 84.69 783 GLU A O 1
ATOM 6475 N N . VAL A 1 784 ? -57.451 3.928 93.323 1.00 85.81 784 VAL A N 1
ATOM 6476 C CA . VAL A 1 784 ? -57.138 3.051 92.177 1.00 85.81 784 VAL A CA 1
ATOM 6477 C C . VAL A 1 784 ? -58.064 3.336 90.985 1.00 85.81 784 VAL A C 1
ATOM 6479 O O . VAL A 1 784 ? -57.595 3.450 89.854 1.00 85.81 784 VAL A O 1
ATOM 6482 N N . GLU A 1 785 ? -59.372 3.513 91.216 1.00 86.12 785 GLU A N 1
ATOM 6483 C CA . GLU A 1 785 ? -60.334 3.893 90.166 1.00 86.12 785 GLU A CA 1
ATOM 6484 C C . GLU A 1 785 ? -59.957 5.219 89.486 1.00 86.12 785 GLU A C 1
ATOM 6486 O O . GLU A 1 785 ? -60.050 5.343 88.259 1.00 86.12 785 GLU A O 1
ATOM 6491 N N . LYS A 1 786 ? -59.525 6.210 90.274 1.00 84.12 786 LYS A N 1
ATOM 6492 C CA . LYS A 1 786 ? -59.090 7.509 89.757 1.00 84.12 786 LYS A CA 1
ATOM 6493 C C . LYS A 1 786 ? -57.821 7.362 88.914 1.00 84.12 786 LYS A C 1
ATOM 6495 O O . LYS A 1 786 ? -57.810 7.815 87.773 1.00 84.12 786 LYS A O 1
ATOM 6500 N N . THR A 1 787 ? -56.808 6.659 89.421 1.00 87.00 787 THR A N 1
ATOM 6501 C CA . THR A 1 787 ? -55.532 6.447 88.721 1.00 87.00 787 THR A CA 1
ATOM 6502 C C . THR A 1 787 ? -55.713 5.721 87.387 1.00 87.00 787 THR A C 1
ATOM 6504 O O . THR A 1 787 ? -55.184 6.180 86.381 1.00 87.00 787 THR A O 1
ATOM 6507 N N . LEU A 1 788 ? -56.522 4.657 87.321 1.00 86.31 788 LEU A N 1
ATOM 6508 C CA . LEU A 1 788 ? -56.816 3.962 86.055 1.00 86.31 788 LEU A CA 1
ATOM 6509 C C . LEU A 1 788 ? -57.503 4.875 85.036 1.00 86.31 788 LEU A C 1
ATOM 6511 O O . LEU A 1 788 ? -57.216 4.822 83.844 1.00 86.31 788 LEU A O 1
ATOM 6515 N N . THR A 1 789 ? -58.419 5.724 85.499 1.00 84.88 789 THR A N 1
ATOM 6516 C CA . THR A 1 789 ? -59.136 6.668 84.633 1.00 84.88 789 THR A CA 1
ATOM 6517 C C . THR A 1 789 ? -58.196 7.743 84.078 1.00 84.88 789 THR A C 1
ATOM 6519 O O . THR A 1 789 ? -58.324 8.137 82.922 1.00 84.88 789 THR A O 1
ATOM 6522 N N . GLU A 1 790 ? -57.236 8.203 84.880 1.00 83.00 790 GLU A N 1
ATOM 6523 C CA . GLU A 1 790 ? -56.285 9.250 84.494 1.00 83.00 790 GLU A CA 1
ATOM 6524 C C . GLU A 1 790 ? -55.102 8.719 83.671 1.00 83.00 790 GLU A C 1
ATOM 6526 O O . GLU A 1 790 ? -54.592 9.438 82.815 1.00 83.00 790 GLU A O 1
ATOM 6531 N N . MET A 1 791 ? -54.667 7.478 83.912 1.00 84.81 791 MET A N 1
ATOM 6532 C CA . MET A 1 791 ? -53.386 6.968 83.409 1.00 84.81 791 MET A CA 1
ATOM 6533 C C . MET A 1 791 ? -53.481 5.769 82.464 1.00 84.81 791 MET A C 1
ATOM 6535 O O . MET A 1 791 ? -52.490 5.467 81.796 1.00 84.81 791 MET A O 1
ATOM 6539 N N . SER A 1 792 ? -54.618 5.068 82.386 1.00 84.94 792 SER A N 1
ATOM 6540 C CA . SER A 1 792 ? -54.725 3.927 81.473 1.00 84.94 792 SER A CA 1
ATOM 6541 C C . SER A 1 792 ? -54.686 4.375 80.014 1.00 84.94 792 SER A C 1
ATOM 6543 O O . SER A 1 792 ? -55.427 5.280 79.627 1.00 84.94 792 SER A O 1
ATOM 6545 N N . PRO A 1 793 ? -53.907 3.703 79.148 1.00 80.44 793 PRO A N 1
ATOM 6546 C CA . PRO A 1 793 ? -53.943 3.967 77.712 1.00 80.44 793 PRO A CA 1
ATOM 6547 C C . PRO A 1 793 ? -55.308 3.637 77.077 1.00 80.44 793 PRO A C 1
ATOM 6549 O O . PRO A 1 793 ? -55.564 4.023 75.937 1.00 80.44 793 PRO A O 1
ATOM 6552 N N . LEU A 1 794 ? -56.201 2.947 77.797 1.00 80.44 794 LEU A N 1
ATOM 6553 C CA . LEU A 1 794 ? -57.567 2.637 77.367 1.00 80.44 794 LEU A CA 1
ATOM 6554 C C . LEU A 1 794 ? -58.605 3.652 77.858 1.00 80.44 794 LEU A C 1
ATOM 6556 O O . LEU A 1 794 ? -59.773 3.544 77.483 1.00 80.44 794 LEU A O 1
ATOM 6560 N N . SER A 1 795 ? -58.201 4.643 78.659 1.00 75.19 795 SER A N 1
ATOM 6561 C CA . SER A 1 795 ? -59.110 5.653 79.209 1.00 75.19 795 SER A CA 1
ATOM 6562 C C . SER A 1 795 ? -59.447 6.785 78.230 1.00 75.19 795 SER A C 1
ATOM 6564 O O . SER A 1 795 ? -60.210 7.684 78.589 1.00 75.19 795 SER A O 1
ATOM 6566 N N . ALA A 1 796 ? -58.902 6.757 77.006 1.00 58.69 796 ALA A N 1
ATOM 6567 C CA . ALA A 1 796 ? -59.056 7.824 76.021 1.00 58.69 796 ALA A CA 1
ATOM 6568 C C . ALA A 1 796 ? -60.540 8.211 75.813 1.00 58.69 796 ALA A C 1
ATOM 6570 O O . ALA A 1 796 ? -61.383 7.333 75.588 1.00 58.69 796 ALA A O 1
ATOM 6571 N N . PRO A 1 797 ? -60.886 9.513 75.867 1.00 52.50 797 PRO A N 1
ATOM 6572 C CA . PRO A 1 797 ? -62.271 9.955 75.786 1.00 52.50 797 PRO A CA 1
ATOM 6573 C C . PRO A 1 797 ? -62.842 9.639 74.402 1.00 52.50 797 PRO A C 1
ATOM 6575 O O . PRO A 1 797 ? -62.368 10.136 73.382 1.00 52.50 797 PRO A O 1
ATOM 6578 N N . THR A 1 798 ? -63.896 8.826 74.353 1.00 51.25 798 THR A N 1
ATOM 6579 C CA . THR A 1 798 ? -64.760 8.785 73.169 1.00 51.25 798 THR A CA 1
ATOM 6580 C C . THR A 1 798 ? -65.589 10.075 73.116 1.00 51.25 798 THR A C 1
ATOM 6582 O O . THR A 1 798 ? -65.922 10.618 74.175 1.00 51.25 798 THR A O 1
ATOM 6585 N N . PRO A 1 799 ? -65.971 10.574 71.921 1.00 46.06 799 PRO A N 1
ATOM 6586 C CA . PRO A 1 799 ? -66.739 11.820 71.772 1.00 46.06 799 PRO A CA 1
ATOM 6587 C C . PRO A 1 799 ? -68.051 11.859 72.578 1.00 46.06 799 PRO A C 1
ATOM 6589 O O . PRO A 1 799 ? -68.612 12.926 72.800 1.00 46.06 799 PRO A O 1
ATOM 6592 N N . SER A 1 800 ? -68.536 10.701 73.026 1.00 44.28 800 SER A N 1
ATOM 6593 C CA . SER A 1 800 ? -69.744 10.520 73.826 1.00 44.28 800 SER A CA 1
ATOM 6594 C C . SER A 1 800 ? -69.565 10.680 75.345 1.00 44.28 800 SER A C 1
ATOM 6596 O O . SER A 1 800 ? -70.579 10.773 76.024 1.00 44.28 800 SER A O 1
ATOM 6598 N N . ASN A 1 801 ? -68.343 10.753 75.899 1.00 51.34 801 ASN A N 1
ATOM 6599 C CA . ASN A 1 801 ? -68.109 10.774 77.359 1.00 51.34 801 ASN A CA 1
ATOM 6600 C C . ASN A 1 801 ? -67.112 11.857 77.825 1.00 51.34 801 ASN A C 1
ATOM 6602 O O . ASN A 1 801 ? -66.228 11.613 78.643 1.00 51.34 801 ASN A O 1
ATOM 6606 N N . LEU A 1 802 ? -67.281 13.092 77.352 1.00 49.53 802 LEU A N 1
ATOM 6607 C CA . LEU A 1 802 ? -66.407 14.228 77.691 1.00 49.53 802 LEU A CA 1
ATOM 6608 C C . LEU A 1 802 ? -66.576 14.807 79.115 1.00 49.53 802 LEU A C 1
ATOM 6610 O O . LEU A 1 802 ? -65.843 15.725 79.465 1.00 49.53 802 LEU A O 1
ATOM 6614 N N . LEU A 1 803 ? -67.486 14.291 79.954 1.00 48.62 803 LEU A N 1
ATOM 6615 C CA . LEU A 1 803 ? -67.724 14.845 81.304 1.00 48.62 803 LEU A CA 1
ATOM 6616 C C . LEU A 1 803 ? -67.866 13.832 82.450 1.00 48.62 803 LEU A C 1
ATOM 6618 O O . LEU A 1 803 ? -67.993 14.250 83.592 1.00 48.62 803 LEU A O 1
ATOM 6622 N N . ASN A 1 804 ? -67.800 12.525 82.189 1.00 54.59 804 ASN A N 1
ATOM 6623 C CA . ASN A 1 804 ? -67.817 11.487 83.228 1.00 54.59 804 ASN A CA 1
ATOM 6624 C C . ASN A 1 804 ? -67.045 10.257 82.730 1.00 54.59 804 ASN A C 1
ATOM 6626 O O . ASN A 1 804 ? -67.643 9.239 82.386 1.00 54.59 804 ASN A O 1
ATOM 6630 N N . ASN A 1 805 ? -65.714 10.347 82.647 1.00 63.19 805 ASN A N 1
ATOM 6631 C CA . ASN A 1 805 ? -64.903 9.169 82.352 1.00 63.19 805 ASN A CA 1
ATOM 6632 C C . ASN A 1 805 ? -64.981 8.211 83.553 1.00 63.19 805 ASN A C 1
ATOM 6634 O O . ASN A 1 805 ? -64.378 8.447 84.595 1.00 63.19 805 ASN A O 1
ATOM 6638 N N . THR A 1 806 ? -65.802 7.167 83.444 1.00 71.06 806 THR A N 1
ATOM 6639 C CA . THR A 1 806 ? -65.999 6.154 84.491 1.00 71.06 806 THR A CA 1
ATOM 6640 C C . THR A 1 806 ? -65.148 4.910 84.262 1.00 71.06 806 THR A C 1
ATOM 6642 O O . THR A 1 806 ? -65.441 3.873 84.852 1.00 71.06 806 THR A O 1
ATOM 6645 N N . TYR A 1 807 ? -64.110 4.987 83.422 1.00 81.81 807 TYR A N 1
ATOM 6646 C CA . TYR A 1 807 ? -63.313 3.829 83.021 1.00 81.81 807 TYR A CA 1
ATOM 6647 C C . TYR A 1 807 ? -62.803 3.007 84.214 1.00 81.81 807 TYR A C 1
ATOM 6649 O O . TYR A 1 807 ? -63.053 1.804 84.277 1.00 81.81 807 TYR A O 1
ATOM 6657 N N . GLY A 1 808 ? -62.206 3.644 85.229 1.00 79.62 808 GLY A N 1
ATOM 6658 C CA . GLY A 1 808 ? -61.772 2.940 86.440 1.00 79.62 808 GLY A CA 1
ATOM 6659 C C . GLY A 1 808 ? -62.919 2.232 87.170 1.00 79.62 808 GLY A C 1
ATOM 6660 O O . GLY A 1 808 ? -62.778 1.079 87.570 1.00 79.62 808 GLY A O 1
ATOM 6661 N N . LYS A 1 809 ? -64.105 2.852 87.259 1.00 80.81 809 LYS A N 1
ATOM 6662 C CA . LYS A 1 809 ? -65.306 2.212 87.833 1.00 80.81 809 LYS A CA 1
ATOM 6663 C C . LYS A 1 809 ? -65.780 1.014 87.005 1.00 80.81 809 LYS A C 1
ATOM 6665 O O . LYS A 1 809 ? -66.267 0.035 87.571 1.00 80.81 809 LYS A O 1
ATOM 6670 N N . GLU A 1 810 ? -65.650 1.066 85.678 1.00 80.19 810 GLU A N 1
ATOM 6671 C CA . GLU A 1 810 ? -65.989 -0.051 84.787 1.00 80.19 810 GLU A CA 1
ATOM 6672 C C . GLU A 1 810 ? -65.050 -1.247 84.976 1.00 80.19 810 GLU A C 1
ATOM 6674 O O . GLU A 1 810 ? -65.530 -2.378 85.076 1.00 80.19 810 GLU A O 1
ATOM 6679 N N . VAL A 1 811 ? -63.740 -1.004 85.105 1.00 81.50 811 VAL A N 1
ATOM 6680 C CA . VAL A 1 811 ? -62.742 -2.044 85.419 1.00 81.50 811 VAL A CA 1
ATOM 6681 C C . VAL A 1 811 ? -63.116 -2.758 86.725 1.00 81.50 811 VAL A C 1
ATOM 6683 O O . VAL A 1 811 ? -63.180 -3.987 86.780 1.00 81.50 811 VAL A O 1
ATOM 6686 N N . PHE A 1 812 ? -63.495 -2.006 87.764 1.00 78.06 812 PHE A N 1
ATOM 6687 C CA . PHE A 1 812 ? -63.940 -2.573 89.042 1.00 78.06 812 PHE A CA 1
ATOM 6688 C C . PHE A 1 812 ? -65.285 -3.311 88.980 1.00 78.06 812 PHE A C 1
ATOM 6690 O O . PHE A 1 812 ? -65.489 -4.292 89.704 1.00 78.06 812 PHE A O 1
ATOM 6697 N N . LYS A 1 813 ? -66.211 -2.891 88.111 1.00 78.81 813 LYS A N 1
ATOM 6698 C CA . LYS A 1 813 ? -67.466 -3.619 87.870 1.00 78.81 813 LYS A CA 1
ATOM 6699 C C . LYS A 1 813 ? -67.194 -4.998 87.258 1.00 78.81 813 LYS A C 1
ATOM 6701 O O . LYS A 1 813 ? -67.813 -5.976 87.676 1.00 78.81 813 LYS A O 1
ATOM 6706 N N . ASN A 1 814 ? -66.243 -5.092 86.331 1.00 71.94 814 ASN A N 1
ATOM 6707 C CA . ASN A 1 814 ? -65.831 -6.364 85.734 1.00 71.94 814 ASN A CA 1
ATOM 6708 C C . ASN A 1 814 ? -65.071 -7.257 86.721 1.00 71.94 814 ASN A C 1
ATOM 6710 O O . ASN A 1 814 ? -65.360 -8.452 86.805 1.00 71.94 814 ASN A O 1
ATOM 6714 N N . LEU A 1 815 ? -64.193 -6.675 87.546 1.00 70.44 815 LEU A N 1
ATOM 6715 C CA . LEU A 1 815 ? -63.501 -7.381 88.629 1.00 70.44 815 LEU A CA 1
ATOM 6716 C C . LEU A 1 815 ? -64.462 -8.084 89.597 1.00 70.44 815 LEU A C 1
ATOM 6718 O O . LEU A 1 815 ? -64.187 -9.201 90.030 1.00 70.44 815 LEU A O 1
ATOM 6722 N N . LYS A 1 816 ? -65.605 -7.459 89.912 1.00 66.88 816 LYS A N 1
ATOM 6723 C CA . LYS A 1 816 ? -66.644 -8.046 90.780 1.00 66.88 816 LYS A CA 1
ATOM 6724 C C . LYS A 1 816 ? -67.433 -9.178 90.111 1.00 66.88 816 LYS A C 1
ATOM 6726 O O . LYS A 1 816 ? -67.928 -10.058 90.813 1.00 66.88 816 LYS A O 1
ATOM 6731 N N . ASN A 1 817 ? -67.539 -9.169 88.782 1.00 57.62 817 ASN A N 1
ATOM 6732 C CA . ASN A 1 817 ? -68.277 -10.174 88.011 1.00 57.62 817 ASN A CA 1
ATOM 6733 C C . ASN A 1 817 ? -67.420 -11.408 87.663 1.00 57.62 817 ASN A C 1
ATOM 6735 O O . ASN A 1 817 ? -67.949 -12.514 87.579 1.00 57.62 817 ASN A O 1
ATOM 6739 N N . ASN A 1 818 ? -66.099 -11.253 87.524 1.00 53.38 818 ASN A N 1
ATOM 6740 C CA . ASN A 1 818 ? -65.160 -12.347 87.260 1.00 53.38 818 ASN A CA 1
ATOM 6741 C C . ASN A 1 818 ? -64.688 -13.025 88.563 1.00 53.38 818 ASN A C 1
ATOM 6743 O O . ASN A 1 818 ? -63.560 -12.827 89.019 1.00 53.38 818 ASN A O 1
ATOM 6747 N N . LYS A 1 819 ? -65.523 -13.892 89.152 1.00 47.84 819 LYS A N 1
ATOM 6748 C CA . LYS A 1 819 ? -65.084 -14.862 90.176 1.00 47.84 819 LYS A CA 1
ATOM 6749 C C . LYS A 1 819 ? -64.265 -15.995 89.528 1.00 47.84 819 LYS A C 1
ATOM 6751 O O . LYS A 1 819 ? -64.758 -17.107 89.385 1.00 47.84 819 LYS A O 1
ATOM 6756 N N . ARG A 1 820 ? -63.020 -15.732 89.114 1.00 42.53 820 ARG A N 1
ATOM 6757 C CA . ARG A 1 820 ? -62.006 -16.804 89.007 1.00 42.53 820 ARG A CA 1
ATOM 6758 C C . ARG A 1 820 ? -61.484 -17.086 90.417 1.00 42.53 820 ARG A C 1
ATOM 6760 O O . ARG A 1 820 ? -61.221 -16.139 91.149 1.00 42.53 820 ARG A O 1
ATOM 6767 N N . ASP A 1 821 ? -61.426 -18.360 90.795 1.00 43.19 821 ASP A N 1
ATOM 6768 C CA . ASP A 1 821 ? -61.166 -18.890 92.143 1.00 43.19 821 ASP A CA 1
ATOM 6769 C C . ASP A 1 821 ? -59.970 -18.249 92.881 1.00 43.19 821 ASP A C 1
ATOM 6771 O O . ASP A 1 821 ? -58.830 -18.705 92.816 1.00 43.19 821 ASP A O 1
ATOM 6775 N N . ILE A 1 822 ? -60.264 -17.224 93.684 1.00 42.66 822 ILE A N 1
ATOM 6776 C CA . ILE A 1 822 ? -59.335 -16.534 94.602 1.00 42.66 822 ILE A CA 1
ATOM 6777 C C . ILE A 1 822 ? -58.821 -17.479 95.715 1.00 42.66 822 ILE A C 1
ATOM 6779 O O . ILE A 1 822 ? -57.869 -17.180 96.439 1.00 42.66 822 ILE A O 1
ATOM 6783 N N . THR A 1 823 ? -59.435 -18.650 95.867 1.00 42.16 823 THR A N 1
ATOM 6784 C CA . THR A 1 823 ? -59.142 -19.600 96.942 1.00 42.16 823 THR A CA 1
ATOM 6785 C C . THR A 1 823 ? -57.907 -20.467 96.663 1.00 42.16 823 THR A C 1
ATOM 6787 O O . THR A 1 823 ? -57.179 -20.797 97.600 1.00 42.16 823 THR A O 1
ATOM 6790 N N . GLN A 1 824 ? -57.597 -20.785 95.398 1.00 41.94 824 GLN A N 1
ATOM 6791 C CA . GLN A 1 824 ? -56.396 -21.569 95.058 1.00 41.94 824 GLN A CA 1
ATOM 6792 C C . GLN A 1 824 ? -55.123 -20.703 94.992 1.00 41.94 824 GLN A C 1
ATOM 6794 O O . GLN A 1 824 ? -54.080 -21.125 95.492 1.00 41.94 824 GLN A O 1
ATOM 6799 N N . GLU A 1 825 ? -55.204 -19.461 94.498 1.00 42.91 825 GLU A N 1
ATOM 6800 C CA . GLU A 1 825 ? -54.040 -18.557 94.402 1.00 42.91 825 GLU A CA 1
ATOM 6801 C C . GLU A 1 825 ? -53.542 -18.058 95.766 1.00 42.91 825 GLU A C 1
ATOM 6803 O O . GLU A 1 825 ? -52.337 -18.037 96.009 1.00 42.91 825 GLU A O 1
ATOM 6808 N N . ASN A 1 826 ? -54.441 -17.751 96.709 1.00 46.22 826 ASN A N 1
ATOM 6809 C CA . ASN A 1 826 ? -54.045 -17.326 98.059 1.00 46.22 826 ASN A CA 1
ATOM 6810 C C . ASN A 1 826 ? -53.264 -18.402 98.833 1.00 46.22 826 ASN A C 1
ATOM 6812 O O . ASN A 1 826 ? -52.492 -18.082 99.739 1.00 46.22 826 ASN A O 1
ATOM 6816 N N . THR A 1 827 ? -53.446 -19.676 98.482 1.00 45.25 827 THR A N 1
ATOM 6817 C CA . THR A 1 827 ? -52.743 -20.789 99.134 1.00 45.25 827 THR A CA 1
ATOM 6818 C C . THR A 1 827 ? -51.317 -20.952 98.588 1.00 45.25 827 THR A C 1
ATOM 6820 O O . THR A 1 827 ? -50.403 -21.233 99.360 1.00 45.25 827 THR A O 1
ATOM 6823 N N . LEU A 1 828 ? -51.104 -20.680 97.293 1.00 43.88 828 LEU A N 1
ATOM 6824 C CA . LEU A 1 828 ? -49.787 -20.700 96.634 1.00 43.88 828 LEU A CA 1
ATOM 6825 C C . LEU A 1 828 ? -48.952 -19.434 96.901 1.00 43.88 828 LEU A C 1
ATOM 6827 O O . LEU A 1 828 ? -47.729 -19.500 97.019 1.00 43.88 828 LEU A O 1
ATOM 6831 N N . ILE A 1 829 ? -49.596 -18.274 97.052 1.00 48.91 829 ILE A N 1
ATOM 6832 C CA . ILE A 1 829 ? -48.913 -17.025 97.427 1.00 48.91 829 ILE A CA 1
ATOM 6833 C C . ILE A 1 829 ? -48.365 -17.136 98.859 1.00 48.91 829 ILE A C 1
ATOM 6835 O O . ILE A 1 829 ? -47.198 -16.830 99.101 1.00 48.91 829 ILE A O 1
ATOM 6839 N N . ARG A 1 830 ? -49.146 -17.710 99.787 1.00 48.94 830 ARG A N 1
ATOM 6840 C CA . ARG A 1 830 ? -48.690 -17.993 101.160 1.00 48.94 830 ARG A CA 1
ATOM 6841 C C . ARG A 1 830 ? -47.571 -19.035 101.242 1.00 48.94 830 ARG A C 1
ATOM 6843 O O . ARG A 1 830 ? -46.824 -19.020 102.220 1.00 48.94 830 ARG A O 1
ATOM 6850 N N . SER A 1 831 ? -47.445 -19.950 100.275 1.00 46.66 831 SER A N 1
ATOM 6851 C CA . SER A 1 831 ? -46.329 -20.907 100.259 1.00 46.66 831 SER A CA 1
ATOM 6852 C C . SER A 1 831 ? -45.027 -20.265 99.774 1.00 46.66 831 SER A C 1
ATOM 6854 O O . SER A 1 831 ? -43.979 -20.558 100.339 1.00 46.66 831 SER A O 1
ATOM 6856 N N . ARG A 1 832 ? -45.087 -19.332 98.812 1.00 47.69 832 ARG A N 1
ATOM 6857 C CA . ARG A 1 832 ? -43.907 -18.588 98.329 1.00 47.69 832 ARG A CA 1
ATOM 6858 C C . ARG A 1 832 ? -43.437 -17.488 99.281 1.00 47.69 832 ARG A C 1
ATOM 6860 O O . ARG A 1 832 ? -42.234 -17.284 99.404 1.00 47.69 832 ARG A O 1
ATOM 6867 N N . GLU A 1 833 ? -44.346 -16.841 100.019 1.00 48.44 833 GLU A N 1
ATOM 6868 C CA . GLU A 1 833 ? -43.955 -15.944 101.120 1.00 48.44 833 GLU A CA 1
ATOM 6869 C C . GLU A 1 833 ? -43.095 -16.688 102.158 1.00 48.44 833 GLU A C 1
ATOM 6871 O O . GLU A 1 833 ? -42.108 -16.141 102.638 1.00 48.44 833 GLU A O 1
ATOM 6876 N N . ARG A 1 834 ? -43.387 -17.966 102.452 1.00 47.53 834 ARG A N 1
ATOM 6877 C CA . ARG A 1 834 ? -42.574 -18.767 103.388 1.00 47.53 834 ARG A CA 1
ATOM 6878 C C . ARG A 1 834 ? -41.191 -19.152 102.858 1.00 47.53 834 ARG A C 1
ATOM 6880 O O . ARG A 1 834 ? -40.287 -19.303 103.673 1.00 47.53 834 ARG A O 1
ATOM 6887 N N . GLU A 1 835 ? -41.013 -19.331 101.549 1.00 45.25 835 GLU A N 1
ATOM 6888 C CA . GLU A 1 835 ? -39.688 -19.601 100.963 1.00 45.25 835 GLU A CA 1
ATOM 6889 C C . GLU A 1 835 ? -38.805 -18.349 100.985 1.00 45.25 835 GLU A C 1
ATOM 6891 O O . GLU A 1 835 ? -37.652 -18.419 101.398 1.00 45.25 835 GLU A O 1
ATOM 6896 N N . TYR A 1 836 ? -39.364 -17.176 100.675 1.00 43.16 836 TYR A N 1
ATOM 6897 C CA . TYR A 1 836 ? -38.604 -15.922 100.661 1.00 43.16 836 TYR A CA 1
ATOM 6898 C C . TYR A 1 836 ? -38.116 -15.476 102.053 1.00 43.16 836 TYR A C 1
ATOM 6900 O O . TYR A 1 836 ? -37.085 -14.816 102.170 1.00 43.16 836 TYR A O 1
ATOM 6908 N N . PHE A 1 837 ? -38.833 -15.845 103.121 1.00 46.66 837 PHE A N 1
ATOM 6909 C CA . PHE A 1 837 ? -38.389 -15.599 104.499 1.00 46.66 837 PHE A CA 1
ATOM 6910 C C . PHE A 1 837 ? -37.404 -16.649 105.037 1.00 46.66 837 PHE A C 1
ATOM 6912 O O . PHE A 1 837 ? -36.798 -16.400 106.073 1.00 46.66 837 PHE A O 1
ATOM 6919 N N . LYS A 1 838 ? -37.195 -17.786 104.354 1.00 42.94 838 LYS A N 1
ATOM 6920 C CA . LYS A 1 838 ? -36.148 -18.755 104.730 1.00 42.94 838 LYS A CA 1
ATOM 6921 C C . LYS A 1 838 ? -34.762 -18.357 104.219 1.00 42.94 838 LYS A C 1
ATOM 6923 O O . LYS A 1 838 ? -33.793 -18.527 104.947 1.00 42.94 838 LYS A O 1
ATOM 6928 N N . ASP A 1 839 ? -34.674 -17.747 103.040 1.00 42.06 839 ASP A N 1
ATOM 6929 C CA . ASP A 1 839 ? -33.388 -17.379 102.419 1.00 42.06 839 ASP A CA 1
ATOM 6930 C C . ASP A 1 839 ? -32.770 -16.071 102.963 1.00 42.06 839 ASP A C 1
ATOM 6932 O O . ASP A 1 839 ? -31.778 -15.577 102.432 1.00 42.06 839 ASP A O 1
ATOM 6936 N N . LYS A 1 840 ? -33.338 -15.488 104.030 1.00 45.22 840 LYS A N 1
ATOM 6937 C CA . LYS A 1 840 ? -32.794 -14.297 104.715 1.00 45.22 840 LYS A CA 1
ATOM 6938 C C . LYS A 1 840 ? -32.308 -14.540 106.150 1.00 45.22 840 LYS A C 1
ATOM 6940 O O . LYS A 1 840 ? -31.873 -13.584 106.786 1.00 45.22 840 LYS A O 1
ATOM 6945 N N . GLU A 1 841 ? -32.336 -15.781 106.642 1.00 43.47 841 GLU A N 1
ATOM 6946 C CA . GLU A 1 841 ? -31.778 -16.162 107.956 1.00 43.47 841 GLU A CA 1
ATOM 6947 C C . GLU A 1 841 ? -30.706 -17.277 107.881 1.00 43.47 841 GLU A C 1
ATOM 6949 O O . GLU A 1 841 ? -30.551 -18.060 108.817 1.00 43.47 841 GLU A O 1
ATOM 6954 N N . CYS A 1 842 ? -29.915 -17.345 106.803 1.00 34.50 842 CYS A N 1
ATOM 6955 C CA . CYS A 1 842 ? -28.657 -18.109 106.781 1.00 34.50 842 CYS A CA 1
ATOM 6956 C C . CYS A 1 842 ? -27.507 -17.281 106.215 1.00 34.50 842 CYS A C 1
ATOM 6958 O O . CYS A 1 842 ? -27.669 -16.744 105.096 1.00 34.50 842 CYS A O 1
#

Sequence (842 aa):
MSLLQEYQKNWLNIKDDVYFVIDNTILKYGLKLGYSDNDIKQEILKNSPQLKNMPKEYTINYLSKLQGNNLNLNQKDTSIPNDSFNYKKACNSLSEAFINFYAKKEISVANKLLDKNYPNLDIQNVIKNHSPFFSDFKNILPNTSHVNYVNAIMNKFPTQLTNLQYKDHLNIYLKLAKIEQAKNNNVFNSYVDFKLALTLYFDKNIPMNSIKKIFSEATLNKNIKQPNYGEYIFNSLNKIIDKYKLINNFKKKLDNNSSIDEHYLTYVKQYLYYQNKKYLNGKDEQQIIKRLFAAKFNDKDIKTVLYNNSPVALEPGRNAKNYIEHNITYVQKDYTERVLKAKEHFNNVSKWFSEERKNIDELIKKDNLKNKKMPDIFYYGLLAKKLLEKGAYPQYIVKCFEGEIPSLKAKQSENDNYIYAIVDGAQKATYAQKAILSYISPYKFPEMELSEIKAKNIPLAEVFKSVIKERIDIYPNTTLNLSKSFIDKDACVKLLNRYPDITQNELIEAVNSASVYNQLPGVDRDYSLKIVQEAIDKYNEANLFIENEREQQENLKNDFLLYKAVNLGDLDIEENHIEEQQKEYCDCKAAITMINKKVSEVDIKNILADESTEKDLSDKYKYADYIFEHAKKVIAREIQILNHLPIKKDAENIYKQYMKDDYLKKQYFSPEADINAAKKMLNDNISEQDISIVITKHSPIAAEPKRNMPYISYILKKAKLDLELEKEKLRNYQPRIRQETNITDAYKHHMDDFTSIIDLPYSKIADELIAKAMLIQKFSQSEVEKTLTEMSPLSAPTPSNLLNNTYGKEVFKNLKNNKRDITQENTLIRSREREYFKDKEC

=== Feature glossary ===
Key to the feature types in this record:

— What the protein is —

Primary structure: the covalent order of the twenty standard amino acids along the backbone. Two proteins with the same sequence will (almost always) fold to the same structure; two with 30% identity often share a fold but not the details.

Database cross-references. InterPro integrates a dozen domain/family signature databases into unified entries with residue-range hits. GO terms attach function/process/location labels with evidence codes. CATH codes position the fold in a four-level structural taxonomy. Organism is the NCBI-taxonomy species name.

— Where its atoms are —

The mmCIF block holds the 3D Cartesian coordinates of each backbone atom (N, Cα, C, O) in ångströms. mmCIF is the PDB's canonical archive format — a tagged-loop text representation of the atomic model.

Six rendered views show the 3D structure from the faces of a cube — i.e. along ±x, ±y, ±z. Rendering representation is drawn randomly per protein from cartoon (secondary-structure ribbons), sticks (backbone bonds), or molecular surface; coloring is either N→C rainbow (blue at the N-terminus through red at the C-terminus) or one color per chain.

— Local backbone conformation —

DSSP 8-state secondary structure assigns each residue one of H (α-helix), G (3₁₀-helix), I (π-helix), E (extended β-strand), B (isolated β-bridge), T (hydrogen-bonded turn), S (bend), or '-' (coil). The assignment is computed from backbone hydrogen-bond geometry via the Kabsch–Sander algorithm.

P-SEA three-state annotation labels each residue as helix, strand, or coil based purely on the geometry of the Cα trace. It serves as a fallback when the full backbone (and thus DSSP) is unavailable.

The φ/ψ torsion pair specifies the backbone conformation at each residue. φ rotates about the N–Cα bond, ψ about the Cα–C bond. Steric clashes forbid most of the (φ, ψ) plane — the allowed regions (α-helix basin, β-sheet basin, left-handed helix) are the Ramachandran-allowed regions.

— Global shape and packing —

The geometric summary reports three shape descriptors. Rg (radius of gyration) measures how spread out the Cα atoms are about their centre of mass; compact globular proteins have small Rg, elongated or unfolded ones large. Cα contacts (<8 Å, |i−j|>4) count long-range residue pairs in spatial proximity — high for tightly packed folds, near zero for rods or random coil. The bounding-box extents give the protein's footprint along x, y, z in Å.

Accessible surface area quantifies burial. A residue with SASA near zero is packed into the hydrophobic core; one with SASA >100 Å² sits on the surface. Computed here via the Shrake–Rupley numerical algorithm with a 1.4 Å probe.

Plot images: a contact map (which residues are close in 3D, as an N×N binary image), a Ramachandran scatter (backbone torsion angles, revealing secondary-structure composition at a glance), and — for AlphaFold structures — a PAE heatmap (pairwise prediction confidence).

— Structural neighborhood —

The Foldseek 3Di string encodes local tertiary geometry as a 20-letter alphabet — one character per residue — derived from the relative positions of nearby Cα atoms. Unlike the amino-acid sequence, 3Di is a direct function of the 3D structure, so two proteins with the same fold have similar 3Di strings even at low sequence identity.

Nearest PDB neighbors a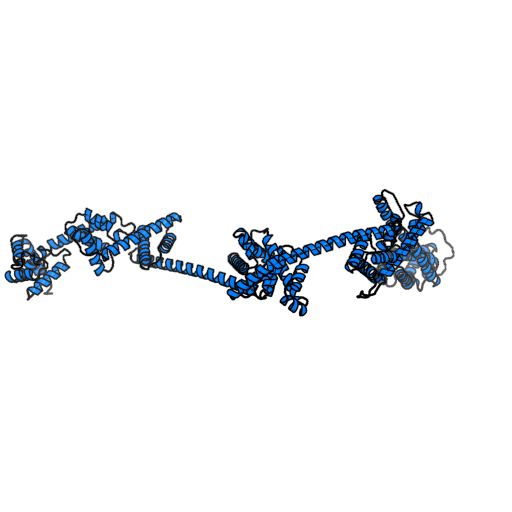re the top structural matches found by Foldseek when searching this structure against the entire Protein Data Bank. Each hit reports a TM-score (0 to 1; >0.5 almost always implies the same fold) and an E-value. These are *structural* homologs — they may share no detectable sequence similarity.

— Confidence and disorder —

For AlphaFold models, the B-factor field carries pLDDT — the model's own estimate of local accuracy on a 0–100 scale. Regions with pLDDT<50 should be treated as essentially unmodeled; they often correspond to intrinsically disordered segments.

B-factor (Debye–Waller factor) reflects atomic displacement in the crystal lattice. It is an experimental observable (units Å²), not a prediction; low values mean the atom is pinned down, high values mean it moves or is heterogeneous across the crystal.

Predicted aligned error is AlphaFold's pairwise confidence. Unlike pLDDT (per-residue), PAE is per-residue-pair and captures whether two parts of the structure are correctly placed relative to each other. Units are ångströms of expected positional error.